Protein AF-A0A535FZ37-F1 (afdb_monomer_lite)

Sequence (783 aa):
MSFEEHVPNEHLRRARHRKGWTQCTLAEMLDTDFETVSRWERGISVPSAYFREKLCTILDKSAEELGLILDLKEPLIPSASSYVFLSSSYADAESKFIARLKVSFQARGIIILSARSIKRQGAENKRKALQEAIRAARAVLLIASPEARSSRHVQETLQIARIYRSRVCTVLIDGEDWQECVPKDSGEFFAMIDARKKNDDQVFDEIIVALGGDRLTRSTTEELAELLIEPRNPFKGLNADWLHEGRDEVRLQKMLSEDVTEWERRGKSRDRLYRGTQLKEVQEWARSNSPGEREIAFLRASAAQRLRSLMYAIMVVLLLLSMTSVAGWFLLHQPQTIEPTLVTTLHDGGPGSLRSSIENAPPGSTIAFAPGLRGVIMLTDGDLQFVRNLKIKGPGANVLAISSGRSYIVHVAHSASISISGLSFKDSVIKEGILSQSFVTNEGVLNLSSCAIFHNHSANGGGGGIFNDGILTLTSSTVSYNSAEAPIGPIFGGGISNDGTLTLTNSTVSYNSVGNGDGGGISNDGTLTLTNSTVSNNSVRKGDGGGISNNGILTLTNSTVSNNSGGKGGGGGIFNIGPLNMVNSTVANNIAQTSGGGIEILGSPGKDQSSLTFCTVFGNRAARGGGIASELGSDRKVARGGGIASEPGSEGRGVRTIPAYLHITSSIIADNFSSTGPDILGSFISGGYNLIQNLSGATVNDPGHKHSTDLVGITAANLQVDSKLRDNEGSTQTLALLLGSPASDRIPSSACSVDGITTDQRGVRRPDENESLCDIGAYESAN

Secondary structure (DSSP, 8-state):
---------HHHHHHHHHTT--HHHHHHHHTS-HHHHHHHHTTSS---HHHHHHHHHHHT--TTTTT-S----S-S---TTSEEEEE----HHHHHHHHHHHHHHHHTT-EEEETTTTTTS-HHHHHHHHHHHHHH-S-EEEEE-HHHHH-HHHHHHHHHHHHTT--EEEEE-SSS-HHHHS-TT---EEEEEEGGGS-HHHHHHHHHHHT-GGGSSS--SSSSSSS------S-S-----S-SSSHHHHHHHHHHHHHHHHHHHTT--GGGS--THHHHHHHHHHHH-PPPHHHHHHHHHHHHHHHHHHHHHHHHHHHHHHHHHHHHHHHH-PPP---TTEE--S-SSSTTSHHHHHHHSPTTPEEEE-TT--EEEEE-SS-EEE-S-EEEE-S-TTTEEEEESSS--EEE-TT-EEEEES-EEES-EE-S-STT--SEEESSEEEEES-EEES-EESSSS-SSEEESSEEEEES-EEES-EE--SSSS---SSEEESSEEEEES-EEES-EESSSS-SSEEESSEEEEES-EEES-EESSSS-SSEEESSEEEEES-EEES-B--SSS-SSEEESS-EEEES-EEES-B-SSB-SSEEEEEPTTSPPEEEES-EEES-B-SB-SSEEEEEGGGGGGS---S-PPPS---------PPP-EEEES-EEES-B-SB-SSEEEEEEEEE--EES--TTEEEE-TTS-GGG-EE---HHHH-B-SS-B--SSSS-B-PBPTT-TTTT-EEHHHH-STT--B-TTS-BSS-TT-SEE-SSS-PPP-

pLDDT: mean 79.29, std 19.56, range [27.36, 98.94]

Foldseek 3Di:
DDDDQQAFQVLLVVLQVVVVHDLCRVQVQQVHDSVVSVCNRSNVDADDPSSLVSSCVVSVHHCVSSVRDDDDDDDDAPALQAEEEEAELPDPLVVVLVVVLCVVCVVVRHHYHYLVVQPPDDDVVSLVVLLVNLLSHLAYEYEWELSLQVRPRNVSSLVSCVVNVGAYEYEYRYDDDPVNGDHPNNDDHQYYHYCPVDPSVVSSVVVCVSSPVVSNPDDPPDPPPPDDDDDDDPDDDDDDDDPDDCDVVVVVVVVVVVLQVVVVVVVDDPVPSDDDPVVVVVVVVVVVDDDDPVRVVVVVVVVVVVVVVVVVVVVVVVVVVVVVVVVVCCVVPPPPPQPLQEQEDLECDDGRHPLSSLVPPDAAEEREYDPPDFDENEDDPAASERDGEYEYEYPAQRGYEYEYPPLHAHEYDANYAYEYERHEYEDYENPDDDAQDENYEYNHHYEYENYEFEHAEYEAHNAQGYHENYHYEYYLYEFAHGAYEHPDDAAFEQRYEYLEHYEYYLYEFEHGEYAAHEQQRYEENYHYEYALYEFEHGEYQHDEAQRYEYPYAYEYALYEQEHGQAHQYYQQRYEYAAEAEYYLYEFEHGEYAAEAQRYEYADDPPHAAHEHEQAEQAHGEYQEQRRYEQDHPPVPPPRDDDDDDDDPDDDDDDDPPDAGRYEYELAEQDHADHPANRRYAEEYEYPANYEHQACGNYDYDYPPVRCVRYHYNHDPVQQQWANDFDPPQASGTDTERHPNHPQAQRAAPVRQCDPNDAAASRRQGVVHPVHRGAGRHRDGDDD

Radius of gyration: 42.91 Å; chains: 1; bounding box: 112×70×134 Å

Structure (mmCIF, N/CA/C/O backbone):
data_AF-A0A535FZ37-F1
#
_entry.id   AF-A0A535FZ37-F1
#
loop_
_atom_site.group_PDB
_atom_site.id
_atom_site.type_symbol
_atom_site.label_atom_id
_atom_site.label_alt_id
_atom_site.label_comp_id
_atom_site.label_asym_id
_atom_site.label_entity_id
_atom_site.label_seq_id
_atom_site.pdbx_PDB_ins_code
_atom_site.Cartn_x
_atom_site.Cartn_y
_atom_site.Cartn_z
_atom_site.occupancy
_atom_site.B_iso_or_equiv
_atom_site.auth_seq_id
_atom_site.auth_comp_id
_atom_site.auth_asym_id
_atom_site.auth_atom_id
_atom_site.pdbx_PDB_model_num
ATOM 1 N N . MET A 1 1 ? -14.998 28.859 5.770 1.00 30.66 1 MET A N 1
ATOM 2 C CA . MET A 1 1 ? -16.128 28.190 5.092 1.00 30.66 1 MET A CA 1
ATOM 3 C C . MET A 1 1 ? -16.400 26.897 5.833 1.00 30.66 1 MET A C 1
ATOM 5 O O . MET A 1 1 ? -15.505 26.068 5.898 1.00 30.66 1 MET A O 1
ATOM 9 N N . SER A 1 2 ? -17.561 26.770 6.474 1.00 29.12 2 SER A N 1
ATOM 10 C CA . SER A 1 2 ? -17.990 25.536 7.141 1.00 29.12 2 SER A CA 1
ATOM 11 C C . SER A 1 2 ? -18.661 24.625 6.115 1.00 29.12 2 SER A C 1
ATOM 13 O O . SER A 1 2 ? -19.688 25.006 5.557 1.00 29.12 2 SER A O 1
ATOM 15 N N . PHE A 1 3 ? -18.085 23.455 5.855 1.00 28.73 3 PHE A N 1
ATOM 16 C CA . PHE A 1 3 ? -18.741 22.409 5.076 1.00 28.73 3 PHE A CA 1
ATOM 17 C C . PHE A 1 3 ? -19.694 21.646 6.004 1.00 28.73 3 PHE A C 1
ATOM 19 O O . PHE A 1 3 ? -19.252 21.045 6.979 1.00 28.73 3 PHE A O 1
ATOM 26 N N . GLU A 1 4 ? -20.999 21.721 5.740 1.00 37.22 4 GLU A N 1
ATOM 27 C CA . GLU A 1 4 ? -21.967 20.773 6.298 1.00 37.22 4 GLU A CA 1
ATOM 28 C C . GLU A 1 4 ? -21.796 19.434 5.560 1.00 37.22 4 GLU A C 1
ATOM 30 O O . GLU A 1 4 ? -21.853 19.389 4.331 1.00 37.22 4 GLU A O 1
ATOM 35 N N . GLU A 1 5 ? -21.555 18.345 6.292 1.00 40.44 5 GLU A N 1
ATOM 36 C CA . GLU A 1 5 ? -21.575 16.986 5.739 1.00 40.44 5 GLU A CA 1
ATOM 37 C C . GLU A 1 5 ? -23.004 16.633 5.299 1.00 40.44 5 GLU A C 1
ATOM 39 O O . GLU A 1 5 ? -23.904 16.451 6.123 1.00 40.44 5 GLU A O 1
ATOM 44 N N . HIS A 1 6 ? -23.227 16.529 3.988 1.00 57.69 6 HIS A N 1
ATOM 45 C CA . HIS A 1 6 ? -24.457 15.964 3.435 1.00 57.69 6 HIS A CA 1
ATOM 46 C C . HIS A 1 6 ? -24.368 14.434 3.459 1.00 57.69 6 HIS A C 1
ATOM 48 O O . HIS A 1 6 ? -23.429 13.861 2.911 1.00 57.69 6 HIS A O 1
ATOM 54 N N . VAL A 1 7 ? -25.343 13.772 4.090 1.00 63.88 7 VAL A N 1
ATOM 55 C CA . VAL A 1 7 ? -25.419 12.303 4.159 1.00 63.88 7 VAL A CA 1
ATOM 56 C C . VAL A 1 7 ? -26.061 11.771 2.871 1.00 63.88 7 VAL A C 1
ATOM 58 O O . VAL A 1 7 ? -27.241 12.050 2.651 1.00 63.88 7 VAL A O 1
ATOM 61 N N . PRO A 1 8 ? -25.352 10.997 2.027 1.00 73.94 8 PRO A N 1
ATOM 62 C CA . PRO A 1 8 ? -25.906 10.487 0.774 1.00 73.94 8 PRO A CA 1
ATOM 63 C C . PRO A 1 8 ? -27.119 9.569 0.983 1.00 73.94 8 PRO A C 1
ATOM 65 O O . PRO A 1 8 ? -27.114 8.692 1.849 1.00 73.94 8 PRO A O 1
ATOM 68 N N . ASN A 1 9 ? -28.155 9.726 0.153 1.00 83.50 9 ASN A N 1
ATOM 69 C CA . ASN A 1 9 ? -29.307 8.828 0.119 1.00 83.50 9 ASN A CA 1
ATOM 70 C C . ASN A 1 9 ? -28.972 7.561 -0.688 1.00 83.50 9 ASN A C 1
ATOM 72 O O . ASN A 1 9 ? -29.339 7.394 -1.857 1.00 83.50 9 ASN A O 1
ATOM 76 N N . GLU A 1 10 ? -28.277 6.641 -0.023 1.00 80.62 10 GLU A N 1
ATOM 77 C CA . GLU A 1 10 ? -27.877 5.348 -0.582 1.00 80.62 10 GLU A CA 1
ATOM 78 C C . GLU A 1 10 ? -29.069 4.426 -0.894 1.00 80.62 10 GLU A C 1
ATOM 80 O O . GLU A 1 10 ? -28.948 3.516 -1.715 1.00 80.62 10 GLU A O 1
ATOM 85 N N . HIS A 1 11 ? -30.241 4.660 -0.294 1.00 79.44 11 HIS A N 1
ATOM 86 C CA . HIS A 1 11 ? -31.452 3.878 -0.555 1.00 79.44 11 HIS A CA 1
ATOM 87 C C . HIS A 1 11 ? -32.020 4.170 -1.946 1.00 79.44 11 HIS A C 1
ATOM 89 O O . HIS A 1 11 ? -32.217 3.245 -2.740 1.00 79.44 11 HIS A O 1
ATOM 95 N N . LEU A 1 12 ? -32.192 5.453 -2.273 1.00 82.06 12 LEU A N 1
ATOM 96 C CA . LEU A 1 12 ? -32.608 5.901 -3.601 1.00 82.06 12 LEU A CA 1
ATOM 97 C C . LEU A 1 12 ? -31.597 5.468 -4.675 1.00 82.06 12 LEU A C 1
ATOM 99 O O . LEU A 1 12 ? -31.979 4.901 -5.702 1.00 82.06 12 LEU A O 1
ATOM 103 N N . ARG A 1 13 ? -30.298 5.636 -4.391 1.00 88.44 13 ARG A N 1
ATOM 104 C CA . ARG A 1 13 ? -29.209 5.234 -5.290 1.00 88.44 13 ARG A CA 1
ATOM 105 C C . ARG A 1 13 ? -29.231 3.731 -5.575 1.00 88.44 13 ARG A C 1
ATOM 107 O O . ARG A 1 13 ? -29.206 3.316 -6.734 1.00 88.44 13 ARG A O 1
ATOM 114 N N . ARG A 1 14 ? -29.331 2.888 -4.543 1.00 82.12 14 ARG A N 1
ATOM 115 C CA . ARG A 1 14 ? -29.409 1.423 -4.702 1.00 82.12 14 ARG A CA 1
ATOM 116 C C . ARG A 1 14 ? -30.662 0.985 -5.452 1.00 82.12 14 ARG A C 1
ATOM 118 O O . ARG A 1 14 ? -30.567 0.072 -6.271 1.00 82.12 14 ARG A O 1
ATOM 125 N N . ALA A 1 15 ? -31.810 1.614 -5.202 1.00 81.69 15 ALA A N 1
ATOM 126 C CA . ALA A 1 15 ? -33.050 1.305 -5.910 1.00 81.69 15 ALA A CA 1
ATOM 127 C C . ALA A 1 15 ? -32.909 1.549 -7.421 1.00 81.69 15 ALA A C 1
ATOM 129 O O . ALA A 1 15 ? -33.262 0.675 -8.214 1.00 81.69 15 ALA A O 1
ATOM 130 N N . ARG A 1 16 ? -32.291 2.670 -7.817 1.00 93.00 16 ARG A N 1
ATOM 131 C CA . ARG A 1 16 ? -31.977 2.973 -9.219 1.00 93.00 16 ARG A CA 1
ATOM 132 C C . ARG A 1 16 ? -30.982 1.976 -9.823 1.00 93.00 16 ARG A C 1
ATOM 134 O O . ARG A 1 16 ? -31.228 1.441 -10.902 1.00 93.00 16 ARG A O 1
ATOM 141 N N . HIS A 1 17 ? -29.881 1.686 -9.126 1.00 87.25 17 HIS A N 1
ATOM 142 C CA . HIS A 1 17 ? -28.859 0.754 -9.620 1.00 87.25 17 HIS A CA 1
ATOM 143 C C . HIS A 1 17 ? -29.392 -0.675 -9.808 1.00 87.25 17 HIS A C 1
ATOM 145 O O . HIS A 1 17 ? -29.014 -1.333 -10.772 1.00 87.25 17 HIS A O 1
ATOM 151 N N . ARG A 1 18 ? -30.317 -1.148 -8.959 1.00 86.19 18 ARG A N 1
ATOM 152 C CA . ARG A 1 18 ? -30.963 -2.466 -9.125 1.00 86.19 18 ARG A CA 1
ATOM 153 C C . ARG A 1 18 ? -31.820 -2.579 -10.386 1.00 86.19 18 ARG A C 1
ATOM 155 O O . ARG A 1 18 ? -32.037 -3.687 -10.860 1.00 86.19 18 ARG A O 1
ATOM 162 N N . LYS A 1 19 ? -32.301 -1.458 -10.922 1.00 81.94 19 LYS A N 1
ATOM 163 C CA . LYS A 1 19 ? -33.012 -1.403 -12.206 1.00 81.94 19 LYS A CA 1
ATOM 164 C C . LYS A 1 19 ? -32.062 -1.206 -13.399 1.00 81.94 19 LYS A C 1
ATOM 166 O O . LYS A 1 19 ? -32.526 -1.146 -14.530 1.00 81.94 19 LYS A O 1
ATOM 171 N N . GLY A 1 20 ? -30.748 -1.103 -13.161 1.00 79.88 20 GLY A N 1
ATOM 172 C CA . GLY A 1 20 ? -29.735 -0.865 -14.195 1.00 79.88 20 GLY A CA 1
ATOM 173 C C . GLY A 1 20 ? -29.736 0.560 -14.760 1.00 79.88 20 GLY A C 1
ATOM 174 O O . GLY A 1 20 ? -29.159 0.801 -15.815 1.00 79.88 20 GLY A O 1
ATOM 175 N N . TRP A 1 21 ? -30.396 1.514 -14.095 1.00 88.56 21 TRP A N 1
ATOM 176 C CA . TRP A 1 21 ? -30.603 2.859 -14.637 1.00 88.56 21 TRP A CA 1
ATOM 177 C C . TRP A 1 21 ? -29.486 3.830 -14.263 1.00 88.56 21 TRP A C 1
ATOM 179 O O . TRP A 1 21 ? -28.962 3.803 -13.146 1.00 88.56 21 TRP A O 1
ATOM 189 N N . THR A 1 22 ? -29.171 4.756 -15.169 1.00 90.31 22 THR A N 1
ATOM 190 C CA . THR A 1 22 ? -28.295 5.902 -14.879 1.00 90.31 22 THR A CA 1
ATOM 191 C C . THR A 1 22 ? -29.084 7.041 -14.223 1.00 90.31 22 THR A C 1
ATOM 193 O O . THR A 1 22 ? -30.316 7.050 -14.262 1.00 90.31 22 THR A O 1
ATOM 196 N N . GLN A 1 23 ? -28.398 8.017 -13.616 1.00 88.75 23 GLN A N 1
ATOM 197 C CA . GLN A 1 23 ? -29.060 9.215 -13.075 1.00 88.75 23 GLN A CA 1
ATOM 198 C C . GLN A 1 23 ? -29.823 9.985 -14.165 1.00 88.75 23 GLN A C 1
ATOM 200 O O . GLN A 1 23 ? -30.921 10.461 -13.897 1.00 88.75 23 GLN A O 1
ATOM 205 N N . CYS A 1 24 ? -29.291 10.039 -15.394 1.00 89.38 24 CYS A N 1
ATOM 206 C CA . CYS A 1 24 ? -29.966 10.647 -16.544 1.00 89.38 24 CYS A CA 1
ATOM 207 C C . CYS A 1 24 ? -31.245 9.890 -16.916 1.00 89.38 24 CYS A C 1
ATOM 209 O O . CYS A 1 24 ? -32.292 10.504 -17.072 1.00 89.38 24 CYS A O 1
ATOM 211 N N . THR A 1 25 ? -31.189 8.556 -16.951 1.00 86.44 25 THR A N 1
ATOM 212 C CA . THR A 1 25 ? -32.356 7.707 -17.237 1.00 86.44 25 THR A CA 1
ATOM 213 C C . THR A 1 25 ? -33.481 7.925 -16.220 1.00 86.44 25 THR A C 1
ATOM 215 O O . THR A 1 25 ? -34.645 8.027 -16.592 1.00 86.44 25 THR A O 1
ATOM 218 N N . LEU A 1 26 ? -33.148 8.035 -14.928 1.00 88.12 26 LEU A N 1
ATOM 219 C CA . LEU A 1 26 ? -34.144 8.325 -13.891 1.00 88.12 26 LEU A CA 1
ATOM 220 C C . LEU A 1 26 ? -34.685 9.761 -14.001 1.00 88.12 26 LEU A C 1
ATOM 222 O O . LEU A 1 26 ? -35.867 9.984 -13.758 1.00 88.12 26 LEU A O 1
ATOM 226 N N . ALA A 1 27 ? -33.841 10.724 -14.376 1.00 91.25 27 ALA A N 1
ATOM 227 C CA . ALA A 1 27 ? -34.241 12.114 -14.566 1.00 91.25 27 ALA A CA 1
ATOM 228 C C . ALA A 1 27 ? -35.228 12.277 -15.738 1.00 91.25 27 ALA A C 1
ATOM 230 O O . ALA A 1 27 ? -36.257 12.930 -15.576 1.00 91.25 27 ALA A O 1
ATOM 231 N N . GLU A 1 28 ? -34.986 11.593 -16.862 1.00 89.56 28 GLU A N 1
ATOM 232 C CA . GLU A 1 28 ? -35.900 11.541 -18.014 1.00 89.56 28 GLU A CA 1
ATOM 233 C C . GLU A 1 28 ? -37.269 10.959 -17.635 1.00 89.56 28 GLU A C 1
ATOM 235 O O . GLU A 1 28 ? -38.303 11.525 -17.981 1.00 89.56 28 GLU A O 1
ATOM 240 N N . MET A 1 29 ? -37.301 9.873 -16.855 1.00 85.44 29 MET A N 1
ATOM 241 C CA . MET A 1 29 ? -38.558 9.265 -16.387 1.00 85.44 29 MET A CA 1
ATOM 242 C C . MET A 1 29 ? -39.337 10.159 -15.409 1.00 85.44 29 MET A C 1
ATOM 244 O O . MET A 1 29 ? -40.559 10.046 -15.293 1.00 85.44 29 MET A O 1
ATOM 248 N N . LEU A 1 30 ? -38.641 11.032 -14.681 1.00 86.19 30 LEU A N 1
ATOM 249 C CA . LEU A 1 30 ? -39.239 11.949 -13.710 1.00 86.19 30 LEU A CA 1
ATOM 250 C C . LEU A 1 30 ? -39.639 13.296 -14.316 1.00 86.19 30 LEU A C 1
ATOM 252 O O . LEU A 1 30 ? -40.359 14.040 -13.643 1.00 86.19 30 LEU A O 1
ATOM 256 N N . ASP A 1 31 ? -39.242 13.568 -15.562 1.00 90.06 31 ASP A N 1
ATOM 257 C CA . ASP A 1 31 ? -39.338 14.877 -16.216 1.00 90.06 31 ASP A CA 1
ATOM 258 C C . ASP A 1 31 ? -38.591 15.959 -15.409 1.00 90.06 31 ASP A C 1
ATOM 260 O O . ASP A 1 31 ? -39.147 16.960 -14.957 1.00 90.06 31 ASP A O 1
ATOM 264 N N . THR A 1 32 ? -37.317 15.687 -15.110 1.00 88.75 32 THR A N 1
ATOM 265 C CA . THR A 1 32 ? -36.430 16.584 -14.353 1.00 88.75 32 THR A CA 1
ATOM 266 C C . THR A 1 32 ? -34.988 16.506 -14.863 1.00 88.75 32 THR A C 1
ATOM 268 O O . THR A 1 32 ? -34.678 15.733 -15.767 1.00 88.75 32 THR A O 1
ATOM 271 N N . ASP A 1 33 ? -34.089 17.314 -14.298 1.00 84.00 33 ASP A N 1
ATOM 272 C CA . ASP A 1 33 ? -32.673 17.317 -14.667 1.00 84.00 33 ASP A CA 1
ATOM 273 C C . ASP A 1 33 ? -31.837 16.317 -13.843 1.00 84.00 33 ASP A C 1
ATOM 275 O O . ASP A 1 33 ? -32.172 15.921 -12.719 1.00 84.00 33 ASP A O 1
ATOM 279 N N . PHE A 1 34 ? -30.709 15.887 -14.417 1.00 83.31 34 PHE A N 1
ATOM 280 C CA . PHE A 1 34 ? -29.817 14.924 -13.765 1.00 83.31 34 PHE A CA 1
ATOM 281 C C . PHE A 1 34 ? -29.206 15.486 -12.469 1.00 83.31 34 PHE A C 1
ATOM 283 O O . PHE A 1 34 ? -28.919 14.729 -11.537 1.00 83.31 34 PHE A O 1
ATOM 290 N N . GLU A 1 35 ? -29.004 16.807 -12.387 1.00 82.56 35 GLU A N 1
ATOM 291 C CA . GLU A 1 35 ? -28.429 17.450 -11.207 1.00 82.56 35 GLU A CA 1
ATOM 292 C C . GLU A 1 35 ? -29.358 17.337 -10.002 1.00 82.56 35 GLU A C 1
ATOM 294 O O . GLU A 1 35 ? -28.894 17.175 -8.875 1.00 82.56 35 GLU A O 1
ATOM 299 N N . THR A 1 36 ? -30.663 17.394 -10.229 1.00 81.44 36 THR A N 1
ATOM 300 C CA . THR A 1 36 ? -31.711 17.292 -9.221 1.00 81.44 36 THR A CA 1
ATOM 301 C C . THR A 1 36 ? -31.740 15.886 -8.639 1.00 81.44 36 THR A C 1
ATOM 303 O O . THR A 1 36 ? -31.666 15.736 -7.418 1.00 81.44 36 THR A O 1
ATOM 306 N N . VAL A 1 37 ? -31.688 14.852 -9.486 1.00 84.56 37 VAL A N 1
ATOM 307 C CA . VAL A 1 37 ? -31.528 13.455 -9.040 1.00 84.56 37 VAL A CA 1
ATOM 308 C C . VAL A 1 37 ? -30.204 13.265 -8.290 1.00 84.56 37 VAL A C 1
ATOM 310 O O . VAL A 1 37 ? -30.171 12.659 -7.220 1.00 84.56 37 VAL A O 1
ATOM 313 N N . SER A 1 38 ? -29.112 13.849 -8.789 1.00 83.81 38 SER A N 1
ATOM 314 C CA . SER A 1 38 ? -27.793 13.809 -8.144 1.00 83.81 38 SER A CA 1
ATOM 315 C C . SER A 1 38 ? -27.775 14.507 -6.778 1.00 83.81 38 SER A C 1
ATOM 317 O O . SER A 1 38 ? -27.093 14.050 -5.859 1.00 83.81 38 SER A O 1
ATOM 319 N N . ARG A 1 39 ? -28.514 15.609 -6.605 1.00 80.31 39 ARG A N 1
ATOM 320 C CA . ARG A 1 39 ? -28.660 16.309 -5.318 1.00 80.31 39 ARG A CA 1
ATOM 321 C C . ARG A 1 39 ? -29.462 15.475 -4.321 1.00 80.31 39 ARG A C 1
ATOM 323 O O . ARG A 1 39 ? -29.084 15.445 -3.151 1.00 80.31 39 ARG A O 1
ATOM 330 N N . TRP A 1 40 ? -30.494 14.761 -4.773 1.00 87.19 40 TRP A N 1
ATOM 331 C CA . TRP A 1 40 ? -31.258 13.838 -3.928 1.00 87.19 40 TRP A CA 1
ATOM 332 C C . TRP A 1 40 ? -30.424 12.636 -3.482 1.00 87.19 40 TRP A C 1
ATOM 334 O O . TRP A 1 40 ? -30.405 12.314 -2.296 1.00 87.19 40 TRP A O 1
ATOM 344 N N . GLU A 1 41 ? -29.665 12.014 -4.388 1.00 86.62 41 GLU A N 1
ATOM 345 C CA . GLU A 1 41 ? -28.789 10.882 -4.049 1.00 86.62 41 GLU A CA 1
ATOM 346 C C . GLU A 1 41 ? -27.606 11.283 -3.162 1.00 86.62 41 GLU A C 1
ATOM 348 O O . GLU A 1 41 ? -27.170 10.492 -2.332 1.00 86.62 41 GLU A O 1
ATOM 353 N N . ARG A 1 42 ? -27.105 12.516 -3.276 1.00 79.12 42 ARG A N 1
ATOM 354 C CA . ARG A 1 42 ? -26.054 13.049 -2.390 1.00 79.12 42 ARG A CA 1
ATOM 355 C C . ARG A 1 42 ? -26.586 13.605 -1.066 1.00 79.12 42 ARG A C 1
ATOM 357 O O . ARG A 1 42 ? -25.791 14.067 -0.257 1.00 79.12 42 ARG A O 1
ATOM 364 N N . GLY A 1 43 ? -27.904 13.585 -0.849 1.00 72.25 43 GLY A N 1
ATOM 365 C CA . GLY A 1 43 ? -28.531 14.126 0.362 1.00 72.25 43 GLY A CA 1
ATOM 366 C C . GLY A 1 43 ? -28.391 15.642 0.517 1.00 72.25 43 GLY A C 1
ATOM 367 O O . GLY A 1 43 ? -28.518 16.170 1.619 1.00 72.25 43 GLY A O 1
ATOM 368 N N . ILE A 1 44 ? -28.123 16.344 -0.586 1.00 73.19 44 ILE A N 1
ATOM 369 C CA . ILE A 1 44 ? -28.026 17.809 -0.640 1.00 73.19 44 ILE A CA 1
ATOM 370 C C . ILE A 1 44 ? -29.431 18.422 -0.555 1.00 73.19 44 ILE A C 1
ATOM 372 O O . ILE A 1 44 ? -29.627 19.473 0.049 1.00 73.19 44 ILE A O 1
ATOM 376 N N . SER A 1 45 ? -30.426 17.761 -1.148 1.00 76.25 45 SER A N 1
ATOM 377 C CA . SER A 1 45 ? -31.835 18.144 -1.062 1.00 76.25 45 SER A CA 1
ATOM 378 C C . SER A 1 45 ? -32.732 16.909 -0.986 1.00 76.25 45 SER A C 1
ATOM 380 O O . SER A 1 45 ? -32.318 15.804 -1.326 1.00 76.25 45 SER A O 1
ATOM 382 N N . VAL A 1 46 ? -33.972 17.087 -0.532 1.00 72.50 46 VAL A N 1
ATOM 383 C CA . VAL A 1 46 ? -34.987 16.023 -0.494 1.00 72.50 46 VAL A CA 1
ATOM 384 C C . VAL A 1 46 ? -36.030 16.311 -1.583 1.00 72.50 46 VAL A C 1
ATOM 386 O O . VAL A 1 46 ? -36.408 17.479 -1.734 1.00 72.50 46 VAL A O 1
ATOM 389 N N . PRO A 1 47 ? -36.514 15.307 -2.343 1.00 77.38 47 PRO A N 1
ATOM 390 C CA . PRO A 1 47 ? -37.524 15.529 -3.375 1.00 77.38 47 PRO A CA 1
ATOM 391 C C . PRO A 1 47 ? -38.807 16.125 -2.791 1.00 77.38 47 PRO A C 1
ATOM 393 O O . PRO A 1 47 ? -39.190 15.806 -1.661 1.00 77.38 47 PRO A O 1
ATOM 396 N N . SER A 1 48 ? -39.495 16.971 -3.563 1.00 75.25 48 SER A N 1
ATOM 397 C CA . SER A 1 48 ? -40.812 17.504 -3.189 1.00 75.25 48 SER A CA 1
ATOM 398 C C . SER A 1 48 ? -41.858 16.384 -3.109 1.00 75.25 48 SER A C 1
ATOM 400 O O . SER A 1 48 ? -41.637 15.289 -3.619 1.00 75.25 48 SER A O 1
ATOM 402 N N . ALA A 1 49 ? -43.015 16.644 -2.490 1.00 67.19 49 ALA A N 1
ATOM 403 C CA . ALA A 1 49 ? -44.077 15.639 -2.358 1.00 67.19 49 ALA A CA 1
ATOM 404 C C . ALA A 1 49 ? -44.472 15.006 -3.709 1.00 67.19 49 ALA A C 1
ATOM 406 O O . ALA A 1 49 ? -44.569 13.787 -3.795 1.00 67.19 49 ALA A O 1
ATOM 407 N N . TYR A 1 50 ? -44.568 15.824 -4.762 1.00 77.81 50 TYR A N 1
ATOM 408 C CA . TYR A 1 50 ? -44.831 15.383 -6.134 1.00 77.81 50 TYR A CA 1
ATOM 409 C C . TYR A 1 50 ? -43.773 14.399 -6.663 1.00 77.81 50 TYR A C 1
ATOM 411 O O . TYR A 1 50 ? -44.103 13.333 -7.180 1.00 77.81 50 TYR A O 1
ATOM 419 N N . PHE A 1 51 ? -42.484 14.721 -6.501 1.00 81.25 51 PHE A N 1
ATOM 420 C CA . PHE A 1 51 ? -41.405 13.846 -6.965 1.00 81.25 51 PHE A CA 1
ATOM 421 C C . PHE A 1 51 ? -41.245 12.595 -6.103 1.00 81.25 51 PHE A C 1
ATOM 423 O O . PHE A 1 51 ? -40.873 11.555 -6.635 1.00 81.25 51 PHE A O 1
ATOM 430 N N . ARG A 1 52 ? -41.556 12.654 -4.801 1.00 82.38 52 ARG A N 1
ATOM 431 C CA . ARG A 1 52 ? -41.564 11.464 -3.937 1.00 82.38 52 ARG A CA 1
ATOM 432 C C . ARG A 1 52 ? -42.598 10.449 -4.410 1.00 82.38 52 ARG A C 1
ATOM 434 O O . ARG A 1 52 ? -42.263 9.283 -4.545 1.00 82.38 52 ARG A O 1
ATOM 441 N N . GLU A 1 53 ? -43.811 10.892 -4.722 1.00 74.62 53 GLU A N 1
ATOM 442 C CA . GLU A 1 53 ? -44.877 10.012 -5.213 1.00 74.62 53 GLU A CA 1
ATOM 443 C C . GLU A 1 53 ? -44.517 9.364 -6.561 1.00 74.62 53 GLU A C 1
ATOM 445 O O . GLU A 1 53 ? -44.614 8.142 -6.717 1.00 74.62 53 GLU A O 1
ATOM 450 N N . LYS A 1 54 ? -43.989 10.151 -7.511 1.00 83.62 54 LYS A N 1
ATOM 451 C CA . LYS A 1 54 ? -43.466 9.619 -8.781 1.00 83.62 54 LYS A CA 1
ATOM 452 C C . LYS A 1 54 ? -42.318 8.627 -8.580 1.00 83.62 54 LYS A C 1
ATOM 454 O O . LYS A 1 54 ? -42.310 7.578 -9.218 1.00 83.62 54 LYS A O 1
ATOM 459 N N . LEU A 1 55 ? -41.360 8.937 -7.705 1.00 85.44 55 LEU A N 1
ATOM 460 C CA . LEU A 1 55 ? -40.231 8.056 -7.391 1.00 85.44 55 LEU A CA 1
ATOM 461 C C . LEU A 1 55 ? -40.701 6.723 -6.812 1.00 85.44 55 LEU A C 1
ATOM 463 O O . LEU A 1 55 ? -40.239 5.677 -7.264 1.00 85.44 55 LEU A O 1
ATOM 467 N N . CYS A 1 56 ? -41.644 6.758 -5.870 1.00 82.25 56 CYS A N 1
ATOM 468 C CA . CYS A 1 56 ? -42.248 5.557 -5.303 1.00 82.25 56 CYS A CA 1
ATOM 469 C C . CYS A 1 56 ? -42.931 4.701 -6.376 1.00 82.25 56 CYS A C 1
ATOM 471 O O . CYS A 1 56 ? -42.797 3.481 -6.374 1.00 82.25 56 CYS A O 1
ATOM 473 N N . THR A 1 57 ? -43.598 5.350 -7.334 1.00 86.19 57 THR A N 1
ATOM 474 C CA . THR A 1 57 ? -44.310 4.680 -8.431 1.00 86.19 57 THR A CA 1
ATOM 475 C C . THR A 1 57 ? -43.347 4.035 -9.431 1.00 86.19 57 THR A C 1
ATOM 477 O O . THR A 1 57 ? -43.511 2.877 -9.796 1.00 86.19 57 THR A O 1
ATOM 480 N N . ILE A 1 58 ? -42.314 4.762 -9.867 1.00 86.62 58 ILE A N 1
ATOM 481 C CA . ILE A 1 58 ? -41.362 4.300 -10.893 1.00 86.62 58 ILE A CA 1
ATOM 482 C C . ILE A 1 58 ? -40.429 3.210 -10.348 1.00 86.62 58 ILE A C 1
ATOM 484 O O . ILE A 1 58 ? -40.065 2.275 -11.065 1.00 86.62 58 ILE A O 1
ATOM 488 N N . LEU A 1 59 ? -40.021 3.324 -9.082 1.00 84.25 59 LEU A N 1
ATOM 489 C CA . LEU A 1 59 ? -39.112 2.368 -8.448 1.00 84.25 59 LEU A CA 1
ATOM 490 C C . LEU A 1 59 ? -39.840 1.209 -7.760 1.00 84.25 59 LEU A C 1
ATOM 492 O O . LEU A 1 59 ? -39.160 0.260 -7.365 1.00 84.25 59 LEU A O 1
ATOM 496 N N . ASP A 1 60 ? -41.174 1.263 -7.677 1.00 86.31 60 ASP A N 1
ATOM 497 C CA . ASP A 1 60 ? -42.036 0.285 -7.001 1.00 86.31 60 ASP A CA 1
ATOM 498 C C . ASP A 1 60 ? -41.616 0.065 -5.536 1.00 86.31 60 ASP A C 1
ATOM 500 O O . ASP A 1 60 ? -41.288 -1.041 -5.100 1.00 86.31 60 ASP A O 1
ATOM 504 N N . LYS A 1 61 ? -41.496 1.177 -4.799 1.00 80.75 61 LYS A N 1
ATOM 505 C CA . LYS A 1 61 ? -41.007 1.231 -3.410 1.00 80.75 61 LYS A CA 1
ATOM 506 C C . LYS A 1 61 ? -41.703 2.315 -2.608 1.00 80.75 61 LYS A C 1
ATOM 508 O O . LYS A 1 61 ? -42.112 3.325 -3.170 1.00 80.75 61 LYS A O 1
ATOM 513 N N . SER A 1 62 ? -41.793 2.148 -1.291 1.00 78.19 62 SER A N 1
ATOM 514 C CA . SER A 1 62 ? -42.333 3.203 -0.423 1.00 78.19 62 SER A CA 1
ATOM 515 C C . SER A 1 62 ? -41.340 4.362 -0.239 1.00 78.19 62 SER A C 1
ATOM 517 O O . SER A 1 62 ? -40.135 4.226 -0.476 1.00 78.19 62 SER A O 1
ATOM 519 N N . ALA A 1 63 ? -41.830 5.521 0.211 1.00 68.69 63 ALA A N 1
ATOM 520 C CA . ALA A 1 63 ? -40.978 6.688 0.446 1.00 68.69 63 ALA A CA 1
ATOM 521 C C . ALA A 1 63 ? -39.963 6.424 1.574 1.00 68.69 63 ALA A C 1
ATOM 523 O O . ALA A 1 63 ? -38.842 6.922 1.531 1.00 68.69 63 ALA A O 1
ATOM 524 N N . GLU A 1 64 ? -40.327 5.596 2.548 1.00 69.44 64 GLU A N 1
ATOM 525 C CA . GLU A 1 64 ? -39.472 5.120 3.634 1.00 69.44 64 GLU A CA 1
ATOM 526 C C . GLU A 1 64 ? -38.388 4.170 3.107 1.00 69.44 64 GLU A C 1
ATOM 528 O O . GLU A 1 64 ? -37.211 4.337 3.425 1.00 69.44 64 GLU A O 1
ATOM 533 N N . GLU A 1 65 ? -38.745 3.221 2.235 1.00 68.06 65 GLU A N 1
ATOM 534 C CA . GLU A 1 65 ? -37.785 2.290 1.622 1.00 68.06 65 GLU A CA 1
ATOM 535 C C . GLU A 1 65 ? -36.760 2.991 0.721 1.00 68.06 65 GLU A C 1
ATOM 537 O O . GLU A 1 65 ? -35.627 2.520 0.582 1.00 68.06 65 GLU A O 1
ATOM 542 N N . LEU A 1 66 ? -37.157 4.114 0.115 1.00 73.75 66 LEU A N 1
ATOM 543 C CA . LEU A 1 66 ? -36.303 4.992 -0.686 1.00 73.75 66 LEU A CA 1
ATOM 544 C C . LEU A 1 66 ? -35.532 6.024 0.160 1.00 73.75 66 LEU A C 1
ATOM 546 O O . LEU A 1 66 ? -34.808 6.850 -0.399 1.00 73.75 66 LEU A O 1
ATOM 550 N N . GLY A 1 67 ? -35.669 6.003 1.490 1.00 71.19 67 GLY A N 1
ATOM 551 C CA . GLY A 1 67 ? -34.982 6.931 2.393 1.00 71.19 67 GLY A CA 1
ATOM 552 C C . GLY A 1 67 ? -35.444 8.388 2.257 1.00 71.19 67 GLY A C 1
ATOM 553 O O . GLY A 1 67 ? -34.670 9.308 2.505 1.00 71.19 67 GLY A O 1
ATOM 554 N N . LEU A 1 68 ? -36.684 8.616 1.813 1.00 74.62 68 LEU A N 1
ATOM 555 C CA . LEU A 1 68 ? -37.271 9.936 1.543 1.00 74.62 68 LEU A CA 1
ATOM 556 C C . LEU A 1 68 ? -38.086 10.490 2.724 1.00 74.62 68 LEU A C 1
ATOM 558 O O . LEU A 1 68 ? -38.455 11.667 2.705 1.00 74.62 68 LEU A O 1
ATOM 562 N N . ILE A 1 69 ? -38.364 9.663 3.739 1.00 61.53 69 ILE A N 1
ATOM 563 C CA . ILE A 1 69 ? -39.034 10.036 4.992 1.00 61.53 69 ILE A CA 1
ATOM 564 C C . ILE A 1 69 ? -38.240 9.429 6.157 1.00 61.53 69 ILE A C 1
ATOM 566 O O . ILE A 1 69 ? -38.044 8.219 6.215 1.00 61.53 69 ILE A O 1
ATOM 570 N N . LEU A 1 70 ? -37.760 10.277 7.073 1.00 49.09 70 LEU A N 1
ATOM 571 C CA . LEU A 1 70 ? -37.165 9.855 8.344 1.00 49.09 70 LEU A CA 1
ATOM 572 C C . LEU A 1 70 ? -38.288 9.757 9.380 1.00 49.09 70 LEU A C 1
ATOM 574 O O . LEU A 1 70 ? -38.919 10.766 9.697 1.00 49.09 70 LEU A O 1
ATOM 578 N N . ASP A 1 71 ? -38.547 8.549 9.872 1.00 33.09 71 ASP A N 1
ATOM 579 C CA . ASP A 1 71 ? -39.599 8.270 10.847 1.00 33.09 71 ASP A CA 1
ATOM 580 C C . ASP A 1 71 ? -39.268 8.960 12.187 1.00 33.09 71 ASP A C 1
ATOM 582 O O . ASP A 1 71 ? -38.297 8.623 12.865 1.00 33.09 71 ASP A O 1
ATOM 586 N N . LEU A 1 72 ? -40.044 9.986 12.546 1.00 38.53 72 LEU A N 1
ATOM 587 C CA . LEU A 1 72 ? -39.984 10.659 13.845 1.00 38.53 72 LEU A CA 1
ATOM 588 C C . LEU A 1 72 ? -41.154 10.158 14.691 1.00 38.53 72 LEU A C 1
ATOM 590 O O . LEU A 1 72 ? -42.186 10.824 14.798 1.00 38.53 72 LEU A O 1
ATOM 594 N N . LYS A 1 73 ? -40.986 8.994 15.319 1.00 27.36 73 LYS A N 1
ATOM 595 C CA . LYS A 1 73 ? -41.795 8.618 16.480 1.00 27.36 73 LYS A CA 1
ATOM 596 C C . LYS A 1 73 ? -41.000 8.861 17.765 1.00 27.36 73 LYS A C 1
ATOM 598 O O . LYS A 1 73 ? -39.999 8.206 18.017 1.00 27.36 73 LYS A O 1
ATOM 603 N N . GLU A 1 74 ? -41.543 9.804 18.540 1.00 28.27 74 GLU A N 1
ATOM 604 C CA . GLU A 1 74 ? -41.294 10.158 19.951 1.00 28.27 74 GLU A CA 1
ATOM 605 C C . GLU A 1 74 ? -40.196 11.190 20.319 1.00 28.27 74 GLU A C 1
ATOM 607 O O . GLU A 1 74 ? -39.231 11.392 19.584 1.00 28.27 74 GLU A O 1
ATOM 612 N N . PRO A 1 75 ? -40.441 11.998 21.382 1.00 34.72 75 PRO A N 1
ATOM 613 C CA . PRO A 1 75 ? -40.128 13.426 21.387 1.00 34.72 75 PRO A CA 1
ATOM 614 C C . PRO A 1 75 ? -38.725 13.796 21.894 1.00 34.72 75 PRO A C 1
ATOM 616 O O . PRO A 1 75 ? -38.180 13.231 22.834 1.00 34.72 75 PRO A O 1
ATOM 619 N N . LEU A 1 76 ? -38.206 14.867 21.287 1.00 37.94 76 LEU A N 1
ATOM 620 C CA . LEU A 1 76 ? -36.912 15.544 21.469 1.00 37.94 76 LEU A CA 1
ATOM 621 C C . LEU A 1 76 ? -36.716 16.279 22.816 1.00 37.94 76 LEU A C 1
ATOM 623 O O . LEU A 1 76 ? -36.045 17.312 22.859 1.00 37.94 76 LEU A O 1
ATOM 627 N N . ILE A 1 77 ? -37.271 15.784 23.921 1.00 42.34 77 ILE A N 1
ATOM 628 C CA . ILE A 1 77 ? -37.001 16.350 25.251 1.00 42.34 77 ILE A CA 1
ATOM 629 C C . ILE A 1 77 ? -36.481 15.224 26.150 1.00 42.34 77 ILE A C 1
ATOM 631 O O . ILE A 1 77 ? -37.267 14.365 26.549 1.00 42.34 77 ILE A O 1
ATOM 635 N N . PRO A 1 78 ? -35.169 15.194 26.460 1.00 40.56 78 PRO A N 1
ATOM 636 C CA . PRO A 1 78 ? -34.625 14.261 27.439 1.00 40.56 78 PRO A CA 1
ATOM 637 C C . PRO A 1 78 ? -35.358 14.425 28.777 1.00 40.56 78 PRO A C 1
ATOM 639 O O . PRO A 1 78 ? -35.705 15.543 29.160 1.00 40.56 78 PRO A O 1
ATOM 642 N N . SER A 1 79 ? -35.585 13.330 29.505 1.00 39.56 79 SER A N 1
ATOM 643 C CA . SER A 1 79 ? -36.172 13.368 30.850 1.00 39.56 79 SER A CA 1
ATOM 644 C C . SER A 1 79 ? -35.414 14.336 31.775 1.00 39.56 79 SER A C 1
ATOM 646 O O . SER A 1 79 ? -34.201 14.506 31.640 1.00 39.56 79 SER A O 1
ATOM 648 N N . ALA A 1 80 ? -36.139 14.950 32.719 1.00 44.88 80 ALA A N 1
ATOM 649 C CA . ALA A 1 80 ? -35.803 16.162 33.488 1.00 44.88 80 ALA A CA 1
ATOM 650 C C . ALA A 1 80 ? -34.557 16.121 34.415 1.00 44.88 80 ALA A C 1
ATOM 652 O O . ALA A 1 80 ? -34.426 16.926 35.336 1.00 44.88 80 ALA A O 1
ATOM 653 N N . SER A 1 81 ? -33.629 15.190 34.200 1.00 49.88 81 SER A N 1
ATOM 654 C CA . SER A 1 81 ? -32.515 14.903 35.110 1.00 49.88 81 SER A CA 1
ATOM 655 C C . SER A 1 81 ? -31.132 14.971 34.450 1.00 49.88 81 SER A C 1
ATOM 657 O O . SER A 1 81 ? -30.139 14.887 35.168 1.00 49.88 81 SER A O 1
ATOM 659 N N . SER A 1 82 ? -31.033 15.162 33.125 1.00 55.56 82 SER A N 1
ATOM 660 C CA . SER A 1 82 ? -29.779 14.893 32.387 1.00 55.56 82 SER A CA 1
ATOM 661 C C . SER A 1 82 ? -29.177 16.068 31.600 1.00 55.56 82 SER A C 1
ATOM 663 O O . SER A 1 82 ? -28.176 15.864 30.915 1.00 55.56 82 SER A O 1
ATOM 665 N N . TYR A 1 83 ? -29.735 17.288 31.653 1.00 73.75 83 TYR A N 1
ATOM 666 C CA . TYR A 1 83 ? -29.197 18.409 30.863 1.00 73.75 83 TYR A CA 1
ATOM 667 C C . TYR A 1 83 ? -29.293 19.792 31.525 1.00 73.75 83 TYR A C 1
ATOM 669 O O . TYR A 1 83 ? -30.120 20.051 32.406 1.00 73.75 83 TYR A O 1
ATOM 677 N N . VAL A 1 84 ? -28.432 20.698 31.053 1.00 83.81 84 VAL A N 1
ATOM 678 C CA . VAL A 1 84 ? -28.389 22.127 31.400 1.00 83.81 84 VAL A CA 1
ATOM 679 C C . VAL A 1 84 ? -28.872 22.942 30.203 1.00 83.81 84 VAL A C 1
ATOM 681 O O . VAL A 1 84 ? -28.542 22.632 29.055 1.00 83.81 84 VAL A O 1
ATOM 684 N N . PHE A 1 85 ? -29.657 23.989 30.451 1.00 87.06 85 PHE A N 1
ATOM 685 C CA . PHE A 1 85 ? -30.135 24.878 29.395 1.00 87.06 85 PHE A CA 1
ATOM 686 C C . PHE A 1 85 ? -29.233 26.109 29.268 1.00 87.06 85 PHE A C 1
ATOM 688 O O . PHE A 1 85 ? -29.097 26.884 30.209 1.00 87.06 85 PHE A O 1
ATOM 695 N N . LEU A 1 86 ? -28.624 26.308 28.103 1.00 89.25 86 LEU A N 1
ATOM 696 C CA . LEU A 1 86 ? -27.722 27.418 27.814 1.00 89.25 86 LEU A CA 1
ATOM 697 C C . LEU A 1 86 ? -28.487 28.649 27.311 1.00 89.25 86 LEU A C 1
ATOM 699 O O . LEU A 1 86 ? -29.185 28.590 26.293 1.00 89.25 86 LEU A O 1
ATOM 703 N N . SER A 1 87 ? -28.275 29.776 27.990 1.00 90.00 87 SER A N 1
ATOM 704 C CA . SER A 1 87 ? -28.764 31.108 27.635 1.00 90.00 87 SER A CA 1
ATOM 705 C C . SER A 1 87 ? -27.588 32.013 27.255 1.00 90.00 87 SER A C 1
ATOM 707 O O . SER A 1 87 ? -26.717 32.278 28.082 1.00 90.00 87 SER A O 1
ATOM 709 N N . SER A 1 88 ? -27.546 32.471 26.002 1.00 88.44 88 SER A N 1
ATOM 710 C CA . SER A 1 88 ? -26.455 33.288 25.448 1.00 88.44 88 SER A CA 1
ATOM 711 C C . SER A 1 88 ? -26.969 34.254 24.367 1.00 88.44 88 SER A C 1
ATOM 713 O O . SER A 1 88 ? -27.983 33.978 23.715 1.00 88.44 88 SER A O 1
ATOM 715 N N . SER A 1 89 ? -26.282 35.377 24.150 1.00 81.38 89 SER A N 1
ATOM 716 C CA . SER A 1 89 ? -26.557 36.344 23.074 1.00 81.38 89 SER A CA 1
ATOM 717 C C . SER A 1 89 ? -26.051 35.890 21.702 1.00 81.38 89 SER A C 1
ATOM 719 O O . SER A 1 89 ? -26.594 36.329 20.688 1.00 81.38 89 SER A O 1
ATOM 721 N N . TYR A 1 90 ? -25.096 34.949 21.679 1.00 67.94 90 TYR A N 1
ATOM 722 C CA . TYR A 1 90 ? -24.404 34.432 20.489 1.00 67.94 90 TYR A CA 1
ATOM 723 C C . TYR A 1 90 ? -23.452 35.434 19.816 1.00 67.94 90 TYR A C 1
ATOM 725 O O . TYR A 1 90 ? -23.167 35.284 18.628 1.00 67.94 90 TYR A O 1
ATOM 733 N N . ALA A 1 91 ? -22.938 36.420 20.555 1.00 73.06 91 ALA A N 1
ATOM 734 C CA . ALA A 1 91 ? -21.806 37.231 20.109 1.00 73.06 91 ALA A CA 1
ATOM 735 C C . ALA A 1 91 ? -20.571 36.355 19.809 1.00 73.06 91 ALA A C 1
ATOM 737 O O . ALA A 1 91 ? -20.427 35.261 20.358 1.00 73.06 91 ALA A O 1
ATOM 738 N N . ASP A 1 92 ? -19.652 36.824 18.961 1.00 58.81 92 ASP A N 1
ATOM 739 C CA . ASP A 1 92 ? -18.484 36.031 18.544 1.00 58.81 92 ASP A CA 1
ATOM 740 C C . ASP A 1 92 ? -17.617 35.580 19.731 1.00 58.81 92 ASP A C 1
ATOM 742 O O . ASP A 1 92 ? -17.161 34.432 19.759 1.00 58.81 92 ASP A O 1
ATOM 746 N N . ALA A 1 93 ? -17.446 36.437 20.742 1.00 63.09 93 ALA A N 1
ATOM 747 C CA . ALA A 1 93 ? -16.741 36.105 21.981 1.00 63.09 93 ALA A CA 1
ATOM 748 C C . ALA A 1 93 ? -17.430 34.959 22.747 1.00 63.09 93 ALA A C 1
ATOM 750 O O . ALA A 1 93 ? -16.787 33.965 23.100 1.00 63.09 93 ALA A O 1
ATOM 751 N N . GLU A 1 94 ? -18.757 35.028 22.898 1.00 75.94 94 GLU A N 1
ATOM 752 C CA . GLU A 1 94 ? -19.559 33.953 23.489 1.00 75.94 94 GLU A CA 1
ATOM 753 C C . GLU A 1 94 ? -19.509 32.677 22.654 1.00 75.94 94 GLU A C 1
ATOM 755 O O . GLU A 1 94 ? -19.428 31.589 23.211 1.00 75.94 94 GLU A O 1
ATOM 760 N N . SER A 1 95 ? -19.526 32.776 21.324 1.00 74.12 95 SER A N 1
ATOM 761 C CA . SER A 1 95 ? -19.528 31.610 20.437 1.00 74.12 95 SER A CA 1
ATOM 762 C C . SER A 1 95 ? -18.262 30.765 20.602 1.00 74.12 95 SER A C 1
ATOM 764 O O . SER A 1 95 ? -18.344 29.536 20.661 1.00 74.12 95 SER A O 1
ATOM 766 N N . LYS A 1 96 ? -17.103 31.419 20.764 1.00 76.81 96 LYS A N 1
ATOM 767 C CA . LYS A 1 96 ? -15.811 30.770 21.012 1.00 76.81 96 LYS A CA 1
ATOM 768 C C . LYS A 1 96 ? -15.785 30.097 22.383 1.00 76.81 96 LYS A C 1
ATOM 770 O O . LYS A 1 96 ? -15.356 28.949 22.477 1.00 76.81 96 LYS A O 1
ATOM 775 N N . PHE A 1 97 ? -16.273 30.781 23.420 1.00 83.31 97 PHE A N 1
ATOM 776 C CA . PHE A 1 97 ? -16.379 30.219 24.769 1.00 83.31 97 PHE A CA 1
ATOM 777 C C . PHE A 1 97 ? -17.352 29.033 24.811 1.00 83.31 97 PHE A C 1
ATOM 779 O O . PHE A 1 97 ? -17.009 27.961 25.296 1.00 83.31 97 PHE A O 1
ATOM 786 N N . ILE A 1 98 ? -18.535 29.175 24.210 1.00 84.38 98 ILE A N 1
ATOM 787 C CA . ILE A 1 98 ? -19.572 28.138 24.139 1.00 84.38 98 ILE A CA 1
ATOM 788 C C . ILE A 1 98 ? -19.089 26.920 23.350 1.00 84.38 98 ILE A C 1
ATOM 790 O O . ILE A 1 98 ? -19.426 25.799 23.721 1.00 84.38 98 ILE A O 1
ATOM 794 N N . ALA A 1 99 ? -18.315 27.099 22.275 1.00 79.88 99 ALA A N 1
ATOM 795 C CA . ALA A 1 99 ? -17.740 25.979 21.531 1.00 79.88 99 ALA A CA 1
ATOM 796 C C . ALA A 1 99 ? -16.823 25.133 22.427 1.00 79.88 99 ALA A C 1
ATOM 798 O O . ALA A 1 99 ? -16.967 23.912 22.468 1.00 79.88 99 ALA A O 1
ATOM 799 N N . ARG A 1 100 ? -15.949 25.778 23.209 1.00 84.06 100 ARG A N 1
ATOM 800 C CA . ARG A 1 100 ? -15.054 25.091 24.153 1.00 84.06 100 ARG A CA 1
ATOM 801 C C . ARG A 1 100 ? -15.809 24.492 25.338 1.00 84.06 100 ARG A C 1
ATOM 803 O O . ARG A 1 100 ? -15.579 23.334 25.671 1.00 84.06 100 ARG A O 1
ATOM 810 N N . LEU A 1 101 ? -16.778 25.221 25.891 1.00 84.25 101 LEU A N 1
ATOM 811 C CA . LEU A 1 101 ? -17.680 24.744 26.941 1.00 84.25 101 LEU A CA 1
ATOM 812 C C . LEU A 1 101 ? -18.422 23.480 26.497 1.00 84.25 101 LEU A C 1
ATOM 814 O O . LEU A 1 101 ? -18.473 22.513 27.244 1.00 84.25 101 LEU A O 1
ATOM 818 N N . LYS A 1 102 ? -18.968 23.457 25.274 1.00 81.25 102 LYS A N 1
ATOM 819 C CA . LYS A 1 102 ? -19.664 22.286 24.722 1.00 81.25 102 LYS A CA 1
ATOM 820 C C . LYS A 1 102 ? -18.742 21.086 24.589 1.00 81.25 102 LYS A C 1
ATOM 822 O O . LYS A 1 102 ? -19.136 20.008 25.008 1.00 81.25 102 LYS A O 1
ATOM 827 N N . VAL A 1 103 ? -17.535 21.276 24.057 1.00 76.19 103 VAL A N 1
ATOM 828 C CA . VAL A 1 103 ? -16.534 20.202 23.958 1.00 76.19 103 VAL A CA 1
ATOM 829 C C . VAL A 1 103 ? -16.192 19.662 25.349 1.00 76.19 103 VAL A C 1
ATOM 831 O O . VAL A 1 103 ? -16.216 18.453 25.562 1.00 76.19 103 VAL A O 1
ATOM 834 N N . SER A 1 104 ? -15.959 20.552 26.314 1.00 78.06 104 SER A N 1
ATOM 835 C CA . SER A 1 104 ? -15.604 20.190 27.688 1.00 78.06 104 SER A CA 1
ATOM 836 C C . SER A 1 104 ? -16.747 19.486 28.435 1.00 78.06 104 SER A C 1
ATOM 838 O O . SER A 1 104 ? -16.539 18.478 29.106 1.00 78.06 104 SER A O 1
ATOM 840 N N . PHE A 1 105 ? -17.983 19.962 28.288 1.00 78.38 105 PHE A N 1
ATOM 841 C CA . PHE A 1 105 ? -19.159 19.378 28.938 1.00 78.38 105 PHE A CA 1
ATOM 842 C C . PHE A 1 105 ? -19.572 18.062 28.278 1.00 78.38 105 PHE A C 1
ATOM 844 O O . PHE A 1 105 ? -19.937 17.125 28.983 1.00 78.38 105 PHE A O 1
ATOM 851 N N . GLN A 1 106 ? -19.436 17.948 26.953 1.00 69.69 106 GLN A N 1
ATOM 852 C CA . GLN A 1 106 ? -19.652 16.698 26.224 1.00 69.69 106 GLN A CA 1
ATOM 853 C C . GLN A 1 106 ? -18.625 15.635 26.626 1.00 69.69 106 GLN A C 1
ATOM 855 O O . GLN A 1 106 ? -19.006 14.489 26.851 1.00 69.69 106 GLN A O 1
ATOM 860 N N . ALA A 1 107 ? -17.356 16.016 26.806 1.00 62.06 107 ALA A N 1
ATOM 861 C CA . ALA A 1 107 ? -16.323 15.124 27.335 1.00 62.06 107 ALA A CA 1
ATOM 862 C C . ALA A 1 107 ? -16.632 14.627 28.761 1.00 62.06 107 ALA A C 1
ATOM 864 O O . ALA A 1 107 ? -16.165 13.563 29.155 1.00 62.06 107 ALA A O 1
ATOM 865 N N . ARG A 1 108 ? -17.443 15.373 29.522 1.00 66.50 108 ARG A N 1
ATOM 866 C CA . ARG A 1 108 ? -17.869 15.044 30.891 1.00 66.50 108 ARG A CA 1
ATOM 867 C C . ARG A 1 108 ? -19.305 14.499 30.977 1.00 66.50 108 ARG A C 1
ATOM 869 O O . ARG A 1 108 ? -19.853 14.403 32.070 1.00 66.50 108 ARG A O 1
ATOM 876 N N . GLY A 1 109 ? -19.930 14.155 29.846 1.00 63.81 109 GLY A N 1
ATOM 877 C CA . GLY A 1 109 ? -21.269 13.549 29.800 1.00 63.81 109 GLY A CA 1
ATOM 878 C C . GLY A 1 109 ? -22.436 14.491 30.131 1.00 63.81 109 GLY A C 1
ATOM 879 O O . GLY A 1 109 ? -23.553 14.025 30.350 1.00 63.81 109 GLY A O 1
ATOM 880 N N . ILE A 1 110 ? -22.215 15.809 30.161 1.00 72.31 110 ILE A N 1
ATOM 881 C CA . ILE A 1 110 ? -23.253 16.806 30.450 1.00 72.31 110 ILE A CA 1
ATOM 882 C C . ILE A 1 110 ? -23.867 17.290 29.138 1.00 72.31 110 ILE A C 1
ATOM 884 O O . ILE A 1 110 ? -23.203 17.898 28.296 1.00 72.31 110 ILE A O 1
ATOM 888 N N . ILE A 1 111 ? -25.170 17.072 28.980 1.00 75.25 111 ILE A N 1
ATOM 889 C CA . ILE A 1 111 ? -25.906 17.526 27.801 1.00 75.25 111 ILE A CA 1
ATOM 890 C C . ILE A 1 111 ? -26.229 19.019 27.951 1.00 75.25 111 ILE A C 1
ATOM 892 O O . ILE A 1 111 ? -26.784 19.454 28.963 1.00 75.25 111 ILE A O 1
ATOM 896 N N . ILE A 1 112 ? -25.913 19.807 26.920 1.00 79.62 112 ILE A N 1
ATOM 897 C CA . ILE A 1 112 ? -26.274 21.226 26.834 1.00 79.62 112 ILE A CA 1
ATOM 898 C C . ILE A 1 112 ? -27.357 21.407 25.769 1.00 79.62 112 ILE A C 1
ATOM 900 O O . ILE A 1 112 ? -27.115 21.183 24.581 1.00 79.62 112 ILE A O 1
ATOM 904 N N . LEU A 1 113 ? -28.534 21.882 26.176 1.00 78.94 113 LEU A N 1
ATOM 905 C CA . LEU A 1 113 ? -29.587 22.319 25.255 1.00 78.94 113 LEU A CA 1
ATOM 906 C C . LEU A 1 113 ? -29.600 23.840 25.127 1.00 78.94 113 LEU A C 1
ATOM 908 O O . LEU A 1 113 ? -29.293 24.553 26.073 1.00 78.94 113 LEU A O 1
ATOM 912 N N . SER A 1 114 ? -29.971 24.353 23.955 1.00 81.44 114 SER A N 1
ATOM 913 C CA . SER A 1 114 ? -30.195 25.785 23.751 1.00 81.44 114 SER A CA 1
ATOM 914 C C . SER A 1 114 ? -31.390 26.028 22.837 1.00 81.44 114 SER A C 1
ATOM 916 O O . SER A 1 114 ? -31.850 25.127 22.131 1.00 81.44 114 SER A O 1
ATOM 918 N N . ALA A 1 115 ? -31.868 27.271 22.787 1.00 72.19 115 ALA A N 1
ATOM 919 C CA . ALA A 1 115 ? -32.994 27.652 21.934 1.00 72.19 115 ALA A CA 1
ATOM 920 C C . ALA A 1 115 ? -32.778 27.328 20.436 1.00 72.19 115 ALA A C 1
ATOM 922 O O . ALA A 1 115 ? -33.747 27.107 19.709 1.00 72.19 115 ALA A O 1
ATOM 923 N N . ARG A 1 116 ? -31.525 27.253 19.947 1.00 64.56 116 ARG A N 1
ATOM 924 C CA . ARG A 1 116 ? -31.231 26.820 18.564 1.00 64.56 116 ARG A CA 1
ATOM 925 C C . ARG A 1 116 ? -31.466 25.327 18.346 1.00 64.56 116 ARG A C 1
ATOM 927 O O . ARG A 1 116 ? -31.955 24.973 17.277 1.00 64.56 116 ARG A O 1
ATOM 934 N N . SER A 1 117 ? -31.172 24.476 19.327 1.00 61.78 117 SER A N 1
ATOM 935 C CA . SER A 1 117 ? -31.382 23.024 19.211 1.00 61.78 117 SER A CA 1
ATOM 936 C C . SER A 1 117 ? -32.864 22.661 19.035 1.00 61.78 117 SER A C 1
ATOM 938 O O . SER A 1 117 ? -33.186 21.604 18.507 1.00 61.78 117 SER A O 1
ATOM 940 N N . ILE A 1 118 ? -33.772 23.572 19.401 1.00 62.91 118 ILE A N 1
ATOM 941 C CA . ILE A 1 118 ? -35.231 23.395 19.350 1.00 62.91 118 ILE A CA 1
ATOM 942 C C . ILE A 1 118 ? -35.826 23.847 17.986 1.00 62.91 118 ILE A C 1
ATOM 944 O O . ILE A 1 118 ? -37.012 23.669 17.714 1.00 62.91 118 ILE A O 1
ATOM 948 N N . LYS A 1 119 ? -35.027 24.405 17.056 1.00 51.84 119 LYS A N 1
ATOM 949 C CA . LYS A 1 119 ? -35.525 25.116 15.851 1.00 51.84 119 LYS A CA 1
ATOM 950 C C . LYS A 1 119 ? -36.220 24.281 14.752 1.00 51.84 119 LYS A C 1
ATOM 952 O O . LYS A 1 119 ? -36.673 24.895 13.786 1.00 51.84 119 LYS A O 1
ATOM 957 N N . ARG A 1 120 ? -36.372 22.954 14.864 1.00 47.81 120 ARG A N 1
ATOM 958 C CA . ARG A 1 120 ? -36.971 22.101 13.804 1.00 47.81 120 ARG A CA 1
ATOM 959 C C . ARG A 1 120 ? -38.501 21.909 13.860 1.00 47.81 120 ARG A C 1
ATOM 961 O O . ARG A 1 120 ? -39.027 21.165 13.043 1.00 47.81 120 ARG A O 1
ATOM 968 N N . GLN A 1 121 ? -39.233 22.586 14.750 1.00 45.19 121 GLN A N 1
ATOM 969 C CA . GLN A 1 121 ? -40.707 22.487 14.827 1.00 45.19 121 GLN A CA 1
ATOM 970 C C . GLN A 1 121 ? -41.426 23.796 14.444 1.00 45.19 121 GLN A C 1
ATOM 972 O O . GLN A 1 121 ? -40.832 24.872 14.509 1.00 45.19 121 GLN A O 1
ATOM 977 N N . GLY A 1 122 ? -42.694 23.711 14.011 1.00 45.44 122 GLY A N 1
ATOM 978 C CA . GLY A 1 122 ? -43.533 24.849 13.589 1.00 45.44 122 GLY A CA 1
ATOM 979 C C . GLY A 1 122 ? -43.677 25.958 14.647 1.00 45.44 122 GLY A C 1
ATOM 980 O O . GLY A 1 122 ? -43.473 25.722 15.835 1.00 45.44 122 GLY A O 1
ATOM 981 N N . ALA A 1 123 ? -43.995 27.187 14.216 1.00 45.16 123 ALA A N 1
ATOM 982 C CA . ALA A 1 123 ? -43.870 28.409 15.026 1.00 45.16 123 ALA A CA 1
ATOM 983 C C . ALA A 1 123 ? -44.652 28.403 16.359 1.00 45.16 123 ALA A C 1
ATOM 985 O O . ALA A 1 123 ? -44.108 28.871 17.358 1.00 45.16 123 ALA A O 1
ATOM 986 N N . GLU A 1 124 ? -45.859 27.827 16.410 1.00 47.31 124 GLU A N 1
ATOM 987 C CA . GLU A 1 124 ? -46.653 27.715 17.652 1.00 47.31 124 GLU A CA 1
ATOM 988 C C . GLU A 1 124 ? -46.066 26.714 18.660 1.00 47.31 124 GLU A C 1
ATOM 990 O O . GLU A 1 124 ? -46.131 26.934 19.869 1.00 47.31 124 GLU A O 1
ATOM 995 N N . ASN A 1 125 ? -45.388 25.666 18.185 1.00 58.91 125 ASN A N 1
ATOM 996 C CA . ASN A 1 125 ? -44.789 24.647 19.051 1.00 58.91 125 ASN A CA 1
ATOM 997 C C . ASN A 1 125 ? -43.445 25.086 19.653 1.00 58.91 125 ASN A C 1
ATOM 999 O O . ASN A 1 125 ? -43.008 24.516 20.650 1.00 58.91 125 ASN A O 1
ATOM 1003 N N . LYS A 1 126 ? -42.798 26.132 19.113 1.00 61.75 126 LYS A N 1
ATOM 1004 C CA . LYS A 1 126 ? -41.468 26.581 19.572 1.00 61.75 126 LYS A CA 1
ATOM 1005 C C . LYS A 1 126 ? -41.475 27.139 20.990 1.00 61.75 126 LYS A C 1
ATOM 1007 O O . LYS A 1 126 ? -40.587 26.810 21.769 1.00 61.75 126 LYS A O 1
ATOM 1012 N N . ARG A 1 127 ? -42.458 27.978 21.338 1.00 69.00 127 ARG A N 1
ATOM 1013 C CA . ARG A 1 127 ? -42.527 28.595 22.675 1.00 69.00 127 ARG A CA 1
ATOM 1014 C C . ARG A 1 127 ? -42.867 27.563 23.748 1.00 69.00 127 ARG A C 1
ATOM 1016 O O . ARG A 1 127 ? -42.271 27.591 24.819 1.00 69.00 127 ARG A O 1
ATOM 1023 N N . LYS A 1 128 ? -43.769 26.629 23.437 1.00 68.25 128 LYS A N 1
ATOM 1024 C CA . LYS A 1 128 ? -44.130 25.521 24.326 1.00 68.25 128 LYS A CA 1
ATOM 1025 C C . LYS A 1 128 ? -42.951 24.566 24.539 1.00 68.25 128 LYS A C 1
ATOM 1027 O O . LYS A 1 128 ? -42.615 24.282 25.681 1.00 68.25 128 LYS A O 1
ATOM 1032 N N . ALA A 1 129 ? -42.250 24.186 23.469 1.00 68.00 129 ALA A N 1
ATOM 1033 C CA . ALA A 1 129 ? -41.040 23.368 23.558 1.00 68.00 129 ALA A CA 1
ATOM 1034 C C . ALA A 1 129 ? -39.911 24.073 24.330 1.00 68.00 129 ALA A C 1
ATOM 1036 O O . ALA A 1 129 ? -39.199 23.437 25.100 1.00 68.00 129 ALA A O 1
ATOM 1037 N N . LEU A 1 130 ? -39.764 25.395 24.176 1.00 76.19 130 LEU A N 1
ATOM 1038 C CA . LEU A 1 130 ? -38.811 26.191 24.954 1.00 76.19 130 LEU A CA 1
ATOM 1039 C C . LEU A 1 130 ? -39.177 26.220 26.448 1.00 76.19 130 LEU A C 1
ATOM 1041 O O . LEU A 1 130 ? -38.303 26.057 27.295 1.00 76.19 130 LEU A O 1
ATOM 1045 N N . GLN A 1 131 ? -40.461 26.384 26.777 1.00 78.44 131 GLN A N 1
ATOM 1046 C CA . GLN A 1 131 ? -40.960 26.331 28.155 1.00 78.44 131 GLN A CA 1
ATOM 1047 C C . GLN A 1 131 ? -40.755 24.956 28.792 1.00 78.44 131 GLN A C 1
ATOM 1049 O O . GLN A 1 131 ? -40.259 24.878 29.913 1.00 78.44 131 GLN A O 1
ATOM 1054 N N . GLU A 1 132 ? -41.083 23.882 28.076 1.00 76.25 132 GLU A N 1
ATOM 1055 C CA . GLU A 1 132 ? -40.871 22.504 28.527 1.00 76.25 132 GLU A CA 1
ATOM 1056 C C . GLU A 1 132 ? -39.379 22.203 28.705 1.00 76.25 132 GLU A C 1
ATOM 1058 O O . GLU A 1 132 ? -38.990 21.665 29.740 1.00 76.25 132 GLU A O 1
ATOM 1063 N N . ALA A 1 133 ? -38.529 22.643 27.772 1.00 77.00 133 ALA A N 1
ATOM 1064 C CA . ALA A 1 133 ? -37.087 22.446 27.855 1.00 77.00 133 ALA A CA 1
ATOM 1065 C C . ALA A 1 133 ? -36.448 23.200 29.032 1.00 77.00 133 ALA A C 1
ATOM 1067 O O . ALA A 1 133 ? -35.569 22.653 29.690 1.00 77.00 133 ALA A O 1
ATOM 1068 N N . ILE A 1 134 ? -36.873 24.430 29.331 1.00 80.62 134 ILE A N 1
ATOM 1069 C CA . ILE A 1 134 ? -36.347 25.194 30.477 1.00 80.62 134 ILE A CA 1
ATOM 1070 C C . ILE A 1 134 ? -36.898 24.651 31.801 1.00 80.62 134 ILE A C 1
ATOM 1072 O O . ILE A 1 134 ? -36.174 24.607 32.795 1.00 80.62 134 ILE A O 1
ATOM 1076 N N . ARG A 1 135 ? -38.158 24.200 31.818 1.00 78.75 135 ARG A N 1
ATOM 1077 C CA . ARG A 1 135 ? -38.783 23.576 32.991 1.00 78.75 135 ARG A CA 1
ATOM 1078 C C . ARG A 1 135 ? -38.124 22.245 33.354 1.00 78.75 135 ARG A C 1
ATOM 1080 O O . ARG A 1 135 ? -37.958 21.968 34.535 1.00 78.75 135 ARG A O 1
ATOM 1087 N N . ALA A 1 136 ? -37.789 21.426 32.358 1.00 73.06 136 ALA A N 1
ATOM 1088 C CA . ALA A 1 136 ? -37.139 20.132 32.555 1.00 73.06 136 ALA A CA 1
ATOM 1089 C C . ALA A 1 136 ? -35.607 20.235 32.696 1.00 73.06 136 ALA A C 1
ATOM 1091 O O . ALA A 1 136 ? -34.961 19.256 33.058 1.00 73.06 136 ALA A O 1
ATOM 1092 N N . ALA A 1 137 ? -35.012 21.407 32.446 1.00 78.56 137 ALA A N 1
ATOM 1093 C CA . ALA A 1 137 ? -33.586 21.617 32.653 1.00 78.56 137 ALA A CA 1
ATOM 1094 C C . ALA A 1 137 ? -33.236 21.617 34.143 1.00 78.56 137 ALA A C 1
ATOM 1096 O O . ALA A 1 137 ? -33.899 22.262 34.957 1.00 78.56 137 ALA A O 1
ATOM 1097 N N . ARG A 1 138 ? -32.114 20.983 34.490 1.00 76.75 138 ARG A N 1
ATOM 1098 C CA . ARG A 1 138 ? -31.612 20.959 35.872 1.00 76.75 138 ARG A CA 1
ATOM 1099 C C . ARG A 1 138 ? -31.186 22.347 36.361 1.00 76.75 138 ARG A C 1
ATOM 1101 O O . ARG A 1 138 ? -31.331 22.672 37.539 1.00 76.75 138 ARG A O 1
ATOM 1108 N N . ALA A 1 139 ? -30.644 23.152 35.452 1.00 84.12 139 ALA A N 1
ATOM 1109 C CA . ALA A 1 139 ? -30.299 24.548 35.668 1.00 84.12 139 ALA A CA 1
ATOM 1110 C C . ALA A 1 139 ? -30.251 25.294 34.330 1.00 84.12 139 ALA A C 1
ATOM 1112 O O . ALA A 1 139 ? -30.105 24.686 33.264 1.00 84.12 139 ALA A O 1
ATOM 1113 N N . VAL A 1 140 ? -30.327 26.617 34.407 1.00 87.88 140 VAL A N 1
ATOM 1114 C CA . VAL A 1 140 ? -30.070 27.526 33.294 1.00 87.88 140 VAL A CA 1
ATOM 1115 C C . VAL A 1 140 ? -28.672 28.113 33.466 1.00 87.88 140 VAL A C 1
ATOM 1117 O O . VAL A 1 140 ? -28.375 28.723 34.491 1.00 87.88 140 VAL A O 1
ATOM 1120 N N . LEU A 1 141 ? -27.817 27.930 32.465 1.00 90.62 141 LEU A N 1
ATOM 1121 C CA . LEU A 1 141 ? -26.484 28.518 32.400 1.00 90.62 141 LEU A CA 1
ATOM 1122 C C . LEU A 1 141 ? -26.542 29.798 31.565 1.00 90.62 141 LEU A C 1
ATOM 1124 O O . LEU A 1 141 ? -26.737 29.739 30.350 1.00 90.62 141 LEU A O 1
ATOM 1128 N N . LEU A 1 142 ? -26.398 30.947 32.218 1.00 91.12 142 LEU A N 1
ATOM 1129 C CA . LEU A 1 142 ? -26.362 32.263 31.592 1.00 91.12 142 LEU A CA 1
ATOM 1130 C C . LEU A 1 142 ? -24.915 32.661 31.296 1.00 91.12 142 LEU A C 1
ATOM 1132 O O . LEU A 1 142 ? -24.118 32.823 32.217 1.00 91.12 142 LEU A O 1
ATOM 1136 N N . ILE A 1 143 ? -24.596 32.876 30.023 1.00 92.06 143 ILE A N 1
ATOM 1137 C CA . ILE A 1 143 ? -23.340 33.511 29.617 1.00 92.06 143 ILE A CA 1
ATOM 1138 C C . ILE A 1 143 ? -23.558 35.026 29.626 1.00 92.06 143 ILE A C 1
ATOM 1140 O O . ILE A 1 143 ? -24.356 35.538 28.842 1.00 92.06 143 ILE A O 1
ATOM 1144 N N . ALA A 1 144 ? -22.906 35.722 30.556 1.00 88.88 144 ALA A N 1
ATOM 1145 C CA . ALA A 1 144 ? -23.015 37.163 30.741 1.00 88.88 144 ALA A CA 1
ATOM 1146 C C . ALA A 1 144 ? -21.929 37.907 29.949 1.00 88.88 144 ALA A C 1
ATOM 1148 O O . ALA A 1 144 ? -20.743 37.575 30.023 1.00 88.88 144 ALA A O 1
ATOM 1149 N N . SER A 1 145 ? -22.378 38.920 29.213 1.00 89.38 145 SER A N 1
ATOM 1150 C CA . SER A 1 145 ? -21.610 39.834 28.362 1.00 89.38 145 SER A CA 1
ATOM 1151 C C . SER A 1 145 ? -22.432 41.123 28.157 1.00 89.38 145 SER A C 1
ATOM 1153 O O . SER A 1 145 ? -23.652 41.106 28.394 1.00 89.38 145 SER A O 1
ATOM 1155 N N . PRO A 1 146 ? -21.841 42.236 27.693 1.00 85.88 146 PRO A N 1
ATOM 1156 C CA . PRO A 1 146 ? -22.602 43.437 27.330 1.00 85.88 146 PRO A CA 1
ATOM 1157 C C . PRO A 1 146 ? -23.751 43.150 26.340 1.00 85.88 146 PRO A C 1
ATOM 1159 O O . PRO A 1 146 ? -24.849 43.710 26.445 1.00 85.88 146 PRO A O 1
ATOM 1162 N N . GLU A 1 147 ? -23.551 42.211 25.416 1.00 84.38 147 GLU A N 1
ATOM 1163 C CA . GLU A 1 147 ? -24.530 41.780 24.416 1.00 84.38 147 GLU A CA 1
ATOM 1164 C C . GLU A 1 147 ? -25.647 40.914 25.022 1.00 84.38 147 GLU A C 1
ATOM 1166 O O . GLU A 1 147 ? -26.810 41.006 24.611 1.00 84.38 147 GLU A O 1
ATOM 1171 N N . ALA A 1 148 ? -25.346 40.105 26.043 1.00 84.69 148 ALA A N 1
ATOM 1172 C CA . ALA A 1 148 ? -26.337 39.306 26.766 1.00 84.69 148 ALA A CA 1
ATOM 1173 C C . ALA A 1 148 ? -27.389 40.174 27.457 1.00 84.69 148 ALA A C 1
ATOM 1175 O O . ALA A 1 148 ? -28.568 39.806 27.476 1.00 84.69 148 ALA A O 1
ATOM 1176 N N . ARG A 1 149 ? -27.006 41.359 27.946 1.00 83.06 149 ARG A N 1
ATOM 1177 C CA . ARG A 1 149 ? -27.927 42.299 28.599 1.00 83.06 149 ARG A CA 1
ATOM 1178 C C . ARG A 1 149 ? -29.054 42.776 27.681 1.00 83.06 149 ARG A C 1
ATOM 1180 O O . ARG A 1 149 ? -30.197 42.910 28.127 1.00 83.06 149 ARG A O 1
ATOM 1187 N N . SER A 1 150 ? -28.736 43.034 26.413 1.00 79.62 150 SER A N 1
ATOM 1188 C CA . SER A 1 150 ? -29.673 43.565 25.412 1.00 79.62 150 SER A CA 1
ATOM 1189 C C . SER A 1 150 ? -30.340 42.481 24.549 1.00 79.62 150 SER A C 1
ATOM 1191 O O . SER A 1 150 ? -31.268 42.773 23.793 1.00 79.62 150 SER A O 1
ATOM 1193 N N . SER A 1 151 ? -29.930 41.214 24.684 1.00 84.69 151 SER A N 1
ATOM 1194 C CA . SER A 1 151 ? -30.463 40.106 23.888 1.00 84.69 151 SER A CA 1
ATOM 1195 C C . SER A 1 151 ? -31.887 39.708 24.288 1.00 84.69 151 SER A C 1
ATOM 1197 O O . SER A 1 151 ? -32.138 39.163 25.366 1.00 84.69 151 SER A O 1
ATOM 1199 N N . ARG A 1 152 ? -32.826 39.863 23.345 1.00 80.62 152 ARG A N 1
ATOM 1200 C CA . ARG A 1 152 ? -34.224 39.418 23.490 1.00 80.62 152 ARG A CA 1
ATOM 1201 C C . ARG A 1 152 ? -34.346 37.919 23.800 1.00 80.62 152 ARG A C 1
ATOM 1203 O O . ARG A 1 152 ? -35.224 37.525 24.558 1.00 80.62 152 ARG A O 1
ATOM 1210 N N . HIS A 1 153 ? -33.450 37.094 23.254 1.00 79.88 153 HIS A N 1
ATOM 1211 C CA . HIS A 1 153 ? -33.442 35.641 23.471 1.00 79.88 153 HIS A CA 1
ATOM 1212 C C . HIS A 1 153 ? -33.028 35.270 24.903 1.00 79.88 153 HIS A C 1
ATOM 1214 O O . HIS A 1 153 ? -33.593 34.352 25.502 1.00 79.88 153 HIS A O 1
ATOM 1220 N N . VAL A 1 154 ? -32.054 35.999 25.457 1.00 87.19 154 VAL A N 1
ATOM 1221 C CA . VAL A 1 154 ? -31.596 35.819 26.841 1.00 87.19 154 VAL A CA 1
ATOM 1222 C C . VAL A 1 154 ? -32.690 36.260 27.812 1.00 87.19 154 VAL A C 1
ATOM 1224 O O . VAL A 1 154 ? -33.011 35.528 28.747 1.00 87.19 154 VAL A O 1
ATOM 1227 N N . GLN A 1 155 ? -33.326 37.406 27.549 1.00 86.69 155 GLN A N 1
ATOM 1228 C CA . GLN A 1 155 ? -34.439 37.913 28.356 1.00 86.69 155 GLN A CA 1
ATOM 1229 C C . GLN A 1 155 ? -35.640 36.955 28.360 1.00 86.69 155 GLN A C 1
ATOM 1231 O O . GLN A 1 155 ? -36.181 36.669 29.425 1.00 86.69 155 GLN A O 1
ATOM 1236 N N . GLU A 1 156 ? -36.021 36.397 27.206 1.00 85.44 156 GLU A N 1
ATOM 1237 C CA . GLU A 1 156 ? -37.108 35.411 27.111 1.00 85.44 156 GLU A CA 1
ATOM 1238 C C . GLU A 1 156 ? -36.785 34.125 27.892 1.00 85.44 156 GLU A C 1
ATOM 1240 O O . GLU A 1 156 ? -37.627 33.620 28.636 1.00 85.44 156 GLU A O 1
ATOM 1245 N N . THR A 1 157 ? -35.546 33.633 27.797 1.00 85.81 157 THR A N 1
ATOM 1246 C CA . THR A 1 157 ? -35.091 32.444 28.539 1.00 85.81 157 THR A CA 1
ATOM 1247 C C . THR A 1 157 ? -35.132 32.674 30.052 1.00 85.81 157 THR A C 1
ATOM 1249 O O . THR A 1 157 ? -35.637 31.828 30.789 1.00 85.81 157 THR A O 1
ATOM 1252 N N . LEU A 1 158 ? -34.659 33.832 30.528 1.00 85.94 158 LEU A N 1
ATOM 1253 C CA . LEU A 1 158 ? -34.678 34.189 31.952 1.00 85.94 158 LEU A CA 1
ATOM 1254 C C . LEU A 1 158 ? -36.097 34.440 32.472 1.00 85.94 158 LEU A C 1
ATOM 1256 O O . LEU A 1 158 ? -36.418 34.051 33.594 1.00 85.94 158 LEU A O 1
ATOM 1260 N N . GLN A 1 159 ? -36.978 35.021 31.655 1.00 84.31 159 GLN A N 1
ATOM 1261 C CA . GLN A 1 159 ? -38.387 35.189 32.007 1.00 84.31 159 GLN A CA 1
ATOM 1262 C C . GLN A 1 159 ? -39.069 33.830 32.217 1.00 84.31 159 GLN A C 1
ATOM 1264 O O . GLN A 1 159 ? -39.796 33.651 33.194 1.00 84.31 159 GLN A O 1
ATOM 1269 N N . ILE A 1 160 ? -38.809 32.856 31.340 1.00 82.62 160 ILE A N 1
ATOM 1270 C CA . ILE A 1 160 ? -39.325 31.489 31.479 1.00 82.62 160 ILE A CA 1
ATOM 1271 C C . ILE A 1 160 ? -38.712 30.794 32.704 1.00 82.62 160 ILE A C 1
ATOM 1273 O O . ILE A 1 160 ? -39.446 30.201 33.495 1.00 82.62 160 ILE A O 1
ATOM 1277 N N . ALA A 1 161 ? -37.396 30.911 32.904 1.00 83.31 161 ALA A N 1
ATOM 1278 C CA . ALA A 1 161 ? -36.706 30.365 34.073 1.00 83.31 161 ALA A CA 1
ATOM 1279 C C . ALA A 1 161 ? -37.310 30.895 35.384 1.00 83.31 161 ALA A C 1
ATOM 1281 O O . ALA A 1 161 ? -37.527 30.133 36.323 1.00 83.31 161 ALA A O 1
ATOM 1282 N N . ARG A 1 162 ? -37.674 32.183 35.425 1.00 81.25 162 ARG A N 1
ATOM 1283 C CA . ARG A 1 162 ? -38.334 32.815 36.573 1.00 81.25 162 ARG A CA 1
ATOM 1284 C C . ARG A 1 162 ? -39.734 32.262 36.829 1.00 81.25 162 ARG A C 1
ATOM 1286 O O . ARG A 1 162 ? -40.069 32.004 37.982 1.00 81.25 162 ARG A O 1
ATOM 1293 N N . ILE A 1 163 ? -40.536 32.061 35.780 1.00 78.56 163 ILE A N 1
ATOM 1294 C CA . ILE A 1 163 ? -41.883 31.470 35.895 1.00 78.56 163 ILE A CA 1
ATOM 1295 C C . ILE A 1 163 ? -41.806 30.082 36.546 1.00 78.56 163 ILE A C 1
ATOM 1297 O O . ILE A 1 163 ? -42.629 29.762 37.401 1.00 78.56 163 ILE A O 1
ATOM 1301 N N . TYR A 1 164 ? -40.794 29.286 36.191 1.00 78.06 164 TYR A N 1
ATOM 1302 C CA . TYR A 1 164 ? -40.607 27.929 36.714 1.00 78.06 164 TYR A CA 1
ATOM 1303 C C . TYR A 1 164 ? -39.672 27.830 37.928 1.00 78.06 164 TYR A C 1
ATOM 1305 O O . TYR A 1 164 ? -39.442 26.726 38.414 1.00 78.06 164 TYR A O 1
ATOM 1313 N N . ARG A 1 165 ? -39.161 28.959 38.444 1.00 79.06 165 ARG A N 1
ATOM 1314 C CA . ARG A 1 165 ? -38.159 29.014 39.527 1.00 79.06 165 ARG A CA 1
ATOM 1315 C C . ARG A 1 165 ? -36.927 28.126 39.262 1.00 79.06 165 ARG A C 1
ATOM 1317 O O . ARG A 1 165 ? -36.383 27.522 40.185 1.00 79.06 165 ARG A O 1
ATOM 1324 N N . SER A 1 166 ? -36.486 28.044 38.006 1.00 78.25 166 SER A N 1
ATOM 1325 C CA . SER A 1 166 ? -35.286 27.296 37.616 1.00 78.25 166 SER A CA 1
ATOM 1326 C C . SER A 1 166 ? -34.029 27.937 38.217 1.00 78.25 166 SER A C 1
ATOM 1328 O O . SER A 1 166 ? -33.908 29.161 38.267 1.00 78.25 166 SER A O 1
ATOM 1330 N N . ARG A 1 167 ? -33.060 27.117 38.640 1.00 83.38 167 ARG A N 1
ATOM 1331 C CA . ARG A 1 167 ? -31.772 27.597 39.170 1.00 83.38 167 ARG A CA 1
ATOM 1332 C C . ARG A 1 167 ? -30.948 28.221 38.046 1.00 83.38 167 ARG A C 1
ATOM 1334 O O . ARG A 1 167 ? -30.710 27.555 37.041 1.00 83.38 167 ARG A O 1
ATOM 1341 N N . VAL A 1 168 ? -30.486 29.459 38.224 1.00 85.81 168 VAL A N 1
ATOM 1342 C CA . VAL A 1 168 ? -29.646 30.157 37.237 1.00 85.81 168 VAL A CA 1
ATOM 1343 C C . VAL A 1 168 ? -28.204 30.247 37.743 1.00 85.81 168 VAL A C 1
ATOM 1345 O O . VAL A 1 168 ? -27.956 30.740 38.845 1.00 85.81 168 VAL A O 1
ATOM 1348 N N . CYS A 1 169 ? -27.262 29.755 36.937 1.00 87.75 169 CYS A N 1
ATOM 1349 C CA . CYS A 1 169 ? -25.818 29.905 37.120 1.00 87.75 169 CYS A CA 1
ATOM 1350 C C . CYS A 1 169 ? -25.295 30.886 36.068 1.00 87.75 169 CYS A C 1
ATOM 1352 O O . CYS A 1 169 ? -25.556 30.695 34.881 1.00 87.75 169 CYS A O 1
ATOM 1354 N N . THR A 1 170 ? -24.577 31.925 36.491 1.00 89.69 170 THR A N 1
ATOM 1355 C CA . THR A 1 170 ? -24.129 33.008 35.606 1.00 89.69 170 THR A CA 1
ATOM 1356 C C . THR A 1 170 ? -22.614 33.009 35.474 1.00 89.69 170 THR A C 1
ATOM 1358 O O . THR A 1 170 ? -21.903 33.003 36.478 1.00 89.69 170 THR A O 1
ATOM 1361 N N . VAL A 1 171 ? -22.126 33.063 34.236 1.00 90.81 171 VAL A N 1
ATOM 1362 C CA . VAL A 1 171 ? -20.700 33.059 33.893 1.00 90.81 171 VAL A CA 1
ATOM 1363 C C . VAL A 1 171 ? -20.371 34.337 33.134 1.00 90.81 171 VAL A C 1
ATOM 1365 O O . VAL A 1 171 ? -20.850 34.521 32.018 1.00 90.81 171 VAL A O 1
ATOM 1368 N N . LEU A 1 172 ? -19.578 35.223 33.733 1.00 90.00 172 LEU A N 1
ATOM 1369 C CA . LEU A 1 172 ? -19.145 36.469 33.101 1.00 90.00 172 LEU A CA 1
ATOM 1370 C C . LEU A 1 172 ? -17.918 36.210 32.239 1.00 90.00 172 LEU A C 1
ATOM 1372 O O . LEU A 1 172 ? -16.871 35.839 32.767 1.00 90.00 172 LEU A O 1
ATOM 1376 N N . ILE A 1 173 ? -18.052 36.413 30.931 1.00 87.94 173 ILE A N 1
ATOM 1377 C CA . ILE A 1 173 ? -16.964 36.165 29.978 1.00 87.94 173 ILE A CA 1
ATOM 1378 C C . ILE A 1 173 ? -16.374 37.450 29.385 1.00 87.94 173 ILE A C 1
ATOM 1380 O O . ILE A 1 173 ? -15.263 37.405 28.869 1.00 87.94 173 ILE A O 1
ATOM 1384 N N . ASP A 1 174 ? -17.107 38.567 29.444 1.00 80.50 174 ASP A N 1
ATOM 1385 C CA . ASP A 1 174 ? -16.725 39.848 28.836 1.00 80.50 174 ASP A CA 1
ATOM 1386 C C . ASP A 1 174 ? -17.474 41.029 29.493 1.00 80.50 174 ASP A C 1
ATOM 1388 O O . ASP A 1 174 ? -18.494 40.808 30.146 1.00 80.50 174 ASP A O 1
ATOM 1392 N N . GLY A 1 175 ? -16.986 42.259 29.299 1.00 79.81 175 GLY A N 1
ATOM 1393 C CA . GLY A 1 175 ? -17.464 43.517 29.905 1.00 79.81 175 GLY A CA 1
ATOM 1394 C C . GLY A 1 175 ? -16.805 43.834 31.251 1.00 79.81 175 GLY A C 1
ATOM 1395 O O . GLY A 1 175 ? -16.212 42.945 31.842 1.00 79.81 175 GLY A O 1
ATOM 1396 N N . GLU A 1 176 ? -16.857 45.085 31.728 1.00 76.75 176 GLU A N 1
ATOM 1397 C CA . GLU A 1 176 ? -16.135 45.558 32.935 1.00 76.75 176 GLU A CA 1
ATOM 1398 C C . GLU A 1 176 ? -16.833 45.126 34.238 1.00 76.75 176 GLU A C 1
ATOM 1400 O O . GLU A 1 176 ? -16.217 44.487 35.101 1.00 76.75 176 GLU A O 1
ATOM 1405 N N . ASP A 1 177 ? -18.147 45.370 34.326 1.00 80.69 177 ASP A N 1
ATOM 1406 C CA . ASP A 1 177 ? -18.959 45.142 35.521 1.00 80.69 177 ASP A CA 1
ATOM 1407 C C . ASP A 1 177 ? -20.123 44.163 35.305 1.00 80.69 177 ASP A C 1
ATOM 1409 O O . ASP A 1 177 ? -20.816 44.154 34.283 1.00 80.69 177 ASP A O 1
ATOM 1413 N N . TRP A 1 178 ? -20.431 43.384 36.347 1.00 81.25 178 TRP A N 1
ATOM 1414 C CA . TRP A 1 178 ? -21.568 42.452 36.363 1.00 81.25 178 TRP A CA 1
ATOM 1415 C C . TRP A 1 178 ? -22.907 43.146 36.094 1.00 81.25 178 TRP A C 1
ATOM 1417 O O . TRP A 1 178 ? -23.760 42.605 35.390 1.00 81.25 178 TRP A O 1
ATOM 1427 N N . GLN A 1 179 ? -23.090 44.362 36.619 1.00 78.62 179 GLN A N 1
ATOM 1428 C CA . GLN A 1 179 ? -24.306 45.146 36.395 1.00 78.62 179 GLN A CA 1
ATOM 1429 C C . GLN A 1 179 ? -24.475 45.579 34.936 1.00 78.62 179 GLN A C 1
ATOM 1431 O O . GLN A 1 179 ? -25.596 45.903 34.542 1.00 78.62 179 GLN A O 1
ATOM 1436 N N . GLU A 1 180 ? -23.407 45.580 34.137 1.00 81.00 180 GLU A N 1
ATOM 1437 C CA . GLU A 1 180 ? -23.427 45.949 32.720 1.00 81.00 180 GLU A CA 1
ATOM 1438 C C . GLU A 1 180 ? -23.663 44.769 31.781 1.00 81.00 180 GLU A C 1
ATOM 1440 O O . GLU A 1 180 ? -24.160 44.964 30.673 1.00 81.00 180 GLU A O 1
ATOM 1445 N N . CYS A 1 181 ? -23.411 43.552 32.260 1.00 81.81 181 CYS A N 1
ATOM 1446 C CA . CYS A 1 181 ? -23.432 42.328 31.457 1.00 81.81 181 CYS A CA 1
ATOM 1447 C C . CYS A 1 181 ? -24.634 41.422 31.758 1.00 81.81 181 CYS A C 1
ATOM 1449 O O . CYS A 1 181 ? -24.946 40.490 31.016 1.00 81.81 181 CYS A O 1
ATOM 1451 N N . VAL A 1 182 ? -25.332 41.692 32.861 1.00 82.06 182 VAL A N 1
ATOM 1452 C CA . VAL A 1 182 ? -26.479 40.910 33.316 1.00 82.06 182 VAL A CA 1
ATOM 1453 C C . VAL A 1 182 ? -27.788 41.685 33.070 1.00 82.06 182 VAL A C 1
ATOM 1455 O O . VAL A 1 182 ? -27.890 42.867 33.423 1.00 82.06 182 VAL A O 1
ATOM 1458 N N . PRO A 1 183 ? -28.820 41.062 32.462 1.00 79.94 183 PRO A N 1
ATOM 1459 C CA . PRO A 1 183 ? -30.144 41.672 32.317 1.00 79.94 183 PRO A CA 1
ATOM 1460 C C . PRO A 1 183 ? -30.725 42.127 33.666 1.00 79.94 183 PRO A C 1
ATOM 1462 O O . PRO A 1 183 ? -30.667 41.387 34.638 1.00 79.94 183 PRO A O 1
ATOM 1465 N N . LYS A 1 184 ? -31.329 43.325 33.727 1.00 65.38 184 LYS A N 1
ATOM 1466 C CA . LYS A 1 184 ? -31.788 43.958 34.987 1.00 65.38 184 LYS A CA 1
ATOM 1467 C C . LYS A 1 184 ? -32.838 43.147 35.777 1.00 65.38 184 LYS A C 1
ATOM 1469 O O . LYS A 1 184 ? -32.998 43.389 36.966 1.00 65.38 184 LYS A O 1
ATOM 1474 N N . ASP A 1 185 ? -33.499 42.178 35.139 1.00 62.28 185 ASP A N 1
ATOM 1475 C CA . ASP A 1 185 ? -34.616 41.390 35.692 1.00 62.28 185 ASP A CA 1
ATOM 1476 C C . ASP A 1 185 ? -34.318 39.880 35.814 1.00 62.28 185 ASP A C 1
ATOM 1478 O O . ASP A 1 185 ? -35.217 39.038 35.748 1.00 62.28 185 ASP A O 1
ATOM 1482 N N . SER A 1 186 ? -33.047 39.515 35.968 1.00 59.97 186 SER A N 1
ATOM 1483 C CA . SER A 1 186 ? -32.536 38.143 35.855 1.00 59.97 186 SER A CA 1
ATOM 1484 C C . SER A 1 186 ? -32.826 37.189 37.029 1.00 59.97 186 SER A C 1
ATOM 1486 O O . SER A 1 186 ? -32.543 35.999 36.906 1.00 59.97 186 SER A O 1
ATOM 1488 N N . GLY A 1 187 ? -33.423 37.668 38.127 1.00 61.97 187 GLY A N 1
ATOM 1489 C CA . GLY A 1 187 ? -33.749 36.855 39.311 1.00 61.97 187 GLY A CA 1
ATOM 1490 C C . GLY A 1 187 ? -32.556 36.581 40.240 1.00 61.97 187 GLY A C 1
ATOM 1491 O O . GLY A 1 187 ? -31.473 37.129 40.045 1.00 61.97 187 GLY A O 1
ATOM 1492 N N . GLU A 1 188 ? -32.769 35.762 41.278 1.00 63.09 188 GLU A N 1
ATOM 1493 C CA . GLU A 1 188 ? -31.695 35.331 42.186 1.00 63.09 188 GLU A CA 1
ATOM 1494 C C . GLU A 1 188 ? -30.766 34.330 41.490 1.00 63.09 188 GLU A C 1
ATOM 1496 O O . GLU A 1 188 ? -31.205 33.311 40.950 1.00 63.09 188 GLU A O 1
ATOM 1501 N N . PHE A 1 189 ? -29.467 34.619 41.524 1.00 72.31 189 PHE A N 1
ATOM 1502 C CA . PHE A 1 189 ? -28.437 33.736 40.995 1.00 72.31 189 PHE A CA 1
ATOM 1503 C C . PHE A 1 189 ? -27.942 32.792 42.074 1.00 72.31 189 PHE A C 1
ATOM 1505 O O . PHE A 1 189 ? -27.541 33.221 43.152 1.00 72.31 189 PHE A O 1
ATOM 1512 N N . PHE A 1 190 ? -27.920 31.500 41.759 1.00 71.69 190 PHE A N 1
ATOM 1513 C CA . PHE A 1 190 ? -27.391 30.498 42.676 1.00 71.69 190 PHE A CA 1
ATOM 1514 C C . PHE A 1 190 ? -25.850 30.457 42.653 1.00 71.69 190 PHE A C 1
ATOM 1516 O O . PHE A 1 190 ? -25.231 30.096 43.648 1.00 71.69 190 PHE A O 1
ATOM 1523 N N . ALA A 1 191 ? -25.227 30.827 41.529 1.00 79.75 191 ALA A N 1
ATOM 1524 C CA . ALA A 1 191 ? -23.774 30.904 41.391 1.00 79.75 191 ALA A CA 1
ATOM 1525 C C . ALA A 1 191 ? -23.373 31.982 40.375 1.00 79.75 191 ALA A C 1
ATOM 1527 O O . ALA A 1 191 ? -24.018 32.116 39.331 1.00 79.75 191 ALA A O 1
ATOM 1528 N N . MET A 1 192 ? -22.301 32.717 40.677 1.00 84.56 192 MET A N 1
ATOM 1529 C CA . MET A 1 192 ? -21.715 33.751 39.819 1.00 84.56 192 MET A CA 1
ATOM 1530 C C . MET A 1 192 ? -20.218 33.475 39.646 1.00 84.56 192 MET A C 1
ATOM 1532 O O . MET A 1 192 ? -19.476 33.493 40.625 1.00 84.56 192 MET A O 1
ATOM 1536 N N . ILE A 1 193 ? -19.788 33.199 38.413 1.00 88.56 193 ILE A N 1
ATOM 1537 C CA . ILE A 1 193 ? -18.423 32.772 38.072 1.00 88.56 193 ILE A CA 1
ATOM 1538 C C . ILE A 1 193 ? -17.793 33.781 37.106 1.00 88.56 193 ILE A C 1
ATOM 1540 O O . ILE A 1 193 ? -18.307 33.998 36.010 1.00 88.56 193 ILE A O 1
ATOM 1544 N N . ASP A 1 194 ? -16.684 34.408 37.503 1.00 88.19 194 ASP A N 1
ATOM 1545 C CA . ASP A 1 194 ? -15.943 35.356 36.656 1.00 88.19 194 ASP A CA 1
ATOM 1546 C C . ASP A 1 194 ? -14.903 34.611 35.807 1.00 88.19 194 ASP A C 1
ATOM 1548 O O . ASP A 1 194 ? -13.813 34.287 36.287 1.00 88.19 194 ASP A O 1
ATOM 1552 N N . ALA A 1 195 ? -15.242 34.323 34.548 1.00 86.25 195 ALA A N 1
ATOM 1553 C CA . ALA A 1 195 ? -14.377 33.577 33.639 1.00 86.25 195 ALA A CA 1
ATOM 1554 C C . ALA A 1 195 ? -13.187 34.399 33.132 1.00 86.25 195 ALA A C 1
ATOM 1556 O O . ALA A 1 195 ? -12.193 33.829 32.702 1.00 86.25 195 ALA A O 1
ATOM 1557 N N . ARG A 1 196 ? -13.232 35.733 33.238 1.00 84.00 196 ARG A N 1
ATOM 1558 C CA . ARG A 1 196 ? -12.142 36.619 32.785 1.00 84.00 196 ARG A CA 1
ATOM 1559 C C . ARG A 1 196 ? -10.871 36.469 33.625 1.00 84.00 196 ARG A C 1
ATOM 1561 O O . ARG A 1 196 ? -9.781 36.795 33.167 1.00 84.00 196 ARG A O 1
ATOM 1568 N N . LYS A 1 197 ? -11.008 36.012 34.874 1.00 77.69 197 LYS A N 1
ATOM 1569 C CA . LYS A 1 197 ? -9.912 35.915 35.857 1.00 77.69 197 LYS A CA 1
ATOM 1570 C C . LYS A 1 197 ? -9.331 34.507 35.986 1.00 77.69 197 LYS A C 1
ATOM 1572 O O . LYS A 1 197 ? -8.468 34.285 36.832 1.00 77.69 197 LYS A O 1
ATOM 1577 N N . LYS A 1 198 ? -9.839 33.552 35.209 1.00 80.25 198 LYS A N 1
ATOM 1578 C CA . LYS A 1 198 ? -9.545 32.123 35.332 1.00 80.25 198 LYS A CA 1
ATOM 1579 C C . LYS A 1 198 ? -9.338 31.535 33.941 1.00 80.25 198 LYS A C 1
ATOM 1581 O O . LYS A 1 198 ? -9.813 32.087 32.955 1.00 80.25 198 LYS A O 1
ATOM 1586 N N . ASN A 1 199 ? -8.603 30.434 33.845 1.00 81.94 199 ASN A N 1
ATOM 1587 C CA . ASN A 1 199 ? -8.548 29.698 32.584 1.00 81.94 199 ASN A CA 1
ATOM 1588 C C . ASN A 1 199 ? -9.859 28.915 32.375 1.00 81.94 199 ASN A C 1
ATOM 1590 O O . ASN A 1 199 ? -10.584 28.631 33.330 1.00 81.94 199 ASN A O 1
ATOM 1594 N N . ASP A 1 200 ? -10.170 28.576 31.123 1.00 78.50 200 ASP A N 1
ATOM 1595 C CA . ASP A 1 200 ? -11.454 27.960 30.771 1.00 78.50 200 ASP A CA 1
ATOM 1596 C C . ASP A 1 200 ? -11.714 26.647 31.535 1.00 78.50 200 ASP A C 1
ATOM 1598 O O . ASP A 1 200 ? -12.835 26.413 31.978 1.00 78.50 200 ASP A O 1
ATOM 1602 N N . ASP A 1 201 ? -10.687 25.827 31.775 1.00 77.38 201 ASP A N 1
ATOM 1603 C CA . ASP A 1 201 ? -10.842 24.557 32.497 1.00 77.38 201 ASP A CA 1
ATOM 1604 C C . ASP A 1 201 ? -11.240 24.754 33.967 1.00 77.38 201 ASP A C 1
ATOM 1606 O O . ASP A 1 201 ? -12.163 24.086 34.438 1.00 77.38 201 ASP A O 1
ATOM 1610 N N . GLN A 1 202 ? -10.634 25.722 34.669 1.00 82.69 202 GLN A N 1
ATOM 1611 C CA . GLN A 1 202 ? -11.025 26.079 36.040 1.00 82.69 202 GLN A CA 1
ATOM 1612 C C . GLN A 1 202 ? -12.453 26.621 36.098 1.00 82.69 202 GLN A C 1
ATOM 1614 O O . GLN A 1 202 ? -13.199 26.301 37.023 1.00 82.69 202 GLN A O 1
ATOM 1619 N N . VAL A 1 203 ? -12.846 27.427 35.108 1.00 84.69 203 VAL A N 1
ATOM 1620 C CA . VAL A 1 203 ? -14.215 27.947 34.991 1.00 84.69 203 VAL A CA 1
ATOM 1621 C C . VAL A 1 203 ? -15.199 26.798 34.797 1.00 84.69 203 VAL A C 1
ATOM 1623 O O . VAL A 1 203 ? -16.243 26.764 35.443 1.00 84.69 203 VAL A O 1
ATOM 1626 N N . PHE A 1 204 ? -14.877 25.833 33.937 1.00 87.00 204 PHE A N 1
ATOM 1627 C CA . PHE A 1 204 ? -15.744 24.690 33.668 1.00 87.00 204 PHE A CA 1
ATOM 1628 C C . PHE A 1 204 ? -15.904 23.777 34.886 1.00 87.00 204 PHE A C 1
ATOM 1630 O O . PHE A 1 204 ? -17.028 23.361 35.172 1.00 87.00 204 PHE A O 1
ATOM 1637 N N . ASP A 1 205 ? -14.830 23.511 35.630 1.00 81.88 205 ASP A N 1
ATOM 1638 C CA . ASP A 1 205 ? -14.897 22.732 36.871 1.00 81.88 205 ASP A CA 1
ATOM 1639 C C . ASP A 1 205 ? -15.735 23.447 37.941 1.00 81.88 205 ASP A C 1
ATOM 1641 O O . ASP A 1 205 ? -16.578 22.829 38.593 1.00 81.88 205 ASP A O 1
ATOM 1645 N N . GLU A 1 206 ? -15.591 24.766 38.075 1.00 83.81 206 GLU A N 1
ATOM 1646 C CA . GLU A 1 206 ? -16.381 25.566 39.015 1.00 83.81 206 GLU A CA 1
ATOM 1647 C C . GLU A 1 206 ? -17.871 25.597 38.649 1.00 83.81 206 GLU A C 1
ATOM 1649 O O . GLU A 1 206 ? -18.723 25.494 39.535 1.00 83.81 206 GLU A O 1
ATOM 1654 N N . ILE A 1 207 ? -18.208 25.653 37.353 1.00 84.12 207 ILE A N 1
ATOM 1655 C CA . ILE A 1 207 ? -19.597 25.513 36.891 1.00 84.12 207 ILE A CA 1
ATOM 1656 C C . ILE A 1 207 ? -20.142 24.138 37.300 1.00 84.12 207 ILE A C 1
ATOM 1658 O O . ILE A 1 207 ? -21.259 24.050 37.804 1.00 84.12 207 ILE A O 1
ATOM 1662 N N . ILE A 1 208 ? -19.376 23.060 37.135 1.00 77.38 208 ILE A N 1
ATOM 1663 C CA . ILE A 1 208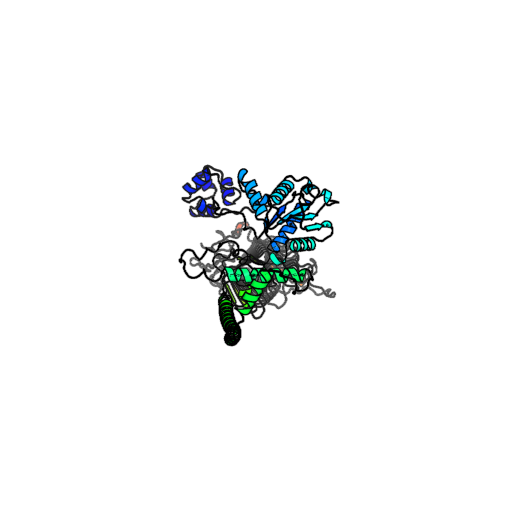 ? -19.814 21.699 37.491 1.00 77.38 208 ILE A CA 1
ATOM 1664 C C . ILE A 1 208 ? -20.031 21.561 39.000 1.00 77.38 208 ILE A C 1
ATOM 1666 O O . ILE A 1 208 ? -21.051 21.016 39.432 1.00 77.38 208 ILE A O 1
ATOM 1670 N N . VAL A 1 209 ? -19.120 22.106 39.808 1.00 78.69 209 VAL A N 1
ATOM 1671 C CA . VAL A 1 209 ? -19.262 22.151 41.269 1.00 78.69 209 VAL A CA 1
ATOM 1672 C C . VAL A 1 209 ? -20.520 22.930 41.658 1.00 78.69 209 VAL A C 1
ATOM 1674 O O . VAL A 1 209 ? -21.334 22.422 42.433 1.00 78.69 209 VAL A O 1
ATOM 1677 N N . ALA A 1 210 ? -20.754 24.101 41.057 1.00 75.75 210 ALA A N 1
ATOM 1678 C CA . ALA A 1 210 ? -21.960 24.900 41.281 1.00 75.75 210 ALA A CA 1
ATOM 1679 C C . ALA A 1 210 ? -23.252 24.163 40.869 1.00 75.75 210 ALA A C 1
ATOM 1681 O O . ALA A 1 210 ? -24.299 24.299 41.507 1.00 75.75 210 ALA A O 1
ATOM 1682 N N . LEU A 1 211 ? -23.201 23.317 39.842 1.00 72.38 211 LEU A N 1
ATOM 1683 C CA . LEU A 1 211 ? -24.331 22.485 39.414 1.00 72.38 211 LEU A CA 1
ATOM 1684 C C . LEU A 1 211 ? -24.564 21.246 40.314 1.00 72.38 211 LEU A C 1
ATOM 1686 O O . LEU A 1 211 ? -25.569 20.539 40.145 1.00 72.38 211 LEU A O 1
ATOM 1690 N N . GLY A 1 212 ? -23.708 21.033 41.324 1.00 65.75 212 GLY A N 1
ATOM 1691 C CA . GLY A 1 212 ? -23.833 20.020 42.375 1.00 65.75 212 GLY A CA 1
ATOM 1692 C C . GLY A 1 212 ? -23.112 18.709 42.056 1.00 65.75 212 GLY A C 1
ATOM 1693 O O . GLY A 1 212 ? -23.770 17.670 42.011 1.00 65.75 212 GLY A O 1
ATOM 1694 N N . GLY A 1 213 ? -21.789 18.779 41.848 1.00 55.59 213 GLY A N 1
ATOM 1695 C CA . GLY A 1 213 ? -20.891 17.725 41.336 1.00 55.59 213 GLY A CA 1
ATOM 1696 C C . GLY A 1 213 ? -21.125 16.272 41.790 1.00 55.59 213 GLY A C 1
ATOM 1697 O O . GLY A 1 213 ? -20.994 15.377 40.965 1.00 55.59 213 GLY A O 1
ATOM 1698 N N . ASP A 1 214 ? -21.575 16.015 43.022 1.00 44.47 214 ASP A N 1
ATOM 1699 C CA . ASP A 1 214 ? -21.832 14.648 43.533 1.00 44.47 214 ASP A CA 1
ATOM 1700 C C . ASP A 1 214 ? -23.193 14.040 43.134 1.00 44.47 214 ASP A C 1
ATOM 1702 O O . ASP A 1 214 ? -23.459 12.858 43.351 1.00 44.47 214 ASP A O 1
ATOM 1706 N N . ARG A 1 215 ? -24.093 14.832 42.542 1.00 45.34 215 ARG A N 1
ATOM 1707 C CA . ARG A 1 215 ? -25.426 14.388 42.087 1.00 45.34 215 ARG A CA 1
ATOM 1708 C C . ARG A 1 215 ? -25.563 14.339 40.561 1.00 45.34 215 ARG A C 1
ATOM 1710 O O . ARG A 1 215 ? -26.671 14.140 40.072 1.00 45.34 215 ARG A O 1
ATOM 1717 N N . LEU A 1 216 ? -24.480 14.560 39.814 1.00 48.25 216 LEU A N 1
ATOM 1718 C CA . LEU A 1 216 ? -24.451 14.491 38.343 1.00 48.25 216 LEU A CA 1
ATOM 1719 C C . LEU A 1 216 ? -23.995 13.116 37.815 1.00 48.25 216 LEU A C 1
ATOM 1721 O O . LEU A 1 216 ? -24.170 12.835 36.636 1.00 48.25 216 LEU A O 1
ATOM 1725 N N . THR A 1 217 ? -23.471 12.248 38.685 1.00 39.88 217 THR A N 1
ATOM 1726 C CA . THR A 1 217 ? -22.920 10.917 38.357 1.00 39.88 217 THR A CA 1
ATOM 1727 C C . THR A 1 217 ? -23.746 9.745 38.901 1.00 39.88 217 THR A C 1
ATOM 1729 O O . THR A 1 217 ? -23.399 8.589 38.669 1.00 39.88 217 THR A O 1
ATOM 1732 N N . ARG A 1 218 ? -24.863 10.001 39.597 1.00 33.81 218 ARG A N 1
ATOM 1733 C CA . ARG A 1 218 ? -25.716 8.955 40.184 1.00 33.81 218 ARG A CA 1
ATOM 1734 C C . ARG A 1 218 ? -27.038 8.850 39.421 1.00 33.81 218 ARG A C 1
ATOM 1736 O O . ARG A 1 218 ? -27.864 9.757 39.472 1.00 33.81 218 ARG A O 1
ATOM 1743 N N . SER A 1 219 ? -27.214 7.735 38.710 1.00 33.25 219 SER A N 1
ATOM 1744 C CA . SER A 1 219 ? -28.478 7.326 38.089 1.00 33.25 219 SER A CA 1
ATOM 1745 C C . SER A 1 219 ? -29.604 7.329 39.124 1.00 33.25 219 SER A C 1
ATOM 1747 O O . SER A 1 219 ? -29.533 6.656 40.150 1.00 33.25 219 SER A O 1
ATOM 1749 N N . THR A 1 220 ? -30.648 8.098 38.841 1.00 37.03 220 THR A N 1
ATOM 1750 C CA . THR A 1 220 ? -31.897 8.167 39.596 1.00 37.03 220 THR A CA 1
ATOM 1751 C C . THR A 1 220 ? -32.728 6.906 39.375 1.00 37.03 220 THR A C 1
ATOM 1753 O O . THR A 1 220 ? -33.479 6.817 38.407 1.00 37.03 220 THR A O 1
ATOM 1756 N N . THR A 1 221 ? -32.634 5.959 40.304 1.00 35.78 221 THR A N 1
ATOM 1757 C CA . THR A 1 221 ? -33.668 4.930 40.537 1.00 35.78 221 THR A CA 1
ATOM 1758 C C . THR A 1 221 ? -34.203 4.924 41.975 1.00 35.78 221 THR A C 1
ATOM 1760 O O . THR A 1 221 ? -35.088 4.134 42.275 1.00 35.78 221 THR A O 1
ATOM 1763 N N . GLU A 1 222 ? -33.755 5.832 42.853 1.00 38.50 222 GLU A N 1
ATOM 1764 C CA . GLU A 1 222 ? -34.157 5.844 44.277 1.00 38.50 222 GLU A CA 1
ATOM 1765 C C . GLU A 1 222 ? -35.028 7.037 44.727 1.00 38.50 222 GLU A C 1
ATOM 1767 O O . GLU A 1 222 ? -35.486 7.041 45.861 1.00 38.50 222 GLU A O 1
ATOM 1772 N N . GLU A 1 223 ? -35.356 8.011 43.868 1.00 37.09 223 GLU A N 1
ATOM 1773 C CA . GLU A 1 223 ? -36.133 9.214 44.270 1.00 37.09 223 GLU A CA 1
ATOM 1774 C C . GLU A 1 223 ? -37.524 9.334 43.601 1.00 37.09 223 GLU A C 1
ATOM 1776 O O . GLU A 1 223 ? -38.054 10.427 43.421 1.00 37.09 223 GLU A O 1
ATOM 1781 N N . LEU A 1 224 ? -38.151 8.207 43.237 1.00 31.83 224 LEU A N 1
ATOM 1782 C CA . LEU A 1 224 ? -39.521 8.170 42.679 1.00 31.83 224 LEU A CA 1
ATOM 1783 C C . LEU A 1 224 ? -40.457 7.150 43.355 1.00 31.83 224 LEU A C 1
ATOM 1785 O O . LEU A 1 224 ? -41.494 6.797 42.798 1.00 31.83 224 LEU A O 1
ATOM 1789 N N . ALA A 1 225 ? -40.133 6.708 44.573 1.00 35.41 225 ALA A N 1
ATOM 1790 C CA . ALA A 1 225 ? -40.968 5.783 45.349 1.00 35.41 225 ALA A CA 1
ATOM 1791 C C . ALA A 1 225 ? -41.706 6.434 46.539 1.00 35.41 225 ALA A C 1
ATOM 1793 O O . ALA A 1 225 ? -42.280 5.715 47.351 1.00 35.41 225 ALA A O 1
ATOM 1794 N N . GLU A 1 226 ? -41.729 7.768 46.656 1.00 34.78 226 GLU A N 1
ATOM 1795 C CA . GLU A 1 226 ? -42.209 8.430 47.883 1.00 34.78 226 GLU A CA 1
ATOM 1796 C C . GLU A 1 226 ? -43.325 9.472 47.685 1.00 34.78 226 GLU A C 1
ATOM 1798 O O . GLU A 1 226 ? -43.425 10.421 48.455 1.00 34.78 226 GLU A O 1
ATOM 1803 N N . LEU A 1 227 ? -44.204 9.327 46.680 1.00 32.69 227 LEU A N 1
ATOM 1804 C CA . LEU A 1 227 ? -45.327 10.277 46.531 1.00 32.69 227 LEU A CA 1
ATOM 1805 C C . LEU A 1 227 ? -46.654 9.736 45.980 1.00 32.69 227 LEU A C 1
ATOM 1807 O O . LEU A 1 227 ? -47.501 10.523 45.566 1.00 32.69 227 LEU A O 1
ATOM 1811 N N . LEU A 1 228 ? -46.904 8.427 46.031 1.00 35.69 228 LEU A N 1
ATOM 1812 C CA . LEU A 1 228 ? -48.236 7.872 45.768 1.00 35.69 228 LEU A CA 1
ATOM 1813 C C . LEU A 1 228 ? -48.462 6.618 46.614 1.00 35.69 228 LEU A C 1
ATOM 1815 O O . LEU A 1 228 ? -47.956 5.565 46.255 1.00 35.69 228 LEU A O 1
ATOM 1819 N N . ILE A 1 229 ? -49.205 6.750 47.717 1.00 31.22 229 ILE A N 1
ATOM 1820 C CA . ILE A 1 229 ? -50.229 5.822 48.243 1.00 31.22 229 ILE A CA 1
ATOM 1821 C C . ILE A 1 229 ? -50.754 6.451 49.547 1.00 31.22 229 ILE A C 1
ATOM 1823 O O . ILE A 1 229 ? -50.062 6.494 50.562 1.00 31.22 229 ILE A O 1
ATOM 1827 N N . GLU A 1 230 ? -51.994 6.943 49.534 1.00 32.88 230 GLU A N 1
ATOM 1828 C CA . GLU A 1 230 ? -52.751 7.129 50.776 1.00 32.88 230 GLU A CA 1
ATOM 1829 C C . GLU A 1 230 ? -53.053 5.745 51.380 1.00 32.88 230 GLU A C 1
ATOM 1831 O O . GLU A 1 230 ? -53.562 4.870 50.666 1.00 32.88 230 GLU A O 1
ATOM 1836 N N . PRO A 1 231 ? -52.815 5.501 52.681 1.00 29.00 231 PRO A N 1
ATOM 1837 C CA . PRO A 1 231 ? -53.286 4.278 53.303 1.00 29.00 231 PRO A CA 1
ATOM 1838 C C . PRO A 1 231 ? -54.810 4.339 53.458 1.00 29.00 231 PRO A C 1
ATOM 1840 O O . PRO A 1 231 ? -55.363 5.116 54.238 1.00 29.00 231 PRO A O 1
ATOM 1843 N N . ARG A 1 232 ? -55.496 3.460 52.720 1.00 31.75 232 ARG A N 1
ATOM 1844 C CA . ARG A 1 232 ? -56.896 3.109 52.968 1.00 31.75 232 ARG A CA 1
ATOM 1845 C C . ARG A 1 232 ? -57.061 2.683 54.428 1.00 31.75 232 ARG A C 1
ATOM 1847 O O . ARG A 1 232 ? -56.433 1.736 54.890 1.00 31.75 232 ARG A O 1
ATOM 1854 N N . ASN A 1 233 ? -57.956 3.387 55.112 1.00 34.19 233 ASN A N 1
ATOM 1855 C CA . ASN A 1 233 ? -58.478 3.091 56.441 1.00 34.19 233 ASN A CA 1
ATOM 1856 C C . ASN A 1 233 ? -58.889 1.599 56.576 1.00 34.19 233 ASN A C 1
ATOM 1858 O O . ASN A 1 233 ? -59.847 1.192 55.911 1.00 34.19 233 ASN A O 1
ATOM 1862 N N . PRO A 1 234 ? -58.228 0.791 57.434 1.00 35.56 234 PRO A N 1
ATOM 1863 C CA . PRO A 1 234 ? -58.531 -0.635 57.590 1.00 35.56 234 PRO A CA 1
ATOM 1864 C C . PRO A 1 234 ? -59.746 -0.942 58.480 1.00 35.56 234 PRO A C 1
ATOM 1866 O O . PRO A 1 234 ? -60.060 -2.111 58.673 1.00 35.56 234 PRO A O 1
ATOM 1869 N N . PHE A 1 235 ? -60.438 0.055 59.042 1.00 32.72 235 PHE A N 1
ATOM 1870 C CA . PHE A 1 235 ? -61.451 -0.177 60.084 1.00 32.72 235 PHE A CA 1
ATOM 1871 C C . PHE A 1 235 ? -62.869 0.205 59.669 1.00 32.72 235 PHE A C 1
ATOM 1873 O O . PHE A 1 235 ? -63.626 0.794 60.442 1.00 32.72 235 PHE A O 1
ATOM 1880 N N . LYS A 1 236 ? -63.268 -0.166 58.450 1.00 32.53 236 LYS A N 1
ATOM 1881 C CA . LYS A 1 236 ? -64.680 -0.119 58.063 1.00 32.53 236 LYS A CA 1
ATOM 1882 C C . LYS A 1 236 ? -65.321 -1.489 58.269 1.00 32.53 236 LYS A C 1
ATOM 1884 O O . LYS A 1 236 ? -65.336 -2.318 57.369 1.00 32.53 236 LYS A O 1
ATOM 1889 N N . GLY A 1 237 ? -65.875 -1.666 59.465 1.00 39.22 237 GLY A N 1
ATOM 1890 C CA . GLY A 1 237 ? -66.801 -2.744 59.795 1.00 39.22 237 GLY A CA 1
ATOM 1891 C C . GLY A 1 237 ? -66.270 -3.683 60.864 1.00 39.22 237 GLY A C 1
ATOM 1892 O O . GLY A 1 237 ? -65.590 -4.641 60.535 1.00 39.22 237 GLY A O 1
ATOM 1893 N N . LEU A 1 238 ? -66.621 -3.408 62.122 1.00 33.22 238 LEU A N 1
ATOM 1894 C CA . LEU A 1 238 ? -67.005 -4.397 63.134 1.00 33.22 238 LEU A CA 1
ATOM 1895 C C . LEU A 1 238 ? -67.680 -3.638 64.289 1.00 33.22 238 LEU A C 1
ATOM 1897 O O . LEU A 1 238 ? -67.184 -2.612 64.751 1.00 33.22 238 LEU A O 1
ATOM 1901 N N . ASN A 1 239 ? -68.875 -4.104 64.644 1.00 31.92 239 ASN A N 1
ATOM 1902 C CA . ASN A 1 239 ? -69.808 -3.490 65.584 1.00 31.92 239 ASN A CA 1
ATOM 1903 C C . ASN A 1 239 ? -69.346 -3.579 67.049 1.00 31.92 239 ASN A C 1
ATOM 1905 O O . ASN A 1 239 ? -68.453 -4.346 67.400 1.00 31.92 239 ASN A O 1
ATOM 1909 N N . ALA A 1 240 ? -70.012 -2.744 67.846 1.00 43.00 240 ALA A N 1
ATOM 1910 C CA . ALA A 1 240 ? -69.889 -2.458 69.269 1.00 43.00 240 ALA A CA 1
ATOM 1911 C C . ALA A 1 240 ? -69.919 -3.669 70.228 1.00 43.00 240 ALA A C 1
ATOM 1913 O O . ALA A 1 240 ? -70.418 -4.727 69.863 1.00 43.00 240 ALA A O 1
ATOM 1914 N N . ASP A 1 241 ? -69.374 -3.463 71.447 1.00 35.06 241 ASP A N 1
ATOM 1915 C CA . ASP A 1 241 ? -70.074 -3.716 72.739 1.00 35.06 241 ASP A CA 1
ATOM 1916 C C . ASP A 1 241 ? -69.177 -3.889 73.995 1.00 35.06 241 ASP A C 1
ATOM 1918 O O . ASP A 1 241 ? -69.622 -4.440 74.995 1.00 35.06 241 ASP A O 1
ATOM 1922 N N . TRP A 1 242 ? -67.936 -3.371 74.047 1.00 37.41 242 TRP A N 1
ATOM 1923 C CA . TRP A 1 242 ? -67.127 -3.483 75.290 1.00 37.41 242 TRP A CA 1
ATOM 1924 C C . TRP A 1 242 ? -66.346 -2.234 75.738 1.00 37.41 242 TRP A C 1
ATOM 1926 O O . TRP A 1 242 ? -65.356 -2.337 76.456 1.00 37.41 242 TRP A O 1
ATOM 1936 N N . LEU A 1 243 ? -66.774 -1.026 75.355 1.00 35.69 243 LEU A N 1
ATOM 1937 C CA . LEU A 1 243 ? -65.992 0.199 75.603 1.00 35.69 243 LEU A CA 1
ATOM 1938 C C . LEU A 1 243 ? -66.783 1.325 76.284 1.00 35.69 243 LEU A C 1
ATOM 1940 O O . LEU A 1 243 ? -66.698 2.482 75.870 1.00 35.69 243 LEU A O 1
ATOM 1944 N N . HIS A 1 244 ? -67.528 0.992 77.344 1.00 39.69 244 HIS A N 1
ATOM 1945 C CA . HIS A 1 244 ? -68.284 1.985 78.119 1.00 39.69 244 HIS A CA 1
ATOM 1946 C C . HIS A 1 244 ? -68.004 2.067 79.630 1.00 39.69 244 HIS A C 1
ATOM 1948 O O . HIS A 1 244 ? -68.480 3.019 80.233 1.00 39.69 244 HIS A O 1
ATOM 1954 N N . GLU A 1 245 ? -67.152 1.231 80.234 1.00 45.41 245 GLU A N 1
ATOM 1955 C CA . GLU A 1 245 ? -66.947 1.266 81.704 1.00 45.41 245 GLU A CA 1
ATOM 1956 C C . GLU A 1 245 ? -65.613 1.851 82.210 1.00 45.41 245 GLU A C 1
ATOM 1958 O O . GLU A 1 245 ? -65.327 1.776 83.393 1.00 45.41 245 GLU A O 1
ATOM 1963 N N . GLY A 1 246 ? -64.798 2.507 81.374 1.00 52.06 246 GLY A N 1
ATOM 1964 C CA . GLY A 1 246 ? -63.511 3.076 81.835 1.00 52.06 246 GLY A CA 1
ATOM 1965 C C . GLY A 1 246 ? -63.257 4.550 81.516 1.00 52.06 246 GLY A C 1
ATOM 1966 O O . GLY A 1 246 ? -62.186 5.070 81.824 1.00 52.06 246 GLY A O 1
ATOM 1967 N N . ARG A 1 247 ? -64.178 5.247 80.837 1.00 50.84 247 ARG A N 1
ATOM 1968 C CA . ARG A 1 247 ? -63.873 6.581 80.277 1.00 50.84 247 ARG A CA 1
ATOM 1969 C C . ARG A 1 247 ? -63.894 7.713 81.297 1.00 50.84 247 ARG A C 1
ATOM 1971 O O . ARG A 1 247 ? -63.142 8.670 81.109 1.00 50.84 247 ARG A O 1
ATOM 1978 N N . ASP A 1 248 ? -64.692 7.605 82.350 1.00 49.50 248 ASP A N 1
ATOM 1979 C CA . ASP A 1 248 ? -64.813 8.689 83.327 1.00 49.50 248 ASP A CA 1
ATOM 1980 C C . ASP A 1 248 ? -63.692 8.635 84.375 1.00 49.50 248 ASP A C 1
ATOM 1982 O O . ASP A 1 248 ? -63.125 9.671 84.717 1.00 49.50 248 ASP A O 1
ATOM 1986 N N . GLU A 1 249 ? -63.242 7.438 84.757 1.00 53.47 249 GLU A N 1
ATOM 1987 C CA . GLU A 1 249 ? -62.107 7.259 85.674 1.00 53.47 249 GLU A CA 1
ATOM 1988 C C . GLU A 1 249 ? -60.763 7.633 85.033 1.00 53.47 249 GLU A C 1
ATOM 1990 O O . GLU A 1 249 ? -59.950 8.329 85.642 1.00 53.47 249 GLU A O 1
ATOM 1995 N N . VAL A 1 250 ? -60.549 7.263 83.764 1.00 52.84 250 VAL A N 1
ATOM 1996 C CA . VAL A 1 250 ? -59.339 7.644 83.010 1.00 52.84 250 VAL A CA 1
ATOM 1997 C C . VAL A 1 250 ? -59.313 9.149 82.722 1.00 52.84 250 VAL A C 1
ATOM 1999 O O . VAL A 1 250 ? -58.241 9.759 82.717 1.00 52.84 250 VAL A O 1
ATOM 2002 N N . ARG A 1 251 ? -60.478 9.784 82.524 1.00 55.16 251 ARG A N 1
ATOM 2003 C CA . ARG A 1 251 ? -60.573 11.249 82.418 1.00 55.16 251 ARG A CA 1
ATOM 2004 C C . ARG A 1 251 ? -60.224 11.932 83.734 1.00 55.16 251 ARG A C 1
ATOM 2006 O O . ARG A 1 251 ? -59.464 12.895 83.701 1.00 55.16 251 ARG A O 1
ATOM 2013 N N . LEU A 1 252 ? -60.711 11.419 84.864 1.00 56.53 252 LEU A N 1
ATOM 2014 C CA . LEU A 1 252 ? -60.408 11.967 86.186 1.00 56.53 252 LEU A CA 1
ATOM 2015 C C . LEU A 1 252 ? -58.911 11.838 86.516 1.00 56.53 252 LEU A C 1
ATOM 2017 O O . LEU A 1 252 ? -58.283 12.807 86.938 1.00 56.53 252 LEU A O 1
ATOM 2021 N N . GLN A 1 253 ? -58.308 10.679 86.233 1.00 59.38 253 GLN A N 1
ATOM 2022 C CA . GLN A 1 253 ? -56.879 10.433 86.445 1.00 59.38 253 GLN A CA 1
ATOM 2023 C C . GLN A 1 253 ? -55.998 11.339 85.573 1.00 59.38 253 GLN A C 1
ATOM 2025 O O . GLN A 1 253 ? -55.006 11.892 86.053 1.00 59.38 253 GLN A O 1
ATOM 2030 N N . LYS A 1 254 ? -56.369 11.527 84.301 1.00 60.41 254 LYS A N 1
ATOM 2031 C CA . LYS A 1 254 ? -55.645 12.416 83.386 1.00 60.41 254 LYS A CA 1
ATOM 2032 C C . LYS A 1 254 ? -55.740 13.879 83.824 1.00 60.41 254 LYS A C 1
ATOM 2034 O O . LYS A 1 254 ? -54.719 14.558 83.841 1.00 60.41 254 LYS A O 1
ATOM 2039 N N . MET A 1 255 ? -56.923 14.329 84.244 1.00 66.12 255 MET A N 1
ATOM 2040 C CA . MET A 1 255 ? -57.130 15.695 84.734 1.00 66.12 255 MET A CA 1
ATOM 2041 C C . MET A 1 255 ? -56.307 15.969 86.004 1.00 66.12 255 MET A C 1
ATOM 2043 O O . MET A 1 255 ? -55.624 16.983 86.086 1.00 66.12 255 MET A O 1
ATOM 2047 N N . LEU A 1 256 ? -56.272 15.019 86.948 1.00 62.19 256 LEU A N 1
ATOM 2048 C CA . LEU A 1 256 ? -55.461 15.113 88.169 1.00 62.19 256 LEU A CA 1
ATOM 2049 C C . LEU A 1 256 ? -53.952 15.159 87.873 1.00 62.19 256 LEU A C 1
ATOM 2051 O O . LEU A 1 256 ? -53.222 15.926 88.498 1.00 62.19 256 LEU A O 1
ATOM 2055 N N . SER A 1 257 ? -53.459 14.360 86.918 1.00 61.19 257 SER A N 1
ATOM 2056 C CA . SER A 1 257 ? -52.045 14.404 86.513 1.00 61.19 257 SER A CA 1
ATOM 2057 C C . SER A 1 257 ? -51.668 15.712 85.817 1.00 61.19 257 SER A C 1
ATOM 2059 O O . SER A 1 257 ? -50.581 16.240 86.062 1.00 61.19 257 SER A O 1
ATOM 2061 N N . GLU A 1 258 ? -52.544 16.257 84.976 1.00 67.00 258 GLU A N 1
ATOM 2062 C CA . GLU A 1 258 ? -52.309 17.531 84.288 1.00 67.00 258 GLU A CA 1
ATOM 2063 C C . GLU A 1 258 ? -52.318 18.712 85.278 1.00 67.00 258 GLU A C 1
ATOM 2065 O O . GLU A 1 258 ? -51.397 19.534 85.243 1.00 67.00 258 GLU A O 1
ATOM 2070 N N . ASP A 1 259 ? -53.249 18.733 86.237 1.00 69.62 259 ASP A N 1
ATOM 2071 C CA . ASP A 1 259 ? -53.335 19.756 87.290 1.00 69.62 259 ASP A CA 1
ATOM 2072 C C . ASP A 1 259 ? -52.113 19.749 88.225 1.00 69.62 259 ASP A C 1
ATOM 2074 O O . ASP A 1 259 ? -51.562 20.807 88.542 1.00 69.62 259 ASP A O 1
ATOM 2078 N N . VAL A 1 260 ? -51.638 18.567 88.643 1.00 63.97 260 VAL A N 1
ATOM 2079 C CA . VAL A 1 260 ? -50.423 18.432 89.473 1.00 63.97 260 VAL A CA 1
ATOM 2080 C C . VAL A 1 260 ? -49.200 18.950 88.718 1.00 63.97 260 VAL A C 1
ATOM 2082 O O . VAL A 1 260 ? -48.416 19.725 89.269 1.00 63.97 260 VAL A O 1
ATOM 2085 N N . THR A 1 261 ? -49.062 18.572 87.446 1.00 63.84 261 THR A N 1
ATOM 2086 C CA . THR A 1 261 ? -47.923 18.981 86.611 1.00 63.84 261 THR A CA 1
ATOM 2087 C C . THR A 1 261 ? -47.909 20.497 86.391 1.00 63.84 261 THR A C 1
ATOM 2089 O O . THR A 1 261 ? -46.849 21.124 86.413 1.00 63.84 261 THR A O 1
ATOM 2092 N N . GLU A 1 262 ? -49.079 21.114 86.213 1.00 64.19 262 GLU A N 1
ATOM 2093 C CA . GLU A 1 262 ? -49.229 22.566 86.077 1.00 64.19 262 GLU A CA 1
ATOM 2094 C C . GLU A 1 262 ? -48.932 23.311 87.391 1.00 64.19 262 GLU A C 1
ATOM 2096 O O . GLU A 1 262 ? -48.317 24.381 87.376 1.00 64.19 262 GLU A O 1
ATOM 2101 N N . TRP A 1 263 ? -49.313 22.752 88.542 1.00 66.50 263 TRP A N 1
ATOM 2102 C CA . TRP A 1 263 ? -49.101 23.377 89.852 1.00 66.50 263 TRP A CA 1
ATOM 2103 C C . TRP A 1 263 ? -47.649 23.318 90.329 1.00 66.50 263 TRP A C 1
ATOM 2105 O O . TRP A 1 263 ? -47.150 24.286 90.912 1.00 66.50 263 TRP A O 1
ATOM 2115 N N . GLU A 1 264 ? -46.945 22.228 90.019 1.00 63.16 264 GLU A N 1
ATOM 2116 C CA . GLU A 1 264 ? -45.501 22.106 90.244 1.00 63.16 264 GLU A CA 1
ATOM 2117 C C . GLU A 1 264 ? -44.706 23.064 89.367 1.00 63.16 264 GLU A C 1
ATOM 2119 O O . GLU A 1 264 ? -43.784 23.722 89.854 1.00 63.16 264 GLU A O 1
ATOM 2124 N N . ARG A 1 265 ? -45.114 23.236 88.102 1.00 63.28 265 ARG A N 1
ATOM 2125 C CA . ARG A 1 265 ? -44.488 24.206 87.193 1.00 63.28 265 ARG A CA 1
ATOM 2126 C C . ARG A 1 265 ? -44.598 25.647 87.709 1.00 63.28 265 ARG A C 1
ATOM 2128 O O . ARG A 1 265 ? -43.773 26.486 87.362 1.00 63.28 265 ARG A O 1
ATOM 2135 N N . ARG A 1 266 ? -45.586 25.935 88.566 1.00 66.94 266 ARG A N 1
ATOM 2136 C CA . ARG A 1 266 ? -45.810 27.244 89.209 1.00 66.94 266 ARG A CA 1
ATOM 2137 C C . ARG A 1 266 ? -45.178 27.378 90.604 1.00 66.94 266 ARG A C 1
ATOM 2139 O O . ARG A 1 266 ? -45.392 28.399 91.257 1.00 66.94 266 ARG A O 1
ATOM 2146 N N . GLY A 1 267 ? -44.416 26.384 91.071 1.00 58.44 267 GLY A N 1
ATOM 2147 C CA . GLY A 1 267 ? -43.605 26.466 92.294 1.00 58.44 267 GLY A CA 1
ATOM 2148 C C . GLY A 1 267 ? -44.386 26.509 93.615 1.00 58.44 267 GLY A C 1
ATOM 2149 O O . GLY A 1 267 ? -43.881 27.040 94.603 1.00 58.44 267 GLY A O 1
ATOM 2150 N N . LYS A 1 268 ? -45.623 25.992 93.661 1.00 64.25 268 LYS A N 1
ATOM 2151 C CA . LYS A 1 268 ? -46.460 25.951 94.879 1.00 64.25 268 LYS A CA 1
ATOM 2152 C C . LYS A 1 268 ? -46.444 24.560 95.533 1.00 64.25 268 LYS A C 1
ATOM 2154 O O . LYS A 1 268 ? -46.337 23.560 94.832 1.00 64.25 268 LYS A O 1
ATOM 2159 N N . SER A 1 269 ? -46.573 24.478 96.868 1.00 57.41 269 SER A N 1
ATOM 2160 C CA . SER A 1 269 ? -46.562 23.177 97.568 1.00 57.41 269 SER A CA 1
ATOM 2161 C C . SER A 1 269 ? -47.785 22.321 97.209 1.00 57.41 269 SER A C 1
ATOM 2163 O O . SER A 1 269 ? -48.902 22.834 97.048 1.00 57.41 269 SER A O 1
ATOM 2165 N N . ARG A 1 270 ? -47.554 21.006 97.077 1.00 54.22 270 ARG A N 1
ATOM 2166 C CA . ARG A 1 270 ? -48.555 19.999 96.674 1.00 54.22 270 ARG A CA 1
ATOM 2167 C C . ARG A 1 270 ? -49.744 19.937 97.638 1.00 54.22 270 ARG A C 1
ATOM 2169 O O . ARG A 1 270 ? -50.874 19.703 97.224 1.00 54.22 270 ARG A O 1
ATOM 2176 N N . ASP A 1 271 ? -49.509 20.257 98.902 1.00 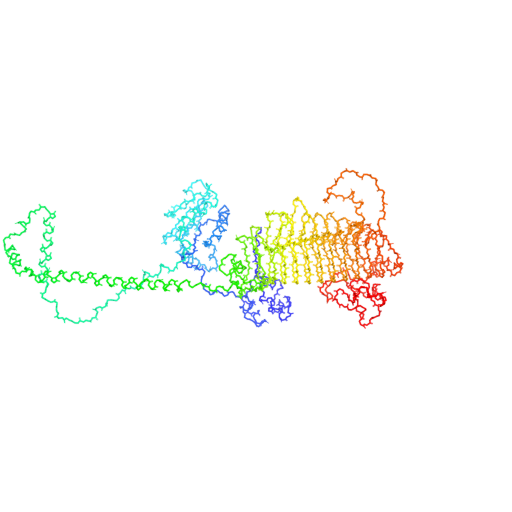56.41 271 ASP A N 1
ATOM 2177 C CA . ASP A 1 271 ? -50.456 20.165 100.022 1.00 56.41 271 ASP A CA 1
ATOM 2178 C C . ASP A 1 271 ? -51.614 21.181 99.946 1.00 56.41 271 ASP A C 1
ATOM 2180 O O . ASP A 1 271 ? -52.504 21.186 100.797 1.00 56.41 271 ASP A O 1
ATOM 2184 N N . ARG A 1 272 ? -51.617 22.068 98.940 1.00 56.69 272 ARG A N 1
ATOM 2185 C CA . ARG A 1 272 ? -52.654 23.095 98.738 1.00 56.69 272 ARG A CA 1
ATOM 2186 C C . ARG A 1 272 ? -53.392 23.001 97.400 1.00 56.69 272 ARG A C 1
ATOM 2188 O O . ARG A 1 272 ? -54.159 23.917 97.110 1.00 56.69 272 ARG A O 1
ATOM 2195 N N . LEU A 1 273 ? -53.158 21.955 96.602 1.00 57.06 273 LEU A N 1
ATOM 2196 C CA . LEU A 1 273 ? -53.693 21.840 95.237 1.00 57.06 273 LEU A CA 1
ATOM 2197 C C . LEU A 1 273 ? -55.233 21.800 95.192 1.00 57.06 273 LEU A C 1
ATOM 2199 O O . LEU A 1 273 ? -55.830 22.471 94.358 1.00 57.06 273 LEU A O 1
ATOM 2203 N N . TYR A 1 274 ? -55.874 21.100 96.135 1.00 59.12 274 TYR A N 1
ATOM 2204 C CA . TYR A 1 274 ? -57.336 21.005 96.241 1.00 59.12 274 TYR A CA 1
ATOM 2205 C C . TYR A 1 274 ? -57.815 21.414 97.645 1.00 59.12 274 TYR A C 1
ATOM 2207 O O . TYR A 1 274 ? -57.168 21.108 98.648 1.00 59.12 274 TYR A O 1
ATOM 2215 N N . ARG A 1 275 ? -58.956 22.114 97.742 1.00 55.56 275 ARG A N 1
ATOM 2216 C CA . ARG A 1 275 ? -59.622 22.476 99.013 1.00 55.56 275 ARG A CA 1
ATOM 2217 C C . ARG A 1 275 ? -61.115 22.156 98.945 1.00 55.56 275 ARG A C 1
ATOM 2219 O O . ARG A 1 275 ? -61.723 22.268 97.888 1.00 55.56 275 ARG A O 1
ATOM 2226 N N . GLY A 1 276 ? -61.712 21.814 100.087 1.00 58.25 276 GLY A N 1
ATOM 2227 C CA . GLY A 1 276 ? -63.147 21.526 100.175 1.00 58.25 276 GLY A CA 1
ATOM 2228 C C . GLY A 1 276 ? -63.530 20.187 99.536 1.00 58.25 276 GLY A C 1
ATOM 2229 O O . GLY A 1 276 ? -62.786 19.214 99.638 1.00 58.25 276 GLY A O 1
ATOM 2230 N N . THR A 1 277 ? -64.700 20.133 98.900 1.00 52.84 277 THR A N 1
ATOM 2231 C CA . THR A 1 277 ? -65.334 18.907 98.376 1.00 52.84 277 THR A CA 1
ATOM 2232 C C . THR A 1 277 ? -64.466 18.127 97.381 1.00 52.84 277 THR A C 1
ATOM 2234 O O . THR A 1 277 ? -64.448 16.903 97.445 1.00 52.84 277 THR A O 1
ATOM 2237 N N . GLN A 1 278 ? -63.642 18.804 96.575 1.00 58.34 278 GLN A N 1
ATOM 2238 C CA . GLN A 1 278 ? -62.734 18.167 95.606 1.00 58.34 278 GLN A CA 1
ATOM 2239 C C . GLN A 1 278 ? -61.600 17.353 96.255 1.00 58.34 278 GLN A C 1
ATOM 2241 O O . GLN A 1 278 ? -61.209 16.312 95.740 1.00 58.34 278 GLN A O 1
ATOM 2246 N N . LEU A 1 279 ? -61.080 17.775 97.416 1.00 59.06 279 LEU A N 1
ATOM 2247 C CA . LEU A 1 279 ? -60.043 17.009 98.126 1.00 59.06 279 LEU A CA 1
ATOM 2248 C C . LEU A 1 279 ? -60.614 15.707 98.714 1.00 59.06 279 LEU A C 1
ATOM 2250 O O . LEU A 1 279 ? -59.897 14.717 98.843 1.00 59.06 279 LEU A O 1
ATOM 2254 N N . LYS A 1 280 ? -61.909 15.708 99.054 1.00 57.09 280 LYS A N 1
ATOM 2255 C CA . LYS A 1 280 ? -62.606 14.560 99.637 1.00 57.09 280 LYS A CA 1
ATOM 2256 C C . LYS A 1 280 ? -62.826 13.452 98.600 1.00 57.09 280 LYS A C 1
ATOM 2258 O O . LYS A 1 280 ? -62.518 12.302 98.892 1.00 57.09 280 LYS A O 1
ATOM 2263 N N . GLU A 1 281 ? -63.219 13.817 97.379 1.00 60.00 281 GLU A N 1
ATOM 2264 C CA . GLU A 1 281 ? -63.357 12.887 96.243 1.00 60.00 281 GLU A CA 1
ATOM 2265 C C . GLU A 1 281 ? -62.012 12.255 95.845 1.00 60.00 281 GLU A C 1
ATOM 2267 O O . GLU A 1 281 ? -61.927 11.048 95.630 1.00 60.00 281 GLU A O 1
ATOM 2272 N N . VAL A 1 282 ? -60.925 13.037 95.842 1.00 57.91 282 VAL A N 1
ATOM 2273 C CA . VAL A 1 282 ? -59.574 12.534 95.528 1.00 57.91 282 VAL A CA 1
ATOM 2274 C C . VAL A 1 282 ? -59.045 11.588 96.615 1.00 57.91 282 VAL A C 1
ATOM 2276 O O . VAL A 1 282 ? -58.393 10.589 96.310 1.00 57.91 282 VAL A O 1
ATOM 2279 N N . GLN A 1 283 ? -59.327 11.866 97.891 1.00 58.03 283 GLN A N 1
ATOM 2280 C CA . GLN A 1 283 ? -58.913 11.004 99.005 1.00 58.03 283 GLN A CA 1
ATOM 2281 C C . GLN A 1 283 ? -59.739 9.713 99.108 1.00 58.03 283 GLN A C 1
ATOM 2283 O O . GLN A 1 283 ? -59.191 8.680 99.499 1.00 58.03 283 GLN A O 1
ATOM 2288 N N . GLU A 1 284 ? -61.026 9.741 98.754 1.00 60.81 284 GLU A N 1
ATOM 2289 C CA . GLU A 1 284 ? -61.878 8.546 98.679 1.00 60.81 284 GLU A CA 1
ATOM 2290 C C . GLU A 1 284 ? -61.505 7.652 97.483 1.00 60.81 284 GLU A C 1
ATOM 2292 O O . GLU A 1 284 ? -61.415 6.434 97.654 1.00 60.81 284 GLU A O 1
ATOM 2297 N N . TRP A 1 285 ? -61.153 8.234 96.329 1.00 62.56 285 TRP A N 1
ATOM 2298 C CA . TRP A 1 285 ? -60.606 7.504 95.174 1.00 62.56 285 TRP A CA 1
ATOM 2299 C C . TRP A 1 285 ? -59.241 6.855 95.477 1.00 62.56 285 TRP A C 1
ATOM 2301 O O . TRP A 1 285 ? -59.023 5.674 95.208 1.00 62.56 285 TRP A O 1
ATOM 2311 N N . ALA A 1 286 ? -58.324 7.575 96.134 1.00 56.34 286 ALA A N 1
ATOM 2312 C CA . ALA A 1 286 ? -57.002 7.041 96.486 1.00 56.34 286 ALA A CA 1
ATOM 2313 C C . ALA A 1 286 ? -57.057 5.877 97.501 1.00 56.34 286 ALA A C 1
ATOM 2315 O O . ALA A 1 286 ? -56.198 4.994 97.483 1.00 56.34 286 ALA A O 1
ATOM 2316 N N . ARG A 1 287 ? -58.071 5.850 98.380 1.00 57.47 287 ARG A N 1
ATOM 2317 C CA . ARG A 1 287 ? -58.290 4.746 99.335 1.00 57.47 287 ARG A CA 1
ATOM 2318 C C . ARG A 1 287 ? -58.941 3.514 98.707 1.00 57.47 287 ARG A C 1
ATOM 2320 O O . ARG A 1 287 ? -58.791 2.431 99.261 1.00 57.47 287 ARG A O 1
ATOM 2327 N N . SER A 1 288 ? -59.647 3.668 97.589 1.00 54.75 288 SER A N 1
ATOM 2328 C CA . SER A 1 288 ? -60.348 2.578 96.898 1.00 54.75 288 SER A CA 1
ATOM 2329 C C . SER A 1 288 ? -59.518 1.923 95.783 1.00 54.75 288 SER A C 1
ATOM 2331 O O . SER A 1 288 ? -59.751 0.756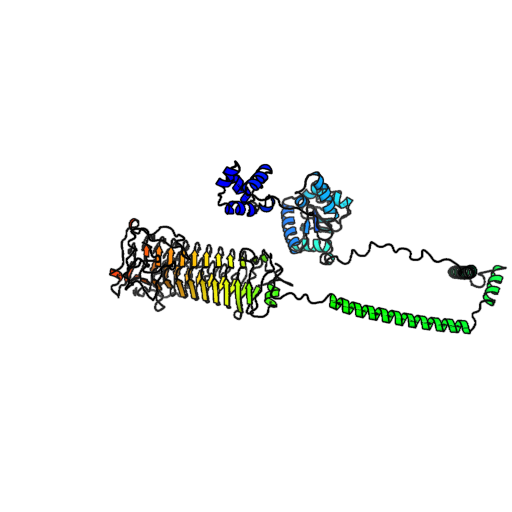 95.492 1.00 54.75 288 SER A O 1
ATOM 2333 N N . ASN A 1 289 ? -58.488 2.605 95.257 1.00 54.75 289 ASN A N 1
ATOM 2334 C CA . ASN A 1 289 ? -57.641 2.130 94.148 1.00 54.75 289 ASN A CA 1
ATOM 2335 C C . ASN A 1 289 ? -56.142 2.008 94.502 1.00 54.75 289 ASN A C 1
ATOM 2337 O O . ASN A 1 289 ? -55.268 2.480 93.773 1.00 54.75 289 ASN A O 1
ATOM 2341 N N . SER A 1 290 ? -55.813 1.370 95.628 1.00 53.66 290 SER A N 1
ATOM 2342 C CA . SER A 1 290 ? -54.425 0.977 95.925 1.00 53.66 290 SER A CA 1
ATOM 2343 C C . SER A 1 290 ? -54.144 -0.424 95.354 1.00 53.66 290 SER A C 1
ATOM 2345 O O . SER A 1 290 ? -54.799 -1.372 95.790 1.00 53.66 290 SER A O 1
ATOM 2347 N N . PRO A 1 291 ? -53.203 -0.592 94.401 1.00 52.44 291 PRO A N 1
ATOM 2348 C CA . PRO A 1 291 ? -52.964 -1.884 93.760 1.00 52.44 291 PRO A CA 1
ATOM 2349 C C . PRO A 1 291 ? -52.472 -2.914 94.782 1.00 52.44 291 PRO A C 1
ATOM 2351 O O . PRO A 1 291 ? -51.538 -2.659 95.546 1.00 52.44 291 PRO A O 1
ATOM 2354 N N . GLY A 1 292 ? -53.101 -4.090 94.803 1.00 54.53 292 GLY A N 1
ATOM 2355 C CA . GLY A 1 292 ? -52.725 -5.175 95.713 1.00 54.53 292 GLY A CA 1
ATOM 2356 C C . GLY A 1 292 ? -51.355 -5.773 95.367 1.00 54.53 292 GLY A C 1
ATOM 2357 O O . GLY A 1 292 ? -50.917 -5.730 94.217 1.00 54.53 292 GLY A O 1
ATOM 2358 N N . GLU A 1 293 ? -50.674 -6.403 96.332 1.00 52.44 293 GLU A N 1
ATOM 2359 C CA . GLU A 1 293 ? -49.324 -6.980 96.140 1.00 52.44 293 GLU A CA 1
ATOM 2360 C C . GLU A 1 293 ? -49.212 -7.930 94.930 1.00 52.44 293 GLU A C 1
ATOM 2362 O O . GLU A 1 293 ? -48.176 -7.989 94.264 1.00 52.44 293 GLU A O 1
ATOM 2367 N N . ARG A 1 294 ? -50.296 -8.641 94.590 1.00 47.09 294 ARG A N 1
ATOM 2368 C CA . ARG A 1 294 ? -50.362 -9.532 93.417 1.00 47.09 294 ARG A CA 1
ATOM 2369 C C . ARG A 1 294 ? -50.413 -8.783 92.083 1.00 47.09 294 ARG A C 1
ATOM 2371 O O . ARG A 1 294 ? -49.897 -9.283 91.088 1.00 47.09 294 ARG A O 1
ATOM 2378 N N . GLU A 1 295 ? -50.988 -7.589 92.059 1.00 45.78 295 GLU A N 1
ATOM 2379 C CA . GLU A 1 295 ? -51.097 -6.746 90.866 1.00 45.78 295 GLU A CA 1
ATOM 2380 C C . GLU A 1 295 ? -49.756 -6.070 90.548 1.00 45.78 295 GLU A C 1
ATOM 2382 O O . GLU A 1 295 ? -49.314 -6.057 89.400 1.00 45.78 295 GLU A O 1
ATOM 2387 N N . ILE A 1 296 ? -49.021 -5.646 91.582 1.00 54.88 296 ILE A N 1
ATOM 2388 C CA . ILE A 1 296 ? -47.635 -5.167 91.455 1.00 54.88 296 ILE A CA 1
ATOM 2389 C C . ILE A 1 296 ? -46.713 -6.291 90.953 1.00 54.88 296 ILE A C 1
ATOM 2391 O O . ILE A 1 296 ? -45.857 -6.058 90.093 1.00 54.88 296 ILE A O 1
ATOM 2395 N N . ALA A 1 297 ? -46.897 -7.523 91.440 1.00 57.41 297 ALA A N 1
ATOM 2396 C CA . ALA A 1 297 ? -46.155 -8.690 90.961 1.00 57.41 297 ALA A CA 1
ATOM 2397 C C . ALA A 1 297 ? -46.483 -9.032 89.493 1.00 57.41 297 ALA A C 1
ATOM 2399 O O . ALA A 1 297 ? -45.571 -9.297 88.706 1.00 57.41 297 ALA A O 1
ATOM 2400 N N . PHE A 1 298 ? -47.757 -8.956 89.094 1.00 51.69 298 PHE A N 1
ATOM 2401 C CA . PHE A 1 298 ? -48.198 -9.171 87.712 1.00 51.69 298 PHE A CA 1
ATOM 2402 C C . PHE A 1 298 ? -47.666 -8.096 86.750 1.00 51.69 298 PHE A C 1
ATOM 2404 O O . PHE A 1 298 ? -47.163 -8.427 85.676 1.00 51.69 298 PHE A O 1
ATOM 2411 N N . LEU A 1 299 ? -47.686 -6.818 87.140 1.00 53.59 299 LEU A N 1
ATOM 2412 C CA . LEU A 1 299 ? -47.160 -5.717 86.324 1.00 53.59 299 LEU A CA 1
ATOM 2413 C C . LEU A 1 299 ? -45.635 -5.806 86.144 1.00 53.59 299 LEU A C 1
ATOM 2415 O O . LEU A 1 299 ? -45.136 -5.588 85.037 1.00 53.59 299 LEU A O 1
ATOM 2419 N N . ARG A 1 300 ? -44.888 -6.213 87.182 1.00 57.09 300 ARG A N 1
ATOM 2420 C CA . ARG A 1 300 ? -43.438 -6.475 87.081 1.00 57.09 300 ARG A CA 1
ATOM 2421 C C . ARG A 1 300 ? -43.120 -7.679 86.186 1.00 57.09 300 ARG A C 1
ATOM 2423 O O . ARG A 1 300 ? -42.185 -7.606 85.390 1.00 57.09 300 ARG A O 1
ATOM 2430 N N . ALA A 1 301 ? -43.909 -8.753 86.258 1.00 54.09 301 ALA A N 1
ATOM 2431 C CA . ALA A 1 301 ? -43.750 -9.926 85.394 1.00 54.09 301 ALA A CA 1
ATOM 2432 C C . ALA A 1 301 ? -44.117 -9.632 83.923 1.00 54.09 301 ALA A C 1
ATOM 2434 O O . ALA A 1 301 ? -43.410 -10.051 83.006 1.00 54.09 301 ALA A O 1
ATOM 2435 N N . SER A 1 302 ? -45.170 -8.844 83.688 1.00 48.38 302 SER A N 1
ATOM 2436 C CA . SER A 1 302 ? -45.632 -8.434 82.353 1.00 48.38 302 SER A CA 1
ATOM 2437 C C . SER A 1 302 ? -44.640 -7.496 81.647 1.00 48.38 302 SER A C 1
ATOM 2439 O O . SER A 1 302 ? -44.394 -7.644 80.448 1.00 48.38 302 SER A O 1
ATOM 2441 N N . ALA A 1 303 ? -43.978 -6.595 82.384 1.00 53.59 303 ALA A N 1
ATOM 2442 C CA . ALA A 1 303 ? -42.919 -5.737 81.843 1.00 53.59 303 ALA A CA 1
ATOM 2443 C C . ALA A 1 303 ? -41.676 -6.536 81.396 1.00 53.59 303 ALA A C 1
ATOM 2445 O O . ALA A 1 303 ? -41.123 -6.276 80.326 1.00 53.59 303 ALA A O 1
ATOM 2446 N N . ALA A 1 304 ? -41.273 -7.556 82.163 1.00 55.62 304 ALA A N 1
ATOM 2447 C CA . ALA A 1 304 ? -40.138 -8.419 81.824 1.00 55.62 304 ALA A CA 1
ATOM 2448 C C . ALA A 1 304 ? -40.426 -9.353 80.629 1.00 55.62 304 ALA A C 1
ATOM 2450 O O . ALA A 1 304 ? -39.542 -9.587 79.801 1.00 55.62 304 ALA A O 1
ATOM 2451 N N . GLN A 1 305 ? -41.662 -9.852 80.499 1.00 56.88 305 GLN A N 1
ATOM 2452 C CA . GLN A 1 305 ? -42.091 -10.685 79.369 1.00 56.88 305 GLN A CA 1
ATOM 2453 C C . GLN A 1 305 ? -42.161 -9.875 78.062 1.00 56.88 305 GLN A C 1
ATOM 2455 O O . GLN A 1 305 ? -41.686 -10.351 77.033 1.00 56.88 305 GLN A O 1
ATOM 2460 N N . ARG A 1 306 ? -42.682 -8.636 78.104 1.00 55.34 306 ARG A N 1
ATOM 2461 C CA . ARG A 1 306 ? -42.778 -7.745 76.930 1.00 55.34 306 ARG A CA 1
ATOM 2462 C C . ARG A 1 306 ? -41.411 -7.345 76.377 1.00 55.34 306 ARG A C 1
ATOM 2464 O O . ARG A 1 306 ? -41.249 -7.301 75.164 1.00 55.34 306 ARG A O 1
ATOM 2471 N N . LEU A 1 307 ? -40.420 -7.117 77.241 1.00 55.59 307 LEU A N 1
ATOM 2472 C CA . LEU A 1 307 ? -39.037 -6.847 76.825 1.00 55.59 307 LEU A CA 1
ATOM 2473 C C . LEU A 1 307 ? -38.388 -8.058 76.142 1.00 55.59 307 LEU A C 1
ATOM 2475 O O . LEU A 1 307 ? -37.730 -7.894 75.118 1.00 55.59 307 LEU A O 1
ATOM 2479 N N . ARG A 1 308 ? -38.622 -9.280 76.645 1.00 67.81 308 ARG A N 1
ATOM 2480 C CA . ARG A 1 308 ? -38.103 -10.509 76.018 1.00 67.81 308 ARG A CA 1
ATOM 2481 C C . ARG A 1 308 ? -38.789 -10.819 74.693 1.00 67.81 308 ARG A C 1
ATOM 2483 O O . ARG A 1 308 ? -38.100 -11.127 73.729 1.00 67.81 308 ARG A O 1
ATOM 2490 N N . SER A 1 309 ? -40.115 -10.711 74.607 1.00 61.81 309 SER A N 1
ATOM 2491 C CA . SER A 1 309 ? -40.838 -10.947 73.350 1.00 61.81 309 SER A CA 1
ATOM 2492 C C . SER A 1 309 ? -40.505 -9.897 72.290 1.00 61.81 309 SER A C 1
ATOM 2494 O O . SER A 1 309 ? -40.374 -10.245 71.121 1.00 61.81 309 SER A O 1
ATOM 2496 N N . LEU A 1 310 ? -40.304 -8.635 72.691 1.00 66.25 310 LEU A N 1
ATOM 2497 C CA . LEU A 1 310 ? -39.833 -7.578 71.796 1.00 66.25 310 LEU A CA 1
ATOM 2498 C C . LEU A 1 310 ? -38.394 -7.854 71.334 1.00 66.25 310 LEU A C 1
ATOM 2500 O O . LEU A 1 310 ? -38.124 -7.751 70.145 1.00 66.25 310 LEU A O 1
ATOM 2504 N N . MET A 1 311 ? -37.494 -8.281 72.229 1.00 71.44 311 MET A N 1
ATOM 2505 C CA . MET A 1 311 ? -36.131 -8.682 71.855 1.00 71.44 311 MET A CA 1
ATOM 2506 C C . MET A 1 311 ? -36.112 -9.863 70.884 1.00 71.44 311 MET A C 1
ATOM 2508 O O . MET A 1 311 ? -35.388 -9.801 69.899 1.00 71.44 311 MET A O 1
ATOM 2512 N N . TYR A 1 312 ? -36.905 -10.916 71.112 1.00 73.00 312 TYR A N 1
ATOM 2513 C CA . TYR A 1 312 ? -36.972 -12.055 70.190 1.00 73.00 312 TYR A CA 1
ATOM 2514 C C . TYR A 1 312 ? -37.578 -11.667 68.839 1.00 73.00 312 TYR A C 1
ATOM 2516 O O . TYR A 1 312 ? -37.057 -12.081 67.808 1.00 73.00 312 TYR A O 1
ATOM 2524 N N . ALA A 1 313 ? -38.623 -10.834 68.824 1.00 72.50 313 ALA A N 1
ATOM 2525 C CA . ALA A 1 313 ? -39.201 -10.323 67.585 1.00 72.50 313 ALA A CA 1
ATOM 2526 C C . ALA A 1 313 ? -38.200 -9.448 66.815 1.00 72.50 313 ALA A C 1
ATOM 2528 O O . ALA A 1 313 ? -38.017 -9.649 65.618 1.00 72.50 313 ALA A O 1
ATOM 2529 N N . ILE A 1 314 ? -37.489 -8.545 67.500 1.00 77.44 314 ILE A N 1
ATOM 2530 C CA . ILE A 1 314 ? -36.419 -7.730 66.909 1.00 77.44 314 ILE A CA 1
ATOM 2531 C C . ILE A 1 314 ? -35.293 -8.627 66.388 1.00 77.44 314 ILE A C 1
ATOM 2533 O O . ILE A 1 314 ? -34.826 -8.417 65.277 1.00 77.44 314 ILE A O 1
ATOM 2537 N N . MET A 1 315 ? -34.884 -9.655 67.133 1.00 78.88 315 MET A N 1
ATOM 2538 C CA . MET A 1 315 ? -33.809 -10.559 66.722 1.00 78.88 315 MET A CA 1
ATOM 2539 C C . MET A 1 315 ? -34.198 -11.389 65.493 1.00 78.88 315 MET A C 1
ATOM 2541 O O . MET A 1 315 ? -33.389 -11.533 64.585 1.00 78.88 315 MET A O 1
ATOM 2545 N N . VAL A 1 316 ? -35.439 -11.879 65.416 1.00 80.06 316 VAL A N 1
ATOM 2546 C CA . VAL A 1 316 ? -35.956 -12.606 64.243 1.00 80.06 316 VAL A CA 1
ATOM 2547 C C . VAL A 1 316 ? -36.101 -11.678 63.040 1.00 80.06 316 VAL A C 1
ATOM 2549 O O . VAL A 1 316 ? -35.725 -12.061 61.939 1.00 80.06 316 VAL A O 1
ATOM 2552 N N . VAL A 1 317 ? -36.580 -10.447 63.236 1.00 79.31 317 VAL A N 1
ATOM 2553 C CA . VAL A 1 317 ? -36.663 -9.438 62.170 1.00 79.31 317 VAL A CA 1
ATOM 2554 C C . VAL A 1 317 ? -35.270 -9.051 61.675 1.00 79.31 317 VAL A C 1
ATOM 2556 O O . VAL A 1 317 ? -35.065 -9.000 60.470 1.00 79.31 317 VAL A O 1
ATOM 2559 N N . LEU A 1 318 ? -34.293 -8.855 62.564 1.00 79.75 318 LEU A N 1
ATOM 2560 C CA . LEU A 1 318 ? -32.904 -8.566 62.192 1.00 79.75 318 LEU A CA 1
ATOM 2561 C C . LEU A 1 318 ? -32.243 -9.739 61.460 1.00 79.75 318 LEU A C 1
ATOM 2563 O O . LEU A 1 318 ? -31.487 -9.513 60.521 1.00 79.75 318 LEU A O 1
ATOM 2567 N N . LEU A 1 319 ? -32.542 -10.978 61.855 1.00 79.81 319 LEU A N 1
ATOM 2568 C CA . LEU A 1 319 ? -31.998 -12.185 61.231 1.00 79.81 319 LEU A CA 1
ATOM 2569 C C . LEU A 1 319 ? -32.664 -12.476 59.876 1.00 79.81 319 LEU A C 1
ATOM 2571 O O . LEU A 1 319 ? -32.002 -12.905 58.939 1.00 79.81 319 LEU A O 1
ATOM 2575 N N . LEU A 1 320 ? -33.956 -12.172 59.725 1.00 77.69 320 LEU A N 1
ATOM 2576 C CA . LEU A 1 320 ? -34.636 -12.192 58.428 1.00 77.69 320 LEU A CA 1
ATOM 2577 C C . LEU A 1 320 ? -34.119 -11.072 57.521 1.00 77.69 320 LEU A C 1
ATOM 2579 O O . LEU A 1 320 ? -33.801 -11.342 56.368 1.00 77.69 320 LEU A O 1
ATOM 2583 N N . LEU A 1 321 ? -33.954 -9.852 58.041 1.00 76.75 321 LEU A N 1
ATOM 2584 C CA . LEU A 1 321 ? -33.371 -8.728 57.306 1.00 76.75 321 LEU A CA 1
ATOM 2585 C C . LEU A 1 321 ? -31.946 -9.045 56.849 1.00 76.75 321 LEU A C 1
ATOM 2587 O O . LEU A 1 321 ? -31.636 -8.790 55.690 1.00 76.75 321 LEU A O 1
ATOM 2591 N N . SER A 1 322 ? -31.109 -9.657 57.695 1.00 77.88 322 SER A N 1
ATOM 2592 C CA . SER A 1 322 ? -29.745 -10.049 57.319 1.00 77.88 322 SER A CA 1
ATOM 2593 C C . SER A 1 322 ? -29.720 -11.176 56.284 1.00 77.88 322 SER A C 1
ATOM 2595 O O . SER A 1 322 ? -28.938 -11.130 55.340 1.00 77.88 322 SER A O 1
ATOM 2597 N N . MET A 1 323 ? -30.609 -12.165 56.393 1.00 74.25 323 MET A N 1
ATOM 2598 C CA . MET A 1 323 ? -30.708 -13.246 55.407 1.00 74.25 323 MET A CA 1
ATOM 2599 C C . MET A 1 323 ? -31.239 -12.732 54.061 1.00 74.25 323 MET A C 1
ATOM 2601 O O . MET A 1 323 ? -30.726 -13.116 53.011 1.00 74.25 323 MET A O 1
ATOM 2605 N N . THR A 1 324 ? -32.215 -11.817 54.068 1.00 73.88 324 THR A N 1
ATOM 2606 C CA . THR A 1 324 ? -32.737 -11.188 52.842 1.00 73.88 324 THR A CA 1
ATOM 2607 C C . THR A 1 324 ? -31.769 -10.186 52.227 1.00 73.88 324 THR A C 1
ATOM 2609 O O . THR A 1 324 ? -31.736 -10.070 51.007 1.00 73.88 324 THR A O 1
ATOM 2612 N N . SER A 1 325 ? -30.947 -9.498 53.024 1.00 70.12 325 SER A N 1
ATOM 2613 C CA . SER A 1 325 ? -29.932 -8.581 52.507 1.00 70.12 325 SER A CA 1
ATOM 2614 C C . SER A 1 325 ? -28.744 -9.334 51.918 1.00 70.12 325 SER A C 1
ATOM 2616 O O . SER A 1 325 ? -28.255 -8.929 50.872 1.00 70.12 325 SER A O 1
ATOM 2618 N N . VAL A 1 326 ? -28.337 -10.468 52.497 1.00 69.56 326 VAL A N 1
ATOM 2619 C CA . VAL A 1 326 ? -27.310 -11.348 51.914 1.00 69.56 326 VAL A CA 1
ATOM 2620 C C . VAL A 1 326 ? -27.822 -12.020 50.637 1.00 69.56 326 VAL A C 1
ATOM 2622 O O . VAL A 1 326 ? -27.114 -12.033 49.633 1.00 69.56 326 VAL A O 1
ATOM 2625 N N . ALA A 1 327 ? -29.063 -12.519 50.625 1.00 64.62 327 ALA A N 1
ATOM 2626 C CA . ALA A 1 327 ? -29.672 -13.090 49.421 1.00 64.62 327 ALA A CA 1
ATOM 2627 C C . ALA A 1 327 ? -29.901 -12.031 48.327 1.00 64.62 327 ALA A C 1
ATOM 2629 O O . ALA A 1 327 ? -29.602 -12.275 47.161 1.00 64.62 327 ALA A O 1
ATOM 2630 N N . GLY A 1 328 ? -30.368 -10.838 48.702 1.00 66.12 328 GLY A N 1
ATOM 2631 C CA . GLY A 1 328 ? -30.509 -9.690 47.809 1.00 66.12 328 GLY A CA 1
ATOM 2632 C C . GLY A 1 328 ? -29.162 -9.212 47.271 1.00 66.12 328 GLY A C 1
ATOM 2633 O O . GLY A 1 328 ? -29.053 -8.925 46.086 1.00 66.12 328 GLY A O 1
ATOM 2634 N N . TRP A 1 329 ? -28.112 -9.216 48.096 1.00 70.81 329 TRP A N 1
ATOM 2635 C CA . TRP A 1 329 ? -26.748 -8.905 47.675 1.00 70.81 329 TRP A CA 1
ATOM 2636 C C . TRP A 1 329 ? -26.228 -9.927 46.659 1.00 70.81 329 TRP A C 1
ATOM 2638 O O . TRP A 1 329 ? -25.734 -9.515 45.617 1.00 70.81 329 TRP A O 1
ATOM 2648 N N . PHE A 1 330 ? -26.428 -11.230 46.883 1.00 60.94 330 PHE A N 1
ATOM 2649 C CA . PHE A 1 330 ? -26.065 -12.281 45.920 1.00 60.94 330 PHE A CA 1
ATOM 2650 C C . PHE A 1 330 ? -26.883 -12.234 44.619 1.00 60.94 330 PHE A C 1
ATOM 2652 O O . PHE A 1 330 ? -26.347 -12.538 43.557 1.00 60.94 330 PHE A O 1
ATOM 2659 N N . LEU A 1 331 ? -28.161 -11.846 44.678 1.00 59.50 331 LEU A N 1
ATOM 2660 C CA . LEU A 1 331 ? -29.019 -11.685 43.496 1.00 59.50 331 LEU A CA 1
ATOM 2661 C C . LEU A 1 331 ? -28.698 -10.404 42.706 1.00 59.50 331 LEU A C 1
ATOM 2663 O O . LEU A 1 331 ? -28.819 -10.404 41.485 1.00 59.50 331 LEU A O 1
ATOM 2667 N N . LEU A 1 332 ? -28.255 -9.337 43.380 1.00 56.91 332 LEU A N 1
ATOM 2668 C CA . LEU A 1 332 ? -27.842 -8.066 42.767 1.00 56.91 332 LEU A CA 1
ATOM 2669 C C . LEU A 1 332 ? -26.379 -8.067 42.290 1.00 56.91 332 LEU A C 1
ATOM 2671 O O . LEU A 1 332 ? -26.038 -7.291 41.405 1.00 56.91 332 LEU A O 1
ATOM 2675 N N . HIS A 1 333 ? -25.528 -8.935 42.848 1.00 55.34 333 HIS A N 1
ATOM 2676 C CA . HIS A 1 333 ? -24.107 -9.074 42.500 1.00 55.34 333 HIS A CA 1
ATOM 2677 C C . HIS A 1 333 ? -23.800 -10.416 41.832 1.00 55.34 333 HIS A C 1
ATOM 2679 O O . HIS A 1 333 ? -22.691 -10.937 41.968 1.00 55.34 333 HIS A O 1
ATOM 2685 N N . GLN A 1 334 ? -24.747 -10.984 41.077 1.00 47.97 334 GLN A N 1
ATOM 2686 C CA . GLN A 1 334 ? -24.350 -11.960 40.067 1.00 47.97 334 GLN A CA 1
ATOM 2687 C C . GLN A 1 334 ? -23.363 -11.248 39.131 1.00 47.97 334 GLN A C 1
ATOM 2689 O O . GLN A 1 334 ? -23.743 -10.228 38.545 1.00 47.97 334 GLN A O 1
ATOM 2694 N N . PRO A 1 335 ? -22.103 -11.709 38.999 1.00 49.09 335 PRO A N 1
ATOM 2695 C CA . PRO A 1 335 ? -21.234 -11.170 37.972 1.00 49.09 335 PRO A CA 1
ATOM 2696 C C . PRO A 1 335 ? -21.969 -11.397 36.657 1.00 49.09 335 PRO A C 1
ATOM 2698 O O . PRO A 1 335 ? -22.284 -12.536 36.313 1.00 49.09 335 PRO A O 1
ATOM 2701 N N . GLN A 1 336 ? -22.308 -10.311 35.959 1.00 50.84 336 GLN A N 1
ATOM 2702 C CA . GLN A 1 336 ? -22.735 -10.419 34.573 1.00 50.84 336 GLN A CA 1
ATOM 2703 C C . GLN A 1 336 ? -21.683 -11.285 33.886 1.00 50.84 336 GLN A C 1
ATOM 2705 O O . GLN A 1 336 ? -20.500 -10.934 33.881 1.00 50.84 336 GLN A O 1
ATOM 2710 N N . THR A 1 337 ? -22.091 -12.445 33.380 1.00 53.44 337 THR A N 1
ATOM 2711 C CA . THR A 1 337 ? -21.244 -13.295 32.554 1.00 53.44 337 THR A CA 1
ATOM 2712 C C . THR A 1 337 ? -21.074 -12.580 31.223 1.00 53.44 337 THR A C 1
ATOM 2714 O O . THR A 1 337 ? -21.734 -12.882 30.235 1.00 53.44 337 THR A O 1
ATOM 2717 N N . ILE A 1 338 ? -20.237 -11.546 31.219 1.00 60.94 338 ILE A N 1
ATOM 2718 C CA . ILE A 1 338 ? -19.824 -10.870 30.002 1.00 60.94 338 ILE A CA 1
ATOM 2719 C C . ILE A 1 338 ? -19.019 -11.911 29.249 1.00 60.94 338 ILE A C 1
ATOM 2721 O O . ILE A 1 338 ? -17.984 -12.364 29.741 1.00 60.94 338 ILE A O 1
ATOM 2725 N N . GLU A 1 339 ? -19.515 -12.331 28.089 1.00 80.31 339 GLU A N 1
ATOM 2726 C CA . GLU A 1 339 ? -18.719 -13.186 27.226 1.00 80.31 339 GLU A CA 1
ATOM 2727 C C . GLU A 1 339 ? -17.428 -12.438 26.876 1.00 80.31 339 GLU A C 1
ATOM 2729 O O . GLU A 1 339 ? -17.483 -11.404 26.205 1.00 80.31 339 GLU A O 1
ATOM 2734 N N . PRO A 1 340 ? -16.252 -12.930 27.305 1.00 86.69 340 PRO A N 1
ATOM 2735 C CA . PRO A 1 340 ? -15.000 -12.204 27.117 1.00 86.69 340 PRO A CA 1
ATOM 2736 C C . PRO A 1 340 ? -14.626 -12.098 25.631 1.00 86.69 340 PRO A C 1
ATOM 2738 O O . PRO A 1 340 ? -13.782 -11.296 25.251 1.00 86.69 340 PRO A O 1
ATOM 2741 N N . THR A 1 341 ? -15.280 -12.883 24.777 1.00 94.75 341 THR A N 1
ATOM 2742 C CA . THR A 1 341 ? -15.108 -12.928 23.326 1.00 94.75 341 THR A CA 1
ATOM 2743 C C . THR A 1 341 ? -16.115 -12.077 22.549 1.00 94.75 341 THR A C 1
ATOM 2745 O O . THR A 1 341 ? -16.100 -12.125 21.320 1.00 94.75 341 THR A O 1
ATOM 2748 N N . LEU A 1 342 ? -16.985 -11.302 23.207 1.00 96.19 342 LEU A N 1
ATOM 2749 C CA . LEU A 1 342 ? -17.975 -10.463 22.530 1.00 96.19 342 LEU A CA 1
ATOM 2750 C C . LEU A 1 342 ? -17.851 -8.991 22.932 1.00 96.19 342 LEU A C 1
ATOM 2752 O O . LEU A 1 342 ? -18.124 -8.611 24.068 1.00 96.19 342 LEU A O 1
ATOM 2756 N N . VAL A 1 343 ? -17.520 -8.148 21.956 1.00 97.81 343 VAL A N 1
ATOM 2757 C CA . VAL A 1 343 ? -17.504 -6.691 22.108 1.00 97.81 343 VAL A CA 1
ATOM 2758 C C . VAL A 1 343 ? -18.898 -6.142 21.835 1.00 97.81 343 VAL A C 1
ATOM 2760 O O . VAL A 1 343 ? -19.440 -6.313 20.743 1.00 97.81 343 VAL A O 1
ATOM 2763 N N . THR A 1 344 ? -19.483 -5.460 22.810 1.00 96.62 344 THR A N 1
ATOM 2764 C CA . THR A 1 344 ? -20.862 -4.950 22.757 1.00 96.62 344 THR A CA 1
ATOM 2765 C C . THR A 1 344 ? -20.942 -3.428 22.747 1.00 96.62 344 THR A C 1
ATOM 2767 O O . THR A 1 344 ? -22.009 -2.878 22.476 1.00 96.62 344 THR A O 1
ATOM 2770 N N . THR A 1 345 ? -19.829 -2.734 22.991 1.00 96.62 345 THR A N 1
ATOM 2771 C CA . THR A 1 345 ? -19.779 -1.272 23.054 1.00 96.62 345 THR A CA 1
ATOM 2772 C C . THR A 1 345 ? -18.580 -0.684 22.308 1.00 96.62 345 THR A C 1
ATOM 2774 O O . THR A 1 345 ? -17.603 -1.372 22.026 1.00 96.62 345 THR A O 1
ATOM 2777 N N . LEU A 1 346 ? -18.679 0.607 21.971 1.00 97.56 346 LEU A N 1
ATOM 2778 C CA . LEU A 1 346 ? -17.610 1.406 21.363 1.00 97.56 346 LEU A CA 1
ATOM 2779 C C . LEU A 1 346 ? -16.706 2.099 22.391 1.00 97.56 346 LEU A C 1
ATOM 2781 O O . LEU A 1 346 ? -15.753 2.771 22.001 1.00 97.56 346 LEU A O 1
ATOM 2785 N N . HIS A 1 347 ? -17.024 1.998 23.685 1.00 96.38 347 HIS A N 1
ATOM 2786 C CA . HIS A 1 347 ? -16.152 2.524 24.733 1.00 96.38 347 HIS A CA 1
ATOM 2787 C C . HIS A 1 347 ? -14.781 1.839 24.673 1.00 96.38 347 HIS A C 1
ATOM 2789 O O . HIS A 1 347 ? -14.702 0.658 24.342 1.00 96.38 347 HIS A O 1
ATOM 2795 N N . ASP A 1 348 ? -13.710 2.574 24.980 1.00 95.50 348 ASP A N 1
ATOM 2796 C CA . ASP A 1 348 ? -12.357 2.011 25.038 1.00 95.50 348 ASP A CA 1
ATOM 2797 C C . ASP A 1 348 ? -12.230 1.024 26.209 1.00 95.50 348 ASP A C 1
ATOM 2799 O O . ASP A 1 348 ? -11.883 -0.145 26.031 1.00 95.50 348 ASP A O 1
ATOM 2803 N N . GLY A 1 349 ? -12.601 1.471 27.410 1.00 93.44 349 GLY A N 1
ATOM 2804 C CA . GLY A 1 349 ? -12.563 0.686 28.639 1.00 93.44 349 GLY A CA 1
ATOM 2805 C C . GLY A 1 349 ? -13.924 0.177 29.120 1.00 93.44 349 GLY A C 1
ATOM 2806 O O . GLY A 1 349 ? -14.989 0.602 28.669 1.00 93.44 349 GLY A O 1
ATOM 2807 N N . GLY A 1 350 ? -13.862 -0.721 30.103 1.00 91.31 350 GLY A N 1
ATOM 2808 C CA . GLY A 1 350 ? -15.016 -1.237 30.835 1.00 91.31 350 GLY A CA 1
ATOM 2809 C C . GLY A 1 350 ? -15.669 -2.494 30.237 1.00 91.31 350 GLY A C 1
ATOM 2810 O O . GLY A 1 350 ? -15.298 -2.960 29.159 1.00 91.31 350 GLY A O 1
ATOM 2811 N N . PRO A 1 351 ? -16.643 -3.075 30.962 1.00 92.12 351 PRO A N 1
ATOM 2812 C CA . PRO A 1 351 ? -17.442 -4.217 30.523 1.00 92.12 351 PRO A CA 1
ATOM 2813 C C . PRO A 1 351 ? -17.903 -4.156 29.061 1.00 92.12 351 PRO A C 1
ATOM 2815 O O . PRO A 1 351 ? -18.575 -3.210 28.653 1.00 92.12 351 PRO A O 1
ATOM 2818 N N . GLY A 1 352 ? -17.580 -5.196 28.287 1.00 92.94 352 GLY A N 1
ATOM 2819 C CA . GLY A 1 352 ? -18.007 -5.336 26.890 1.00 92.94 352 GLY A CA 1
ATOM 2820 C C . GLY A 1 352 ? -17.203 -4.515 25.875 1.00 92.94 352 GLY A C 1
ATOM 2821 O O . GLY A 1 352 ? -17.561 -4.516 24.695 1.00 92.94 352 GLY A O 1
ATOM 2822 N N . SER A 1 353 ? -16.147 -3.809 26.295 1.00 96.94 353 SER A N 1
ATOM 2823 C CA . SER A 1 353 ? -15.238 -3.115 25.379 1.00 96.94 353 SER A CA 1
ATOM 2824 C C . SER A 1 353 ? -14.247 -4.064 24.706 1.00 96.94 353 SER A C 1
ATOM 2826 O O . SER A 1 353 ? -13.953 -5.147 25.214 1.00 96.94 353 SER A O 1
ATOM 2828 N N . LEU A 1 354 ? -13.659 -3.625 23.588 1.00 97.31 354 LEU A N 1
ATOM 2829 C CA . LEU A 1 354 ? -12.589 -4.373 22.922 1.00 97.31 354 LEU A CA 1
ATOM 2830 C C . LEU A 1 354 ? -11.385 -4.592 23.848 1.00 97.31 354 LEU A C 1
ATOM 2832 O O . LEU A 1 354 ? -10.843 -5.694 23.887 1.00 97.31 354 LEU A O 1
ATOM 2836 N N . ARG A 1 355 ? -10.994 -3.577 24.626 1.00 96.25 355 ARG A N 1
ATOM 2837 C CA . ARG A 1 355 ? -9.890 -3.680 25.589 1.00 96.25 355 ARG A CA 1
ATOM 2838 C C . ARG A 1 355 ? -10.168 -4.736 26.654 1.00 96.25 355 ARG A C 1
ATOM 2840 O O . ARG A 1 355 ? -9.322 -5.592 26.895 1.00 96.25 355 ARG A O 1
ATOM 2847 N N . SER A 1 356 ? -11.373 -4.723 27.228 1.00 95.31 356 SER A N 1
ATOM 2848 C CA . SER A 1 356 ? -11.796 -5.732 28.201 1.00 95.31 356 SER A CA 1
ATOM 2849 C C . SER A 1 356 ? -11.804 -7.134 27.585 1.00 95.31 356 SER A C 1
ATOM 2851 O O . SER A 1 356 ? -11.320 -8.078 28.211 1.00 95.31 356 SER A O 1
ATOM 2853 N N . SER A 1 357 ? -12.270 -7.282 26.342 1.00 95.88 357 SER A N 1
ATOM 2854 C CA . SER A 1 357 ? -12.215 -8.562 25.634 1.00 95.88 357 SER A CA 1
ATOM 2855 C C . SER A 1 357 ? -10.781 -9.047 25.410 1.00 95.88 357 SER A C 1
ATOM 2857 O O . SER A 1 357 ? -10.485 -10.204 25.683 1.00 95.88 357 SER A O 1
ATOM 2859 N N . ILE A 1 358 ? -9.858 -8.182 24.982 1.00 95.94 358 ILE A N 1
ATOM 2860 C CA . ILE A 1 358 ? -8.439 -8.540 24.787 1.00 95.94 358 ILE A CA 1
ATOM 2861 C C . ILE A 1 358 ? -7.793 -9.008 26.099 1.00 95.94 358 ILE A C 1
ATOM 2863 O O . ILE A 1 358 ? -7.028 -9.976 26.112 1.00 95.94 358 ILE A O 1
ATOM 2867 N N . GLU A 1 359 ? -8.119 -8.352 27.212 1.00 93.81 359 GLU A N 1
ATOM 2868 C CA . GLU A 1 359 ? -7.570 -8.666 28.531 1.00 93.81 359 GLU A CA 1
ATOM 2869 C C . GLU A 1 359 ? -8.111 -9.978 29.118 1.00 93.81 359 GLU A C 1
ATOM 2871 O O . GLU A 1 359 ? -7.375 -10.700 29.797 1.00 93.81 359 GLU A O 1
ATOM 2876 N N . ASN A 1 360 ? -9.371 -10.321 28.844 1.00 93.12 360 ASN A N 1
ATOM 2877 C CA . ASN A 1 360 ? -10.064 -11.424 29.518 1.00 93.12 360 ASN A CA 1
ATOM 2878 C C . ASN A 1 360 ? -10.294 -12.656 28.631 1.00 93.12 360 ASN A C 1
ATOM 2880 O O . ASN A 1 360 ? -10.569 -13.740 29.147 1.00 93.12 360 ASN A O 1
ATOM 2884 N N . ALA A 1 361 ? -10.169 -12.530 27.308 1.00 94.69 361 ALA A N 1
ATOM 2885 C CA . ALA A 1 361 ? -10.370 -13.645 26.395 1.00 94.69 361 ALA A CA 1
ATOM 2886 C C . ALA A 1 361 ? -9.288 -14.733 26.574 1.00 94.69 361 ALA A C 1
ATOM 2888 O O . ALA A 1 361 ? -8.096 -14.414 26.728 1.00 94.69 361 ALA A O 1
ATOM 2889 N N . PRO A 1 362 ? -9.669 -16.028 26.520 1.00 94.75 362 PRO A N 1
ATOM 2890 C CA . PRO A 1 362 ? -8.710 -17.127 26.523 1.00 94.75 362 PRO A CA 1
ATOM 2891 C C . PRO A 1 362 ? -7.729 -17.021 25.342 1.00 94.75 362 PRO A C 1
ATOM 2893 O O . PRO A 1 362 ? -8.155 -16.680 24.231 1.00 94.75 362 PRO A O 1
ATOM 2896 N N . PRO A 1 363 ? -6.436 -17.348 25.518 1.00 93.69 363 PRO A N 1
ATOM 2897 C CA . PRO A 1 363 ? -5.483 -17.382 24.412 1.00 93.69 363 PRO A CA 1
ATOM 2898 C C . PRO A 1 363 ? -5.964 -18.269 23.251 1.00 93.69 363 PRO A C 1
ATOM 2900 O O . PRO A 1 363 ? -6.470 -19.370 23.453 1.00 93.69 363 PRO A O 1
ATOM 2903 N N . GLY A 1 364 ? -5.819 -17.779 22.023 1.00 92.88 364 GLY A N 1
ATOM 2904 C CA . GLY A 1 364 ? -6.242 -18.424 20.779 1.00 92.88 364 GLY A CA 1
ATOM 2905 C C . GLY A 1 364 ? -7.726 -18.253 20.432 1.00 92.88 364 GLY A C 1
ATOM 2906 O O . GLY A 1 364 ? -8.128 -18.616 19.323 1.00 92.88 364 GLY A O 1
ATOM 2907 N N . SER A 1 365 ? -8.539 -17.698 21.336 1.00 95.88 365 SER A N 1
ATOM 2908 C CA . SER A 1 365 ? -9.969 -17.478 21.094 1.00 95.88 365 SER A CA 1
ATOM 2909 C C . SER A 1 365 ? -10.233 -16.373 20.063 1.00 95.88 365 SER A C 1
ATOM 2911 O O . SER A 1 365 ? -9.353 -15.582 19.713 1.00 95.88 365 SER A O 1
ATOM 2913 N N . THR A 1 366 ? -11.461 -16.357 19.534 1.00 97.81 366 THR A N 1
ATOM 2914 C CA . THR A 1 366 ? -11.915 -15.344 18.574 1.00 97.81 366 THR A CA 1
ATOM 2915 C C . THR A 1 366 ? -12.818 -14.336 19.266 1.00 97.81 366 THR A C 1
ATOM 2917 O O . THR A 1 366 ? -13.893 -14.699 19.728 1.00 97.81 366 THR A O 1
ATOM 2920 N N . ILE A 1 367 ? -12.394 -13.077 19.289 1.00 98.06 367 ILE A N 1
ATOM 2921 C CA . ILE A 1 367 ? -13.194 -11.934 19.712 1.00 98.06 367 ILE A CA 1
ATOM 2922 C C . ILE A 1 367 ? -14.021 -11.457 18.512 1.00 98.06 367 ILE A C 1
ATOM 2924 O O . ILE A 1 367 ? -13.479 -11.187 17.436 1.00 98.06 367 ILE A O 1
ATOM 2928 N N . ALA A 1 368 ? -15.333 -11.357 18.688 1.00 97.44 368 ALA A N 1
ATOM 2929 C CA . ALA A 1 368 ? -16.278 -10.845 17.702 1.00 97.44 368 ALA A CA 1
ATOM 2930 C C . ALA A 1 368 ? -16.987 -9.591 18.230 1.00 97.44 368 ALA A C 1
ATOM 2932 O O . ALA A 1 368 ? -16.934 -9.282 19.419 1.00 97.44 368 ALA A O 1
ATOM 2933 N N . PHE A 1 369 ? -17.676 -8.878 17.343 1.00 97.88 369 PHE A N 1
ATOM 2934 C CA . PHE A 1 369 ? -18.465 -7.698 17.695 1.00 97.88 369 PHE A CA 1
ATOM 2935 C C . PHE A 1 369 ? -19.958 -8.012 17.626 1.00 97.88 369 PHE A C 1
ATOM 2937 O O . PHE A 1 369 ? -20.406 -8.772 16.763 1.00 97.88 369 PHE A O 1
ATOM 2944 N N . ALA A 1 370 ? -20.731 -7.413 18.530 1.00 96.62 370 ALA A N 1
ATOM 2945 C CA . ALA A 1 370 ? -22.176 -7.557 18.577 1.00 96.62 370 ALA A CA 1
ATOM 2946 C C . ALA A 1 370 ? -22.821 -7.131 17.244 1.00 96.62 370 ALA A C 1
ATOM 2948 O O . ALA A 1 370 ? -22.383 -6.152 16.625 1.00 96.62 370 ALA A O 1
ATOM 2949 N N . PRO A 1 371 ? -23.880 -7.825 16.790 1.00 94.69 371 PRO A N 1
ATOM 2950 C CA . PRO A 1 371 ? -24.569 -7.469 15.558 1.00 94.69 371 PRO A CA 1
ATOM 2951 C C . PRO A 1 371 ? -25.012 -6.002 15.546 1.00 94.69 371 PRO A C 1
ATOM 2953 O O . PRO A 1 371 ? -25.654 -5.520 16.474 1.00 94.69 371 PRO A O 1
ATOM 2956 N N . GLY A 1 372 ? -24.680 -5.290 14.470 1.00 93.00 372 GLY A N 1
ATOM 2957 C CA . GLY A 1 372 ? -25.065 -3.891 14.277 1.00 93.00 372 GLY A CA 1
ATOM 2958 C C . GLY A 1 372 ? -24.139 -2.857 14.923 1.00 93.00 372 GLY A C 1
ATOM 2959 O O . GLY A 1 372 ? -24.267 -1.681 14.562 1.00 93.00 372 GLY A O 1
ATOM 2960 N N . LEU A 1 373 ? -23.195 -3.273 15.780 1.00 96.75 373 LEU A N 1
ATOM 2961 C CA . LEU A 1 373 ? -22.177 -2.397 16.357 1.00 96.75 373 LEU A CA 1
ATOM 2962 C C . LEU A 1 373 ? -21.312 -1.800 15.239 1.00 96.75 373 LEU A C 1
ATOM 2964 O O . LEU A 1 373 ? -20.692 -2.515 14.452 1.00 96.75 373 LEU A O 1
ATOM 2968 N N . ARG A 1 374 ? -21.325 -0.472 15.143 1.00 97.94 374 ARG A N 1
ATOM 2969 C CA . ARG A 1 374 ? -20.696 0.303 14.068 1.00 97.94 374 ARG A CA 1
ATOM 2970 C C . ARG A 1 374 ? -20.221 1.640 14.609 1.00 97.94 374 ARG A C 1
ATOM 2972 O O . ARG A 1 374 ? -20.849 2.171 15.520 1.00 97.94 374 ARG A O 1
ATOM 2979 N N . GLY A 1 375 ? -19.182 2.206 14.012 1.00 97.38 375 GLY A N 1
ATOM 2980 C CA . GLY A 1 375 ? -18.618 3.489 14.424 1.00 97.38 375 GLY A CA 1
ATOM 2981 C C . GLY A 1 375 ? -17.127 3.395 14.713 1.00 97.38 375 GLY A C 1
ATOM 2982 O O . GLY A 1 375 ? -16.411 2.639 14.061 1.00 97.38 375 GLY A O 1
ATOM 2983 N N . VAL A 1 376 ? -16.658 4.190 15.670 1.00 98.38 376 VAL A N 1
ATOM 2984 C CA . VAL A 1 376 ? -15.236 4.310 15.999 1.00 98.38 376 VAL A CA 1
ATOM 2985 C C . VAL A 1 376 ? -15.034 3.991 17.474 1.00 98.38 376 VAL A C 1
ATOM 2987 O O . VAL A 1 376 ? -15.663 4.615 18.326 1.00 98.38 376 VAL A O 1
ATOM 2990 N N . ILE A 1 377 ? -14.145 3.045 17.764 1.00 98.38 377 ILE A N 1
ATOM 2991 C CA . ILE A 1 377 ? -13.566 2.859 19.093 1.00 98.38 377 ILE A CA 1
ATOM 2992 C C . ILE A 1 377 ? -12.426 3.867 19.207 1.00 98.38 377 ILE A C 1
ATOM 2994 O O . ILE A 1 377 ? -11.402 3.741 18.533 1.00 98.38 377 ILE A O 1
ATOM 2998 N N . MET A 1 378 ? -12.638 4.904 20.011 1.00 97.75 378 MET A N 1
ATOM 2999 C CA . MET A 1 378 ? -11.641 5.944 20.247 1.00 97.75 378 MET A CA 1
ATOM 3000 C C . MET A 1 378 ? -10.791 5.556 21.451 1.00 97.75 378 MET A C 1
ATOM 3002 O O . MET A 1 378 ? -11.329 5.464 22.548 1.00 97.75 378 MET A O 1
ATOM 3006 N N . LEU A 1 379 ? -9.486 5.366 21.261 1.00 96.69 379 LEU A N 1
ATOM 3007 C CA . LEU A 1 379 ? -8.561 5.070 22.353 1.00 96.69 379 LEU A CA 1
ATOM 3008 C C . LEU A 1 379 ? -8.440 6.290 23.280 1.00 96.69 379 LEU A C 1
ATOM 3010 O O . LEU A 1 379 ? -8.039 7.379 22.854 1.00 96.69 379 LEU A O 1
ATOM 3014 N N . THR A 1 380 ? -8.792 6.110 24.550 1.00 95.00 380 THR A N 1
ATOM 3015 C CA . THR A 1 380 ? -8.738 7.124 25.612 1.00 95.00 380 THR A CA 1
ATOM 3016 C C . THR A 1 380 ? -7.908 6.693 26.814 1.00 95.00 380 THR A C 1
ATOM 3018 O O . THR A 1 380 ? -7.420 7.568 27.532 1.00 95.00 380 THR A O 1
ATOM 3021 N N . ASP A 1 381 ? -7.710 5.386 26.991 1.00 91.62 381 ASP A N 1
ATOM 3022 C CA . ASP A 1 381 ? -7.198 4.757 28.210 1.00 91.62 381 ASP A CA 1
ATOM 3023 C C . ASP A 1 381 ? -5.805 4.133 27.995 1.00 91.62 381 ASP A C 1
ATOM 3025 O O . ASP A 1 381 ? -5.440 3.149 28.638 1.00 91.62 381 ASP A O 1
ATOM 3029 N N . GLY A 1 382 ? -5.011 4.697 27.079 1.00 92.81 382 GLY A N 1
ATOM 3030 C CA . GLY A 1 382 ? -3.676 4.199 26.743 1.00 92.81 382 GLY A CA 1
ATOM 3031 C C . GLY A 1 382 ? -3.624 3.378 25.456 1.00 92.81 382 GLY A C 1
ATOM 3032 O O . GLY A 1 382 ? -4.628 3.180 24.766 1.00 92.81 382 GLY A O 1
ATOM 3033 N N . ASP A 1 383 ? -2.436 2.862 25.152 1.00 94.12 383 ASP A N 1
ATOM 3034 C CA . ASP A 1 383 ? -2.212 1.990 23.998 1.00 94.12 383 ASP A CA 1
ATOM 3035 C C . ASP A 1 383 ? -3.070 0.729 24.074 1.00 94.12 383 ASP A C 1
ATOM 3037 O O . ASP A 1 383 ? -3.262 0.144 25.145 1.00 94.12 383 ASP A O 1
ATOM 3041 N N . LEU A 1 384 ? -3.576 0.279 22.930 1.00 96.69 384 LEU A N 1
ATOM 3042 C CA . LEU A 1 384 ? -4.276 -0.993 22.819 1.00 96.69 384 LEU A CA 1
ATOM 3043 C C . LEU A 1 384 ? -3.243 -2.115 22.662 1.00 96.69 384 LEU A C 1
ATOM 3045 O O . LEU A 1 384 ? -2.716 -2.341 21.574 1.00 96.69 384 LEU A O 1
ATOM 3049 N N . GLN A 1 385 ? -2.940 -2.788 23.771 1.00 95.75 385 GLN A N 1
ATOM 3050 C CA . GLN A 1 385 ? -1.840 -3.746 23.883 1.00 95.75 385 GLN A CA 1
ATOM 3051 C C . GLN A 1 385 ? -2.301 -5.190 23.642 1.00 95.75 385 GLN A C 1
ATOM 3053 O O . GLN A 1 385 ? -3.153 -5.719 24.359 1.00 95.75 385 GLN A O 1
ATOM 3058 N N . PHE A 1 386 ? -1.676 -5.862 22.678 1.00 96.25 386 PHE A N 1
ATOM 3059 C CA . PHE A 1 386 ? -1.839 -7.286 22.410 1.00 96.25 386 PHE A CA 1
ATOM 3060 C C . PHE A 1 386 ? -0.618 -8.062 22.908 1.00 96.25 386 PHE A C 1
ATOM 3062 O O . PHE A 1 386 ? 0.447 -8.023 22.300 1.00 96.25 386 PHE A O 1
ATOM 3069 N N . VAL A 1 387 ? -0.788 -8.799 24.009 1.00 95.12 387 VAL A N 1
ATOM 3070 C CA . VAL A 1 387 ? 0.296 -9.550 24.683 1.00 95.12 387 VAL A CA 1
ATOM 3071 C C . VAL A 1 387 ? 0.093 -11.071 24.683 1.00 95.12 387 VAL A C 1
ATOM 3073 O O . VAL A 1 387 ? 0.852 -11.808 25.306 1.00 95.12 387 VAL A O 1
ATOM 3076 N N . ARG A 1 388 ? -0.966 -11.561 24.030 1.00 92.56 388 ARG A N 1
ATOM 3077 C CA . ARG A 1 388 ? -1.324 -12.986 23.962 1.00 92.56 388 ARG A CA 1
ATOM 3078 C C . ARG A 1 388 ? -1.935 -13.317 22.610 1.00 92.56 388 ARG A C 1
ATOM 3080 O O . ARG A 1 388 ? -2.492 -12.439 21.963 1.00 92.56 388 ARG A O 1
ATOM 3087 N N . ASN A 1 389 ? -1.902 -14.587 22.220 1.00 96.94 389 ASN A N 1
ATOM 3088 C CA . ASN A 1 389 ? -2.436 -15.013 20.927 1.00 96.94 389 ASN A CA 1
ATOM 3089 C C . ASN A 1 389 ? -3.956 -14.839 20.876 1.00 96.94 389 ASN A C 1
ATOM 3091 O O . ASN A 1 389 ? -4.638 -15.332 21.771 1.00 96.94 389 ASN A O 1
ATOM 3095 N N . LEU A 1 390 ? -4.495 -14.180 19.851 1.00 97.12 390 LEU A N 1
ATOM 3096 C CA . LEU A 1 390 ? -5.933 -13.913 19.702 1.00 97.12 390 LEU A CA 1
ATOM 3097 C C . LEU A 1 390 ? -6.330 -13.821 18.226 1.00 97.12 390 LEU A C 1
ATOM 3099 O O . LEU A 1 390 ? -5.516 -13.546 17.344 1.00 97.12 390 LEU A O 1
ATOM 3103 N N . LYS A 1 391 ? -7.622 -14.001 17.957 1.00 98.38 391 LYS A N 1
ATOM 3104 C CA . LYS A 1 391 ? -8.237 -13.679 16.667 1.00 98.38 391 LYS A CA 1
ATOM 3105 C C . LYS A 1 391 ? -9.310 -12.619 16.878 1.00 98.38 391 LYS A C 1
ATOM 3107 O O . LYS A 1 391 ? -10.070 -12.707 17.833 1.00 98.38 391 LYS A O 1
ATOM 3112 N N . ILE A 1 392 ? -9.407 -11.643 15.985 1.00 98.25 392 ILE A N 1
ATOM 3113 C CA . ILE A 1 392 ? -10.445 -10.613 15.990 1.00 98.25 392 ILE A CA 1
ATOM 3114 C C . ILE A 1 392 ? -11.207 -10.675 14.669 1.00 98.25 392 ILE A C 1
ATOM 3116 O O . ILE A 1 392 ? -10.631 -10.550 13.584 1.00 98.25 392 ILE A O 1
ATOM 3120 N N . LYS A 1 393 ? -12.525 -10.841 14.768 1.00 98.31 393 LYS A N 1
ATOM 3121 C CA . LYS A 1 393 ? -13.446 -10.822 13.634 1.00 98.31 393 LYS A CA 1
ATOM 3122 C C . LYS A 1 393 ? -14.306 -9.567 13.672 1.00 98.31 393 LYS A C 1
ATOM 3124 O O . LYS A 1 393 ? -15.337 -9.529 14.341 1.00 98.31 393 LYS A O 1
ATOM 3129 N N . GLY A 1 394 ? -13.866 -8.549 12.943 1.00 97.44 394 GLY A N 1
ATOM 3130 C CA . GLY A 1 394 ? -14.574 -7.292 12.762 1.00 97.44 394 GLY A CA 1
ATOM 3131 C C . GLY A 1 394 ? -15.831 -7.427 11.893 1.00 97.44 394 GLY A C 1
ATOM 3132 O O . GLY A 1 394 ? -15.942 -8.358 11.090 1.00 97.44 394 GLY A O 1
ATOM 3133 N N . PRO A 1 395 ? -16.788 -6.491 12.025 1.00 97.00 395 PRO A N 1
ATOM 3134 C CA . PRO A 1 395 ? -18.018 -6.480 11.231 1.00 97.00 395 PRO A CA 1
ATOM 3135 C C . PRO A 1 395 ? -17.815 -6.002 9.778 1.00 97.00 395 PRO A C 1
ATOM 3137 O O . PRO A 1 395 ? -18.760 -6.028 8.990 1.00 97.00 395 PRO A O 1
ATOM 3140 N N . GLY A 1 396 ? -16.607 -5.558 9.417 1.00 97.00 396 GLY A N 1
ATOM 3141 C CA . GLY A 1 396 ? -16.234 -5.016 8.110 1.00 97.00 396 GLY A CA 1
ATOM 3142 C C . GLY A 1 396 ? -15.450 -3.710 8.265 1.00 97.00 396 GLY A C 1
ATOM 3143 O O . GLY A 1 396 ? -15.808 -2.866 9.086 1.00 97.00 396 GLY A O 1
ATOM 3144 N N . ALA A 1 397 ? -14.399 -3.507 7.461 1.00 95.31 397 ALA A N 1
ATOM 3145 C CA . ALA A 1 397 ? -13.509 -2.348 7.610 1.00 95.31 397 ALA A CA 1
ATOM 3146 C C . ALA A 1 397 ? -14.223 -0.994 7.422 1.00 95.31 397 ALA A C 1
ATOM 3148 O O . ALA A 1 397 ? -13.842 -0.007 8.044 1.00 95.31 397 ALA A O 1
ATOM 3149 N N . ASN A 1 398 ? -15.312 -0.964 6.644 1.00 95.25 398 ASN A N 1
ATOM 3150 C CA . ASN A 1 398 ? -16.165 0.219 6.458 1.00 95.25 398 ASN A CA 1
ATOM 3151 C C . ASN A 1 398 ? -17.234 0.397 7.556 1.00 95.25 398 ASN A C 1
ATOM 3153 O O . ASN A 1 398 ? -18.037 1.324 7.487 1.00 95.25 398 ASN A O 1
ATOM 3157 N N . VAL A 1 399 ? -17.303 -0.517 8.528 1.00 97.62 399 VAL A N 1
ATOM 3158 C CA . VAL A 1 399 ? -18.344 -0.556 9.568 1.00 97.62 399 VAL A CA 1
ATOM 3159 C C . VAL A 1 399 ? -17.791 -0.131 10.921 1.00 97.62 399 VAL A C 1
ATOM 3161 O O . VAL A 1 399 ? -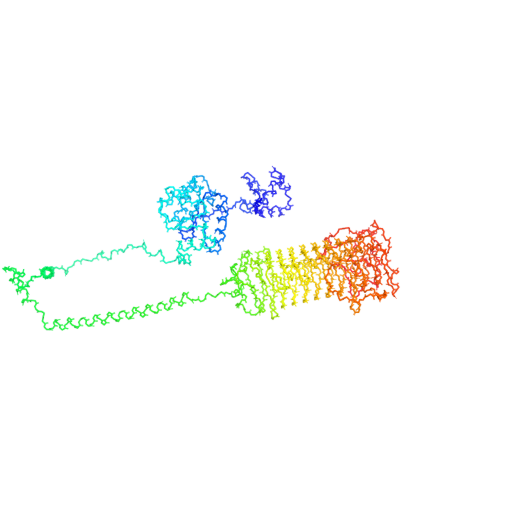18.447 0.628 11.637 1.00 97.62 399 VAL A O 1
ATOM 3164 N N . LEU A 1 400 ? -16.601 -0.619 11.275 1.00 98.25 400 LEU A N 1
ATOM 3165 C CA . LEU A 1 400 ? -15.982 -0.349 12.565 1.00 98.25 400 LEU A CA 1
ATOM 3166 C C . LEU A 1 400 ? -14.515 0.045 12.402 1.00 98.25 400 LEU A C 1
ATOM 3168 O O . LEU A 1 400 ? -13.759 -0.627 11.695 1.00 98.25 400 LEU A O 1
ATOM 3172 N N . ALA A 1 401 ? -14.136 1.113 13.096 1.00 98.50 401 ALA A N 1
ATOM 3173 C CA . ALA A 1 401 ? -12.788 1.651 13.112 1.00 98.50 401 ALA A CA 1
ATOM 3174 C C . ALA A 1 401 ? -12.217 1.715 14.530 1.00 98.50 401 ALA A C 1
ATOM 3176 O O . ALA A 1 401 ? -12.960 1.846 15.503 1.00 98.50 401 ALA A O 1
ATOM 3177 N N . ILE A 1 402 ? -10.894 1.701 14.622 1.00 98.50 402 ILE A N 1
ATOM 3178 C CA . ILE A 1 402 ? -10.117 2.049 15.807 1.00 98.50 402 ILE A CA 1
ATOM 3179 C C . ILE A 1 402 ? -9.343 3.328 15.475 1.00 98.50 402 ILE A C 1
ATOM 3181 O O . ILE A 1 402 ? -8.713 3.416 14.417 1.00 98.50 402 ILE A O 1
ATOM 3185 N N . SER A 1 403 ? -9.405 4.315 16.364 1.00 97.81 403 SER A N 1
ATOM 3186 C CA . SER A 1 403 ? -8.770 5.628 16.194 1.00 97.81 403 SER A CA 1
ATOM 3187 C C . SER A 1 403 ? -8.195 6.133 17.511 1.00 97.81 403 SER A C 1
ATOM 3189 O O . SER A 1 403 ? -8.606 5.692 18.582 1.00 97.81 403 SER A O 1
ATOM 3191 N N . SER A 1 404 ? -7.283 7.098 17.441 1.00 93.94 404 SER A N 1
ATOM 3192 C CA . SER A 1 404 ? -6.678 7.724 18.613 1.00 93.94 404 SER A CA 1
ATOM 3193 C C . SER A 1 404 ? -6.545 9.235 18.447 1.00 93.94 404 SER A C 1
ATOM 3195 O O . SER A 1 404 ? -5.911 9.728 17.517 1.00 93.94 404 SER A O 1
ATOM 3197 N N . GLY A 1 405 ? -7.104 9.983 19.403 1.00 88.44 405 GLY A N 1
ATOM 3198 C CA . GLY A 1 405 ? -6.938 11.438 19.503 1.00 88.44 405 GLY A CA 1
ATOM 3199 C C . GLY A 1 405 ? -5.792 11.881 20.422 1.00 88.44 405 GLY A C 1
ATOM 3200 O O . GLY A 1 405 ? -5.581 13.082 20.587 1.00 88.44 405 GLY A O 1
ATOM 3201 N N . ARG A 1 406 ? -5.089 10.936 21.063 1.00 86.69 406 ARG A N 1
ATOM 3202 C CA . ARG A 1 406 ? -4.120 11.181 22.151 1.00 86.69 406 ARG A CA 1
ATOM 3203 C C . ARG A 1 406 ? -2.755 10.515 21.915 1.00 86.69 406 ARG A C 1
ATOM 3205 O O . ARG A 1 406 ? -2.065 10.197 22.872 1.00 86.69 406 ARG A O 1
ATOM 3212 N N . SER A 1 407 ? -2.379 10.285 20.655 1.00 88.81 407 SER A N 1
ATOM 3213 C CA . SER A 1 407 ? -1.145 9.579 20.254 1.00 88.81 407 SER A CA 1
ATOM 3214 C C . SER A 1 407 ? -1.025 8.124 20.739 1.00 88.81 407 SER A C 1
ATOM 3216 O O . SER A 1 407 ? 0.032 7.532 20.573 1.00 88.81 407 SER A O 1
ATOM 3218 N N . TYR A 1 408 ? -2.081 7.524 21.303 1.00 92.12 408 TYR A N 1
ATOM 3219 C CA . TYR A 1 408 ? -2.082 6.095 21.631 1.00 92.12 408 TYR A CA 1
ATOM 3220 C C . TYR A 1 408 ? -2.021 5.228 20.380 1.00 92.12 408 TYR A C 1
ATOM 3222 O O . TYR A 1 408 ? -2.653 5.555 19.367 1.00 92.12 408 TYR A O 1
ATOM 3230 N N . ILE A 1 409 ? -1.320 4.107 20.495 1.00 93.44 409 ILE A N 1
ATOM 3231 C CA . ILE A 1 409 ? -1.076 3.165 19.405 1.00 93.44 409 ILE A CA 1
ATOM 3232 C C . ILE A 1 409 ? -1.799 1.837 19.625 1.00 93.44 409 ILE A C 1
ATOM 3234 O O . ILE A 1 409 ? -2.240 1.496 20.725 1.00 93.44 409 ILE A O 1
ATOM 3238 N N . VAL A 1 410 ? -1.901 1.063 18.553 1.00 96.44 410 VAL A N 1
ATOM 3239 C CA . VAL A 1 410 ? -2.219 -0.360 18.587 1.00 96.44 410 VAL A CA 1
ATOM 3240 C C . VAL A 1 410 ? -0.904 -1.119 18.540 1.00 96.44 410 VAL A C 1
ATOM 3242 O O . VAL A 1 410 ? -0.196 -1.061 17.537 1.00 96.44 410 VAL A O 1
ATOM 3245 N N . HIS A 1 411 ? -0.579 -1.826 19.617 1.00 96.00 411 HIS A N 1
ATOM 3246 C CA . HIS A 1 411 ? 0.715 -2.476 19.772 1.00 96.00 411 HIS A CA 1
ATOM 3247 C C . HIS A 1 411 ? 0.570 -3.993 19.883 1.00 96.00 411 HIS A C 1
ATOM 3249 O O . HIS A 1 411 ? -0.170 -4.494 20.733 1.00 96.00 411 HIS A O 1
ATOM 3255 N N . VAL A 1 412 ? 1.292 -4.724 19.036 1.00 97.62 412 VAL A N 1
ATOM 3256 C CA . VAL A 1 412 ? 1.411 -6.184 19.093 1.00 97.62 412 VAL A CA 1
ATOM 3257 C C . VAL A 1 412 ? 2.798 -6.538 19.602 1.00 97.62 412 VAL A C 1
ATOM 3259 O O . VAL A 1 412 ? 3.781 -6.373 18.886 1.00 97.62 412 VAL A O 1
ATOM 3262 N N . ALA A 1 413 ? 2.860 -7.039 20.835 1.00 96.12 413 ALA A N 1
ATOM 3263 C CA . ALA A 1 413 ? 4.117 -7.375 21.486 1.00 96.12 413 ALA A CA 1
ATOM 3264 C C . ALA A 1 413 ? 4.801 -8.585 20.830 1.00 96.12 413 ALA A C 1
ATOM 3266 O O . ALA A 1 413 ? 4.132 -9.481 20.313 1.00 96.12 413 ALA A O 1
ATOM 3267 N N . HIS A 1 414 ? 6.127 -8.665 20.965 1.00 94.81 414 HIS A N 1
ATOM 3268 C CA . HIS A 1 414 ? 6.984 -9.745 20.452 1.00 94.81 414 HIS A CA 1
ATOM 3269 C C . HIS A 1 414 ? 6.458 -11.178 20.672 1.00 94.81 414 HIS A C 1
ATOM 3271 O O . HIS A 1 414 ? 6.635 -12.053 19.827 1.00 94.81 414 HIS A O 1
ATOM 3277 N N . SER A 1 415 ? 5.816 -11.451 21.812 1.00 92.19 415 SER A N 1
ATOM 3278 C CA . SER A 1 415 ? 5.316 -12.786 22.170 1.00 92.19 415 SER A CA 1
ATOM 3279 C C . SER A 1 415 ? 3.919 -13.112 21.627 1.00 92.19 415 SER A C 1
ATOM 3281 O O . SER A 1 415 ? 3.430 -14.224 21.842 1.00 92.19 415 SER A O 1
ATOM 3283 N N . ALA A 1 416 ? 3.248 -12.164 20.970 1.00 95.81 416 ALA A N 1
ATOM 3284 C CA . ALA A 1 416 ? 1.857 -12.290 20.562 1.00 95.81 416 ALA A CA 1
ATOM 3285 C C . ALA A 1 416 ? 1.709 -12.652 19.077 1.00 95.81 416 ALA A C 1
ATOM 3287 O O . ALA A 1 416 ? 2.392 -12.117 18.206 1.00 95.81 416 ALA A O 1
ATOM 3288 N N . SER A 1 417 ? 0.745 -13.529 18.784 1.00 97.38 417 SER A N 1
ATOM 3289 C CA . SER A 1 417 ? 0.267 -13.815 17.430 1.00 97.38 417 SER A CA 1
ATOM 3290 C C . SER A 1 417 ? -1.208 -13.448 17.286 1.00 97.38 417 SER A C 1
ATOM 3292 O O . SER A 1 417 ? -2.082 -14.073 17.896 1.00 97.38 417 SER A O 1
ATOM 3294 N N . ILE A 1 418 ? -1.492 -12.428 16.479 1.00 97.75 418 ILE A N 1
ATOM 3295 C CA . ILE A 1 418 ? -2.820 -11.838 16.322 1.00 97.75 418 ILE A CA 1
ATOM 3296 C C . ILE A 1 418 ? -3.277 -11.948 14.872 1.00 97.75 418 ILE A C 1
ATOM 3298 O O . ILE A 1 418 ? -2.550 -11.613 13.943 1.00 97.75 418 ILE A O 1
ATOM 3302 N N . SER A 1 419 ? -4.517 -12.388 14.664 1.00 98.44 419 SER A N 1
ATOM 3303 C CA . SER A 1 419 ? -5.181 -12.281 13.359 1.00 98.44 419 SER A CA 1
ATOM 3304 C C . SER A 1 419 ? -6.384 -11.358 13.463 1.00 98.44 419 SER A C 1
ATOM 3306 O O . SER A 1 419 ? -7.309 -11.654 14.211 1.00 98.44 419 SER A O 1
ATOM 3308 N N . ILE A 1 420 ? -6.391 -10.261 12.716 1.00 98.69 420 ILE A N 1
ATOM 3309 C CA . ILE A 1 420 ? -7.480 -9.283 12.683 1.00 98.69 420 ILE A CA 1
ATOM 3310 C C . ILE A 1 420 ? -8.108 -9.307 11.296 1.00 98.69 420 ILE A C 1
ATOM 3312 O O . ILE A 1 420 ? -7.417 -9.296 10.276 1.00 98.69 420 ILE A O 1
ATOM 3316 N N . SER A 1 421 ? -9.435 -9.336 11.260 1.00 98.69 421 SER A N 1
ATOM 3317 C CA . SER A 1 421 ? -10.195 -9.267 10.019 1.00 98.69 421 SER A CA 1
ATOM 3318 C C . SER A 1 421 ? -11.261 -8.186 10.069 1.00 98.69 421 SER A C 1
ATOM 3320 O O . SER A 1 421 ? -11.875 -7.981 11.114 1.00 98.69 421 SER A O 1
ATOM 3322 N N . GLY A 1 422 ? -11.504 -7.509 8.947 1.00 97.88 422 GLY A N 1
ATOM 3323 C CA . GLY A 1 422 ? -12.672 -6.642 8.787 1.00 97.88 422 GLY A CA 1
ATOM 3324 C C . GLY A 1 422 ? -12.734 -5.462 9.760 1.00 97.88 422 GLY A C 1
ATOM 3325 O O . GLY A 1 422 ? -13.827 -5.129 10.215 1.00 97.88 422 GLY A O 1
ATOM 3326 N N . LEU A 1 423 ? -11.596 -4.848 10.091 1.00 98.31 423 LEU A N 1
ATOM 3327 C CA . LEU A 1 423 ? -11.517 -3.618 10.888 1.00 98.31 423 LEU A CA 1
ATOM 3328 C C . LEU A 1 423 ? -10.759 -2.522 10.142 1.00 98.31 423 LEU A C 1
ATOM 3330 O O . LEU A 1 423 ? -9.939 -2.806 9.265 1.00 98.31 423 LEU A O 1
ATOM 3334 N N . SER A 1 424 ? -11.022 -1.269 10.504 1.00 98.56 424 SER A N 1
ATOM 3335 C CA . SER A 1 424 ? -10.201 -0.141 10.067 1.00 98.56 424 SER A CA 1
ATOM 3336 C C . SER A 1 424 ? -9.412 0.498 11.209 1.00 98.56 424 SER A C 1
ATOM 3338 O O . SER A 1 424 ? -9.836 0.482 12.360 1.00 98.56 424 SER A O 1
ATOM 3340 N N . PHE A 1 425 ? -8.252 1.057 10.876 1.00 98.50 425 PHE A N 1
ATOM 3341 C CA . PHE A 1 425 ? -7.340 1.771 11.765 1.00 98.50 425 PHE A CA 1
ATOM 3342 C C . PHE A 1 425 ? -7.104 3.147 11.155 1.00 98.50 425 PHE A C 1
ATOM 3344 O O . PHE A 1 425 ? -6.437 3.250 10.119 1.00 98.50 425 PHE A O 1
ATOM 3351 N N . LYS A 1 426 ? -7.720 4.190 11.718 1.00 97.56 426 LYS A N 1
ATOM 3352 C CA . LYS A 1 426 ? -7.806 5.465 11.004 1.00 97.56 426 LYS A CA 1
ATOM 3353 C C . LYS A 1 426 ? -7.728 6.715 11.851 1.00 97.56 426 LYS A C 1
ATOM 3355 O O . LYS A 1 426 ? -8.053 6.686 13.035 1.00 97.56 426 LYS A O 1
ATOM 3360 N N . ASP A 1 427 ? -7.443 7.818 11.163 1.00 96.25 427 ASP A N 1
ATOM 3361 C CA . ASP A 1 427 ? -7.536 9.194 11.661 1.00 96.25 427 ASP A CA 1
ATOM 3362 C C . ASP A 1 427 ? -6.753 9.422 12.969 1.00 96.25 427 ASP A C 1
ATOM 3364 O O . ASP A 1 427 ? -7.164 10.207 13.826 1.00 96.25 427 ASP A O 1
ATOM 3368 N N . SER A 1 428 ? -5.632 8.718 13.135 1.00 94.06 428 SER A N 1
ATOM 3369 C CA . SER A 1 428 ? -4.779 8.821 14.318 1.00 94.06 428 SER A CA 1
ATOM 3370 C C . SER A 1 428 ? -3.549 9.670 14.041 1.00 94.06 428 SER A C 1
ATOM 3372 O O . SER A 1 428 ? -2.911 9.555 12.996 1.00 94.06 428 SER A O 1
ATOM 3374 N N . VAL A 1 429 ? -3.180 10.508 15.009 1.00 91.00 429 VAL A N 1
ATOM 3375 C CA . VAL A 1 429 ? -1.993 11.366 14.921 1.00 91.00 429 VAL A CA 1
ATOM 3376 C C . VAL A 1 429 ? -1.043 11.021 16.058 1.00 91.00 429 VAL A C 1
ATOM 3378 O O . VAL A 1 429 ? -1.377 11.236 17.223 1.00 91.00 429 VAL A O 1
ATOM 3381 N N . ILE A 1 430 ? 0.144 10.528 15.717 1.00 87.00 430 ILE A N 1
ATOM 3382 C CA . ILE A 1 430 ? 1.224 10.217 16.653 1.00 87.00 430 ILE A CA 1
ATOM 3383 C C . ILE A 1 430 ? 2.160 11.426 16.705 1.00 87.00 430 ILE A C 1
ATOM 3385 O O . ILE A 1 430 ? 2.938 11.669 15.782 1.00 87.00 430 ILE A O 1
ATOM 3389 N N . LYS A 1 431 ? 2.013 12.245 17.755 1.00 80.88 431 LYS A N 1
ATOM 3390 C CA . LYS A 1 431 ? 2.770 13.503 17.941 1.00 80.88 431 LYS A CA 1
ATOM 3391 C C . LYS A 1 431 ? 3.992 13.352 18.843 1.00 80.88 431 LYS A C 1
ATOM 3393 O O . LYS A 1 431 ? 4.954 14.102 18.708 1.00 80.88 431 LYS A O 1
ATOM 3398 N N . GLU A 1 432 ? 3.923 12.413 19.777 1.00 62.53 432 GLU A N 1
ATOM 3399 C CA . GLU A 1 432 ? 4.923 12.147 20.810 1.00 62.53 432 GLU A CA 1
ATOM 3400 C C . GLU A 1 432 ? 5.263 10.658 20.756 1.00 62.53 432 GLU A C 1
ATOM 3402 O O . GLU A 1 432 ? 4.369 9.849 20.518 1.00 62.53 432 GLU A O 1
ATOM 3407 N N . GLY A 1 433 ? 6.535 10.296 20.932 1.00 57.00 433 GLY A N 1
ATOM 3408 C CA . GLY A 1 433 ? 6.956 8.897 20.884 1.00 57.00 433 GLY A CA 1
ATOM 3409 C C . GLY A 1 433 ? 8.462 8.720 20.726 1.00 57.00 433 GLY A C 1
ATOM 3410 O O . GLY A 1 433 ? 9.187 9.663 20.400 1.00 57.00 433 GLY A O 1
ATOM 3411 N N . ILE A 1 434 ? 8.917 7.492 20.976 1.00 56.84 434 ILE A N 1
ATOM 3412 C CA . ILE A 1 434 ? 10.253 7.020 20.592 1.00 56.84 434 ILE A CA 1
ATOM 3413 C C . ILE A 1 434 ? 10.330 7.086 19.058 1.00 56.84 434 ILE A C 1
ATOM 3415 O O . ILE A 1 434 ? 9.310 6.940 18.382 1.00 56.84 434 ILE A O 1
ATOM 3419 N N . LEU A 1 435 ? 11.523 7.327 18.507 1.00 60.50 435 LEU A N 1
ATOM 3420 C CA . LEU A 1 435 ? 11.763 7.149 17.072 1.00 60.50 435 LEU A CA 1
ATOM 3421 C C . LEU A 1 435 ? 11.181 5.791 16.630 1.00 60.50 435 LEU A C 1
ATOM 3423 O O . LEU A 1 435 ? 11.305 4.813 17.366 1.00 60.50 435 LEU A O 1
ATOM 3427 N N . SER A 1 436 ? 10.554 5.748 15.455 1.00 65.38 436 SER A N 1
ATOM 3428 C CA . SER A 1 436 ? 10.008 4.522 14.848 1.00 65.38 436 SER A CA 1
ATOM 3429 C C . SER A 1 436 ? 8.607 4.062 15.299 1.00 65.38 436 SER A C 1
ATOM 3431 O O . SER A 1 436 ? 8.297 2.881 15.194 1.00 65.38 436 SER A O 1
ATOM 3433 N N . GLN A 1 437 ? 7.714 4.951 15.756 1.00 77.31 437 GLN A N 1
ATOM 3434 C CA . GLN A 1 437 ? 6.329 4.569 16.095 1.00 77.31 437 GLN A CA 1
ATOM 3435 C C . GLN A 1 437 ? 5.302 4.954 15.018 1.00 77.31 437 GLN A C 1
ATOM 3437 O O . GLN A 1 437 ? 5.293 6.064 14.479 1.00 77.31 437 GLN A O 1
ATOM 3442 N N . SER A 1 438 ? 4.368 4.035 14.771 1.00 89.81 438 SER A N 1
ATOM 3443 C CA . SER A 1 438 ? 3.194 4.221 13.912 1.00 89.81 438 SER A CA 1
ATOM 3444 C C . SER A 1 438 ? 1.909 3.982 14.691 1.00 89.81 438 SER A C 1
ATOM 3446 O O . SER A 1 438 ? 1.937 3.509 15.824 1.00 89.81 438 SER A O 1
ATOM 3448 N N . PHE A 1 439 ? 0.751 4.275 14.087 1.00 93.50 439 PHE A N 1
ATOM 3449 C CA . PHE A 1 439 ? -0.516 3.967 14.749 1.00 93.50 439 PHE A CA 1
ATOM 3450 C C . PHE A 1 439 ? -0.693 2.461 14.990 1.00 93.50 439 PHE A C 1
ATOM 3452 O O . PHE A 1 439 ? -1.205 2.070 16.036 1.00 93.50 439 PHE A O 1
ATOM 3459 N N . VAL A 1 440 ? -0.245 1.623 14.053 1.00 96.00 440 VAL A N 1
ATOM 3460 C CA . VAL A 1 440 ? -0.128 0.175 14.252 1.00 96.00 440 VAL A CA 1
ATOM 3461 C C . VAL A 1 440 ? 1.349 -0.187 14.345 1.00 96.00 440 VAL A C 1
ATOM 3463 O O . VAL A 1 440 ? 2.091 0.008 13.388 1.00 96.00 440 VAL A O 1
ATOM 3466 N N . THR A 1 441 ? 1.760 -0.750 15.472 1.00 94.44 441 THR A N 1
ATOM 3467 C CA . THR A 1 441 ? 3.143 -1.156 15.739 1.00 94.44 441 THR A CA 1
ATOM 3468 C C . THR A 1 441 ? 3.160 -2.655 16.000 1.00 94.44 441 THR A C 1
ATOM 3470 O O . THR A 1 441 ? 2.478 -3.137 16.909 1.00 94.44 441 THR A O 1
ATOM 3473 N N . ASN A 1 442 ? 3.914 -3.399 15.195 1.00 96.38 442 ASN A N 1
ATOM 3474 C CA . ASN A 1 442 ? 4.025 -4.847 15.309 1.00 96.38 442 ASN A CA 1
ATOM 3475 C C . ASN A 1 442 ? 5.459 -5.289 15.594 1.00 96.38 442 ASN A C 1
ATOM 3477 O O . ASN A 1 442 ? 6.326 -5.169 14.734 1.00 96.38 442 ASN A O 1
ATOM 3481 N N . GLU A 1 443 ? 5.655 -5.898 16.756 1.00 96.50 443 GLU A N 1
ATOM 3482 C CA . GLU A 1 443 ? 6.881 -6.598 17.145 1.00 96.50 443 GLU A CA 1
ATOM 3483 C C . GLU A 1 443 ? 6.691 -8.131 17.143 1.00 96.50 443 GLU A C 1
ATOM 3485 O O . GLU A 1 443 ? 7.653 -8.893 17.182 1.00 96.50 443 GLU A O 1
ATOM 3490 N N . GLY A 1 444 ? 5.437 -8.603 17.115 1.00 97.56 444 GLY A N 1
ATOM 3491 C CA . GLY A 1 444 ? 5.062 -10.020 17.111 1.00 97.56 444 GLY A CA 1
ATOM 3492 C C . GLY A 1 444 ? 4.658 -10.539 15.728 1.00 97.56 444 GLY A C 1
ATOM 3493 O O . GLY A 1 444 ? 5.229 -10.174 14.700 1.00 97.56 444 GLY A O 1
ATOM 3494 N N . VAL A 1 445 ? 3.648 -11.413 15.684 1.00 98.56 445 VAL A N 1
ATOM 3495 C CA . VAL A 1 445 ? 3.055 -11.917 14.433 1.00 98.56 445 VAL A CA 1
ATOM 3496 C C . VAL A 1 445 ? 1.670 -11.309 14.240 1.00 98.56 445 VAL A C 1
ATOM 3498 O O . VAL A 1 445 ? 0.744 -11.630 14.984 1.00 98.56 445 VAL A O 1
ATOM 3501 N N . LEU A 1 446 ? 1.496 -10.486 13.210 1.00 98.75 446 LEU A N 1
ATOM 3502 C CA . LEU A 1 446 ? 0.243 -9.807 12.904 1.00 98.75 446 LEU A CA 1
ATOM 3503 C C . LEU A 1 446 ? -0.262 -10.177 11.506 1.00 98.75 446 LEU A C 1
ATOM 3505 O O . LEU A 1 446 ? 0.367 -9.884 10.494 1.00 98.75 446 LEU A O 1
ATOM 3509 N N . ASN A 1 447 ? -1.452 -10.772 11.444 1.00 98.81 447 ASN A N 1
ATOM 3510 C CA . ASN A 1 447 ? -2.157 -11.049 10.195 1.00 98.81 447 ASN A CA 1
ATOM 3511 C C . ASN A 1 447 ? -3.364 -10.116 10.069 1.00 98.81 447 ASN A C 1
ATOM 3513 O O . ASN A 1 447 ? -4.279 -10.170 10.890 1.00 98.81 447 ASN A O 1
ATOM 3517 N N . LEU A 1 448 ? -3.393 -9.289 9.029 1.00 98.88 448 LEU A N 1
ATOM 3518 C CA . LEU A 1 448 ? -4.470 -8.347 8.735 1.00 98.88 448 LEU A CA 1
ATOM 3519 C C . LEU A 1 448 ? -5.177 -8.765 7.443 1.00 98.88 448 LEU A C 1
ATOM 3521 O O . LEU A 1 448 ? -4.570 -8.805 6.373 1.00 98.88 448 LEU A O 1
ATOM 3525 N N . SER A 1 449 ? -6.470 -9.074 7.538 1.00 98.81 449 SER A N 1
ATOM 3526 C CA . SER A 1 449 ? -7.271 -9.544 6.402 1.00 98.81 449 SER A CA 1
ATOM 3527 C C . SER A 1 449 ? -8.513 -8.687 6.173 1.00 98.81 449 SER A C 1
ATOM 3529 O O . SER A 1 449 ? -9.318 -8.484 7.080 1.00 98.81 449 SER A O 1
ATOM 3531 N N . SER A 1 450 ? -8.713 -8.186 4.951 1.00 98.50 450 SER A N 1
ATOM 3532 C CA . SER A 1 450 ? -9.837 -7.275 4.660 1.00 98.50 450 SER A CA 1
ATOM 3533 C C . SER A 1 450 ? -9.883 -6.069 5.611 1.00 98.50 450 SER A C 1
ATOM 3535 O O . SER A 1 450 ? -10.958 -5.664 6.061 1.00 98.50 450 SER A O 1
ATOM 3537 N N . CYS A 1 451 ? -8.710 -5.540 5.967 1.00 98.88 451 CYS A N 1
ATOM 3538 C CA . CYS A 1 451 ? -8.550 -4.398 6.862 1.00 98.88 451 CYS A CA 1
ATOM 3539 C C . CYS A 1 451 ? -8.204 -3.126 6.077 1.00 98.88 451 CYS A C 1
ATOM 3541 O O . CYS A 1 451 ? -7.677 -3.191 4.965 1.00 98.88 451 CYS A O 1
ATOM 3543 N N . ALA A 1 452 ? -8.470 -1.963 6.671 1.00 98.69 452 ALA A N 1
ATOM 3544 C CA . ALA A 1 452 ? -8.113 -0.667 6.090 1.00 98.69 452 ALA A CA 1
ATOM 3545 C C . ALA A 1 452 ? -7.330 0.193 7.088 1.00 98.69 452 ALA A C 1
ATOM 3547 O O . ALA A 1 452 ? -7.826 0.479 8.172 1.00 98.69 452 ALA A O 1
ATOM 3548 N N . ILE A 1 453 ? -6.126 0.629 6.728 1.00 98.69 453 ILE A N 1
ATOM 3549 C CA . ILE A 1 453 ? -5.266 1.482 7.552 1.00 98.69 453 ILE A CA 1
ATOM 3550 C C . ILE A 1 453 ? -5.101 2.808 6.818 1.00 98.69 453 ILE A C 1
ATOM 3552 O O . ILE A 1 453 ? -4.441 2.848 5.776 1.00 98.69 453 ILE A O 1
ATOM 3556 N N . PHE A 1 454 ? -5.724 3.883 7.302 1.00 98.31 454 PHE A N 1
ATOM 3557 C CA . PHE A 1 454 ? -5.748 5.126 6.532 1.00 98.31 454 PHE A CA 1
ATOM 3558 C C . PHE A 1 454 ? -5.856 6.420 7.329 1.00 98.31 454 PHE A C 1
ATOM 3560 O O . PHE A 1 454 ? -6.365 6.430 8.440 1.00 98.31 454 PHE A O 1
ATOM 3567 N N . HIS A 1 455 ? -5.399 7.528 6.738 1.00 96.38 455 HIS A N 1
ATOM 3568 C CA . HIS A 1 455 ? -5.377 8.855 7.378 1.00 96.38 455 HIS A CA 1
ATOM 3569 C C . HIS A 1 455 ? -4.620 8.905 8.709 1.00 96.38 455 HIS A C 1
ATOM 3571 O O . HIS A 1 455 ? -4.896 9.755 9.554 1.00 96.38 455 HIS A O 1
ATOM 3577 N N . ASN A 1 456 ? -3.655 8.010 8.905 1.00 95.00 456 ASN A N 1
ATOM 3578 C CA . ASN A 1 456 ? -2.788 8.075 10.068 1.00 95.00 456 ASN A CA 1
ATOM 3579 C C . ASN A 1 456 ? -1.575 8.955 9.764 1.00 95.00 456 ASN A C 1
ATOM 3581 O O . ASN A 1 456 ? -1.079 9.000 8.634 1.00 95.00 456 ASN A O 1
ATOM 3585 N N . HIS A 1 457 ? -1.118 9.686 10.772 1.00 91.75 457 HIS A N 1
ATOM 3586 C CA . HIS A 1 457 ? 0.017 10.587 10.664 1.00 91.75 457 HIS A CA 1
ATOM 3587 C C . HIS A 1 457 ? 1.019 10.320 11.785 1.00 91.75 457 HIS A C 1
ATOM 3589 O O . HIS A 1 457 ? 0.658 10.429 12.957 1.00 91.75 457 HIS A O 1
ATOM 3595 N N . SER A 1 458 ? 2.273 10.034 11.434 1.00 88.69 458 SER A N 1
ATOM 3596 C CA . SER A 1 458 ? 3.386 9.997 12.389 1.00 88.69 458 SER A CA 1
ATOM 3597 C C . SER A 1 458 ? 4.273 11.227 12.212 1.00 88.69 458 SER A C 1
ATOM 3599 O O . SER A 1 458 ? 4.846 11.435 11.142 1.00 88.69 458 SER A O 1
ATOM 3601 N N . ALA A 1 459 ? 4.383 12.048 13.258 1.00 83.75 459 ALA A N 1
ATOM 3602 C CA . ALA A 1 459 ? 5.151 13.294 13.232 1.00 83.75 459 ALA A CA 1
ATOM 3603 C C . ALA A 1 459 ? 6.658 13.104 13.506 1.00 83.75 459 ALA A C 1
ATOM 3605 O O . ALA A 1 459 ? 7.426 14.046 13.312 1.00 83.75 459 ALA A O 1
ATOM 3606 N N . ASN A 1 460 ? 7.072 11.917 13.974 1.00 73.75 460 ASN A N 1
ATOM 3607 C CA . ASN A 1 460 ? 8.448 11.630 14.407 1.00 73.75 460 ASN A CA 1
ATOM 3608 C C . ASN A 1 460 ? 9.063 10.378 13.739 1.00 73.75 460 ASN A C 1
ATOM 3610 O O . ASN A 1 460 ? 10.089 9.881 14.204 1.00 73.75 460 ASN A O 1
ATOM 3614 N N . GLY A 1 461 ? 8.471 9.878 12.648 1.00 66.19 461 GLY A N 1
ATOM 3615 C CA . GLY A 1 461 ? 8.948 8.686 11.933 1.00 66.19 461 GLY A CA 1
ATOM 3616 C C . GLY A 1 461 ? 8.425 7.342 12.474 1.00 66.19 461 GLY A C 1
ATOM 3617 O O . GLY A 1 461 ? 7.875 7.275 13.566 1.00 66.19 461 GLY A O 1
ATOM 3618 N N . GLY A 1 462 ? 8.576 6.273 11.680 1.00 63.34 462 GLY A N 1
ATOM 3619 C CA . GLY A 1 462 ? 8.147 4.890 11.973 1.00 63.34 462 GLY A CA 1
ATOM 3620 C C . GLY A 1 462 ? 7.257 4.236 10.920 1.00 63.34 462 GLY A C 1
ATOM 3621 O O . GLY A 1 462 ? 7.055 3.036 10.943 1.00 63.34 462 GLY A O 1
ATOM 3622 N N . GLY A 1 463 ? 6.755 4.988 9.946 1.00 68.69 463 GLY A N 1
ATOM 3623 C CA . GLY A 1 463 ? 5.613 4.547 9.147 1.00 68.69 463 GLY A CA 1
ATOM 3624 C C . GLY A 1 463 ? 4.438 5.468 9.438 1.00 68.69 463 GLY A C 1
ATOM 3625 O O . GLY A 1 463 ? 4.101 5.676 10.604 1.00 68.69 463 GLY A O 1
ATOM 3626 N N . GLY A 1 464 ? 3.790 6.053 8.434 1.00 80.75 464 GLY A N 1
ATOM 3627 C CA . GLY A 1 464 ? 2.592 6.857 8.713 1.00 80.75 464 GLY A CA 1
ATOM 3628 C C . GLY A 1 464 ? 1.440 6.004 9.249 1.00 80.75 464 GLY A C 1
ATOM 3629 O O . GLY A 1 464 ? 0.703 6.441 10.129 1.00 80.75 464 GLY A O 1
ATOM 3630 N N . GLY A 1 465 ? 1.297 4.775 8.740 1.00 92.94 465 GLY A N 1
ATOM 3631 C CA . GLY A 1 465 ? 0.256 3.827 9.140 1.00 92.94 465 GLY A CA 1
ATOM 3632 C C . GLY A 1 465 ? 0.771 2.700 10.028 1.00 92.94 465 GLY A C 1
ATOM 3633 O O . GLY A 1 465 ? 0.222 2.484 11.111 1.00 92.94 465 GLY A O 1
ATOM 3634 N N . ILE A 1 466 ? 1.802 1.985 9.566 1.00 95.69 466 ILE A N 1
ATOM 3635 C CA . ILE A 1 466 ? 2.286 0.753 10.201 1.00 95.69 466 ILE A CA 1
ATOM 3636 C C . ILE A 1 466 ? 3.810 0.762 10.358 1.00 95.69 466 ILE A C 1
ATOM 3638 O O . ILE A 1 466 ? 4.520 1.018 9.386 1.00 95.69 466 ILE A O 1
ATOM 3642 N N . PHE A 1 467 ? 4.282 0.383 11.543 1.00 94.25 467 PHE A N 1
ATOM 3643 C CA . PHE A 1 467 ? 5.664 0.001 11.814 1.00 94.25 467 PHE A CA 1
ATOM 3644 C C . PHE A 1 467 ? 5.705 -1.506 12.059 1.00 94.25 467 PHE A C 1
ATOM 3646 O O . PHE A 1 467 ? 4.950 -2.018 12.894 1.00 94.25 467 PHE A O 1
ATOM 3653 N N . ASN A 1 468 ? 6.556 -2.223 11.331 1.00 95.38 468 ASN A N 1
ATOM 3654 C CA . ASN A 1 468 ? 6.731 -3.660 11.488 1.00 95.38 468 ASN A CA 1
ATOM 3655 C C . ASN A 1 468 ? 8.189 -4.024 11.780 1.00 95.38 468 ASN A C 1
ATOM 3657 O O . ASN A 1 468 ? 9.020 -3.987 10.878 1.00 95.38 468 ASN A O 1
ATOM 3661 N N . ASP A 1 469 ? 8.447 -4.475 13.002 1.00 94.56 469 ASP A N 1
ATOM 3662 C CA . ASP A 1 469 ? 9.704 -5.101 13.437 1.00 94.56 469 ASP A CA 1
ATOM 3663 C C . ASP A 1 469 ? 9.566 -6.639 13.536 1.00 94.56 469 ASP A C 1
ATOM 3665 O O . ASP A 1 469 ? 10.538 -7.386 13.478 1.00 94.56 469 ASP A O 1
ATOM 3669 N N . GLY A 1 470 ? 8.325 -7.139 13.611 1.00 96.94 470 GLY A N 1
ATOM 3670 C CA . GLY A 1 470 ? 7.993 -8.565 13.631 1.00 96.94 470 GLY A CA 1
ATOM 3671 C C . GLY A 1 470 ? 7.624 -9.155 12.259 1.00 96.94 470 GLY A C 1
ATOM 3672 O O . GLY A 1 470 ? 8.201 -8.835 11.218 1.00 96.94 470 GLY A O 1
ATOM 3673 N N . ILE A 1 471 ? 6.631 -10.049 12.241 1.00 98.69 471 ILE A N 1
ATOM 3674 C CA . ILE A 1 471 ? 6.065 -10.648 11.020 1.00 98.69 471 ILE A CA 1
ATOM 3675 C C . ILE A 1 471 ? 4.680 -10.056 10.761 1.00 98.69 471 ILE A C 1
ATOM 3677 O O . ILE A 1 471 ? 3.752 -10.291 11.535 1.00 98.69 471 ILE A O 1
ATOM 3681 N N . LEU A 1 472 ? 4.518 -9.356 9.642 1.00 98.75 472 LEU A N 1
ATOM 3682 C CA . LEU A 1 472 ? 3.258 -8.771 9.199 1.00 98.75 472 LEU A CA 1
ATOM 3683 C C . LEU A 1 472 ? 2.798 -9.390 7.877 1.00 98.75 472 LEU A C 1
ATOM 3685 O O . LEU A 1 472 ? 3.495 -9.335 6.865 1.00 98.75 472 LEU A O 1
ATOM 3689 N N . THR A 1 473 ? 1.573 -9.915 7.867 1.00 98.94 473 THR A N 1
ATOM 3690 C CA . THR A 1 473 ? 0.885 -10.346 6.643 1.00 98.94 473 THR A CA 1
ATOM 3691 C C . THR A 1 473 ? -0.343 -9.480 6.392 1.00 98.94 473 THR A C 1
ATOM 3693 O O . THR A 1 473 ? -1.239 -9.402 7.233 1.00 98.94 473 THR A O 1
ATOM 3696 N N . LEU A 1 474 ? -0.415 -8.868 5.212 1.00 98.88 474 LEU A N 1
ATOM 3697 C CA . LEU A 1 474 ? -1.573 -8.140 4.700 1.00 98.88 474 LEU A CA 1
ATOM 3698 C C . LEU A 1 474 ? -2.229 -8.956 3.584 1.00 98.88 474 LEU A C 1
ATOM 3700 O O . LEU A 1 474 ? -1.611 -9.241 2.558 1.00 98.88 474 LEU A O 1
ATOM 3704 N N . THR A 1 475 ? -3.499 -9.313 3.761 1.00 98.88 475 THR A N 1
ATOM 3705 C CA . THR A 1 475 ? -4.293 -10.017 2.744 1.00 98.88 475 THR A CA 1
ATOM 3706 C C . THR A 1 475 ? -5.555 -9.237 2.423 1.00 98.88 475 THR A C 1
ATOM 3708 O O . THR A 1 475 ? -6.334 -8.923 3.327 1.00 98.88 475 THR A O 1
ATOM 3711 N N . SER A 1 476 ? -5.781 -8.924 1.145 1.00 98.44 476 SER A N 1
ATOM 3712 C CA . SER A 1 476 ? -6.965 -8.165 0.709 1.00 98.44 476 SER A CA 1
ATOM 3713 C C . SER A 1 476 ? -7.182 -6.888 1.526 1.00 98.44 476 SER A C 1
ATOM 3715 O O . SER A 1 476 ? -8.312 -6.547 1.860 1.00 98.44 476 SER A O 1
ATOM 3717 N N . SER A 1 477 ? -6.090 -6.235 1.926 1.00 98.81 477 SER A N 1
ATOM 3718 C CA . SER A 1 477 ? -6.104 -5.083 2.826 1.00 98.81 477 SER A CA 1
ATOM 3719 C C . SER A 1 477 ? -5.574 -3.838 2.124 1.00 98.81 477 SER A C 1
ATOM 3721 O O . SER A 1 477 ? -4.810 -3.927 1.160 1.00 98.81 477 SER A O 1
ATOM 3723 N N . THR A 1 478 ? -5.961 -2.672 2.633 1.00 98.69 478 THR A N 1
ATOM 3724 C CA . THR A 1 478 ? -5.563 -1.376 2.072 1.00 98.69 478 THR A CA 1
ATOM 3725 C C . THR A 1 478 ? -4.814 -0.548 3.108 1.00 98.69 478 THR A C 1
ATOM 3727 O O . THR A 1 478 ? -5.320 -0.337 4.209 1.00 98.69 478 THR A O 1
ATOM 3730 N N . VAL A 1 479 ? -3.639 -0.032 2.744 1.00 98.81 479 VAL A N 1
ATOM 3731 C CA . VAL A 1 479 ? -2.888 0.974 3.511 1.00 98.81 479 VAL A CA 1
ATOM 3732 C C . VAL A 1 479 ? -2.829 2.250 2.685 1.00 98.81 479 VAL A C 1
ATOM 3734 O O . VAL A 1 479 ? -2.122 2.309 1.677 1.00 98.81 479 VAL A O 1
ATOM 3737 N N . SER A 1 480 ? -3.590 3.275 3.066 1.00 98.56 480 SER A N 1
ATOM 3738 C CA . SER A 1 480 ? -3.737 4.449 2.208 1.00 98.56 480 SER A CA 1
ATOM 3739 C C . SER A 1 480 ? -3.845 5.785 2.906 1.00 98.56 480 SER A C 1
ATOM 3741 O O . SER A 1 480 ? -4.382 5.860 3.997 1.00 98.56 480 SER A O 1
ATOM 3743 N N . TYR A 1 481 ? -3.430 6.864 2.246 1.00 97.31 481 TYR A N 1
ATOM 3744 C CA . TYR A 1 481 ? -3.533 8.221 2.796 1.00 97.31 481 TYR A CA 1
ATOM 3745 C C . TYR A 1 481 ? -2.868 8.390 4.166 1.00 97.31 481 TYR A C 1
ATOM 3747 O O . TYR A 1 481 ? -3.253 9.262 4.944 1.00 97.31 481 TYR A O 1
ATOM 3755 N N . ASN A 1 482 ? -1.890 7.548 4.488 1.00 95.69 482 ASN A N 1
ATOM 3756 C CA . ASN A 1 482 ? -1.078 7.736 5.674 1.00 95.69 482 ASN A CA 1
ATOM 3757 C C . ASN A 1 482 ? 0.087 8.666 5.343 1.00 95.69 482 ASN A C 1
ATOM 3759 O O . ASN A 1 482 ? 0.498 8.810 4.185 1.00 95.69 482 ASN A O 1
ATOM 3763 N N . SER A 1 483 ? 0.601 9.339 6.359 1.00 92.25 483 SER A N 1
ATOM 3764 C CA . SER A 1 483 ? 1.705 10.267 6.179 1.00 92.25 483 SER A CA 1
ATOM 3765 C C . SER A 1 483 ? 2.717 10.177 7.303 1.00 92.25 483 SER A C 1
ATOM 3767 O O . SER A 1 483 ? 2.361 9.969 8.460 1.00 92.25 483 SER A O 1
ATOM 3769 N N . ALA A 1 484 ? 3.983 10.362 6.955 1.00 88.81 484 ALA A N 1
ATOM 3770 C CA . ALA A 1 484 ? 5.054 10.494 7.926 1.00 88.81 484 ALA A CA 1
ATOM 3771 C C . ALA A 1 484 ? 5.816 11.804 7.709 1.00 88.81 484 ALA A C 1
ATOM 3773 O O . ALA A 1 484 ? 6.080 12.237 6.579 1.00 88.81 484 ALA A O 1
ATOM 3774 N N . GLU A 1 485 ? 6.191 12.436 8.811 1.00 83.06 485 GLU A N 1
ATOM 3775 C CA . GLU A 1 485 ? 7.158 13.520 8.843 1.00 83.06 485 GLU A CA 1
ATOM 3776 C C . GLU A 1 485 ? 8.280 13.139 9.811 1.00 83.06 485 GLU A C 1
ATOM 3778 O O . GLU A 1 485 ? 8.036 12.568 10.869 1.00 83.06 485 GLU A O 1
ATOM 3783 N N . ALA A 1 486 ? 9.526 13.408 9.421 1.00 66.00 486 ALA A N 1
ATOM 3784 C CA . ALA A 1 486 ? 10.682 13.272 10.293 1.00 66.00 486 ALA A CA 1
ATOM 3785 C C . ALA A 1 486 ? 11.454 14.604 10.274 1.00 66.00 486 ALA A C 1
ATOM 3787 O O . ALA A 1 486 ? 11.900 15.045 9.202 1.00 66.00 486 ALA A O 1
ATOM 3788 N N . PRO A 1 487 ? 11.591 15.291 11.424 1.00 60.38 487 PRO A N 1
ATOM 3789 C CA . PRO A 1 487 ? 12.362 16.528 11.505 1.00 60.38 487 PRO A CA 1
ATOM 3790 C C . PRO A 1 487 ? 13.880 16.277 11.442 1.00 60.38 487 PRO A C 1
ATOM 3792 O O . PRO A 1 487 ? 14.609 17.131 10.941 1.00 60.38 487 PRO A O 1
ATOM 3795 N N . ILE A 1 488 ? 14.351 15.123 11.935 1.00 54.69 488 ILE A N 1
ATOM 3796 C CA . ILE A 1 488 ? 15.759 14.684 11.990 1.00 54.69 488 ILE A CA 1
ATOM 3797 C C . ILE A 1 488 ? 15.793 13.181 12.334 1.00 54.69 488 ILE A C 1
ATOM 3799 O O . ILE A 1 488 ? 15.167 12.796 13.314 1.00 54.69 488 ILE A O 1
ATOM 3803 N N . GLY A 1 489 ? 16.526 12.340 11.592 1.00 53.81 489 GLY A N 1
ATOM 3804 C CA . GLY A 1 489 ? 16.693 10.907 11.920 1.00 53.81 489 GLY A CA 1
ATOM 3805 C C . GLY A 1 489 ? 16.390 9.945 10.762 1.00 53.81 489 GLY A C 1
ATOM 3806 O O . GLY A 1 489 ? 16.052 10.431 9.682 1.00 53.81 489 GLY A O 1
ATOM 3807 N N . PRO A 1 490 ? 16.584 8.618 10.955 1.00 52.78 490 PRO A N 1
ATOM 3808 C CA . PRO A 1 490 ? 16.532 7.618 9.889 1.00 52.78 490 PRO A CA 1
ATOM 3809 C C . PRO A 1 490 ? 15.149 7.550 9.244 1.00 52.78 490 PRO A C 1
ATOM 3811 O O . PRO A 1 490 ? 14.170 8.119 9.722 1.00 52.78 490 PRO A O 1
ATOM 3814 N N . ILE A 1 491 ? 15.125 6.949 8.069 1.00 60.94 491 ILE A N 1
ATOM 3815 C CA . ILE A 1 491 ? 14.186 7.294 7.026 1.00 60.94 491 ILE A CA 1
ATOM 3816 C C . ILE A 1 491 ? 13.063 6.247 6.944 1.00 60.94 491 ILE A C 1
ATOM 3818 O O . ILE A 1 491 ? 13.314 5.090 6.629 1.00 60.94 491 ILE A O 1
ATOM 3822 N N . PHE A 1 492 ? 11.818 6.660 7.198 1.00 73.44 492 PHE A N 1
ATOM 3823 C CA . PHE A 1 492 ? 10.679 5.742 7.323 1.00 73.44 492 PHE A CA 1
ATOM 3824 C C . PHE A 1 492 ? 9.605 5.971 6.261 1.00 73.44 492 PHE A C 1
ATOM 3826 O O . PHE A 1 492 ? 9.391 7.100 5.811 1.00 73.44 492 PHE A O 1
ATOM 3833 N N . GLY A 1 493 ? 8.889 4.896 5.923 1.00 76.50 493 GLY A N 1
ATOM 3834 C CA . GLY A 1 493 ? 7.889 4.910 4.861 1.00 76.50 493 GLY A CA 1
ATOM 3835 C C . GLY A 1 493 ? 6.624 5.700 5.205 1.00 76.50 493 GLY A C 1
ATOM 3836 O O . GLY A 1 493 ? 6.236 5.837 6.363 1.00 76.50 493 GLY A O 1
ATOM 3837 N N . GLY A 1 494 ? 5.929 6.226 4.199 1.00 84.75 494 GLY A N 1
ATOM 3838 C CA . GLY A 1 494 ? 4.707 7.013 4.424 1.00 84.75 494 GLY A CA 1
ATOM 3839 C C . GLY A 1 494 ? 3.513 6.146 4.810 1.00 84.75 494 GLY A C 1
ATOM 3840 O O . GLY A 1 494 ? 2.682 6.553 5.617 1.00 84.75 494 GLY A O 1
ATOM 3841 N N . GLY A 1 495 ? 3.427 4.936 4.258 1.00 94.50 495 GLY A N 1
ATOM 3842 C CA . GLY A 1 495 ? 2.409 3.946 4.603 1.00 94.50 495 GLY A CA 1
ATOM 3843 C C . GLY A 1 495 ? 2.921 2.961 5.642 1.00 94.50 495 GLY A C 1
ATOM 3844 O O . GLY A 1 495 ? 2.371 2.875 6.742 1.00 94.50 495 GLY A O 1
ATOM 3845 N N . ILE A 1 496 ? 3.975 2.234 5.275 1.00 95.75 496 ILE A N 1
ATOM 3846 C CA . ILE A 1 496 ? 4.545 1.140 6.061 1.00 95.75 496 ILE A CA 1
ATOM 3847 C C . ILE A 1 496 ? 6.059 1.326 6.177 1.00 95.75 496 ILE A C 1
ATOM 3849 O O . ILE A 1 496 ? 6.727 1.563 5.171 1.00 95.75 496 ILE A O 1
ATOM 3853 N N . SER A 1 497 ? 6.601 1.175 7.380 1.00 93.88 497 SER A N 1
ATOM 3854 C CA . SER A 1 497 ? 8.026 0.916 7.582 1.00 93.88 497 SER A CA 1
ATOM 3855 C C . SER A 1 497 ? 8.212 -0.532 8.013 1.00 93.88 497 SER A C 1
ATOM 3857 O O . SER A 1 497 ? 7.499 -1.002 8.903 1.00 93.88 497 SER A O 1
ATOM 3859 N N . ASN A 1 498 ? 9.125 -1.241 7.358 1.00 94.50 498 ASN A N 1
ATOM 3860 C CA . ASN A 1 498 ? 9.377 -2.652 7.602 1.00 94.50 498 ASN A CA 1
ATOM 3861 C C . ASN A 1 498 ? 10.850 -2.925 7.915 1.00 94.50 498 ASN A C 1
ATOM 3863 O O . ASN A 1 498 ? 11.684 -2.938 7.008 1.00 94.50 498 ASN A O 1
ATOM 3867 N N . ASP A 1 499 ? 11.107 -3.269 9.168 1.00 93.12 499 ASP A N 1
ATOM 3868 C CA . ASP A 1 499 ? 12.405 -3.711 9.680 1.00 93.12 499 ASP A CA 1
ATOM 3869 C C . ASP A 1 499 ? 12.413 -5.250 9.837 1.00 93.12 499 ASP A C 1
ATOM 3871 O O . ASP A 1 499 ? 13.454 -5.897 9.716 1.00 93.12 499 ASP A O 1
ATOM 3875 N N . GLY A 1 500 ? 11.227 -5.855 9.998 1.00 96.12 500 GLY A N 1
ATOM 3876 C CA . GLY A 1 500 ? 11.008 -7.301 10.063 1.00 96.12 500 GLY A CA 1
ATOM 3877 C C . GLY A 1 500 ? 10.626 -7.953 8.723 1.00 96.12 500 GLY A C 1
ATOM 3878 O O . GLY A 1 500 ? 11.208 -7.701 7.666 1.00 96.12 500 GLY A O 1
ATOM 3879 N N . THR A 1 501 ? 9.637 -8.852 8.744 1.00 98.69 501 THR A N 1
ATOM 3880 C CA . THR A 1 501 ? 9.107 -9.530 7.543 1.00 98.69 501 THR A CA 1
ATOM 3881 C C . THR A 1 501 ? 7.714 -9.027 7.191 1.00 98.69 501 THR A C 1
ATOM 3883 O O . THR A 1 501 ? 6.786 -9.173 7.984 1.00 98.69 501 THR A O 1
ATOM 3886 N N . LEU A 1 502 ? 7.546 -8.528 5.969 1.00 98.81 502 LEU A N 1
ATOM 3887 C CA . LEU A 1 502 ? 6.288 -8.026 5.434 1.00 98.81 502 LEU A CA 1
ATOM 3888 C C . LEU A 1 502 ? 5.870 -8.800 4.180 1.00 98.81 502 LEU A C 1
ATOM 3890 O O . LEU A 1 502 ? 6.580 -8.830 3.176 1.00 98.81 502 LEU A O 1
ATOM 3894 N N . THR A 1 503 ? 4.675 -9.390 4.220 1.00 98.94 503 THR A N 1
ATOM 3895 C CA . THR A 1 503 ? 4.040 -10.039 3.064 1.00 98.94 503 THR A CA 1
ATOM 3896 C C . THR A 1 503 ? 2.735 -9.342 2.702 1.00 98.94 503 THR A C 1
ATOM 3898 O O . THR A 1 503 ? 1.836 -9.219 3.535 1.00 98.94 503 THR A O 1
ATOM 3901 N N . LEU A 1 504 ? 2.607 -8.912 1.447 1.00 98.88 504 LEU A N 1
ATOM 3902 C CA . LEU A 1 504 ? 1.378 -8.374 0.869 1.00 98.88 504 LEU A CA 1
ATOM 3903 C C . LEU A 1 504 ? 0.829 -9.359 -0.158 1.00 98.88 504 LEU A C 1
ATOM 3905 O O . LEU A 1 504 ? 1.517 -9.756 -1.099 1.00 98.88 504 LEU A O 1
ATOM 3909 N N . THR A 1 505 ? -0.437 -9.726 -0.003 1.00 98.81 505 THR A N 1
ATOM 3910 C CA . THR A 1 505 ? -1.166 -10.565 -0.957 1.00 98.81 505 THR A CA 1
ATOM 3911 C C . THR A 1 505 ? -2.492 -9.913 -1.303 1.00 98.81 505 THR A C 1
ATOM 3913 O O . THR A 1 505 ? -3.278 -9.596 -0.404 1.00 98.81 505 THR A O 1
ATOM 3916 N N . ASN A 1 506 ? -2.761 -9.706 -2.596 1.00 98.25 506 ASN A N 1
ATOM 3917 C CA . ASN A 1 506 ? -3.989 -9.057 -3.073 1.00 98.25 506 ASN A CA 1
ATOM 3918 C C . ASN A 1 506 ? -4.268 -7.721 -2.359 1.00 98.25 506 ASN A C 1
ATOM 3920 O O . ASN A 1 506 ? -5.413 -7.423 -2.033 1.00 98.25 506 ASN A O 1
ATOM 3924 N N . SER A 1 507 ? -3.220 -6.977 -2.001 1.00 98.81 507 SER A N 1
ATOM 3925 C CA . SER A 1 507 ? -3.318 -5.807 -1.123 1.00 98.81 507 SER A CA 1
ATOM 3926 C C . SER A 1 507 ? -2.841 -4.542 -1.826 1.00 98.81 507 SER A C 1
ATOM 3928 O O . SER A 1 507 ? -2.077 -4.599 -2.793 1.00 98.81 507 SER A O 1
ATOM 3930 N N . THR A 1 508 ? -3.283 -3.393 -1.319 1.00 98.75 508 THR A N 1
ATOM 3931 C CA . THR A 1 508 ? -3.011 -2.089 -1.931 1.00 98.75 508 THR A CA 1
ATOM 3932 C C . THR A 1 508 ? -2.341 -1.147 -0.940 1.00 98.75 508 THR A C 1
ATOM 3934 O O . THR A 1 508 ? -2.871 -0.900 0.143 1.00 98.75 508 THR A O 1
ATOM 3937 N N . VAL A 1 509 ? -1.207 -0.564 -1.331 1.00 98.88 509 VAL A N 1
ATOM 3938 C CA . VAL A 1 509 ? -0.548 0.538 -0.615 1.00 98.88 509 VAL A CA 1
ATOM 3939 C C . VAL A 1 509 ? -0.584 1.779 -1.494 1.00 98.88 509 VAL A C 1
ATOM 3941 O O . VAL A 1 509 ? 0.100 1.840 -2.517 1.00 98.88 509 VAL A O 1
ATOM 3944 N N . SER A 1 510 ? -1.397 2.771 -1.133 1.00 98.62 510 SER A N 1
ATOM 3945 C CA . SER A 1 510 ? -1.644 3.894 -2.042 1.00 98.62 510 SER A CA 1
ATOM 3946 C C . SER A 1 510 ? -1.876 5.247 -1.402 1.00 98.62 510 SER A C 1
ATOM 3948 O O . SER A 1 510 ? -2.476 5.328 -0.341 1.00 98.62 510 SER A O 1
ATOM 3950 N N . TYR A 1 511 ? -1.528 6.329 -2.095 1.00 97.94 511 TYR A N 1
ATOM 3951 C CA . TYR A 1 511 ? -1.750 7.700 -1.607 1.00 97.94 511 TYR A CA 1
ATOM 3952 C C . TYR A 1 511 ? -1.052 8.012 -0.281 1.00 97.94 511 TYR A C 1
ATOM 3954 O O . TYR A 1 511 ? -1.441 8.946 0.415 1.00 97.94 511 TYR A O 1
ATOM 3962 N N . ASN A 1 512 ? -0.030 7.244 0.092 1.00 96.56 512 ASN A N 1
ATOM 3963 C CA . ASN A 1 512 ? 0.763 7.544 1.271 1.00 96.56 512 ASN A CA 1
ATOM 3964 C C . ASN A 1 512 ? 1.861 8.554 0.924 1.00 96.56 512 ASN A C 1
ATOM 3966 O O . ASN A 1 512 ? 2.272 8.681 -0.237 1.00 96.56 512 ASN A O 1
ATOM 3970 N N . SER A 1 513 ? 2.300 9.322 1.917 1.00 92.81 513 SER A N 1
ATOM 3971 C CA . SER A 1 513 ? 3.247 10.407 1.671 1.00 92.81 513 SER A CA 1
ATOM 3972 C C . SER A 1 513 ? 4.278 10.606 2.771 1.00 92.81 513 SER A C 1
ATOM 3974 O O . SER A 1 513 ? 4.003 10.401 3.951 1.00 92.81 513 SER A O 1
ATOM 3976 N N . VAL A 1 514 ? 5.466 11.064 2.378 1.00 88.12 514 VAL A N 1
ATOM 3977 C CA . VAL A 1 514 ? 6.530 11.445 3.313 1.00 88.12 514 VAL A CA 1
ATOM 3978 C C . VAL A 1 514 ? 7.022 12.862 3.032 1.00 88.12 514 VAL A C 1
ATOM 3980 O O . VAL A 1 514 ? 7.361 13.225 1.899 1.00 88.12 514 VAL A O 1
ATOM 3983 N N . GLY A 1 515 ? 7.080 13.684 4.082 1.00 84.56 515 GLY A N 1
ATOM 3984 C CA . GLY A 1 515 ? 7.562 15.065 4.002 1.00 84.56 515 GLY A CA 1
ATOM 3985 C C . GLY A 1 515 ? 9.082 15.176 3.817 1.00 84.56 515 GLY A C 1
ATOM 3986 O O . GLY A 1 515 ? 9.538 15.943 2.959 1.00 84.56 515 GLY A O 1
ATOM 3987 N N . ASN A 1 516 ? 9.845 14.431 4.621 1.00 81.19 516 ASN A N 1
ATOM 3988 C CA . ASN A 1 516 ? 11.284 14.186 4.487 1.00 81.19 516 ASN A CA 1
ATOM 3989 C C . ASN A 1 516 ? 11.540 12.719 4.886 1.00 81.19 516 ASN A C 1
ATOM 3991 O O . ASN A 1 516 ? 11.180 12.339 5.998 1.00 81.19 516 ASN A O 1
ATOM 3995 N N . GLY A 1 517 ? 12.108 11.923 3.985 1.00 79.75 517 GLY A N 1
ATOM 3996 C CA . GLY A 1 517 ? 12.307 10.481 4.134 1.00 79.75 517 GLY A CA 1
ATOM 3997 C C . GLY A 1 517 ? 12.107 9.751 2.800 1.00 79.75 517 GLY A C 1
ATOM 3998 O O . GLY A 1 517 ? 11.991 10.418 1.783 1.00 79.75 517 GLY A O 1
ATOM 3999 N N . ASP A 1 518 ? 12.013 8.425 2.801 1.00 84.75 518 ASP A N 1
ATOM 4000 C CA . ASP A 1 518 ? 12.058 7.543 1.633 1.00 84.75 518 ASP A CA 1
ATOM 4001 C C . ASP A 1 518 ? 10.907 6.545 1.729 1.00 84.75 518 ASP A C 1
ATOM 4003 O O . ASP A 1 518 ? 10.350 6.319 2.806 1.00 84.75 518 ASP A O 1
ATOM 4007 N N . GLY A 1 519 ? 10.549 5.924 0.609 1.00 88.44 519 GLY A N 1
ATOM 4008 C CA . GLY A 1 519 ? 9.509 4.902 0.612 1.00 88.44 519 GLY A CA 1
ATOM 4009 C C . GLY A 1 519 ? 8.136 5.516 0.857 1.00 88.44 519 GLY A C 1
ATOM 4010 O O . GLY A 1 519 ? 7.476 5.216 1.851 1.00 88.44 519 GLY A O 1
ATOM 4011 N N . GLY A 1 520 ? 7.680 6.389 -0.045 1.00 90.88 520 GLY A N 1
ATOM 4012 C CA . GLY A 1 520 ? 6.406 7.104 0.109 1.00 90.88 520 GLY A CA 1
ATOM 4013 C C . GLY A 1 520 ? 5.248 6.165 0.454 1.00 90.88 520 GLY A C 1
ATOM 4014 O O . GLY A 1 520 ? 4.410 6.498 1.289 1.00 90.88 520 GLY A O 1
ATOM 4015 N N . GLY A 1 521 ? 5.240 4.966 -0.136 1.00 95.75 521 GLY A N 1
ATOM 4016 C CA . GLY A 1 521 ? 4.384 3.852 0.260 1.00 95.75 521 GLY A CA 1
ATOM 4017 C C . GLY A 1 521 ? 5.032 2.984 1.334 1.00 95.75 521 GLY A C 1
ATOM 4018 O O . GLY A 1 521 ? 4.489 2.866 2.434 1.00 95.75 521 GLY A O 1
ATOM 4019 N N . ILE A 1 522 ? 6.166 2.364 1.000 1.00 96.62 522 ILE A N 1
ATOM 4020 C CA . ILE A 1 522 ? 6.844 1.373 1.844 1.00 96.62 522 ILE A CA 1
ATOM 4021 C C . ILE A 1 522 ? 8.340 1.689 1.939 1.00 96.62 522 ILE A C 1
ATOM 4023 O O . ILE A 1 522 ? 9.004 1.806 0.910 1.00 96.62 522 ILE A O 1
ATOM 4027 N N . SER A 1 523 ? 8.873 1.766 3.156 1.00 93.62 523 SER A N 1
ATOM 4028 C CA . SER A 1 523 ? 10.316 1.659 3.408 1.00 93.62 523 SER A CA 1
ATOM 4029 C C . SER A 1 523 ? 10.619 0.254 3.923 1.00 93.62 523 SER A C 1
ATOM 4031 O O . SER A 1 523 ? 9.918 -0.227 4.816 1.00 93.62 523 SER A O 1
ATOM 4033 N N . ASN A 1 524 ? 11.603 -0.421 3.332 1.00 93.56 524 ASN A N 1
ATOM 4034 C CA . ASN A 1 524 ? 11.967 -1.795 3.660 1.00 93.56 524 ASN A CA 1
ATOM 4035 C C . ASN A 1 524 ? 13.458 -1.933 3.984 1.00 93.56 524 ASN A C 1
ATOM 4037 O O . ASN A 1 524 ? 14.295 -1.964 3.077 1.00 93.56 524 ASN A O 1
ATOM 4041 N N . ASP A 1 525 ? 13.755 -2.134 5.262 1.00 91.31 525 ASP A N 1
ATOM 4042 C CA . ASP A 1 525 ? 15.072 -2.525 5.765 1.00 91.31 525 ASP A CA 1
ATOM 4043 C C . ASP A 1 525 ? 15.153 -4.041 6.041 1.00 91.31 525 ASP A C 1
ATOM 4045 O O . ASP A 1 525 ? 16.243 -4.616 6.034 1.00 91.31 525 ASP A O 1
ATOM 4049 N N . GLY A 1 526 ? 14.002 -4.706 6.199 1.00 93.94 526 GLY A N 1
ATOM 4050 C CA . GLY A 1 526 ? 13.874 -6.154 6.374 1.00 93.94 526 GLY A CA 1
ATOM 4051 C C . GLY A 1 526 ? 13.569 -6.932 5.081 1.00 93.94 526 GLY A C 1
ATOM 4052 O O . GLY A 1 526 ? 14.194 -6.747 4.036 1.00 93.94 526 GLY A O 1
ATOM 4053 N N . THR A 1 527 ? 12.608 -7.858 5.134 1.00 97.62 527 THR A N 1
ATOM 4054 C CA . THR A 1 527 ? 12.152 -8.638 3.963 1.00 97.62 527 THR A CA 1
ATOM 4055 C C . THR A 1 527 ? 10.753 -8.222 3.533 1.00 97.62 527 THR A C 1
ATOM 4057 O O . THR A 1 527 ? 9.818 -8.302 4.327 1.00 97.62 527 THR A O 1
ATOM 4060 N N . LEU A 1 528 ? 10.594 -7.871 2.258 1.00 98.62 528 LEU A N 1
ATOM 4061 C CA . LEU A 1 528 ? 9.330 -7.476 1.651 1.00 98.62 528 LEU A CA 1
ATOM 4062 C C . LEU A 1 528 ? 8.974 -8.388 0.472 1.00 98.62 528 LEU A C 1
ATOM 4064 O O . LEU A 1 528 ? 9.711 -8.480 -0.509 1.00 98.62 528 LEU A O 1
ATOM 4068 N N . THR A 1 529 ? 7.806 -9.024 0.549 1.00 98.88 529 THR A N 1
ATOM 4069 C CA . THR A 1 529 ? 7.224 -9.812 -0.547 1.00 98.88 529 THR A CA 1
ATOM 4070 C C . THR A 1 529 ? 5.873 -9.243 -0.961 1.00 98.88 529 THR A C 1
ATOM 4072 O O . THR A 1 529 ? 4.966 -9.114 -0.138 1.00 98.88 529 THR A O 1
ATOM 4075 N N . LEU A 1 530 ? 5.719 -8.932 -2.248 1.00 98.88 530 LEU A N 1
ATOM 4076 C CA . LEU A 1 530 ? 4.453 -8.544 -2.864 1.00 98.88 530 LEU A CA 1
ATOM 4077 C C . LEU A 1 530 ? 4.015 -9.638 -3.830 1.00 98.88 530 LEU A C 1
ATOM 4079 O O . LEU A 1 530 ? 4.749 -10.013 -4.741 1.00 98.88 530 LEU A O 1
ATOM 4083 N N . THR A 1 531 ? 2.796 -10.129 -3.654 1.00 98.75 531 THR A N 1
ATOM 4084 C CA . THR A 1 531 ? 2.144 -11.039 -4.596 1.00 98.75 531 THR A CA 1
ATOM 4085 C C . THR A 1 531 ? 0.787 -10.475 -4.963 1.00 98.75 531 THR A C 1
ATOM 4087 O O . THR A 1 531 ? -0.002 -10.144 -4.069 1.00 98.75 531 THR A O 1
ATOM 4090 N N . ASN A 1 532 ? 0.504 -10.354 -6.261 1.00 98.38 532 ASN A N 1
ATOM 4091 C CA . ASN A 1 532 ? -0.787 -9.867 -6.752 1.00 98.38 532 ASN A CA 1
ATOM 4092 C C . ASN A 1 532 ? -1.189 -8.524 -6.109 1.00 98.38 532 ASN A C 1
ATOM 4094 O O . ASN A 1 532 ? -2.347 -8.316 -5.758 1.00 98.38 532 ASN A O 1
ATOM 4098 N N . SER A 1 533 ? -0.221 -7.649 -5.827 1.00 98.88 533 SER A N 1
ATOM 4099 C CA . SER A 1 533 ? -0.428 -6.459 -4.993 1.00 98.88 533 SER A CA 1
ATOM 4100 C C . SER A 1 533 ? -0.075 -5.176 -5.738 1.00 98.88 533 SER A C 1
ATOM 4102 O O . SER A 1 533 ? 0.696 -5.180 -6.697 1.00 98.88 533 SER A O 1
ATOM 4104 N N . THR A 1 534 ? -0.654 -4.061 -5.294 1.00 98.81 534 THR A N 1
ATOM 4105 C CA . THR A 1 534 ? -0.483 -2.752 -5.938 1.00 98.81 534 THR A CA 1
ATOM 4106 C C . THR A 1 534 ? 0.153 -1.743 -4.985 1.00 98.81 534 THR A C 1
ATOM 4108 O O . THR A 1 534 ? -0.343 -1.530 -3.880 1.00 98.81 534 THR A O 1
ATOM 4111 N N . VAL A 1 535 ? 1.214 -1.066 -5.432 1.00 98.88 535 VAL A N 1
ATOM 4112 C CA . VAL A 1 535 ? 1.800 0.103 -4.755 1.00 98.88 535 VAL A CA 1
ATOM 4113 C C . VAL A 1 535 ? 1.669 1.310 -5.672 1.00 98.88 535 VAL A C 1
ATOM 4115 O O . VAL A 1 535 ? 2.371 1.402 -6.682 1.00 98.88 535 VAL A O 1
ATOM 4118 N N . SER A 1 536 ? 0.762 2.238 -5.360 1.00 98.69 536 SER A N 1
ATOM 4119 C CA . SER A 1 536 ? 0.453 3.312 -6.309 1.00 98.69 536 SER A CA 1
ATOM 4120 C C . SER A 1 536 ? 0.104 4.669 -5.730 1.00 98.69 536 SER A C 1
ATOM 4122 O O . SER A 1 536 ? -0.526 4.763 -4.685 1.00 98.69 536 SER A O 1
ATOM 4124 N N . ASN A 1 537 ? 0.380 5.737 -6.477 1.00 98.25 537 ASN A N 1
ATOM 4125 C CA . ASN A 1 537 ? 0.067 7.114 -6.071 1.00 98.25 537 ASN A CA 1
ATOM 4126 C C . ASN A 1 537 ? 0.720 7.524 -4.743 1.00 98.25 537 ASN A C 1
ATOM 4128 O O . ASN A 1 537 ? 0.218 8.414 -4.061 1.00 98.25 537 ASN A O 1
ATOM 4132 N N . ASN A 1 538 ? 1.807 6.869 -4.338 1.00 97.50 538 ASN A N 1
ATOM 4133 C CA . ASN A 1 538 ? 2.556 7.268 -3.158 1.00 97.50 538 ASN A CA 1
ATOM 4134 C C . ASN A 1 538 ? 3.604 8.319 -3.527 1.00 97.50 538 ASN A C 1
ATOM 4136 O O . ASN A 1 538 ? 4.026 8.425 -4.683 1.00 97.50 538 ASN A O 1
ATOM 4140 N N . SER A 1 539 ? 3.998 9.139 -2.558 1.00 94.00 539 SER A N 1
ATOM 4141 C CA . SER A 1 539 ? 4.886 10.261 -2.843 1.00 94.00 539 SER A CA 1
ATOM 4142 C C . SER A 1 539 ? 5.866 10.570 -1.727 1.00 94.00 539 SER A C 1
ATOM 4144 O O . SER A 1 539 ? 5.576 10.462 -0.539 1.00 94.00 539 SER A O 1
ATOM 4146 N N . VAL A 1 540 ? 7.036 11.039 -2.131 1.00 89.81 540 VAL A N 1
ATOM 4147 C CA . VAL A 1 540 ? 8.052 11.578 -1.240 1.00 89.81 540 VAL A CA 1
ATOM 4148 C C . VAL A 1 540 ? 8.350 13.000 -1.683 1.00 89.81 540 VAL A C 1
ATOM 4150 O O . VAL A 1 540 ? 8.603 13.254 -2.858 1.00 89.81 540 VAL A O 1
ATOM 4153 N N . ARG A 1 541 ? 8.361 13.961 -0.755 1.00 87.50 541 ARG A N 1
ATOM 4154 C CA . ARG A 1 541 ? 8.749 15.340 -1.092 1.00 87.50 541 ARG A CA 1
ATOM 4155 C C . ARG A 1 541 ? 10.269 15.518 -1.108 1.00 87.50 541 ARG A C 1
ATOM 4157 O O . ARG A 1 541 ? 10.798 16.213 -1.979 1.00 87.50 541 ARG A O 1
ATOM 4164 N N . LYS A 1 542 ? 10.979 14.929 -0.143 1.00 83.81 542 LYS A N 1
ATOM 4165 C CA . LYS A 1 542 ? 12.447 14.969 -0.048 1.00 83.81 542 LYS A CA 1
ATOM 4166 C C . LYS A 1 542 ? 12.994 13.606 0.379 1.00 83.81 542 LYS A C 1
ATOM 4168 O O . LYS A 1 542 ? 12.938 13.302 1.564 1.00 83.81 542 LYS A O 1
ATOM 4173 N N . GLY A 1 543 ? 13.535 12.878 -0.589 1.00 82.31 543 GLY A N 1
ATOM 4174 C CA . GLY A 1 543 ? 14.123 11.547 -0.442 1.00 82.31 543 GLY A CA 1
ATOM 4175 C C . GLY A 1 543 ? 13.833 10.696 -1.676 1.00 82.31 543 GLY A C 1
ATOM 4176 O O . GLY A 1 543 ? 13.376 11.234 -2.698 1.00 82.31 543 GLY A O 1
ATOM 4177 N N . ASP A 1 544 ? 14.120 9.410 -1.562 1.00 86.62 544 ASP A N 1
ATOM 4178 C CA . ASP A 1 544 ? 14.125 8.402 -2.618 1.00 86.62 544 ASP A CA 1
ATOM 4179 C C . ASP A 1 544 ? 12.909 7.452 -2.515 1.00 86.62 544 ASP A C 1
ATOM 4181 O O . ASP A 1 544 ? 12.189 7.423 -1.515 1.00 86.62 544 ASP A O 1
ATOM 4185 N N . GLY A 1 545 ? 12.635 6.666 -3.559 1.00 89.56 545 GLY A N 1
ATOM 4186 C CA . GLY A 1 545 ? 11.643 5.585 -3.481 1.00 89.56 545 GLY A CA 1
ATOM 4187 C C . GLY A 1 545 ? 10.211 6.096 -3.318 1.00 89.56 545 GLY A C 1
ATOM 4188 O O . GLY A 1 545 ? 9.591 5.905 -2.273 1.00 89.56 545 GLY A O 1
ATOM 4189 N N . GLY A 1 546 ? 9.654 6.756 -4.336 1.00 92.81 546 GLY A N 1
ATOM 4190 C CA . GLY A 1 546 ? 8.299 7.321 -4.252 1.00 92.81 546 GLY A CA 1
ATOM 4191 C C . GLY A 1 546 ? 7.241 6.280 -3.871 1.00 92.81 546 GLY A C 1
ATOM 4192 O O . GLY A 1 546 ? 6.357 6.560 -3.061 1.00 92.81 546 GLY A O 1
ATOM 4193 N N . GLY A 1 547 ? 7.354 5.070 -4.425 1.00 97.06 547 GLY A N 1
ATOM 4194 C CA . GLY A 1 547 ? 6.555 3.908 -4.043 1.00 97.06 547 GLY A CA 1
ATOM 4195 C C . GLY A 1 547 ? 7.229 3.102 -2.940 1.00 97.06 547 GLY A C 1
ATOM 4196 O O . GLY A 1 547 ? 6.698 3.007 -1.832 1.00 97.06 547 GLY A O 1
ATOM 4197 N N . ILE A 1 548 ? 8.389 2.526 -3.258 1.00 97.56 548 ILE A N 1
ATOM 4198 C CA . ILE A 1 548 ? 9.147 1.624 -2.388 1.00 97.56 548 ILE A CA 1
ATOM 4199 C C . ILE A 1 548 ? 10.596 2.106 -2.289 1.00 97.56 548 ILE A C 1
ATOM 4201 O O . ILE A 1 548 ? 11.235 2.349 -3.312 1.00 97.56 548 ILE A O 1
ATOM 4205 N N . SER A 1 549 ? 11.122 2.196 -1.071 1.00 93.69 549 SER A N 1
ATOM 4206 C CA . SER A 1 549 ? 12.562 2.249 -0.810 1.00 93.69 549 SER A CA 1
ATOM 4207 C C . SER A 1 549 ? 12.993 0.919 -0.199 1.00 93.69 549 SER A C 1
ATOM 4209 O O . SER A 1 549 ? 12.360 0.452 0.747 1.00 93.69 549 SER A O 1
ATOM 4211 N N . ASN A 1 550 ? 14.013 0.279 -0.765 1.00 91.94 550 ASN A N 1
ATOM 4212 C CA . ASN A 1 550 ? 14.481 -1.039 -0.353 1.00 91.94 550 ASN A CA 1
ATOM 4213 C C . ASN A 1 550 ? 15.979 -1.046 -0.031 1.00 91.94 550 ASN A C 1
ATOM 4215 O O . ASN A 1 550 ? 16.817 -0.988 -0.935 1.00 91.94 550 ASN A O 1
ATOM 4219 N N . ASN A 1 551 ? 16.305 -1.236 1.244 1.00 88.75 551 ASN A N 1
ATOM 4220 C CA . ASN A 1 551 ? 17.655 -1.541 1.720 1.00 88.75 551 ASN A CA 1
ATOM 4221 C C . ASN A 1 551 ? 17.830 -3.032 2.051 1.00 88.75 551 ASN A C 1
ATOM 4223 O O . ASN A 1 551 ? 18.952 -3.541 2.008 1.00 88.75 551 ASN A O 1
ATOM 4227 N N . GLY A 1 552 ? 16.728 -3.722 2.360 1.00 90.31 552 GLY A N 1
ATOM 4228 C CA . GLY A 1 552 ? 16.677 -5.158 2.615 1.00 90.31 552 GLY A CA 1
ATOM 4229 C C . GLY A 1 552 ? 16.415 -5.996 1.356 1.00 90.31 552 GLY A C 1
ATOM 4230 O O . GLY A 1 552 ? 16.960 -5.729 0.285 1.00 90.31 552 GLY A O 1
ATOM 4231 N N . ILE A 1 553 ? 15.595 -7.043 1.474 1.00 92.75 553 ILE A N 1
ATOM 4232 C CA . ILE A 1 553 ? 15.231 -7.938 0.359 1.00 92.75 553 ILE A CA 1
ATOM 4233 C C . ILE A 1 553 ? 13.841 -7.578 -0.160 1.00 92.75 553 ILE A C 1
ATOM 4235 O O . ILE A 1 553 ? 12.887 -7.545 0.618 1.00 92.75 553 ILE A O 1
ATOM 4239 N N . LEU A 1 554 ? 13.712 -7.406 -1.475 1.00 96.69 554 LEU A N 1
ATOM 4240 C CA . LEU A 1 554 ? 12.448 -7.112 -2.141 1.00 96.69 554 LEU A CA 1
ATOM 4241 C C . LEU A 1 554 ? 12.131 -8.152 -3.219 1.00 96.69 554 LEU A C 1
ATOM 4243 O O . LEU A 1 554 ? 12.888 -8.333 -4.169 1.00 96.69 554 LEU A O 1
ATOM 4247 N N . THR A 1 555 ? 10.979 -8.812 -3.089 1.00 98.31 555 THR A N 1
ATOM 4248 C CA . THR A 1 555 ? 10.419 -9.709 -4.111 1.00 98.31 555 THR A CA 1
ATOM 4249 C C . THR A 1 555 ? 9.051 -9.215 -4.576 1.00 98.31 555 THR A C 1
ATOM 4251 O O . THR A 1 555 ? 8.162 -8.982 -3.754 1.00 98.31 555 THR A O 1
ATOM 4254 N N . LEU A 1 556 ? 8.866 -9.070 -5.890 1.00 98.50 556 LEU A N 1
ATOM 4255 C CA . LEU A 1 556 ? 7.581 -8.758 -6.515 1.00 98.50 556 LEU A CA 1
ATOM 4256 C C . LEU A 1 556 ? 7.201 -9.870 -7.486 1.00 98.50 556 LEU A C 1
ATOM 4258 O O . LEU A 1 556 ? 7.930 -10.144 -8.437 1.00 98.50 556 LEU A O 1
ATOM 4262 N N . THR A 1 557 ? 6.012 -10.426 -7.294 1.00 98.56 557 THR A N 1
ATOM 4263 C CA . THR A 1 557 ? 5.410 -11.390 -8.212 1.00 98.56 557 THR A CA 1
ATOM 4264 C C . THR A 1 557 ? 4.030 -10.900 -8.601 1.00 98.56 557 THR A C 1
ATOM 4266 O O . THR A 1 557 ? 3.225 -10.554 -7.729 1.00 98.56 557 THR A O 1
ATOM 4269 N N . ASN A 1 558 ? 3.744 -10.867 -9.902 1.00 98.31 558 ASN A N 1
ATOM 4270 C CA . ASN A 1 558 ? 2.433 -10.493 -10.434 1.00 98.31 558 ASN A CA 1
ATOM 4271 C C . ASN A 1 558 ? 1.901 -9.163 -9.855 1.00 98.31 558 ASN A C 1
ATOM 4273 O O . ASN A 1 558 ? 0.734 -9.055 -9.494 1.00 98.31 558 ASN A O 1
ATOM 4277 N N . SER A 1 559 ? 2.777 -8.182 -9.635 1.00 98.88 559 SER A N 1
ATOM 4278 C CA . SER A 1 559 ? 2.450 -6.974 -8.869 1.00 98.88 559 SER A CA 1
ATOM 4279 C C . SER A 1 559 ? 2.680 -5.704 -9.681 1.00 98.88 559 SER A C 1
ATOM 4281 O O . SER A 1 559 ? 3.477 -5.686 -10.622 1.00 98.88 559 SER A O 1
ATOM 4283 N N . THR A 1 560 ? 2.009 -4.620 -9.288 1.00 98.88 560 THR A N 1
ATOM 4284 C CA . THR A 1 560 ? 2.061 -3.337 -10.004 1.00 98.88 560 THR A CA 1
ATOM 4285 C C . THR A 1 560 ? 2.555 -2.212 -9.100 1.00 98.88 560 THR A C 1
ATOM 4287 O O . THR A 1 560 ? 1.938 -1.903 -8.081 1.00 98.88 560 THR A O 1
ATOM 4290 N N . VAL A 1 561 ? 3.636 -1.539 -9.501 1.00 98.88 561 VAL A N 1
ATOM 4291 C CA . VAL A 1 561 ? 4.139 -0.309 -8.868 1.00 98.88 561 VAL A CA 1
ATOM 4292 C C . VAL A 1 561 ? 3.922 0.856 -9.825 1.00 98.88 561 VAL A C 1
ATOM 4294 O O . VAL A 1 561 ? 4.580 0.940 -10.864 1.00 98.88 561 VAL A O 1
ATOM 4297 N N . SER A 1 562 ? 2.983 1.756 -9.525 1.00 98.75 562 SER A N 1
ATOM 4298 C CA . SER A 1 562 ? 2.592 2.773 -10.506 1.00 98.75 562 SER A CA 1
ATOM 4299 C C . SER A 1 562 ? 2.219 4.146 -9.976 1.00 98.75 562 SER A C 1
ATOM 4301 O O . SER A 1 562 ? 1.713 4.294 -8.870 1.00 98.75 562 SER A O 1
ATOM 4303 N N . ASN A 1 563 ? 2.398 5.172 -10.807 1.00 98.19 563 ASN A N 1
ATOM 4304 C CA . ASN A 1 563 ? 2.003 6.549 -10.489 1.00 98.19 563 ASN A CA 1
ATOM 4305 C C . ASN A 1 563 ? 2.620 7.080 -9.182 1.00 98.19 563 ASN A C 1
ATOM 4307 O O . ASN A 1 563 ? 2.047 7.955 -8.537 1.00 98.19 563 ASN A O 1
ATOM 4311 N N . ASN A 1 564 ? 3.756 6.533 -8.748 1.00 98.25 564 ASN A N 1
ATOM 4312 C CA . ASN A 1 564 ? 4.444 7.012 -7.560 1.00 98.25 564 ASN A CA 1
ATOM 4313 C C . ASN A 1 564 ? 5.412 8.143 -7.923 1.00 98.25 564 ASN A C 1
ATOM 4315 O O . ASN A 1 564 ? 5.921 8.209 -9.044 1.00 98.25 564 ASN A O 1
ATOM 4319 N N . SER A 1 565 ? 5.660 9.042 -6.971 1.00 94.88 565 SER A N 1
ATOM 4320 C CA . SER A 1 565 ? 6.526 10.205 -7.170 1.00 94.88 565 SER A CA 1
ATOM 4321 C C . SER A 1 565 ? 7.668 10.230 -6.158 1.00 94.88 565 SER A C 1
ATOM 4323 O O . SER A 1 565 ? 7.462 10.537 -4.983 1.00 94.88 565 SER A O 1
ATOM 4325 N N . GLY A 1 566 ? 8.882 9.973 -6.636 1.00 83.50 566 GLY A N 1
ATOM 4326 C CA . GLY A 1 566 ? 10.129 10.285 -5.945 1.00 83.50 566 GLY A CA 1
ATOM 4327 C C . GLY A 1 566 ? 10.365 11.794 -5.978 1.00 83.50 566 GLY A C 1
ATOM 4328 O O . GLY A 1 566 ? 10.157 12.445 -7.005 1.00 83.50 566 GLY A O 1
ATOM 4329 N N . GLY A 1 567 ? 10.723 12.366 -4.832 1.00 79.50 567 GLY A N 1
ATOM 4330 C CA . GLY A 1 567 ? 10.925 13.803 -4.681 1.00 79.50 567 GLY A CA 1
ATOM 4331 C C . GLY A 1 567 ? 12.249 14.244 -5.291 1.00 79.50 567 GLY A C 1
ATOM 4332 O O . GLY A 1 567 ? 12.506 14.066 -6.475 1.00 79.50 567 GLY A O 1
ATOM 4333 N N . LYS A 1 568 ? 13.112 14.841 -4.465 1.00 78.88 568 LYS A N 1
ATOM 4334 C CA . LYS A 1 568 ? 14.476 15.231 -4.870 1.00 78.88 568 LYS A CA 1
ATOM 4335 C C . LYS A 1 568 ? 15.457 14.055 -5.002 1.00 78.88 568 LYS A C 1
ATOM 4337 O O . LYS A 1 568 ? 16.581 14.297 -5.434 1.00 78.88 568 LYS A O 1
ATOM 4342 N N . GLY A 1 569 ? 15.061 12.856 -4.581 1.00 76.06 569 GLY A N 1
ATOM 4343 C CA . GLY A 1 569 ? 15.795 11.612 -4.777 1.00 76.06 569 GLY A CA 1
ATOM 4344 C C . GLY A 1 569 ? 15.371 10.878 -6.052 1.00 76.06 569 GLY A C 1
ATOM 4345 O O . GLY A 1 569 ? 14.561 11.387 -6.838 1.00 76.06 569 GLY A O 1
ATOM 4346 N N . GLY A 1 570 ? 15.954 9.705 -6.273 1.00 84.19 570 GLY A N 1
ATOM 4347 C CA . GLY A 1 570 ? 15.652 8.821 -7.390 1.00 84.19 570 GLY A CA 1
ATOM 4348 C C . GLY A 1 570 ? 14.760 7.640 -7.004 1.00 84.19 570 GLY A C 1
ATOM 4349 O O . GLY A 1 570 ? 14.257 7.549 -5.883 1.00 84.19 570 GLY A O 1
ATOM 4350 N N . GLY A 1 571 ? 14.486 6.766 -7.972 1.00 88.56 571 GLY A N 1
ATOM 4351 C CA . GLY A 1 571 ? 13.578 5.633 -7.796 1.00 88.56 571 GLY A CA 1
ATOM 4352 C C . GLY A 1 571 ? 12.132 6.089 -7.616 1.00 88.56 571 GLY A C 1
ATOM 4353 O O . GLY A 1 571 ? 11.551 5.945 -6.543 1.00 88.56 571 GLY A O 1
ATOM 4354 N N . GLY A 1 572 ? 11.531 6.678 -8.651 1.00 92.81 572 GLY A N 1
ATOM 4355 C CA . GLY A 1 572 ? 10.166 7.208 -8.563 1.00 92.81 572 GLY A CA 1
ATOM 4356 C C . GLY A 1 572 ? 9.163 6.132 -8.150 1.00 92.81 572 GLY A C 1
ATOM 4357 O O . GLY A 1 572 ? 8.324 6.364 -7.280 1.00 92.81 572 GLY A O 1
ATOM 4358 N N . GLY A 1 573 ? 9.299 4.934 -8.724 1.00 97.69 573 GLY A N 1
ATOM 4359 C CA . GLY A 1 573 ? 8.601 3.729 -8.289 1.00 97.69 573 GLY A CA 1
ATOM 4360 C C . GLY A 1 573 ? 9.362 3.020 -7.174 1.00 97.69 573 GLY A C 1
ATOM 4361 O O . GLY A 1 573 ? 8.854 2.916 -6.059 1.00 97.69 573 GLY A O 1
ATOM 4362 N N . ILE A 1 574 ? 10.567 2.542 -7.487 1.00 97.31 574 ILE A N 1
ATOM 4363 C CA . ILE A 1 574 ? 11.402 1.726 -6.602 1.00 97.31 574 ILE A CA 1
ATOM 4364 C C . ILE A 1 574 ? 12.802 2.332 -6.524 1.00 97.31 574 ILE A C 1
ATOM 4366 O O . ILE A 1 574 ? 13.472 2.484 -7.543 1.00 97.31 574 ILE A O 1
ATOM 4370 N N . PHE A 1 575 ? 13.266 2.623 -5.317 1.00 93.44 575 PHE A N 1
ATOM 4371 C CA . PHE A 1 575 ? 14.673 2.868 -5.029 1.00 93.44 575 PHE A CA 1
ATOM 4372 C C . PHE A 1 575 ? 15.249 1.650 -4.315 1.00 93.44 575 PHE A C 1
ATOM 4374 O O . PHE A 1 575 ? 14.677 1.187 -3.331 1.00 93.44 575 PHE A O 1
ATOM 4381 N N . ASN A 1 576 ? 16.343 1.099 -4.827 1.00 90.69 576 ASN A N 1
ATOM 4382 C CA . ASN A 1 576 ? 16.842 -0.202 -4.414 1.00 90.69 576 ASN A CA 1
ATOM 4383 C C . ASN A 1 576 ? 18.353 -0.189 -4.154 1.00 90.69 576 ASN A C 1
ATOM 4385 O O . ASN A 1 576 ? 19.150 0.097 -5.050 1.00 90.69 576 ASN A O 1
ATOM 4389 N N . ILE A 1 577 ? 18.738 -0.571 -2.939 1.00 86.44 577 ILE A N 1
ATOM 4390 C CA . ILE A 1 577 ? 20.125 -0.802 -2.517 1.00 86.44 577 ILE A CA 1
ATOM 4391 C C . ILE A 1 577 ? 20.386 -2.299 -2.286 1.00 86.44 577 ILE A C 1
ATOM 4393 O O . ILE A 1 577 ? 21.481 -2.786 -2.583 1.00 86.44 577 ILE A O 1
ATOM 4397 N N . GLY A 1 578 ? 19.401 -3.022 -1.742 1.00 85.50 578 GLY A N 1
ATOM 4398 C CA . GLY A 1 578 ? 19.490 -4.460 -1.475 1.00 85.50 578 GLY A CA 1
ATOM 4399 C C . GLY A 1 578 ? 19.072 -5.345 -2.662 1.00 85.50 578 GLY A C 1
ATOM 4400 O O . GLY A 1 578 ? 18.911 -4.851 -3.779 1.00 85.50 578 GLY A O 1
ATOM 4401 N N . PRO A 1 579 ? 18.914 -6.667 -2.470 1.00 88.25 579 PRO A N 1
ATOM 4402 C CA . PRO A 1 579 ? 18.463 -7.568 -3.531 1.00 88.25 579 PRO A CA 1
ATOM 4403 C C . PRO A 1 579 ? 17.024 -7.277 -3.981 1.00 88.25 579 PRO A C 1
ATOM 4405 O O . PRO A 1 579 ? 16.118 -7.170 -3.151 1.00 88.25 579 PRO A O 1
ATOM 4408 N N . LEU A 1 580 ? 16.816 -7.213 -5.300 1.00 93.06 580 LEU A N 1
ATOM 4409 C CA . LEU A 1 580 ? 15.513 -7.029 -5.944 1.00 93.06 580 LEU A CA 1
ATOM 4410 C C . LEU A 1 580 ? 15.230 -8.180 -6.909 1.00 93.06 580 LEU A C 1
ATOM 4412 O O . LEU A 1 580 ? 15.914 -8.310 -7.918 1.00 93.06 580 LEU A O 1
ATOM 4416 N N . ASN A 1 581 ? 14.185 -8.960 -6.654 1.00 95.62 581 ASN A N 1
ATOM 4417 C CA . ASN A 1 581 ? 13.690 -9.959 -7.595 1.00 95.62 581 ASN A CA 1
ATOM 4418 C C . ASN A 1 581 ? 12.280 -9.594 -8.066 1.00 95.62 581 ASN A C 1
ATOM 4420 O O . ASN A 1 581 ? 11.359 -9.469 -7.259 1.00 95.62 581 ASN A O 1
ATOM 4424 N N . MET A 1 582 ? 12.101 -9.432 -9.371 1.00 97.94 582 MET A N 1
ATOM 4425 C CA . MET A 1 582 ? 10.816 -9.120 -9.979 1.00 97.94 582 MET A CA 1
ATOM 4426 C C . MET A 1 582 ? 10.455 -10.158 -11.031 1.00 97.94 582 MET A C 1
ATOM 4428 O O . MET A 1 582 ? 11.214 -10.411 -11.967 1.00 97.94 582 MET A O 1
ATOM 4432 N N . VAL A 1 583 ? 9.250 -10.701 -10.901 1.00 98.00 583 VAL A N 1
ATOM 4433 C CA . VAL A 1 583 ? 8.671 -11.674 -11.822 1.00 98.00 583 VAL A CA 1
ATOM 4434 C C . VAL A 1 583 ? 7.279 -11.213 -12.225 1.00 98.00 583 VAL A C 1
ATOM 4436 O O . VAL A 1 583 ? 6.478 -10.838 -11.362 1.00 98.00 583 VAL A O 1
ATOM 4439 N N . ASN A 1 584 ? 6.969 -11.242 -13.525 1.00 97.62 584 ASN A N 1
ATOM 4440 C CA . ASN A 1 584 ? 5.622 -10.960 -14.038 1.00 97.62 584 ASN A CA 1
ATOM 4441 C C . ASN A 1 584 ? 5.035 -9.639 -13.522 1.00 97.62 584 ASN A C 1
ATOM 4443 O O . ASN A 1 584 ? 3.841 -9.538 -13.262 1.00 97.62 584 ASN A O 1
ATOM 4447 N N . SER A 1 585 ? 5.865 -8.625 -13.294 1.00 98.81 585 SER A N 1
ATOM 4448 C CA . SER A 1 585 ? 5.462 -7.415 -12.571 1.00 98.81 585 SER A CA 1
ATOM 4449 C C . SER A 1 585 ? 5.579 -6.169 -13.443 1.00 98.81 585 SER A C 1
ATOM 4451 O O . SER A 1 585 ? 6.407 -6.099 -14.355 1.00 98.81 585 SER A O 1
ATOM 4453 N N . THR A 1 586 ? 4.739 -5.174 -13.161 1.00 98.81 586 THR A N 1
ATOM 4454 C CA . THR A 1 586 ? 4.661 -3.924 -13.928 1.00 98.81 586 THR A CA 1
ATOM 4455 C C . THR A 1 586 ? 5.131 -2.741 -13.085 1.00 98.81 586 THR A C 1
ATOM 4457 O O . THR A 1 586 ? 4.614 -2.508 -11.994 1.00 98.81 586 THR A O 1
ATOM 4460 N N . VAL A 1 587 ? 6.060 -1.938 -13.605 1.00 98.88 587 VAL A N 1
ATOM 4461 C CA . VAL A 1 587 ? 6.475 -0.653 -13.021 1.00 98.88 587 VAL A CA 1
ATOM 4462 C C . VAL A 1 587 ? 6.171 0.452 -14.019 1.00 98.88 587 VAL A C 1
ATOM 4464 O O . VAL A 1 587 ? 6.861 0.576 -15.033 1.00 98.88 587 VAL A O 1
ATOM 4467 N N . ALA A 1 588 ? 5.132 1.249 -13.765 1.00 98.69 588 ALA A N 1
ATOM 4468 C CA . ALA A 1 588 ? 4.649 2.180 -14.780 1.00 98.69 588 ALA A CA 1
ATOM 4469 C C . ALA A 1 588 ? 4.231 3.562 -14.284 1.00 98.69 588 ALA A C 1
ATOM 4471 O O . ALA A 1 588 ? 3.655 3.718 -13.210 1.00 98.69 588 ALA A O 1
ATOM 4472 N N . ASN A 1 589 ? 4.451 4.573 -15.125 1.00 98.19 589 ASN A N 1
ATOM 4473 C CA . ASN A 1 589 ? 4.032 5.959 -14.884 1.00 98.19 589 ASN A CA 1
ATOM 4474 C C . ASN A 1 589 ? 4.579 6.568 -13.584 1.00 98.19 589 ASN A C 1
ATOM 4476 O O . ASN A 1 589 ? 3.966 7.463 -13.004 1.00 98.19 589 ASN A O 1
ATOM 4480 N N . ASN A 1 590 ? 5.717 6.080 -13.097 1.00 98.56 590 ASN A N 1
ATOM 4481 C CA . ASN A 1 590 ? 6.365 6.641 -11.921 1.00 98.56 590 ASN A CA 1
ATOM 4482 C C . ASN A 1 590 ? 7.279 7.806 -12.315 1.00 98.56 590 ASN A C 1
ATOM 4484 O O . ASN A 1 590 ? 7.799 7.867 -13.432 1.00 98.56 590 ASN A O 1
ATOM 4488 N N . ILE A 1 591 ? 7.459 8.753 -11.398 1.00 96.88 591 ILE A N 1
ATOM 4489 C CA . ILE A 1 591 ? 8.185 9.998 -11.650 1.00 96.88 591 ILE A CA 1
ATOM 4490 C C . ILE A 1 591 ? 9.257 10.188 -10.579 1.00 96.88 591 ILE A C 1
ATOM 4492 O O . ILE A 1 591 ? 8.963 10.098 -9.394 1.00 96.88 591 ILE A O 1
ATOM 4496 N N . ALA A 1 592 ? 10.481 10.515 -10.980 1.00 93.56 592 ALA A N 1
ATOM 4497 C CA . ALA A 1 592 ? 11.543 10.995 -10.096 1.00 93.56 592 ALA A CA 1
ATOM 4498 C C . ALA A 1 592 ? 12.118 12.316 -10.621 1.00 93.56 592 ALA A C 1
ATOM 4500 O O . ALA A 1 592 ? 12.087 12.580 -11.824 1.00 93.56 592 ALA A O 1
ATOM 4501 N N . GLN A 1 593 ? 12.675 13.162 -9.750 1.00 90.94 593 GLN A N 1
ATOM 4502 C CA . GLN A 1 593 ? 13.331 14.395 -10.213 1.00 90.94 593 GLN A CA 1
ATOM 4503 C C . GLN A 1 593 ? 14.784 14.176 -10.643 1.00 90.94 593 GLN A C 1
ATOM 4505 O O . GLN A 1 593 ? 15.292 14.961 -11.443 1.00 90.94 593 GLN A O 1
ATOM 4510 N N . THR A 1 594 ? 15.461 13.142 -10.134 1.00 88.62 594 THR A N 1
ATOM 4511 C CA . THR A 1 594 ? 16.879 12.876 -10.425 1.00 88.62 594 THR A CA 1
ATOM 4512 C C . THR A 1 594 ? 17.054 11.685 -11.357 1.00 88.62 594 THR A C 1
ATOM 4514 O O . THR A 1 594 ? 17.279 11.887 -12.553 1.00 88.62 594 THR A O 1
ATOM 4517 N N . SER A 1 595 ? 16.947 10.462 -10.846 1.00 90.06 595 SER A N 1
ATOM 4518 C CA . SER A 1 595 ? 17.254 9.245 -11.591 1.00 90.06 595 SER A CA 1
ATOM 4519 C C . SER A 1 595 ? 16.291 8.096 -11.322 1.00 90.06 595 SER A C 1
ATOM 4521 O O . SER A 1 595 ? 15.654 8.054 -10.276 1.00 90.06 595 SER A O 1
ATOM 4523 N N . GLY A 1 596 ? 16.163 7.176 -12.281 1.00 92.31 596 GLY A N 1
ATOM 4524 C CA . GLY A 1 596 ? 15.362 5.961 -12.119 1.00 92.31 596 GLY A CA 1
ATOM 4525 C C . GLY A 1 596 ? 13.888 6.285 -11.923 1.00 92.31 596 GLY A C 1
ATOM 4526 O O . GLY A 1 596 ? 13.354 6.100 -10.834 1.00 92.31 596 GLY A O 1
ATOM 4527 N N . GLY A 1 597 ? 13.224 6.818 -12.949 1.00 95.38 597 GLY A N 1
ATOM 4528 C CA . GLY A 1 597 ? 11.809 7.191 -12.838 1.00 95.38 597 GLY A CA 1
ATOM 4529 C C . GLY A 1 597 ? 10.957 6.001 -12.408 1.00 95.38 597 GLY A C 1
ATOM 4530 O O . GLY A 1 597 ? 10.149 6.127 -11.493 1.00 95.38 597 GLY A O 1
ATOM 4531 N N . GLY A 1 598 ? 11.199 4.834 -13.007 1.00 97.75 598 GLY A N 1
ATOM 4532 C CA . GLY A 1 598 ? 10.633 3.561 -12.574 1.00 97.75 598 GLY A CA 1
ATOM 4533 C C . GLY A 1 598 ? 11.435 2.965 -11.426 1.00 97.75 598 GLY A C 1
ATOM 4534 O O . GLY A 1 598 ? 10.934 2.872 -10.307 1.00 97.75 598 GLY A O 1
ATOM 4535 N N . ILE A 1 599 ? 12.675 2.569 -11.712 1.00 96.75 599 ILE A N 1
ATOM 4536 C CA . ILE A 1 599 ? 13.552 1.847 -10.788 1.00 96.75 599 ILE A CA 1
ATOM 4537 C C . ILE A 1 599 ? 14.920 2.527 -10.746 1.00 96.75 599 ILE A C 1
ATOM 4539 O O . ILE A 1 599 ? 15.539 2.770 -11.780 1.00 96.75 599 ILE A O 1
ATOM 4543 N N . GLU A 1 600 ? 15.435 2.786 -9.555 1.00 93.00 600 GLU A N 1
ATOM 4544 C CA . GLU A 1 600 ? 16.848 3.075 -9.347 1.00 93.00 600 GLU A CA 1
ATOM 4545 C C . GLU A 1 600 ? 17.495 1.950 -8.545 1.00 93.00 600 GLU A C 1
ATOM 4547 O O . GLU A 1 600 ? 16.984 1.550 -7.504 1.00 93.00 600 GLU A O 1
ATOM 4552 N N . ILE A 1 601 ? 18.630 1.456 -9.031 1.00 88.50 601 ILE A N 1
ATOM 4553 C CA . ILE A 1 601 ? 19.454 0.445 -8.379 1.00 88.50 601 ILE A CA 1
ATOM 4554 C C . ILE A 1 601 ? 20.820 1.058 -8.102 1.00 88.50 601 ILE A C 1
ATOM 4556 O O . ILE A 1 601 ? 21.538 1.437 -9.032 1.00 88.50 601 ILE A O 1
ATOM 4560 N N . LEU A 1 602 ? 21.199 1.104 -6.828 1.00 81.00 602 LEU A N 1
ATOM 4561 C CA . LEU A 1 602 ? 22.545 1.460 -6.403 1.00 81.00 602 LEU A CA 1
ATOM 4562 C C . LEU A 1 602 ? 23.321 0.181 -6.097 1.00 81.00 602 LEU A C 1
ATOM 4564 O O . LEU A 1 602 ? 23.021 -0.538 -5.148 1.00 81.00 602 LEU A O 1
ATOM 4568 N N . GLY A 1 603 ? 24.320 -0.121 -6.927 1.00 63.16 603 GLY A N 1
ATOM 4569 C CA . GLY A 1 603 ? 25.102 -1.348 -6.775 1.00 63.16 603 GLY A CA 1
ATOM 4570 C C . GLY A 1 603 ? 25.864 -1.398 -5.444 1.00 63.16 603 GLY A C 1
ATOM 4571 O O . GLY A 1 603 ? 26.688 -0.522 -5.176 1.00 63.16 603 GLY A O 1
ATOM 4572 N N . SER A 1 604 ? 25.648 -2.459 -4.658 1.00 55.47 604 SER A N 1
ATOM 4573 C CA . SER A 1 604 ? 26.492 -2.838 -3.518 1.00 55.47 604 SER A CA 1
ATOM 4574 C C . SER A 1 604 ? 27.422 -3.992 -3.926 1.00 55.47 604 SER A C 1
ATOM 4576 O O . SER A 1 604 ? 26.928 -5.044 -4.332 1.00 55.47 604 SER A O 1
ATOM 4578 N N . PRO A 1 605 ? 28.759 -3.853 -3.844 1.00 49.56 605 PRO A N 1
ATOM 4579 C CA . PRO A 1 605 ? 29.674 -4.929 -4.221 1.00 49.56 605 PRO A CA 1
ATOM 4580 C C . PRO A 1 605 ? 29.444 -6.196 -3.380 1.00 49.56 605 PRO A C 1
ATOM 4582 O O . PRO A 1 605 ? 29.537 -6.147 -2.155 1.00 49.56 605 PRO A O 1
ATOM 4585 N N . GLY A 1 606 ? 29.201 -7.337 -4.032 1.00 51.78 606 GLY A N 1
ATOM 4586 C CA . GLY A 1 606 ? 29.210 -8.655 -3.381 1.00 51.78 606 GLY A CA 1
ATOM 4587 C C . GLY A 1 606 ? 27.965 -9.039 -2.568 1.00 51.78 606 GLY A C 1
ATOM 4588 O O . GLY A 1 606 ? 28.039 -10.014 -1.825 1.00 51.78 606 GLY A O 1
ATOM 4589 N N . LYS A 1 607 ? 26.845 -8.317 -2.704 1.00 52.12 607 LYS A N 1
ATOM 4590 C CA . LYS A 1 607 ? 25.516 -8.759 -2.245 1.00 52.12 607 LYS A CA 1
ATOM 4591 C C . LYS A 1 607 ? 24.623 -9.035 -3.462 1.00 52.12 607 LYS A C 1
ATOM 4593 O O . LYS A 1 607 ? 24.837 -8.438 -4.510 1.00 52.12 607 LYS A O 1
ATOM 4598 N N . ASP A 1 608 ? 23.717 -9.994 -3.321 1.00 58.19 608 ASP A N 1
ATOM 4599 C CA . ASP A 1 608 ? 23.036 -10.74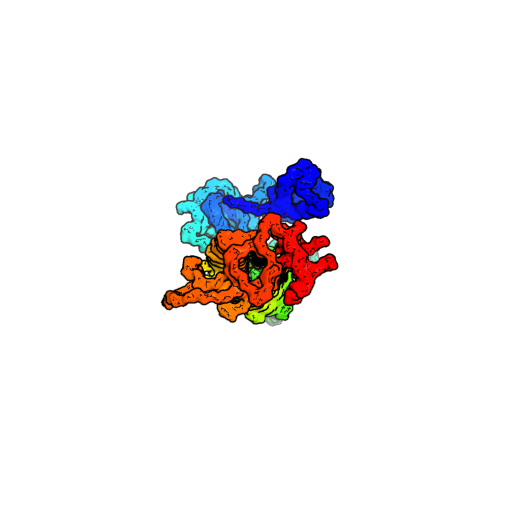3 -4.386 1.00 58.19 608 ASP A CA 1
ATOM 4600 C C . ASP A 1 608 ? 22.425 -9.928 -5.544 1.00 58.19 608 ASP A C 1
ATOM 4602 O O . ASP A 1 608 ? 22.059 -8.759 -5.415 1.00 58.19 608 ASP A O 1
ATOM 4606 N N . GLN A 1 609 ? 22.335 -10.588 -6.705 1.00 74.62 609 GLN A N 1
ATOM 4607 C CA . GLN A 1 609 ? 21.921 -10.018 -7.990 1.00 74.62 609 GLN A CA 1
ATOM 4608 C C . GLN A 1 609 ? 20.467 -9.528 -7.966 1.00 74.62 609 GLN A C 1
ATOM 4610 O O . GLN A 1 609 ? 19.590 -10.185 -7.412 1.00 74.62 609 GLN A O 1
ATOM 4615 N N . SER A 1 610 ? 20.210 -8.386 -8.607 1.00 88.88 610 SER A N 1
ATOM 4616 C CA . SER A 1 610 ? 18.849 -7.937 -8.900 1.00 88.88 610 SER A CA 1
ATOM 4617 C C . SER A 1 610 ? 18.397 -8.508 -10.244 1.00 88.88 610 SER A C 1
ATOM 4619 O O . SER A 1 610 ? 19.160 -8.472 -11.209 1.00 88.88 610 SER A O 1
ATOM 4621 N N . SER A 1 611 ? 17.170 -9.008 -10.340 1.00 93.38 611 SER A N 1
ATOM 4622 C CA . SER A 1 611 ? 16.645 -9.651 -11.547 1.00 93.38 611 SER A CA 1
ATOM 4623 C C . SER A 1 611 ? 15.239 -9.185 -11.894 1.00 93.38 611 SER A C 1
ATOM 4625 O O . SER A 1 611 ? 14.377 -9.059 -11.026 1.00 93.38 611 SER A O 1
ATOM 4627 N N . LEU A 1 612 ? 15.010 -8.972 -13.187 1.00 97.38 612 LEU A N 1
ATOM 4628 C CA . LEU A 1 612 ? 13.705 -8.736 -13.794 1.00 97.38 612 LEU A CA 1
ATOM 4629 C C . LEU A 1 612 ? 13.456 -9.837 -14.827 1.00 97.38 612 LEU A C 1
ATOM 4631 O O . LEU A 1 612 ? 14.181 -9.928 -15.821 1.00 97.38 612 LEU A O 1
ATOM 4635 N N . THR A 1 613 ? 12.414 -10.634 -14.611 1.00 97.50 613 THR A N 1
ATOM 4636 C CA . THR A 1 613 ? 12.005 -11.711 -15.519 1.00 97.50 613 THR A CA 1
ATOM 4637 C C . THR A 1 613 ? 10.535 -11.533 -15.882 1.00 97.50 613 THR A C 1
ATOM 4639 O O . THR A 1 613 ? 9.693 -11.395 -14.993 1.00 97.50 613 THR A O 1
ATOM 4642 N N . PHE A 1 614 ? 10.213 -11.494 -17.179 1.00 98.00 614 PHE A N 1
ATOM 4643 C CA . PHE A 1 614 ? 8.847 -11.229 -17.662 1.00 98.00 614 PHE A CA 1
ATOM 4644 C C . PHE A 1 614 ? 8.231 -9.960 -17.055 1.00 98.00 614 PHE A C 1
ATOM 4646 O O . PHE A 1 614 ? 7.085 -9.941 -16.625 1.00 98.00 614 PHE A O 1
ATOM 4653 N N . CYS A 1 615 ? 8.999 -8.879 -16.949 1.00 98.69 615 CYS A N 1
ATOM 4654 C CA . CYS A 1 615 ? 8.535 -7.626 -16.352 1.00 98.69 615 CYS A CA 1
ATOM 4655 C C . CYS A 1 615 ? 8.272 -6.553 -17.410 1.00 98.69 615 CYS A C 1
ATOM 4657 O O . CYS A 1 615 ? 8.834 -6.591 -18.503 1.00 98.69 615 CYS A O 1
ATOM 4659 N N . THR A 1 616 ? 7.452 -5.560 -17.066 1.00 98.81 616 THR A N 1
ATOM 4660 C CA . THR A 1 616 ? 7.194 -4.390 -17.918 1.00 98.81 616 THR A CA 1
ATOM 4661 C C . THR A 1 616 ? 7.508 -3.103 -17.157 1.00 98.81 616 THR A C 1
ATOM 4663 O O . THR A 1 616 ? 6.846 -2.789 -16.170 1.00 98.81 616 THR A O 1
ATOM 4666 N N . VAL A 1 617 ? 8.494 -2.332 -17.620 1.00 98.81 617 VAL A N 1
ATOM 4667 C CA . VAL A 1 617 ? 8.874 -1.012 -17.089 1.00 98.81 617 VAL A CA 1
ATOM 4668 C C . VAL A 1 617 ? 8.542 0.058 -18.129 1.00 98.81 617 VAL A C 1
ATOM 4670 O O . VAL A 1 617 ? 9.245 0.191 -19.133 1.00 98.81 617 VAL A O 1
ATOM 4673 N N . PHE A 1 618 ? 7.453 0.801 -17.915 1.00 98.50 618 PHE A N 1
ATOM 4674 C CA . PHE A 1 618 ? 6.829 1.583 -18.987 1.00 98.50 618 PHE A CA 1
ATOM 4675 C C . PHE A 1 618 ? 6.311 2.964 -18.571 1.00 98.50 618 PHE A C 1
ATOM 4677 O O . PHE A 1 618 ? 5.706 3.113 -17.512 1.00 98.50 618 PHE A O 1
ATOM 4684 N N . GLY A 1 619 ? 6.484 3.990 -19.406 1.00 97.81 619 GLY A N 1
ATOM 4685 C CA . GLY A 1 619 ? 5.879 5.306 -19.148 1.00 97.81 619 GLY A CA 1
ATOM 4686 C C . GLY A 1 619 ? 6.511 6.085 -17.987 1.00 97.81 619 GLY A C 1
ATOM 4687 O O . GLY A 1 619 ? 5.943 7.075 -17.525 1.00 97.81 619 GLY A O 1
ATOM 4688 N N . ASN A 1 620 ? 7.654 5.646 -17.451 1.00 98.56 620 ASN A N 1
ATOM 4689 C CA . ASN A 1 620 ? 8.266 6.276 -16.282 1.00 98.56 620 ASN A CA 1
ATOM 4690 C C . ASN A 1 620 ? 9.122 7.487 -16.674 1.00 98.56 620 ASN A C 1
ATOM 4692 O O . ASN A 1 620 ? 9.633 7.573 -17.791 1.00 98.56 620 ASN A O 1
ATOM 4696 N N . ARG A 1 621 ? 9.298 8.446 -15.760 1.00 97.69 621 ARG A N 1
ATOM 4697 C CA . ARG A 1 621 ? 9.972 9.719 -16.045 1.00 97.69 621 ARG A CA 1
ATOM 4698 C C . ARG A 1 621 ? 11.003 10.091 -14.988 1.00 97.69 621 ARG A C 1
ATOM 4700 O O . ARG A 1 621 ? 10.693 10.128 -13.804 1.00 97.69 621 ARG A O 1
ATOM 4707 N N . ALA A 1 622 ? 12.195 10.479 -15.430 1.00 95.94 622 ALA A N 1
ATOM 4708 C CA . ALA A 1 622 ? 13.218 11.094 -14.586 1.00 95.94 622 ALA A CA 1
ATOM 4709 C C . ALA A 1 622 ? 14.098 12.065 -15.380 1.00 95.94 622 ALA A C 1
ATOM 4711 O O . ALA A 1 622 ? 14.006 12.133 -16.604 1.00 95.94 622 ALA A O 1
ATOM 4712 N N . ALA A 1 623 ? 14.974 12.821 -14.711 1.00 93.06 623 ALA A N 1
ATOM 4713 C CA . ALA A 1 623 ? 15.984 13.603 -15.429 1.00 93.06 623 ALA A CA 1
ATOM 4714 C C . ALA A 1 623 ? 17.011 12.681 -16.116 1.00 93.06 623 ALA A C 1
ATOM 4716 O O . ALA A 1 623 ? 17.433 12.943 -17.241 1.00 93.06 623 ALA A O 1
ATOM 4717 N N . ARG A 1 624 ? 17.368 11.564 -15.476 1.00 92.25 624 ARG A N 1
ATOM 4718 C CA . ARG A 1 624 ? 18.312 10.545 -15.965 1.00 92.25 624 ARG A CA 1
ATOM 4719 C C . ARG A 1 624 ? 17.717 9.148 -15.731 1.00 92.25 624 ARG A C 1
ATOM 4721 O O . ARG A 1 624 ? 17.080 8.955 -14.711 1.00 92.25 624 ARG A O 1
ATOM 4728 N N . GLY A 1 625 ? 17.886 8.165 -16.613 1.00 92.25 625 GLY A N 1
ATOM 4729 C CA . GLY A 1 625 ? 17.353 6.810 -16.358 1.00 92.25 625 GLY A CA 1
ATOM 4730 C C . GLY A 1 625 ? 15.829 6.795 -16.180 1.00 92.25 625 GLY A C 1
ATOM 4731 O O . GLY A 1 625 ? 15.350 6.553 -15.078 1.00 92.25 625 GLY A O 1
ATOM 4732 N N . GLY A 1 626 ? 15.053 7.146 -17.208 1.00 95.31 626 GLY A N 1
ATOM 4733 C CA . GLY A 1 626 ? 13.596 7.308 -17.085 1.00 95.31 626 GLY A CA 1
ATOM 4734 C C . GLY A 1 626 ? 12.909 6.028 -16.607 1.00 95.31 626 GLY A C 1
ATOM 4735 O O . GLY A 1 626 ? 12.134 6.070 -15.657 1.00 95.31 626 GLY A O 1
ATOM 4736 N N . GLY A 1 627 ? 13.245 4.892 -17.219 1.00 97.56 627 GLY A N 1
ATOM 4737 C CA . GLY A 1 627 ? 12.781 3.570 -16.810 1.00 97.56 627 GLY A CA 1
ATOM 4738 C C . GLY A 1 627 ? 13.599 3.060 -15.637 1.00 97.56 627 GLY A C 1
ATOM 4739 O O . GLY A 1 627 ? 13.106 2.993 -14.513 1.00 97.56 627 GLY A O 1
ATOM 4740 N N . ILE A 1 628 ? 14.862 2.739 -15.907 1.00 96.56 628 ILE A N 1
ATOM 4741 C CA . ILE A 1 628 ? 15.804 2.163 -14.954 1.00 96.56 628 ILE A CA 1
ATOM 4742 C C . ILE A 1 628 ? 17.086 3.002 -14.915 1.00 96.56 628 ILE A C 1
ATOM 4744 O O . ILE A 1 628 ? 17.657 3.341 -15.951 1.00 96.56 628 ILE A O 1
ATOM 4748 N N . ALA A 1 629 ? 17.579 3.300 -13.717 1.00 92.44 629 ALA A N 1
ATOM 4749 C CA . ALA A 1 629 ? 18.949 3.750 -13.493 1.00 92.44 629 ALA A CA 1
ATOM 4750 C C . ALA A 1 629 ? 19.700 2.684 -12.688 1.00 92.44 629 ALA A C 1
ATOM 4752 O O . ALA A 1 629 ? 19.296 2.357 -11.579 1.00 92.44 629 ALA A O 1
ATOM 4753 N N . SER A 1 630 ? 20.783 2.138 -13.236 1.00 88.00 630 SER A N 1
ATOM 4754 C CA . SER A 1 630 ? 21.665 1.177 -12.567 1.00 88.00 630 SER A CA 1
ATOM 4755 C C . SER A 1 630 ? 23.085 1.739 -12.524 1.00 88.00 630 SER A C 1
ATOM 4757 O O . SER A 1 630 ? 23.906 1.500 -13.412 1.00 88.00 630 SER A O 1
ATOM 4759 N N . GLU A 1 631 ? 23.365 2.550 -11.507 1.00 72.69 631 GLU A N 1
ATOM 4760 C CA . GLU A 1 631 ? 24.642 3.251 -11.346 1.00 72.69 631 GLU A CA 1
ATOM 4761 C C . GLU A 1 631 ? 25.412 2.700 -10.126 1.00 72.69 631 GLU A C 1
ATOM 4763 O O . GLU A 1 631 ? 24.834 2.267 -9.127 1.00 72.69 631 GLU A O 1
ATOM 4768 N N . LEU A 1 632 ? 26.749 2.694 -10.195 1.00 58.50 632 LEU A N 1
ATOM 4769 C CA . LEU A 1 632 ? 27.592 2.338 -9.049 1.00 58.50 632 LEU A CA 1
ATOM 4770 C C . LEU A 1 632 ? 27.598 3.494 -8.042 1.00 58.50 632 LEU A C 1
ATOM 4772 O O . LEU A 1 632 ? 27.852 4.643 -8.407 1.00 58.50 632 LEU A O 1
ATOM 4776 N N . GLY A 1 633 ? 27.392 3.189 -6.758 1.00 49.62 633 GLY A N 1
ATOM 4777 C CA . GLY A 1 633 ? 27.283 4.192 -5.690 1.00 49.62 633 GLY A CA 1
ATOM 4778 C C . GLY A 1 633 ? 28.514 5.092 -5.477 1.00 49.62 633 GLY A C 1
ATOM 4779 O O . GLY A 1 633 ? 28.433 6.060 -4.724 1.00 49.62 633 GLY A O 1
ATOM 4780 N N . SER A 1 634 ? 29.651 4.827 -6.133 1.00 41.91 634 SER A N 1
ATOM 4781 C CA . SER A 1 634 ? 30.891 5.601 -5.976 1.00 41.91 634 SER A CA 1
ATOM 4782 C C . SER A 1 634 ? 30.907 6.960 -6.689 1.00 41.91 634 SER A C 1
ATOM 4784 O O . SER A 1 634 ? 31.684 7.820 -6.281 1.00 41.91 634 SER A O 1
ATOM 4786 N N . ASP A 1 635 ? 30.043 7.196 -7.684 1.00 41.00 635 ASP A N 1
ATOM 4787 C CA . ASP A 1 635 ? 29.978 8.485 -8.408 1.00 41.00 635 ASP A CA 1
ATOM 4788 C C . ASP A 1 635 ? 28.979 9.493 -7.803 1.00 41.00 635 ASP A C 1
ATOM 4790 O O . ASP A 1 635 ? 28.878 10.640 -8.245 1.00 41.00 635 ASP A O 1
ATOM 4794 N N . ARG A 1 636 ? 28.268 9.128 -6.727 1.00 45.25 636 ARG A N 1
ATOM 4795 C CA . ARG A 1 636 ? 27.232 9.983 -6.118 1.00 45.25 636 ARG A CA 1
ATOM 4796 C C . ARG A 1 636 ? 27.735 11.045 -5.126 1.00 45.25 636 ARG A C 1
ATOM 4798 O O . ARG A 1 636 ? 26.917 11.770 -4.567 1.00 45.25 636 ARG A O 1
ATOM 4805 N N . LYS A 1 637 ? 29.051 11.262 -4.963 1.00 37.62 637 LYS A N 1
ATOM 4806 C CA . LYS A 1 637 ? 29.567 12.387 -4.140 1.00 37.62 637 LYS A CA 1
ATOM 4807 C C . LYS A 1 637 ? 29.305 13.788 -4.729 1.00 37.62 637 LYS A C 1
ATOM 4809 O O . LYS A 1 637 ? 29.597 14.773 -4.058 1.00 37.62 637 LYS A O 1
ATOM 4814 N N . VAL A 1 638 ? 28.736 13.915 -5.936 1.00 35.84 638 VAL A N 1
ATOM 4815 C CA . VAL A 1 638 ? 28.598 15.217 -6.629 1.00 35.84 638 VAL A CA 1
ATOM 4816 C C . VAL A 1 638 ? 27.151 15.748 -6.713 1.00 35.84 638 VAL A C 1
ATOM 4818 O O . VAL A 1 638 ? 26.956 16.906 -7.073 1.00 35.84 638 VAL A O 1
ATOM 4821 N N . ALA A 1 639 ? 26.113 15.001 -6.307 1.00 30.69 639 ALA A N 1
ATOM 4822 C CA . ALA A 1 639 ? 24.725 15.461 -6.479 1.00 30.69 639 ALA A CA 1
ATOM 4823 C C . ALA A 1 639 ? 23.803 15.254 -5.259 1.00 30.69 639 ALA A C 1
ATOM 4825 O O . ALA A 1 639 ? 22.887 14.445 -5.286 1.00 30.69 639 ALA A O 1
ATOM 4826 N N . ARG A 1 640 ? 23.973 16.165 -4.288 1.00 38.09 640 ARG A N 1
ATOM 4827 C CA . ARG A 1 640 ? 22.992 16.669 -3.296 1.00 38.09 640 ARG A CA 1
ATOM 4828 C C . ARG A 1 640 ? 22.830 15.903 -1.978 1.00 38.09 640 ARG A C 1
ATOM 4830 O O . ARG A 1 640 ? 22.738 14.690 -1.914 1.00 38.09 640 ARG A O 1
ATOM 4837 N N . GLY A 1 641 ? 22.782 16.712 -0.914 1.00 34.78 641 GLY A N 1
ATOM 4838 C CA . GLY A 1 641 ? 22.694 16.296 0.477 1.00 34.78 641 GLY A CA 1
ATOM 4839 C C . GLY A 1 641 ? 21.401 15.562 0.812 1.00 34.78 641 GLY A C 1
ATOM 4840 O O . GLY A 1 641 ? 20.302 16.056 0.558 1.00 34.78 641 GLY A O 1
ATOM 4841 N N . GLY A 1 642 ? 21.594 14.404 1.429 1.00 35.59 642 GLY A N 1
ATOM 4842 C CA . GLY A 1 642 ? 20.576 13.507 1.947 1.00 35.59 642 GLY A CA 1
ATOM 4843 C C . GLY A 1 642 ? 21.253 12.265 2.524 1.00 35.59 642 GLY A C 1
ATOM 4844 O O . GLY A 1 642 ? 21.338 11.251 1.856 1.00 35.59 642 GLY A O 1
ATOM 4845 N N . GLY A 1 643 ? 21.801 12.380 3.739 1.00 38.38 643 GLY A N 1
ATOM 4846 C CA . GLY A 1 643 ? 21.760 11.273 4.700 1.00 38.38 643 GLY A CA 1
ATOM 4847 C C . GLY A 1 643 ? 22.736 10.092 4.611 1.00 38.38 643 GLY A C 1
ATOM 4848 O O . GLY A 1 643 ? 22.315 8.998 4.945 1.00 38.38 643 GLY A O 1
ATOM 4849 N N . ILE A 1 644 ? 24.029 10.271 4.311 1.00 35.94 644 ILE A N 1
ATOM 4850 C CA . ILE A 1 644 ? 25.067 9.407 4.919 1.00 35.94 644 ILE A CA 1
ATOM 4851 C C . ILE A 1 644 ? 26.210 10.312 5.382 1.00 35.94 644 ILE A C 1
ATOM 4853 O O . ILE A 1 644 ? 26.787 11.050 4.583 1.00 35.94 644 ILE A O 1
ATOM 4857 N N . ALA A 1 645 ? 26.504 10.308 6.684 1.00 32.75 645 ALA A N 1
ATOM 4858 C CA . ALA A 1 645 ? 27.617 11.058 7.255 1.00 32.75 645 ALA A CA 1
ATOM 4859 C C . ALA A 1 645 ? 28.933 10.604 6.602 1.00 32.75 645 ALA A C 1
ATOM 4861 O O . ALA A 1 645 ? 29.318 9.441 6.690 1.00 32.75 645 ALA A O 1
ATOM 4862 N N . SER A 1 646 ? 29.614 11.516 5.912 1.00 32.78 646 SER A N 1
ATOM 4863 C CA . SER A 1 646 ? 30.929 11.258 5.336 1.00 32.78 646 SER A CA 1
ATOM 4864 C C . SER A 1 646 ? 32.028 11.484 6.374 1.00 32.78 646 SER A C 1
ATOM 4866 O O . SER A 1 646 ? 32.176 12.603 6.864 1.00 32.78 646 SER A O 1
ATOM 4868 N N . GLU A 1 647 ? 32.855 10.469 6.618 1.00 29.86 647 GLU A N 1
ATOM 4869 C CA . GLU A 1 647 ? 34.227 10.649 7.114 1.00 29.86 647 GLU A CA 1
ATOM 4870 C C . GLU A 1 647 ? 35.065 11.389 6.037 1.00 29.86 647 GLU A C 1
ATOM 4872 O O . GLU A 1 647 ? 35.011 11.016 4.853 1.00 29.86 647 GLU A O 1
ATOM 4877 N N . PRO A 1 648 ? 35.823 12.447 6.381 1.00 30.00 648 PRO A N 1
ATOM 4878 C CA . PRO A 1 648 ? 36.643 13.190 5.427 1.00 30.00 648 PRO A CA 1
ATOM 4879 C C . PRO A 1 648 ? 38.002 12.500 5.223 1.00 30.00 648 PRO A C 1
ATOM 4881 O O . PRO A 1 648 ? 38.804 12.439 6.150 1.00 30.00 648 PRO A O 1
ATOM 4884 N N . GLY A 1 649 ? 38.307 12.011 4.009 1.00 31.66 649 GLY A N 1
ATOM 4885 C CA . GLY A 1 649 ? 39.666 11.510 3.738 1.00 31.66 649 GLY A CA 1
ATOM 4886 C C . GLY A 1 649 ? 39.954 10.662 2.494 1.00 31.66 649 GLY A C 1
ATOM 4887 O O . GLY A 1 649 ? 40.964 9.969 2.494 1.00 31.66 649 GLY A O 1
ATOM 4888 N N . SER A 1 650 ? 39.144 10.663 1.430 1.00 35.50 650 SER A N 1
ATOM 4889 C CA . SER A 1 650 ? 39.468 9.853 0.238 1.00 35.50 650 SER A CA 1
ATOM 4890 C C . SER A 1 650 ? 39.303 10.608 -1.078 1.00 35.50 650 SER A C 1
ATOM 4892 O O . SER A 1 650 ? 38.330 10.437 -1.810 1.00 35.50 650 SER A O 1
ATOM 4894 N N . GLU A 1 651 ? 40.300 11.433 -1.393 1.00 34.03 651 GLU A N 1
ATOM 4895 C CA . GLU A 1 651 ? 40.607 11.802 -2.774 1.00 34.03 651 GLU A CA 1
ATOM 4896 C C . GLU A 1 651 ? 41.408 10.669 -3.439 1.00 34.03 651 GLU A C 1
ATOM 4898 O O . GLU A 1 651 ? 42.337 10.116 -2.851 1.00 34.03 651 GLU A O 1
ATOM 4903 N N . GLY A 1 652 ? 41.050 10.329 -4.680 1.00 35.47 652 GLY A N 1
ATOM 4904 C CA . GLY A 1 652 ? 41.920 9.590 -5.596 1.00 35.47 652 GLY A CA 1
ATOM 4905 C C . GLY A 1 652 ? 41.947 8.064 -5.457 1.00 35.47 652 GLY A C 1
ATOM 4906 O O . GLY A 1 652 ? 42.959 7.493 -5.057 1.00 35.47 652 GLY A O 1
ATOM 4907 N N . ARG A 1 653 ? 40.902 7.366 -5.923 1.00 37.12 653 ARG A N 1
ATOM 4908 C CA . ARG A 1 653 ? 41.046 6.000 -6.466 1.00 37.12 653 ARG A CA 1
ATOM 4909 C C . ARG A 1 653 ? 40.206 5.861 -7.731 1.00 37.12 653 ARG A C 1
ATOM 4911 O O . ARG A 1 653 ? 39.027 6.183 -7.725 1.00 37.12 653 ARG A O 1
ATOM 4918 N N . GLY A 1 654 ? 40.863 5.442 -8.814 1.00 33.62 654 GLY A N 1
ATOM 4919 C CA . GLY A 1 654 ? 40.293 5.359 -10.154 1.00 33.62 654 GLY A CA 1
ATOM 4920 C C . GLY A 1 654 ? 39.019 4.522 -10.231 1.00 33.62 654 GLY A C 1
ATOM 4921 O O . GLY A 1 654 ? 38.821 3.590 -9.450 1.00 33.62 654 GLY A O 1
ATOM 4922 N N . VAL A 1 655 ? 38.185 4.869 -11.211 1.00 39.09 655 VAL A N 1
ATOM 4923 C CA . VAL A 1 655 ? 36.973 4.149 -11.603 1.00 39.09 655 VAL A CA 1
ATOM 4924 C C . VAL A 1 655 ? 37.353 2.709 -11.952 1.00 39.09 655 VAL A C 1
ATOM 4926 O O . VAL A 1 655 ? 37.783 2.402 -13.062 1.00 39.09 655 VAL A O 1
ATOM 4929 N N . ARG A 1 656 ? 37.248 1.808 -10.974 1.00 34.91 656 ARG A N 1
ATOM 4930 C CA . ARG A 1 656 ? 37.138 0.375 -11.236 1.00 34.91 656 ARG A CA 1
ATOM 4931 C C . ARG A 1 656 ? 35.698 0.142 -11.668 1.00 34.91 656 ARG A C 1
ATOM 4933 O O . ARG A 1 656 ? 34.796 0.255 -10.846 1.00 34.91 656 ARG A O 1
ATOM 4940 N N . THR A 1 657 ? 35.490 -0.167 -12.943 1.00 36.44 657 THR A N 1
ATOM 4941 C CA . THR A 1 657 ? 34.193 -0.589 -13.480 1.00 36.44 657 THR A CA 1
ATOM 4942 C C . THR A 1 657 ? 33.821 -1.929 -12.842 1.00 36.44 657 THR A C 1
ATOM 4944 O O . THR A 1 657 ? 34.298 -2.982 -13.259 1.00 36.44 657 THR A O 1
ATOM 4947 N N . ILE A 1 658 ? 33.044 -1.895 -11.762 1.00 45.12 658 ILE A N 1
ATOM 4948 C CA . ILE A 1 658 ? 32.433 -3.093 -11.178 1.00 45.12 658 ILE A CA 1
ATOM 4949 C C . ILE A 1 658 ? 31.197 -3.409 -12.042 1.00 45.12 658 ILE A C 1
ATOM 4951 O O . ILE A 1 658 ? 30.435 -2.488 -12.334 1.00 45.12 658 ILE A O 1
ATOM 4955 N N . PRO A 1 659 ? 30.996 -4.651 -12.518 1.00 50.41 659 PRO A N 1
ATOM 4956 C CA . PRO A 1 659 ? 29.841 -4.978 -13.351 1.00 50.41 659 PRO A CA 1
ATOM 4957 C C . PRO A 1 659 ? 28.537 -4.695 -12.596 1.00 50.41 659 PRO A C 1
ATOM 4959 O O . PRO A 1 659 ? 28.434 -4.975 -11.403 1.00 50.41 659 PRO A O 1
ATOM 4962 N N . ALA A 1 660 ? 27.547 -4.130 -13.289 1.00 54.34 660 ALA A N 1
ATOM 4963 C CA . ALA A 1 660 ? 26.217 -3.954 -12.718 1.00 54.34 660 ALA A CA 1
ATOM 4964 C C . ALA A 1 660 ? 25.536 -5.311 -12.498 1.00 54.34 660 ALA A C 1
ATOM 4966 O O . ALA A 1 660 ? 25.647 -6.213 -13.328 1.00 54.34 660 ALA A O 1
ATOM 4967 N N . TYR A 1 661 ? 24.810 -5.418 -11.386 1.00 71.50 661 TYR A N 1
ATOM 4968 C CA . TYR A 1 661 ? 24.175 -6.645 -10.898 1.00 71.50 661 TYR A CA 1
ATOM 4969 C C . TYR A 1 661 ? 22.706 -6.785 -11.316 1.00 71.50 661 TYR A C 1
ATOM 4971 O O . TYR A 1 661 ? 21.970 -7.540 -10.689 1.00 71.50 661 TYR A O 1
ATOM 4979 N N . LEU A 1 662 ? 22.266 -6.046 -12.338 1.00 88.38 662 LEU A N 1
ATOM 4980 C CA . LEU A 1 662 ? 20.908 -6.128 -12.864 1.00 88.38 662 LEU A CA 1
ATOM 4981 C C . LEU A 1 662 ? 20.854 -7.123 -14.026 1.00 88.38 662 LEU A C 1
ATOM 4983 O O . LEU A 1 662 ? 21.414 -6.860 -15.088 1.00 88.38 662 LEU A O 1
ATOM 4987 N N . HIS A 1 663 ? 20.158 -8.235 -13.830 1.00 91.44 663 HIS A N 1
ATOM 4988 C CA . HIS A 1 663 ? 19.829 -9.203 -14.867 1.00 91.44 663 HIS A CA 1
ATOM 4989 C C . HIS A 1 663 ? 18.431 -8.918 -15.406 1.00 91.44 663 HIS A C 1
ATOM 4991 O O . HIS A 1 663 ? 17.483 -8.778 -14.635 1.00 91.44 663 HIS A O 1
ATOM 4997 N N . ILE A 1 664 ? 18.296 -8.834 -16.725 1.00 95.19 664 ILE A N 1
ATOM 4998 C CA . ILE A 1 664 ? 17.005 -8.605 -17.374 1.00 95.19 664 ILE A CA 1
ATOM 4999 C C . ILE A 1 664 ? 16.774 -9.712 -18.394 1.00 95.19 664 ILE A C 1
ATOM 5001 O O . ILE A 1 664 ? 17.583 -9.901 -19.306 1.00 95.19 664 ILE A O 1
ATOM 5005 N N . THR A 1 665 ? 15.666 -10.427 -18.246 1.00 95.81 665 THR A N 1
ATOM 5006 C CA . THR A 1 665 ? 15.286 -11.544 -19.110 1.00 95.81 665 THR A CA 1
ATOM 5007 C C . THR A 1 665 ? 13.832 -11.391 -19.531 1.00 95.81 665 THR A C 1
ATOM 5009 O O . THR A 1 665 ? 12.961 -11.144 -18.694 1.00 95.81 665 THR A O 1
ATOM 5012 N N . SER A 1 666 ? 13.544 -11.572 -20.821 1.00 97.12 666 SER A N 1
ATOM 5013 C CA . SER A 1 666 ? 12.169 -11.632 -21.342 1.00 97.12 666 SER A CA 1
ATOM 5014 C C . SER A 1 666 ? 11.283 -10.442 -20.938 1.00 97.12 666 SER A C 1
ATOM 5016 O O . SER A 1 666 ? 10.090 -10.606 -20.707 1.00 97.12 666 SER A O 1
ATOM 5018 N N . SER A 1 667 ? 11.856 -9.242 -20.794 1.00 98.31 667 SER A N 1
ATOM 5019 C CA . SER A 1 667 ? 11.170 -8.075 -20.214 1.00 98.31 667 SER A CA 1
ATOM 5020 C C . SER A 1 667 ? 11.078 -6.884 -21.174 1.00 98.31 667 SER A C 1
ATOM 5022 O O . SER A 1 667 ? 11.935 -6.701 -22.039 1.00 98.31 667 SER A O 1
ATOM 5024 N N . ILE A 1 668 ? 10.052 -6.045 -20.996 1.00 98.75 668 ILE A N 1
ATOM 5025 C CA . ILE A 1 668 ? 9.839 -4.795 -21.743 1.00 98.75 668 ILE A CA 1
ATOM 5026 C C . ILE A 1 668 ? 10.326 -3.607 -20.911 1.00 98.75 668 ILE A C 1
ATOM 5028 O O . ILE A 1 668 ? 9.878 -3.417 -19.781 1.00 98.75 668 ILE A O 1
ATOM 5032 N N . ILE A 1 669 ? 11.175 -2.759 -21.490 1.00 98.62 669 ILE A N 1
ATOM 5033 C CA . ILE A 1 669 ? 11.557 -1.451 -20.953 1.00 98.62 669 ILE A CA 1
ATOM 5034 C C . ILE A 1 669 ? 11.400 -0.427 -22.081 1.00 98.62 669 ILE A C 1
ATOM 5036 O O . ILE A 1 669 ? 12.224 -0.364 -22.996 1.00 98.62 669 ILE A O 1
ATOM 5040 N N . ALA A 1 670 ? 10.299 0.322 -22.061 1.00 98.12 670 ALA A N 1
ATOM 5041 C CA . ALA A 1 670 ? 9.907 1.176 -23.180 1.00 98.12 670 ALA A CA 1
ATOM 5042 C C . ALA A 1 670 ? 9.036 2.365 -22.754 1.00 98.12 670 ALA A C 1
ATOM 5044 O O . ALA A 1 670 ? 8.481 2.385 -21.662 1.00 98.12 670 ALA A O 1
ATOM 5045 N N . ASP A 1 671 ? 8.893 3.350 -23.637 1.00 97.38 671 ASP A N 1
ATOM 5046 C CA . ASP A 1 671 ? 8.128 4.588 -23.435 1.00 97.38 671 ASP A CA 1
ATOM 5047 C C . ASP A 1 671 ? 8.527 5.338 -22.158 1.00 97.38 671 ASP A C 1
ATOM 5049 O O . ASP A 1 671 ? 7.723 6.018 -21.527 1.00 97.38 671 ASP A O 1
ATOM 5053 N N . ASN A 1 672 ? 9.781 5.198 -21.730 1.00 98.00 672 ASN A N 1
ATOM 5054 C CA . ASN A 1 672 ? 10.286 5.926 -20.582 1.00 98.00 672 ASN A CA 1
ATOM 5055 C C . ASN A 1 672 ? 10.970 7.227 -21.023 1.00 98.00 672 ASN A C 1
ATOM 5057 O O . ASN A 1 672 ? 11.542 7.341 -22.109 1.00 98.00 672 ASN A O 1
ATOM 5061 N N . PHE A 1 673 ? 10.928 8.237 -20.159 1.00 96.81 673 PHE A N 1
ATOM 5062 C CA . PHE A 1 673 ? 11.313 9.603 -20.491 1.00 96.81 673 PHE A CA 1
ATOM 5063 C C . PHE A 1 673 ? 12.448 10.103 -19.601 1.00 96.81 673 PHE A C 1
ATOM 5065 O O . PHE A 1 673 ? 12.285 10.251 -18.389 1.00 96.81 673 PHE A O 1
ATOM 5072 N N . SER A 1 674 ? 13.575 10.455 -20.218 1.00 95.56 674 SER A N 1
ATOM 5073 C CA . SER A 1 674 ? 14.649 11.224 -19.585 1.00 95.56 674 SER A CA 1
ATOM 5074 C C . SER A 1 674 ? 15.506 11.946 -20.627 1.00 95.56 674 SER A C 1
ATOM 5076 O O . SER A 1 674 ? 15.385 11.686 -21.826 1.00 95.56 674 SER A O 1
ATOM 5078 N N . SER A 1 675 ? 16.382 12.858 -20.193 1.00 92.00 675 SER A N 1
ATOM 5079 C CA . SER A 1 675 ? 17.360 13.482 -21.098 1.00 92.00 675 SER A CA 1
ATOM 5080 C C . SER A 1 675 ? 18.576 12.590 -21.369 1.00 92.00 675 SER A C 1
ATOM 5082 O O . SER A 1 675 ? 19.340 12.851 -22.295 1.00 92.00 675 SER A O 1
ATOM 5084 N N . THR A 1 676 ? 18.804 11.560 -20.551 1.00 89.75 676 THR A N 1
ATOM 5085 C CA . THR A 1 676 ? 19.951 10.644 -20.660 1.00 89.75 676 THR A CA 1
ATOM 5086 C C . THR A 1 676 ? 19.564 9.276 -20.115 1.00 89.75 676 THR A C 1
ATOM 5088 O O . THR A 1 676 ? 19.179 9.185 -18.950 1.00 89.75 676 THR A O 1
ATOM 5091 N N . GLY A 1 677 ? 19.685 8.213 -20.915 1.00 92.44 677 GLY A N 1
ATOM 5092 C CA . GLY A 1 677 ? 19.139 6.905 -20.540 1.00 92.44 677 GLY A CA 1
ATOM 5093 C C . GLY A 1 677 ? 17.623 6.929 -20.412 1.00 92.44 677 GLY A C 1
ATOM 5094 O O . GLY A 1 677 ? 17.141 6.856 -19.286 1.00 92.44 677 GLY A O 1
ATOM 5095 N N . PRO A 1 678 ? 16.834 7.130 -21.485 1.00 95.12 678 PRO A N 1
ATOM 5096 C CA . PRO A 1 678 ? 15.375 7.138 -21.363 1.00 95.12 678 PRO A CA 1
ATOM 5097 C C . PRO A 1 678 ? 14.847 5.837 -20.762 1.00 95.12 678 PRO A C 1
ATOM 5099 O O . PRO A 1 678 ? 14.198 5.891 -19.724 1.00 95.12 678 PRO A O 1
ATOM 5102 N N . ASP A 1 679 ? 15.224 4.686 -21.317 1.00 97.12 679 ASP A N 1
ATOM 5103 C CA . ASP A 1 679 ? 14.803 3.384 -20.792 1.00 97.12 679 ASP A CA 1
ATOM 5104 C C . ASP A 1 679 ? 15.756 2.846 -19.742 1.00 97.12 679 ASP A C 1
ATOM 5106 O O . ASP A 1 679 ? 15.322 2.502 -18.646 1.00 97.12 679 ASP A O 1
ATOM 5110 N N . ILE A 1 680 ? 17.052 2.809 -20.049 1.00 95.06 680 ILE A N 1
ATOM 5111 C CA . ILE A 1 680 ? 18.074 2.336 -19.119 1.00 95.06 680 ILE A CA 1
ATOM 5112 C C . ILE A 1 680 ? 19.252 3.307 -19.133 1.00 95.06 680 ILE A C 1
ATOM 5114 O O . ILE A 1 680 ? 19.802 3.639 -20.182 1.00 95.06 680 ILE A O 1
ATOM 5118 N N . LEU A 1 681 ? 19.655 3.746 -17.946 1.00 92.50 681 LEU A N 1
ATOM 5119 C CA . LEU A 1 681 ? 20.941 4.377 -17.692 1.00 92.50 681 LEU A CA 1
ATOM 5120 C C . LEU A 1 681 ? 21.812 3.416 -16.886 1.00 92.50 681 LEU A C 1
ATOM 5122 O O . LEU A 1 681 ? 21.371 2.917 -15.854 1.00 92.50 681 LEU A O 1
ATOM 5126 N N . GLY A 1 682 ? 23.056 3.210 -17.311 1.00 88.06 682 GLY A N 1
ATOM 5127 C CA . GLY A 1 682 ? 24.006 2.349 -16.610 1.00 88.06 682 GLY A CA 1
ATOM 5128 C C . GLY A 1 682 ? 24.140 0.970 -17.245 1.00 88.06 682 GLY A C 1
ATOM 5129 O O . GLY A 1 682 ? 23.843 0.802 -18.424 1.00 88.06 682 GLY A O 1
ATOM 5130 N N . SER A 1 683 ? 24.655 -0.016 -16.510 1.00 85.81 683 SER A N 1
ATOM 5131 C CA . SER A 1 683 ? 24.922 -1.342 -17.092 1.00 85.81 683 SER A CA 1
ATOM 5132 C C . SER A 1 683 ? 23.872 -2.374 -16.684 1.00 85.81 683 SER A C 1
ATOM 5134 O O . SER A 1 683 ? 23.293 -2.277 -15.608 1.00 85.81 683 SER A O 1
ATOM 5136 N N . PHE A 1 684 ? 23.653 -3.391 -17.513 1.00 89.06 684 PHE A N 1
ATOM 5137 C CA . PHE A 1 684 ? 22.843 -4.562 -17.159 1.00 89.06 684 PHE A CA 1
ATOM 5138 C C . PHE A 1 684 ? 23.352 -5.805 -17.890 1.00 89.06 684 PHE A C 1
ATOM 5140 O O . PHE A 1 684 ? 24.109 -5.691 -18.855 1.00 89.06 684 PHE A O 1
ATOM 5147 N N . ILE A 1 685 ? 22.950 -6.983 -17.420 1.00 90.88 685 ILE A N 1
ATOM 5148 C CA . ILE A 1 685 ? 23.202 -8.264 -18.075 1.00 90.88 685 ILE A CA 1
ATOM 5149 C C . ILE A 1 685 ? 21.925 -8.716 -18.777 1.00 90.88 685 ILE A C 1
ATOM 5151 O O . ILE A 1 685 ? 20.886 -8.876 -18.133 1.00 90.88 685 ILE A O 1
ATOM 5155 N N . SER A 1 686 ? 22.002 -8.935 -20.089 1.00 92.88 686 SER A N 1
ATOM 5156 C CA . SER A 1 686 ? 20.876 -9.499 -20.835 1.00 92.88 686 SER A CA 1
ATOM 5157 C C . SER A 1 686 ? 20.823 -11.018 -20.663 1.00 92.88 686 SER A C 1
ATOM 5159 O O . SER A 1 686 ? 21.782 -11.724 -20.973 1.00 92.88 686 SER A O 1
ATOM 5161 N N . GLY A 1 687 ? 19.689 -11.530 -20.185 1.00 93.00 687 GLY A N 1
ATOM 5162 C CA . GLY A 1 687 ? 19.323 -12.946 -20.262 1.00 93.00 687 GLY A CA 1
ATOM 5163 C C . GLY A 1 687 ? 18.679 -13.336 -21.598 1.00 93.00 687 GLY A C 1
ATOM 5164 O O . GLY A 1 687 ? 18.450 -14.522 -21.840 1.00 93.00 687 GLY A O 1
ATOM 5165 N N . GLY A 1 688 ? 18.449 -12.362 -22.484 1.00 94.62 688 GLY A N 1
ATOM 5166 C CA . GLY A 1 688 ? 17.821 -12.534 -23.788 1.00 94.62 688 GLY A CA 1
ATOM 5167 C C . GLY A 1 688 ? 16.320 -12.249 -23.808 1.00 94.62 688 GLY A C 1
ATOM 5168 O O . GLY A 1 688 ? 15.651 -12.179 -22.771 1.00 94.62 688 GLY A O 1
ATOM 5169 N N . TYR A 1 689 ? 15.810 -12.117 -25.032 1.00 96.31 689 TYR A N 1
ATOM 5170 C CA . TYR A 1 689 ? 14.419 -11.831 -25.377 1.00 96.31 689 TYR A CA 1
ATOM 5171 C C . TYR A 1 689 ? 13.827 -10.593 -24.699 1.00 96.31 689 TYR A C 1
ATOM 5173 O O . TYR A 1 689 ? 12.644 -10.555 -24.392 1.00 96.31 689 TYR A O 1
ATOM 5181 N N . ASN A 1 690 ? 14.624 -9.562 -24.449 1.00 97.88 690 ASN A N 1
ATOM 5182 C CA . ASN A 1 690 ? 14.120 -8.295 -23.930 1.00 97.88 690 ASN A CA 1
ATOM 5183 C C . ASN A 1 690 ? 13.645 -7.384 -25.062 1.00 97.88 690 ASN A C 1
ATOM 5185 O O . ASN A 1 690 ? 14.187 -7.431 -26.162 1.00 97.88 690 ASN A O 1
ATOM 5189 N N . LEU A 1 691 ? 12.694 -6.496 -24.786 1.00 98.31 691 LEU A N 1
ATOM 5190 C CA . LEU A 1 691 ? 12.364 -5.367 -25.654 1.00 98.31 691 LEU A CA 1
ATOM 5191 C C . LEU A 1 691 ? 12.791 -4.086 -24.944 1.00 98.31 691 LEU A C 1
ATOM 5193 O O . LEU A 1 691 ? 12.171 -3.683 -23.963 1.00 98.31 691 LEU A O 1
ATOM 5197 N N . ILE A 1 692 ? 13.835 -3.434 -25.450 1.00 97.75 692 ILE A N 1
ATOM 5198 C CA . ILE A 1 692 ? 14.342 -2.170 -24.907 1.00 97.75 692 ILE A CA 1
ATOM 5199 C C . ILE A 1 692 ? 14.245 -1.106 -25.992 1.00 97.75 692 ILE A C 1
ATOM 5201 O O . ILE A 1 692 ? 14.989 -1.133 -26.972 1.00 97.75 692 ILE A O 1
ATOM 5205 N N . GLN A 1 693 ? 13.329 -0.153 -25.836 1.00 97.19 693 GLN A N 1
ATOM 5206 C CA . GLN A 1 693 ? 13.044 0.815 -26.895 1.00 97.19 693 GLN A CA 1
ATOM 5207 C C . GLN A 1 693 ? 14.288 1.652 -27.256 1.00 97.19 693 GLN A C 1
ATOM 5209 O O . GLN A 1 693 ? 14.593 1.831 -28.437 1.00 97.19 693 GLN A O 1
ATOM 5214 N N . ASN A 1 694 ? 15.045 2.114 -26.261 1.00 94.62 694 ASN A N 1
ATOM 5215 C CA . ASN A 1 694 ? 16.195 2.993 -26.418 1.00 94.62 694 ASN A CA 1
ATOM 5216 C C . ASN A 1 694 ? 17.358 2.611 -25.484 1.00 94.62 694 ASN A C 1
ATOM 5218 O O . ASN A 1 694 ? 17.307 2.813 -24.273 1.00 94.62 694 ASN A O 1
ATOM 5222 N N . LEU A 1 695 ? 18.462 2.144 -26.074 1.00 92.69 695 LEU A N 1
ATOM 5223 C CA . LEU A 1 695 ? 19.693 1.789 -25.354 1.00 92.69 695 LEU A CA 1
ATOM 5224 C C . LEU A 1 695 ? 20.662 2.958 -25.113 1.00 92.69 695 LEU A C 1
ATOM 5226 O O . LEU A 1 695 ? 21.743 2.757 -24.563 1.00 92.69 695 LEU A O 1
ATOM 5230 N N . SER A 1 696 ? 20.338 4.181 -25.534 1.00 92.19 696 SER A N 1
ATOM 5231 C CA . SER A 1 696 ? 21.219 5.334 -25.321 1.00 92.19 696 SER A CA 1
ATOM 5232 C C . SER A 1 696 ? 21.461 5.559 -23.831 1.00 92.19 696 SER A C 1
ATOM 5234 O O . SER A 1 696 ? 20.521 5.856 -23.109 1.00 92.19 696 SER A O 1
ATOM 5236 N N . GLY A 1 697 ? 22.713 5.460 -23.374 1.00 88.56 697 GLY A N 1
ATOM 5237 C CA . GLY A 1 697 ? 23.084 5.561 -21.955 1.00 88.56 697 GLY A CA 1
ATOM 5238 C C . GLY A 1 697 ? 23.174 4.217 -21.223 1.00 88.56 697 GLY A C 1
ATOM 5239 O O . GLY A 1 697 ? 23.627 4.191 -20.076 1.00 88.56 697 GLY A O 1
ATOM 5240 N N . ALA A 1 698 ? 22.809 3.116 -21.881 1.00 90.50 698 ALA A N 1
ATOM 5241 C CA . ALA A 1 698 ? 22.951 1.767 -21.358 1.00 90.50 698 ALA A CA 1
ATOM 5242 C C . ALA A 1 698 ? 24.249 1.103 -21.846 1.00 90.50 698 ALA A C 1
ATOM 5244 O O . ALA A 1 698 ? 24.666 1.275 -22.991 1.00 90.50 698 ALA A O 1
ATOM 5245 N N . THR A 1 699 ? 24.872 0.300 -20.986 1.00 88.88 699 THR A N 1
ATOM 5246 C CA . THR A 1 699 ? 25.942 -0.637 -21.356 1.00 88.88 699 THR A CA 1
ATOM 5247 C C . THR A 1 699 ? 25.428 -2.059 -21.191 1.00 88.88 699 THR A C 1
ATOM 5249 O O . THR A 1 699 ? 25.134 -2.496 -20.077 1.00 88.88 699 THR A O 1
ATOM 5252 N N . VAL A 1 700 ? 25.322 -2.793 -22.296 1.00 89.38 700 VAL A N 1
ATOM 5253 C CA . VAL A 1 700 ? 24.887 -4.191 -22.258 1.00 89.38 700 VAL A CA 1
ATOM 5254 C C . VAL A 1 700 ? 26.095 -5.083 -21.994 1.00 89.38 700 VAL A C 1
ATOM 5256 O O . VAL A 1 700 ? 27.006 -5.170 -22.817 1.00 89.38 700 VAL A O 1
ATOM 5259 N N . ASN A 1 701 ? 26.098 -5.759 -20.850 1.00 86.62 701 ASN A N 1
ATOM 5260 C CA . ASN A 1 701 ? 27.002 -6.865 -20.580 1.00 86.62 701 ASN A CA 1
ATOM 5261 C C . ASN A 1 701 ? 26.334 -8.153 -21.061 1.00 86.62 701 ASN A C 1
ATOM 5263 O O . ASN A 1 701 ? 25.216 -8.467 -20.662 1.00 86.62 701 ASN A O 1
ATOM 5267 N N . ASP A 1 702 ? 27.012 -8.917 -21.907 1.00 84.06 702 ASP A N 1
ATOM 5268 C CA . ASP A 1 702 ? 26.416 -10.113 -22.500 1.00 84.06 702 ASP A CA 1
ATOM 5269 C C . ASP A 1 702 ? 27.390 -11.300 -22.510 1.00 84.06 702 ASP A C 1
ATOM 5271 O O . ASP A 1 702 ? 27.852 -11.735 -23.568 1.00 84.06 702 ASP A O 1
ATOM 5275 N N . PRO A 1 703 ? 27.746 -11.836 -21.327 1.00 81.81 703 PRO A N 1
ATOM 5276 C CA . PRO A 1 703 ? 28.669 -12.966 -21.234 1.00 81.81 703 PRO A CA 1
ATOM 5277 C C . PRO A 1 703 ? 28.113 -14.241 -21.889 1.00 81.81 703 PRO A C 1
ATOM 5279 O O . PRO A 1 703 ? 28.879 -15.147 -22.203 1.00 81.81 703 PRO A O 1
ATOM 5282 N N . GLY A 1 704 ? 26.792 -14.325 -22.084 1.00 82.12 704 GLY A N 1
ATOM 5283 C CA . GLY A 1 704 ? 26.108 -15.473 -22.677 1.00 82.12 704 GLY A CA 1
ATOM 5284 C C . GLY A 1 704 ? 25.761 -15.323 -24.161 1.00 82.12 704 GLY A C 1
ATOM 5285 O O . GLY A 1 704 ? 25.101 -16.215 -24.696 1.00 82.12 704 GLY A O 1
ATOM 5286 N N . HIS A 1 705 ? 26.152 -14.221 -24.812 1.00 84.25 705 HIS A N 1
ATOM 5287 C CA . HIS A 1 705 ? 25.765 -13.873 -26.189 1.00 84.25 705 HIS A CA 1
ATOM 5288 C C . HIS A 1 705 ? 24.236 -13.859 -26.440 1.00 84.25 705 HIS A C 1
ATOM 5290 O O . HIS A 1 705 ? 23.762 -14.094 -27.558 1.00 84.25 705 HIS A O 1
ATOM 5296 N N . LYS A 1 706 ? 23.446 -13.604 -25.390 1.00 88.25 706 LYS A N 1
ATOM 5297 C CA . LYS A 1 706 ? 21.978 -13.593 -25.379 1.00 88.25 706 LYS A CA 1
ATOM 5298 C C . LYS A 1 706 ? 21.380 -12.280 -25.868 1.00 88.25 706 LYS A C 1
ATOM 5300 O O . LYS A 1 706 ? 20.246 -12.296 -26.342 1.00 88.25 706 LYS A O 1
ATOM 5305 N N . HIS A 1 707 ? 22.134 -11.184 -25.861 1.00 88.88 707 HIS A N 1
ATOM 5306 C CA . HIS A 1 707 ? 21.672 -9.879 -26.336 1.00 88.88 707 HIS A CA 1
ATOM 5307 C C . HIS A 1 707 ? 21.233 -9.906 -27.807 1.00 88.88 707 HIS A C 1
ATOM 5309 O O . HIS A 1 707 ? 20.348 -9.162 -28.208 1.00 88.88 707 HIS A O 1
ATOM 5315 N N . SER A 1 708 ? 21.785 -10.824 -28.606 1.00 92.44 708 SER A N 1
ATOM 5316 C CA . SER A 1 708 ? 21.370 -11.057 -29.998 1.00 92.44 708 SER A CA 1
ATOM 5317 C C . SER A 1 708 ? 19.885 -11.419 -30.170 1.00 92.44 708 SER A C 1
ATOM 5319 O O . SER A 1 708 ? 19.352 -11.302 -31.273 1.00 92.44 708 SER A O 1
ATOM 5321 N N . THR A 1 709 ? 19.219 -11.857 -29.098 1.00 95.44 709 THR A N 1
ATOM 5322 C CA . THR A 1 709 ? 17.783 -12.174 -29.081 1.00 95.44 709 THR A CA 1
ATOM 5323 C C . THR A 1 709 ? 16.905 -11.005 -28.631 1.00 95.44 709 THR A C 1
ATOM 5325 O O . THR A 1 709 ? 15.684 -11.087 -28.765 1.00 95.44 709 THR A O 1
ATOM 5328 N N . ASP A 1 710 ? 17.502 -9.923 -28.128 1.00 96.56 710 ASP A N 1
ATOM 5329 C CA . ASP A 1 710 ? 16.777 -8.732 -27.697 1.00 96.56 710 ASP A CA 1
ATOM 5330 C C . ASP A 1 710 ? 16.303 -7.902 -28.900 1.00 96.56 710 ASP A C 1
ATOM 5332 O O . ASP A 1 710 ? 16.926 -7.859 -29.964 1.00 96.56 710 ASP A O 1
ATOM 5336 N N . LEU A 1 711 ? 15.199 -7.189 -28.709 1.00 97.06 711 LEU A N 1
ATOM 5337 C CA . LEU A 1 711 ? 14.670 -6.198 -29.628 1.00 97.06 711 LEU A CA 1
ATOM 5338 C C . LEU A 1 711 ? 15.024 -4.798 -29.127 1.00 97.06 711 LEU A C 1
ATOM 5340 O O . LEU A 1 711 ? 14.676 -4.423 -28.007 1.00 97.06 711 LEU A O 1
ATOM 5344 N N . VAL A 1 712 ? 15.704 -4.015 -29.965 1.00 95.38 712 VAL A N 1
ATOM 5345 C CA . VAL A 1 712 ? 16.205 -2.684 -29.597 1.00 95.38 712 VAL A CA 1
ATOM 5346 C C . VAL A 1 712 ? 15.934 -1.647 -30.680 1.00 95.38 712 VAL A C 1
ATOM 5348 O O . VAL A 1 712 ? 15.853 -1.981 -31.860 1.00 95.38 712 VAL A O 1
ATOM 5351 N N . GLY A 1 713 ? 15.812 -0.373 -30.297 1.00 90.56 713 GLY A N 1
ATOM 5352 C CA . GLY A 1 713 ? 15.668 0.732 -31.255 1.00 90.56 713 GLY A CA 1
ATOM 5353 C C . GLY A 1 713 ? 14.288 0.823 -31.913 1.00 90.56 713 GLY A C 1
ATOM 5354 O O . GLY A 1 713 ? 14.167 1.322 -33.032 1.00 90.56 713 GLY A O 1
ATOM 5355 N N . ILE A 1 714 ? 13.246 0.334 -31.238 1.00 92.69 714 ILE A N 1
ATOM 5356 C CA . ILE A 1 714 ? 11.862 0.386 -31.725 1.00 92.69 714 ILE A CA 1
ATOM 5357 C C . ILE A 1 714 ? 11.312 1.810 -31.561 1.00 92.69 714 ILE A C 1
ATOM 5359 O O . ILE A 1 714 ? 11.523 2.466 -30.545 1.00 92.69 714 ILE A O 1
ATOM 5363 N N . THR A 1 715 ? 10.589 2.329 -32.552 1.00 91.00 715 THR A N 1
ATOM 5364 C CA . THR A 1 715 ? 9.949 3.649 -32.430 1.00 91.00 715 THR A CA 1
ATOM 5365 C C . THR A 1 715 ? 8.709 3.571 -31.538 1.00 91.00 715 THR A C 1
ATOM 5367 O O . THR A 1 715 ? 8.038 2.545 -31.492 1.00 91.00 715 THR A O 1
ATOM 5370 N N . ALA A 1 716 ? 8.348 4.667 -30.858 1.00 86.62 716 ALA A N 1
ATOM 5371 C CA . ALA A 1 716 ? 7.170 4.688 -29.977 1.00 86.62 716 ALA A CA 1
ATOM 5372 C C . ALA A 1 716 ? 5.873 4.260 -30.696 1.00 86.62 716 ALA A C 1
ATOM 5374 O O . ALA A 1 716 ? 5.075 3.512 -30.143 1.00 86.62 716 ALA A O 1
ATOM 5375 N N . ALA A 1 717 ? 5.707 4.659 -31.963 1.00 86.38 717 ALA A N 1
ATOM 5376 C CA . ALA A 1 717 ? 4.559 4.277 -32.789 1.00 86.38 717 ALA A CA 1
ATOM 5377 C C . ALA A 1 717 ? 4.487 2.768 -33.099 1.00 86.38 717 ALA A C 1
ATOM 5379 O O . ALA A 1 717 ? 3.410 2.259 -33.395 1.00 86.38 717 ALA A O 1
ATOM 5380 N N . ASN A 1 718 ? 5.612 2.053 -33.022 1.00 94.00 718 ASN A N 1
ATOM 5381 C CA . ASN A 1 718 ? 5.699 0.628 -33.334 1.00 94.00 718 ASN A CA 1
ATOM 5382 C C . ASN A 1 718 ? 5.737 -0.260 -32.083 1.00 94.00 718 ASN A C 1
ATOM 5384 O O . ASN A 1 718 ? 5.758 -1.474 -32.227 1.00 94.00 718 ASN A O 1
ATOM 5388 N N . LEU A 1 719 ? 5.747 0.308 -30.870 1.00 95.12 719 LEU A N 1
ATOM 5389 C CA . LEU A 1 719 ? 5.719 -0.487 -29.637 1.00 95.12 719 LEU A CA 1
ATOM 5390 C C . LEU A 1 719 ? 4.428 -1.298 -29.513 1.00 95.12 719 LEU A C 1
ATOM 5392 O O . LEU A 1 719 ? 4.470 -2.448 -29.085 1.00 95.12 719 LEU A O 1
ATOM 5396 N N . GLN A 1 720 ? 3.294 -0.678 -29.868 1.00 96.25 720 GLN A N 1
ATOM 5397 C CA . GLN A 1 720 ? 1.955 -1.268 -29.742 1.00 96.25 720 GLN A CA 1
ATOM 5398 C C . GLN A 1 720 ? 1.742 -1.915 -28.360 1.00 96.25 720 GLN A C 1
ATOM 5400 O O . GLN A 1 720 ? 1.166 -2.985 -28.238 1.00 96.25 720 GLN A O 1
ATOM 5405 N N . VAL A 1 721 ? 2.241 -1.270 -27.307 1.00 96.31 721 VAL A N 1
ATOM 5406 C CA . VAL A 1 721 ? 1.898 -1.586 -25.918 1.00 96.31 721 VAL A CA 1
ATOM 5407 C C . VAL A 1 721 ? 0.861 -0.561 -25.496 1.00 96.31 721 VAL A C 1
ATOM 5409 O O . VAL A 1 721 ? 0.974 0.618 -25.846 1.00 96.31 721 VAL A O 1
ATOM 5412 N N . ASP A 1 722 ? -0.169 -0.991 -24.778 1.00 95.06 722 ASP A N 1
ATOM 5413 C CA . ASP A 1 722 ? -1.175 -0.067 -24.288 1.00 95.06 722 ASP A CA 1
ATOM 5414 C C . ASP A 1 722 ? -0.525 1.022 -23.421 1.00 95.06 722 ASP A C 1
ATOM 5416 O O . ASP A 1 722 ? 0.282 0.746 -22.540 1.00 95.06 722 ASP A O 1
ATOM 5420 N N . SER A 1 723 ? -0.886 2.278 -23.667 1.00 89.62 723 SER A N 1
ATOM 5421 C CA . SER A 1 723 ? -0.321 3.435 -22.963 1.00 89.62 723 SER A CA 1
ATOM 5422 C C . SER A 1 723 ? -0.902 3.643 -21.564 1.00 89.62 723 SER A C 1
ATOM 5424 O O . SER A 1 723 ? -0.396 4.471 -20.806 1.00 89.62 723 SER A O 1
ATOM 5426 N N . LYS A 1 724 ? -1.985 2.942 -21.199 1.00 94.00 724 LYS A N 1
ATOM 5427 C CA . LYS A 1 724 ? -2.596 3.070 -19.868 1.00 94.00 724 LYS A CA 1
ATOM 5428 C C . LYS A 1 724 ? -2.782 1.719 -19.206 1.00 94.00 724 LYS A C 1
ATOM 5430 O O . LYS A 1 724 ? -3.301 0.784 -19.812 1.00 94.00 724 LYS A O 1
ATOM 5435 N N . LEU A 1 725 ? -2.454 1.690 -17.917 1.00 95.19 725 LEU A N 1
ATOM 5436 C CA . LEU A 1 725 ? -2.781 0.584 -17.028 1.00 95.19 725 LEU A CA 1
ATOM 5437 C C . LEU A 1 725 ? -4.293 0.356 -17.022 1.00 95.19 725 LEU A C 1
ATOM 5439 O O . LEU A 1 725 ? -5.070 1.295 -16.822 1.00 95.19 725 LEU A O 1
ATOM 5443 N N . ARG A 1 726 ? -4.699 -0.892 -17.245 1.00 94.94 726 ARG A N 1
ATOM 5444 C CA . ARG A 1 726 ? -6.099 -1.321 -17.253 1.00 94.94 726 ARG A CA 1
ATOM 5445 C C . ARG A 1 726 ? -6.285 -2.572 -16.417 1.00 94.94 726 ARG A C 1
ATOM 5447 O O . ARG A 1 726 ? -5.342 -3.311 -16.147 1.00 94.94 726 ARG A O 1
ATOM 5454 N N . ASP A 1 727 ? -7.529 -2.770 -16.009 1.00 93.00 727 ASP A N 1
ATOM 5455 C CA . ASP A 1 727 ? -7.985 -4.034 -15.454 1.00 93.00 727 ASP A CA 1
ATOM 5456 C C . ASP A 1 727 ? -8.228 -5.010 -16.614 1.00 93.00 727 ASP A C 1
ATOM 5458 O O . ASP A 1 727 ? -9.283 -4.988 -17.244 1.00 93.00 727 ASP A O 1
ATOM 5462 N N . ASN A 1 728 ? -7.198 -5.784 -16.955 1.00 92.69 728 ASN A N 1
ATOM 5463 C CA . ASN A 1 728 ? -7.235 -6.762 -18.042 1.00 92.69 728 ASN A CA 1
ATOM 5464 C C . ASN A 1 728 ? -7.524 -8.171 -17.499 1.00 92.69 728 ASN A C 1
ATOM 5466 O O . ASN A 1 728 ? -6.864 -9.122 -17.907 1.00 92.69 728 ASN A O 1
ATOM 5470 N N . GLU A 1 729 ? -8.462 -8.288 -16.554 1.00 89.75 729 GLU A N 1
ATOM 5471 C CA . GLU A 1 729 ? -8.921 -9.559 -15.958 1.00 89.75 729 GLU A CA 1
ATOM 5472 C C . GLU A 1 729 ? -7.907 -10.247 -15.018 1.00 89.75 729 GLU A C 1
ATOM 5474 O O . GLU A 1 729 ? -8.027 -11.432 -14.717 1.00 89.75 729 GLU A O 1
ATOM 5479 N N . GLY A 1 730 ? -6.917 -9.502 -14.515 1.00 88.44 730 GLY A N 1
ATOM 5480 C CA . GLY A 1 730 ? -5.954 -9.968 -13.509 1.00 88.44 730 GLY A CA 1
ATOM 5481 C C . GLY A 1 730 ? -6.207 -9.392 -12.115 1.00 88.44 730 GLY A C 1
ATOM 5482 O O . GLY A 1 730 ? -7.025 -8.499 -11.922 1.00 88.44 730 GLY A O 1
ATOM 5483 N N . SER A 1 731 ? -5.448 -9.853 -11.118 1.00 90.19 731 SER A N 1
ATOM 5484 C CA . SER A 1 731 ? -5.505 -9.303 -9.750 1.00 90.19 731 SER A CA 1
ATOM 5485 C C . SER A 1 731 ? -4.918 -7.892 -9.614 1.00 90.19 731 SER A C 1
ATOM 5487 O O . SER A 1 731 ? -5.165 -7.211 -8.620 1.00 90.19 731 SER A O 1
ATOM 5489 N N . THR A 1 732 ? -4.124 -7.460 -10.592 1.00 96.62 732 THR A N 1
ATOM 5490 C CA . THR A 1 732 ? -3.504 -6.134 -10.667 1.00 96.62 732 THR A CA 1
ATOM 5491 C C . THR A 1 732 ? -3.643 -5.567 -12.073 1.00 96.62 732 THR A C 1
ATOM 5493 O O . THR A 1 732 ? -3.824 -6.298 -13.050 1.00 96.62 732 THR A O 1
ATOM 5496 N N . GLN A 1 733 ? -3.552 -4.241 -12.189 1.00 96.44 733 GLN A N 1
ATOM 5497 C CA . GLN A 1 733 ? -3.606 -3.596 -13.496 1.00 96.44 733 GLN A CA 1
ATOM 5498 C C . GLN A 1 733 ? -2.340 -3.884 -14.307 1.00 96.44 733 GLN A C 1
ATOM 5500 O O . GLN A 1 733 ? -1.226 -3.764 -13.792 1.00 96.44 733 GLN A O 1
ATOM 5505 N N . THR A 1 734 ? -2.518 -4.169 -15.594 1.00 96.94 734 THR A N 1
ATOM 5506 C CA . THR A 1 734 ? -1.449 -4.487 -16.552 1.00 96.94 734 THR A CA 1
ATOM 5507 C C . THR A 1 734 ? -1.498 -3.560 -17.767 1.00 96.94 734 THR A C 1
ATOM 5509 O O . THR A 1 734 ? -2.462 -2.814 -17.970 1.00 96.94 734 THR A O 1
ATOM 5512 N N . LEU A 1 735 ? -0.436 -3.592 -18.573 1.00 97.31 735 LEU A N 1
ATOM 5513 C CA . LEU A 1 735 ? -0.390 -2.987 -19.904 1.00 97.31 735 LEU A CA 1
ATOM 5514 C C . LEU A 1 735 ? -0.507 -4.120 -20.921 1.00 97.31 735 LEU A C 1
ATOM 5516 O O . LEU A 1 735 ? 0.370 -4.979 -20.971 1.00 97.31 735 LEU A O 1
ATOM 5520 N N . ALA A 1 736 ? -1.602 -4.139 -21.678 1.00 96.69 736 ALA A N 1
ATOM 5521 C CA . ALA A 1 736 ? -1.822 -5.157 -22.695 1.00 96.69 736 ALA A CA 1
ATOM 5522 C C . ALA A 1 736 ? -0.914 -4.916 -23.907 1.00 96.69 736 ALA A C 1
ATOM 5524 O O . ALA A 1 736 ? -0.627 -3.767 -24.262 1.00 96.69 736 ALA A O 1
ATOM 5525 N N . LEU A 1 737 ? -0.503 -5.996 -24.566 1.00 96.25 737 LEU A N 1
ATOM 5526 C CA . LEU A 1 737 ? 0.069 -5.913 -25.906 1.00 96.25 737 LEU A CA 1
ATOM 5527 C C . LEU A 1 737 ? -1.074 -5.717 -26.907 1.00 96.25 737 LEU A C 1
ATOM 5529 O O . LEU A 1 737 ? -2.077 -6.429 -26.872 1.00 96.25 737 LEU A O 1
ATOM 5533 N N . LEU A 1 738 ? -0.956 -4.698 -27.752 1.00 95.06 738 LEU A N 1
ATOM 5534 C CA . LEU A 1 738 ? -1.909 -4.404 -28.816 1.00 95.06 738 LEU A CA 1
ATOM 5535 C C . LEU A 1 738 ? -1.526 -5.181 -30.079 1.00 95.06 738 LEU A C 1
ATOM 5537 O O . LEU A 1 738 ? -0.367 -5.552 -30.274 1.00 95.06 738 LEU A O 1
ATOM 5541 N N . LEU A 1 739 ? -2.504 -5.376 -30.966 1.00 92.56 739 LEU A N 1
ATOM 5542 C CA . LEU A 1 739 ? -2.308 -6.092 -32.225 1.00 92.56 739 LEU A CA 1
ATOM 5543 C C . LEU A 1 739 ? -1.116 -5.526 -33.016 1.00 92.56 739 LEU A C 1
ATOM 5545 O O . LEU A 1 739 ? -1.063 -4.332 -33.320 1.00 92.56 739 LEU A O 1
ATOM 5549 N N . GLY A 1 740 ? -0.185 -6.408 -33.385 1.00 91.69 740 GLY A N 1
ATOM 5550 C CA . GLY A 1 740 ? 1.035 -6.046 -34.107 1.00 91.69 740 GLY A CA 1
ATOM 5551 C C . GLY A 1 740 ? 2.193 -5.602 -33.211 1.00 91.69 740 GLY A C 1
ATOM 5552 O O . GLY A 1 740 ? 3.167 -5.052 -33.729 1.00 91.69 740 GLY A O 1
ATOM 5553 N N . SER A 1 741 ? 2.112 -5.821 -31.895 1.00 96.38 741 SER A N 1
ATOM 5554 C CA . SER A 1 741 ? 3.250 -5.589 -31.012 1.00 96.38 741 SER A CA 1
ATOM 5555 C C . SER A 1 741 ? 4.435 -6.480 -31.377 1.00 96.38 741 SER A C 1
ATOM 5557 O O . SER A 1 741 ? 4.282 -7.690 -31.513 1.00 96.38 741 SER A O 1
ATOM 5559 N N . PRO A 1 742 ? 5.649 -5.914 -31.492 1.00 96.38 742 PRO A N 1
ATOM 5560 C CA . PRO A 1 742 ? 6.863 -6.698 -31.683 1.00 96.38 742 PRO A CA 1
ATOM 5561 C C . PRO A 1 742 ? 7.227 -7.543 -30.452 1.00 96.38 742 PRO A C 1
ATOM 5563 O O . PRO A 1 742 ? 8.120 -8.380 -30.548 1.00 96.38 742 PRO A O 1
ATOM 5566 N N . ALA A 1 743 ? 6.579 -7.310 -29.304 1.00 96.69 743 ALA A N 1
ATOM 5567 C CA . ALA A 1 743 ? 6.727 -8.137 -28.113 1.00 96.69 743 ALA A CA 1
ATOM 5568 C C . ALA A 1 743 ? 5.919 -9.443 -28.175 1.00 96.69 743 ALA A C 1
ATOM 5570 O O . ALA A 1 743 ? 6.250 -10.356 -27.419 1.00 96.69 743 ALA A O 1
ATOM 5571 N N . SER A 1 744 ? 4.906 -9.526 -29.045 1.00 94.94 744 SER A N 1
ATOM 5572 C CA . SER A 1 744 ? 4.051 -10.708 -29.170 1.00 94.94 744 SER A CA 1
ATOM 5573 C C . SER A 1 744 ? 4.760 -11.854 -29.903 1.00 94.94 744 SER A C 1
ATOM 5575 O O . SER A 1 744 ? 5.536 -11.615 -30.835 1.00 94.94 744 SER A O 1
ATOM 5577 N N . ASP A 1 745 ? 4.495 -13.091 -29.485 1.00 93.19 745 ASP A N 1
ATOM 5578 C CA . ASP A 1 745 ? 4.945 -14.354 -30.068 1.00 93.19 745 ASP A CA 1
ATOM 5579 C C . ASP A 1 745 ? 6.453 -14.403 -30.341 1.00 93.19 745 ASP A C 1
ATOM 5581 O O . ASP A 1 745 ? 6.909 -14.802 -31.419 1.00 93.19 745 ASP A O 1
ATOM 5585 N N . ARG A 1 746 ? 7.279 -13.950 -29.391 1.00 94.06 746 ARG A N 1
ATOM 5586 C CA . ARG A 1 746 ? 8.714 -13.748 -29.654 1.00 94.06 746 ARG A CA 1
ATOM 5587 C C . ARG A 1 746 ? 9.635 -14.775 -29.018 1.00 94.06 746 ARG A C 1
ATOM 5589 O O . ARG A 1 746 ? 10.733 -15.009 -29.534 1.00 94.06 746 ARG A O 1
ATOM 5596 N N . ILE A 1 747 ? 9.223 -15.379 -27.915 1.00 94.94 747 ILE A N 1
ATOM 5597 C CA . ILE A 1 747 ? 10.057 -16.271 -27.115 1.00 94.94 747 ILE A CA 1
ATOM 5598 C C . ILE A 1 747 ? 9.753 -17.717 -27.514 1.00 94.94 747 ILE A C 1
ATOM 5600 O O . ILE A 1 747 ? 8.631 -18.176 -27.317 1.00 94.94 747 ILE A O 1
ATOM 56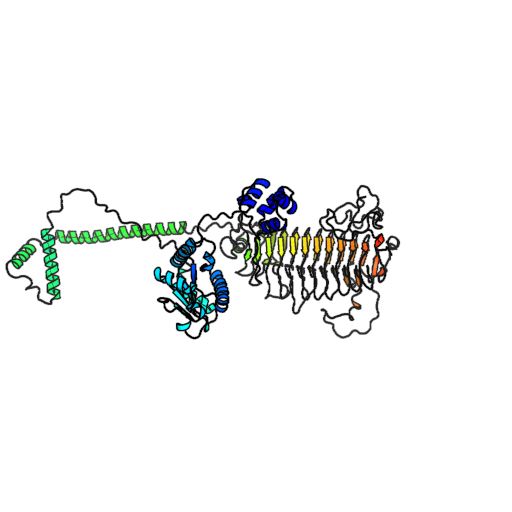04 N N . PRO A 1 748 ? 10.728 -18.481 -28.037 1.00 93.00 748 PRO A N 1
ATOM 5605 C CA . PRO A 1 748 ? 10.539 -19.899 -28.318 1.00 93.00 748 PRO A CA 1
ATOM 5606 C C . PRO A 1 748 ? 10.108 -20.672 -27.071 1.00 93.00 748 PRO A C 1
ATOM 5608 O O . PRO A 1 748 ? 10.637 -20.432 -25.986 1.00 93.00 748 PRO A O 1
ATOM 5611 N N . SER A 1 749 ? 9.240 -21.672 -27.227 1.00 87.00 749 SER A N 1
ATOM 5612 C CA . SER A 1 749 ? 8.778 -22.529 -26.120 1.00 87.00 749 SER A CA 1
ATOM 5613 C C . SER A 1 749 ? 9.914 -23.106 -25.260 1.00 87.00 749 SER A C 1
ATOM 5615 O O . SER A 1 749 ? 9.793 -23.173 -24.039 1.00 87.00 749 SER A O 1
ATOM 5617 N N . SER A 1 750 ? 11.067 -23.432 -25.859 1.00 86.25 750 SER A N 1
ATOM 5618 C CA . SER A 1 750 ? 12.263 -23.906 -25.142 1.00 86.25 750 SER A CA 1
ATOM 5619 C C . SER A 1 750 ? 12.894 -22.878 -24.193 1.00 86.25 750 SER A C 1
ATOM 5621 O O . SER A 1 750 ? 13.698 -23.252 -23.345 1.00 86.25 750 SER A O 1
ATOM 5623 N N . ALA A 1 751 ? 12.592 -21.592 -24.372 1.00 88.00 751 ALA A N 1
ATOM 5624 C CA . ALA A 1 751 ? 13.098 -20.467 -23.586 1.00 88.00 751 ALA A CA 1
ATOM 5625 C C . ALA A 1 751 ? 11.997 -19.748 -22.785 1.00 88.00 751 ALA A C 1
ATOM 5627 O O . ALA A 1 751 ? 12.300 -18.810 -22.058 1.00 88.00 751 ALA A O 1
ATOM 5628 N N . CYS A 1 752 ? 10.740 -20.183 -22.904 1.00 87.00 752 CYS A N 1
ATOM 5629 C CA . CYS A 1 752 ? 9.607 -19.531 -22.257 1.00 87.00 752 CYS A CA 1
ATOM 5630 C C . CYS A 1 752 ? 9.470 -19.876 -20.764 1.00 87.00 752 CYS A C 1
ATOM 5632 O O . CYS A 1 752 ? 9.094 -19.032 -19.958 1.00 87.00 752 CYS A O 1
ATOM 5634 N N . SER A 1 753 ? 9.845 -21.093 -20.362 1.00 82.94 753 SER A N 1
ATOM 5635 C CA . SER A 1 753 ? 9.870 -21.481 -18.948 1.00 82.94 753 SER A CA 1
ATOM 5636 C C . SER A 1 753 ? 11.195 -21.073 -18.297 1.00 82.94 753 SER A C 1
ATOM 5638 O O . SER A 1 753 ? 12.098 -21.898 -18.137 1.00 82.94 753 SER A O 1
ATOM 5640 N N . VAL A 1 754 ? 11.312 -19.806 -17.905 1.00 81.94 754 VAL A N 1
ATOM 5641 C CA . VAL A 1 754 ? 12.443 -19.306 -17.105 1.00 81.94 754 VAL A CA 1
ATOM 5642 C C . VAL A 1 754 ? 12.155 -19.584 -15.629 1.00 81.94 754 VAL A C 1
ATOM 5644 O O . VAL A 1 754 ? 11.121 -19.166 -15.124 1.00 81.94 754 VAL A O 1
ATOM 5647 N N . ASP A 1 755 ? 13.021 -20.336 -14.946 1.00 83.06 755 ASP A N 1
ATOM 5648 C CA . ASP A 1 755 ? 12.907 -20.659 -13.509 1.00 83.06 755 ASP A CA 1
ATOM 5649 C C . ASP A 1 755 ? 11.541 -21.231 -13.063 1.00 83.06 755 ASP A C 1
ATOM 5651 O O . ASP A 1 755 ? 11.097 -21.042 -11.932 1.00 83.06 755 ASP A O 1
ATOM 5655 N N . GLY A 1 756 ? 10.857 -21.955 -13.957 1.00 85.81 756 GLY A N 1
ATOM 5656 C CA . GLY A 1 756 ? 9.537 -22.546 -13.693 1.00 85.81 756 GLY A CA 1
ATOM 5657 C C . GLY A 1 756 ? 8.360 -21.565 -13.786 1.00 85.81 756 GLY A C 1
ATOM 5658 O O . GLY A 1 756 ? 7.233 -21.935 -13.449 1.00 85.81 756 GLY A O 1
ATOM 5659 N N . ILE A 1 757 ? 8.590 -20.337 -14.260 1.00 89.69 757 ILE A N 1
ATOM 5660 C CA . ILE A 1 757 ? 7.539 -19.359 -14.558 1.00 89.69 757 ILE A CA 1
ATOM 5661 C C . ILE A 1 757 ? 6.769 -19.834 -15.795 1.00 89.69 757 ILE A C 1
ATOM 5663 O O . ILE A 1 757 ? 7.355 -20.065 -16.848 1.00 89.69 757 ILE A O 1
ATOM 5667 N N . THR A 1 758 ? 5.453 -20.006 -15.654 1.00 90.75 758 THR A N 1
ATOM 5668 C CA . THR A 1 758 ? 4.580 -20.597 -16.692 1.00 90.75 758 THR A CA 1
ATOM 5669 C C . THR A 1 758 ? 3.316 -19.787 -16.964 1.00 90.75 758 THR A C 1
ATOM 5671 O O . THR A 1 758 ? 2.471 -20.211 -17.750 1.00 90.75 758 THR A O 1
ATOM 5674 N N . THR A 1 759 ? 3.167 -18.630 -16.321 1.00 93.88 759 THR A N 1
ATOM 5675 C CA . THR A 1 759 ? 2.023 -17.733 -16.503 1.00 93.88 759 THR A CA 1
ATOM 5676 C C . THR A 1 759 ? 2.481 -16.283 -16.596 1.00 93.88 759 THR A C 1
ATOM 5678 O O . THR A 1 759 ? 3.607 -15.966 -16.219 1.00 93.88 759 THR A O 1
ATOM 5681 N N . ASP A 1 760 ? 1.617 -15.391 -17.064 1.00 95.69 760 ASP A N 1
ATOM 5682 C CA . ASP A 1 760 ? 1.772 -13.941 -16.993 1.00 95.69 760 ASP A CA 1
ATOM 5683 C C . ASP A 1 760 ? 1.287 -13.367 -15.647 1.00 95.69 760 ASP A C 1
ATOM 5685 O O . ASP A 1 760 ? 0.910 -14.107 -14.732 1.00 95.69 760 ASP A O 1
ATOM 5689 N N . GLN A 1 761 ? 1.290 -12.034 -15.524 1.00 96.88 761 GLN A N 1
ATOM 5690 C CA . GLN A 1 761 ? 0.849 -11.312 -14.323 1.00 96.88 761 GLN A CA 1
ATOM 5691 C C . GLN A 1 761 ? -0.588 -11.622 -13.896 1.00 96.88 761 GLN A C 1
ATOM 5693 O O . GLN A 1 761 ? -0.921 -11.525 -12.717 1.00 96.88 761 GLN A O 1
ATOM 5698 N N . ARG A 1 762 ? -1.457 -11.956 -14.847 1.00 95.75 762 ARG A N 1
ATOM 5699 C CA . ARG A 1 762 ? -2.879 -12.222 -14.614 1.00 95.75 762 ARG A CA 1
ATOM 5700 C C . ARG A 1 762 ? -3.126 -13.686 -14.264 1.00 95.75 762 ARG A C 1
ATOM 5702 O O . ARG A 1 762 ? -4.209 -14.021 -13.796 1.00 95.75 762 ARG A O 1
ATOM 5709 N N . GLY A 1 763 ? -2.125 -14.542 -14.468 1.00 94.19 763 GLY A N 1
ATOM 5710 C CA . GLY A 1 763 ? -2.242 -15.991 -14.352 1.00 94.19 763 GLY A CA 1
ATOM 5711 C C . GLY A 1 763 ? -2.585 -16.684 -15.672 1.00 94.19 763 GLY A C 1
ATOM 5712 O O . GLY A 1 763 ? -2.898 -17.873 -15.649 1.00 94.19 763 GLY A O 1
ATOM 5713 N N . VAL A 1 764 ? -2.519 -15.986 -16.812 1.00 93.00 764 VAL A N 1
ATOM 5714 C CA . VAL A 1 764 ? -2.685 -16.598 -18.141 1.00 93.00 764 VAL A CA 1
ATOM 5715 C C . VAL A 1 764 ? -1.437 -17.403 -18.476 1.00 93.00 764 VAL A C 1
ATOM 5717 O O . VAL A 1 764 ? -0.328 -16.949 -18.216 1.00 93.00 764 VAL A O 1
ATOM 5720 N N . ARG A 1 765 ? -1.606 -18.619 -18.998 1.00 91.75 765 ARG A N 1
ATOM 5721 C CA . ARG A 1 765 ? -0.506 -19.543 -19.308 1.00 91.75 765 ARG A CA 1
ATOM 5722 C C . ARG A 1 765 ? 0.422 -18.985 -20.398 1.00 91.75 765 ARG A C 1
ATOM 5724 O O . ARG A 1 765 ? -0.046 -18.272 -21.270 1.00 91.75 765 ARG A O 1
ATOM 5731 N N . ARG A 1 766 ? 1.706 -19.359 -20.340 1.00 90.44 766 ARG A N 1
ATOM 5732 C CA . ARG A 1 766 ? 2.737 -19.077 -21.351 1.00 90.44 766 ARG A CA 1
ATOM 5733 C C . ARG A 1 766 ? 3.400 -20.366 -21.885 1.00 90.44 766 ARG A C 1
ATOM 5735 O O . ARG A 1 766 ? 3.917 -21.143 -21.069 1.00 90.44 766 ARG A O 1
ATOM 5742 N N . PRO A 1 767 ? 3.437 -20.615 -23.210 1.00 90.12 767 PRO A N 1
ATOM 5743 C CA . PRO A 1 767 ? 2.551 -20.010 -24.207 1.00 90.12 767 PRO A CA 1
ATOM 5744 C C . PRO A 1 767 ? 1.089 -20.231 -23.819 1.00 90.12 767 PRO A C 1
ATOM 5746 O O . PRO A 1 767 ? 0.792 -21.174 -23.062 1.00 90.12 767 PRO A O 1
ATOM 5749 N N . ASP A 1 768 ? 0.181 -19.414 -24.337 1.00 82.19 768 ASP A N 1
ATOM 5750 C CA . ASP A 1 768 ? -1.242 -19.715 -24.229 1.00 82.19 768 ASP A CA 1
ATOM 5751 C C . ASP A 1 768 ? -1.593 -21.020 -24.994 1.00 82.19 768 ASP A C 1
ATOM 5753 O O . ASP A 1 768 ? -0.762 -21.608 -25.690 1.00 82.19 768 ASP A O 1
ATOM 5757 N N . GLU A 1 769 ? -2.799 -21.571 -24.813 1.00 72.50 769 GLU A N 1
ATOM 5758 C CA . GLU A 1 769 ? -3.132 -22.892 -25.385 1.00 72.50 769 GLU A CA 1
ATOM 5759 C C . GLU A 1 769 ? -3.170 -22.928 -26.924 1.00 72.50 769 GLU A C 1
ATOM 5761 O O . GLU A 1 769 ? -3.133 -24.020 -27.503 1.00 72.50 769 GLU A O 1
ATOM 5766 N N . ASN A 1 770 ? -3.224 -21.769 -27.581 1.00 77.06 770 ASN A N 1
ATOM 5767 C CA . ASN A 1 770 ? -3.298 -21.643 -29.032 1.00 77.06 770 ASN A CA 1
ATOM 5768 C C . ASN A 1 770 ? -1.951 -21.259 -29.663 1.00 77.06 770 ASN A C 1
ATOM 5770 O O . ASN A 1 770 ? -1.829 -21.279 -30.892 1.00 77.06 770 ASN A O 1
ATOM 5774 N N . GLU A 1 771 ? -0.934 -20.981 -28.848 1.00 83.75 771 GLU A N 1
ATOM 5775 C CA . GLU A 1 771 ? 0.358 -20.465 -29.282 1.00 83.75 771 GLU A CA 1
ATOM 5776 C C . GLU A 1 771 ? 1.518 -21.435 -29.017 1.00 83.75 771 GLU A C 1
ATOM 5778 O O . GLU A 1 771 ? 1.476 -22.364 -28.208 1.00 83.75 771 GLU A O 1
ATOM 5783 N N . SER A 1 772 ? 2.601 -21.243 -29.774 1.00 85.62 772 SER A N 1
ATOM 5784 C CA . SER A 1 772 ? 3.843 -22.027 -29.636 1.00 85.62 772 SER A CA 1
ATOM 5785 C C . SER A 1 772 ? 5.038 -21.184 -29.186 1.00 85.62 772 SER A C 1
ATOM 5787 O O . SER A 1 772 ? 6.126 -21.724 -28.945 1.00 85.62 772 SER A O 1
ATOM 5789 N N . LEU A 1 773 ? 4.824 -19.874 -29.069 1.00 93.06 773 LEU A N 1
ATOM 5790 C CA . LEU A 1 773 ? 5.774 -18.849 -28.665 1.00 93.06 773 LEU A CA 1
ATOM 5791 C C . LEU A 1 773 ? 5.139 -18.053 -27.521 1.00 93.06 773 LEU A C 1
ATOM 5793 O O . LEU A 1 773 ? 3.928 -18.058 -27.392 1.00 93.06 773 LEU A O 1
ATOM 5797 N N . CYS A 1 774 ? 5.961 -17.426 -26.687 1.00 93.88 774 CYS A N 1
ATOM 5798 C CA . CYS A 1 774 ? 5.485 -16.571 -25.602 1.00 93.88 774 CYS A CA 1
ATOM 5799 C C . CYS A 1 774 ? 5.830 -15.118 -25.859 1.00 93.88 774 CYS A C 1
ATOM 5801 O O . CYS A 1 774 ? 6.785 -14.802 -26.587 1.00 93.88 774 CYS A O 1
ATOM 5803 N N . ASP A 1 775 ? 5.133 -14.244 -25.157 1.00 95.94 775 ASP A N 1
ATOM 5804 C CA . ASP A 1 775 ? 5.329 -12.815 -25.268 1.00 95.94 775 ASP A CA 1
ATOM 5805 C C . ASP A 1 775 ? 6.414 -12.301 -24.330 1.00 95.94 775 ASP A C 1
ATOM 5807 O O . ASP A 1 775 ? 6.654 -12.810 -23.232 1.00 95.94 775 ASP A O 1
ATOM 5811 N N . ILE A 1 776 ? 7.061 -11.222 -24.754 1.00 97.50 776 ILE A N 1
ATOM 5812 C CA . ILE A 1 776 ? 7.990 -10.467 -23.917 1.00 97.50 776 ILE A CA 1
ATOM 5813 C C . ILE A 1 776 ? 7.188 -9.597 -22.941 1.00 97.50 776 ILE A C 1
ATOM 5815 O O . ILE A 1 776 ? 6.239 -8.920 -23.325 1.00 97.50 776 ILE A O 1
ATOM 5819 N N . GLY A 1 777 ? 7.628 -9.522 -21.685 1.00 97.56 777 GLY A N 1
ATOM 5820 C CA . GLY A 1 777 ? 7.058 -8.637 -20.667 1.00 97.56 777 GLY A CA 1
ATOM 5821 C C . GLY A 1 777 ? 6.035 -9.314 -19.765 1.00 97.56 777 GLY A C 1
ATOM 5822 O O . GLY A 1 777 ? 5.916 -10.531 -19.747 1.00 97.56 777 GLY A O 1
ATOM 5823 N N . ALA A 1 778 ? 5.309 -8.524 -18.973 1.00 97.38 778 ALA A N 1
ATOM 5824 C CA . ALA A 1 778 ? 4.430 -9.026 -17.909 1.00 97.38 778 ALA A CA 1
ATOM 5825 C C . ALA A 1 778 ? 3.052 -9.528 -18.370 1.00 97.38 778 ALA A C 1
ATOM 5827 O O . ALA A 1 778 ? 2.294 -10.048 -17.550 1.00 97.38 778 ALA A O 1
ATOM 5828 N N . TYR A 1 779 ? 2.731 -9.377 -19.652 1.00 96.81 779 TYR A N 1
ATOM 5829 C CA . TYR A 1 779 ? 1.440 -9.714 -20.242 1.00 96.81 779 TYR A CA 1
ATOM 5830 C C . TYR A 1 779 ? 1.634 -10.739 -21.363 1.00 96.81 779 TYR A C 1
ATOM 5832 O O . TYR A 1 779 ? 2.561 -10.577 -22.153 1.00 96.81 779 TYR A O 1
ATOM 5840 N N . GLU A 1 780 ? 0.774 -11.756 -21.414 1.00 94.69 780 GLU A N 1
ATOM 5841 C CA . GLU A 1 780 ? 0.630 -12.664 -22.563 1.00 94.69 780 GLU A CA 1
ATOM 5842 C C . GLU A 1 780 ? -0.626 -12.261 -23.352 1.00 94.69 780 GLU A C 1
ATOM 5844 O O . GLU A 1 780 ? -1.737 -12.247 -22.819 1.00 94.69 780 GLU A O 1
ATOM 5849 N N . SER A 1 781 ? -0.479 -11.851 -24.602 1.00 90.94 781 SER A N 1
ATOM 5850 C CA . SER A 1 781 ? -1.605 -11.633 -25.501 1.00 90.94 781 SER A CA 1
ATOM 5851 C C . SER A 1 781 ? -2.321 -12.944 -25.798 1.00 90.94 781 SER A C 1
ATOM 5853 O O . SER A 1 781 ? -1.735 -14.009 -25.753 1.00 90.94 781 SER A O 1
ATOM 5855 N N . ALA A 1 782 ? -3.635 -12.846 -25.986 1.00 77.06 782 ALA A N 1
ATOM 5856 C CA . ALA A 1 782 ? -4.421 -13.941 -26.525 1.00 77.06 782 ALA A CA 1
ATOM 5857 C C . ALA A 1 782 ? -4.687 -13.570 -27.980 1.00 77.06 782 ALA A C 1
ATOM 5859 O O . ALA A 1 782 ? -5.294 -12.516 -28.223 1.00 77.06 782 ALA A O 1
ATOM 5860 N N . ASN A 1 783 ? -4.195 -14.373 -28.918 1.00 58.09 783 ASN A N 1
ATOM 5861 C CA . ASN A 1 783 ? -4.510 -14.213 -30.338 1.00 58.09 783 ASN A CA 1
ATOM 5862 C C . ASN A 1 783 ? -5.891 -14.766 -30.712 1.00 58.09 783 ASN A C 1
ATOM 5864 O O . ASN A 1 783 ? -6.294 -15.845 -30.212 1.00 58.09 783 ASN A O 1
#